Protein AF-0000000076594442 (afdb_homodimer)

Solvent-accessible surface area (backbone atoms only — not comparable to full-atom values): 41649 Å² total; per-residue (Å²): 138,83,81,74,76,74,78,77,73,74,77,76,72,74,73,76,74,72,77,76,79,74,44,12,34,36,47,90,39,30,32,40,31,60,27,58,61,52,26,34,33,44,25,47,24,56,45,13,29,28,23,21,49,27,38,34,45,32,44,52,94,44,70,59,67,38,49,71,36,71,90,59,67,60,97,89,36,30,46,31,29,40,63,48,37,21,42,38,43,31,28,33,39,24,54,83,41,71,68,25,36,51,51,50,49,54,50,44,52,73,29,44,34,37,34,30,44,58,65,64,63,49,47,48,74,45,67,54,29,67,70,57,50,34,72,61,21,56,46,35,25,39,37,42,36,30,30,51,22,81,51,47,87,48,17,79,48,77,55,50,37,70,31,17,27,19,50,32,24,53,28,47,17,22,22,43,72,96,50,83,47,29,33,56,67,55,64,57,26,24,51,42,27,10,51,42,44,44,41,35,51,35,36,42,53,51,31,20,75,75,70,57,37,38,42,44,29,38,25,20,20,22,55,42,36,36,71,65,52,77,34,39,46,30,40,25,66,77,67,64,46,68,76,50,26,46,20,50,33,54,86,55,47,20,46,35,36,68,32,48,17,52,72,66,42,43,30,32,42,45,29,40,48,55,73,38,29,39,40,45,22,47,68,70,70,39,56,66,51,38,68,33,77,59,41,45,37,42,66,37,14,22,76,37,33,68,61,52,42,50,54,52,34,58,57,40,37,73,30,41,50,69,54,48,44,54,56,32,53,76,60,68,29,35,60,29,50,59,20,44,48,70,53,47,78,69,32,68,40,43,55,63,64,48,38,66,32,75,26,56,28,67,78,76,72,43,74,38,42,28,71,45,67,81,42,44,37,73,80,37,42,46,50,84,80,43,19,22,61,71,47,87,34,69,33,37,66,57,47,45,34,67,76,66,61,44,49,73,66,54,50,50,50,34,45,73,72,50,37,56,139,83,80,76,76,74,78,78,76,74,77,78,74,74,71,76,72,71,76,78,78,74,45,12,36,35,48,89,41,29,32,40,32,60,28,57,60,52,25,33,32,44,26,47,25,54,43,12,28,28,23,21,48,26,37,35,44,30,44,53,94,43,70,59,68,37,48,69,35,70,92,60,65,58,96,90,36,29,46,32,30,38,63,50,38,20,41,37,42,32,27,33,39,26,55,84,40,70,68,25,36,50,52,50,49,56,51,45,50,73,30,44,33,37,35,31,45,56,64,64,62,49,48,49,73,46,69,54,29,65,71,56,50,36,72,61,22,56,47,35,27,39,37,43,37,31,30,53,22,82,51,48,87,47,16,78,48,76,56,50,38,71,32,17,28,20,48,31,24,52,30,47,18,21,22,42,72,95,50,84,46,26,34,54,68,54,63,57,26,23,51,41,27,9,53,41,42,44,40,37,51,38,36,44,54,52,31,19,74,75,70,57,38,36,41,43,29,38,27,21,22,23,57,41,38,36,71,64,50,78,35,38,46,28,41,24,66,77,66,66,45,67,75,51,26,46,20,50,33,53,86,55,48,21,44,34,36,68,32,49,17,53,72,66,43,44,30,33,40,43,29,41,47,54,73,38,29,38,38,45,22,47,69,69,73,38,56,65,51,38,67,32,79,60,41,46,36,41,66,37,16,22,78,37,31,67,60,53,43,50,54,52,33,57,56,40,37,74,30,41,50,69,55,48,42,54,53,31,53,76,58,68,30,37,62,29,51,59,20,44,49,70,52,45,77,68,31,67,41,43,55,64,64,49,38,67,32,74,26,55,27,68,78,75,72,42,74,38,44,26,72,42,67,81,41,42,38,75,79,37,41,46,49,85,81,44,18,21,61,72,48,85,33,70,31,35,68,57,47,46,33,67,76,68,61,44,50,72,67,53,50,52,50,34,45,74,71,50,35,56

Nearest PDB structures (foldseek):
  1p5r-assembly1_B  TM=9.205E-01  e=3.707E-34  Oxalobacter formigenes
  1t3z-assembly1_B  TM=9.277E-01  e=1.088E-33  Oxalobacter formigenes
  2vjm-assembly1_B  TM=9.227E-01  e=2.231E-33  Oxalobacter formigenes
  1vgr-assembly1_B  TM=9.179E-01  e=1.654E-33  Oxalobacter formigenes
  2vjo-assembly1_B  TM=9.282E-01  e=7.384E-33  Oxalobacter formigenes

Organism: Saccharopolyspora spinosa (NCBI:txid60894)

Secondary structure (DSSP, 8-state):
-----------------------STTTT-EEEE---SSHHHHHHHHHHHTT-EEEEEEBTTB--GGGG-SS-EETTEESHHHHHTTTEEEEE--TTSHHHHHHHHHHHTT-SEEEE-PPTTHHHHTT--HHHHHHH-TT-EEEEEESS-SSSTTTTS---HHHHHHHTSTGGGSS-TTSPPPPPSS-HHHHHHHHHHHHHHHHHHHHHHHHS---EEEEEHHHHHHTT-TTHHHHHHHH-------TTS-TT--SEEEEE-TTS-EEEEE--SHHHHHHHHHHTT-GGGGGSTTTSSHHHHHHTHHHHHHHHHHHHTTS-HHHHHHHHHTTT-EEEEPP-HHHHHH-HHHHHTT-EEEEEETTTTEEEEEE--SSEESSS-------S-SSTTTTHHHIIIIIS---HHHHHHHHHHT--/-----------------------STTTT-EEEE---SSHHHHHHHHHHHTT-EEEEEEBTTB--GGGG-SS-EETTEESHHHHHTTTEEEEE--TTSHHHHHHHHHHHTT-SEEEE-PPTTHHHHTT--HHHHHHH-TT-EEEEEESS-SSSTTTTS---HHHHHHHTSTGGGSS-TTSPPPPPSS-HHHHHHHHHHHHHHHHHHHHHHHHS---EEEEEHHHHHHTT-TTHHHHHHHH-------TTS-TT--SEEEEE-TTS-EEEEE--SHHHHHHHHHHTT-GGGGGSTTTSSHHHHHHTHHHHHHHHHHHHTTS-HHHHHHHHHTTT-EEEEPP-HHHHHH-HHHHHTT-EEEEEETTTTEEEEEE--SSEESSS-------S-SSTTTTHHHIIIIIS---HHHHHHHHHTT--

pLDDT: mean 93.89, std 12.54, range [28.95, 98.94]

Radius of gyration: 28.53 Å; Cα contacts (8 Å, |Δi|>4): 1978; chains: 2; bounding box: 94×95×71 Å

Structure (mmCIF, N/CA/C/O backbone):
data_AF-0000000076594442-model_v1
#
loop_
_entity.id
_entity.type
_entity.pdbx_description
1 polymer 'Formyl-CoA transferase'
#
loop_
_atom_site.group_PDB
_atom_site.id
_atom_site.type_symbol
_atom_site.label_atom_id
_atom_site.label_alt_id
_atom_site.label_comp_id
_atom_site.label_asym_id
_atom_site.label_entity_id
_atom_site.label_seq_id
_atom_site.pdbx_PDB_ins_code
_atom_site.Cartn_x
_atom_site.Cartn_y
_atom_site.Cartn_z
_atom_site.occupancy
_atom_site.B_iso_or_equiv
_atom_site.auth_seq_id
_atom_site.auth_comp_id
_atom_site.auth_asym_id
_atom_site.auth_atom_id
_atom_site.pdbx_PDB_model_num
ATOM 1 N N . MET A 1 1 ? -55.094 -50 41.344 1 31.23 1 MET A N 1
ATOM 2 C CA . MET A 1 1 ? -53.812 -49.812 40.625 1 31.23 1 MET A CA 1
ATOM 3 C C . MET A 1 1 ? -53.812 -48.531 39.812 1 31.23 1 MET A C 1
ATOM 5 O O . MET A 1 1 ? -54.531 -48.438 38.812 1 31.23 1 MET A O 1
ATOM 9 N N . SER A 1 2 ? -53.719 -47.312 40.469 1 31.22 2 SER A N 1
ATOM 10 C CA . SER A 1 2 ? -53.812 -45.938 40.094 1 31.22 2 SER A CA 1
ATOM 11 C C . SER A 1 2 ? -52.719 -45.531 39.094 1 31.22 2 SER A C 1
ATOM 13 O O . SER A 1 2 ? -51.531 -45.812 39.344 1 31.22 2 SER A O 1
ATOM 15 N N . THR A 1 3 ? -53 -45.5 37.844 1 29.06 3 THR A N 1
ATOM 16 C CA . THR A 1 3 ? -52.188 -45.062 36.688 1 29.06 3 THR A CA 1
ATOM 17 C C . THR A 1 3 ? -51.656 -43.656 36.906 1 29.06 3 THR A C 1
ATOM 19 O O . THR A 1 3 ? -52.438 -42.688 36.938 1 29.06 3 THR A O 1
ATOM 22 N N . ARG A 1 4 ? -50.625 -43.438 37.75 1 34.81 4 ARG A N 1
ATOM 23 C CA . ARG A 1 4 ? -49.906 -42.156 37.938 1 34.81 4 ARG A CA 1
ATOM 24 C C . ARG A 1 4 ? -49.531 -41.562 36.594 1 34.81 4 ARG A C 1
ATOM 26 O O . ARG A 1 4 ? -49.031 -42.25 35.688 1 34.81 4 ARG A O 1
ATOM 33 N N . ASP A 1 5 ? -50.219 -40.469 36.25 1 35.47 5 ASP A N 1
ATOM 34 C CA . ASP A 1 5 ? -50.062 -39.625 35.062 1 35.47 5 ASP A CA 1
ATOM 35 C C . ASP A 1 5 ? -48.594 -39.188 34.906 1 35.47 5 ASP A C 1
ATOM 37 O O . ASP A 1 5 ? -47.938 -38.781 35.844 1 35.47 5 ASP A O 1
ATOM 41 N N . ALA A 1 6 ? -47.938 -39.719 33.938 1 45.03 6 ALA A N 1
ATOM 42 C CA . ALA A 1 6 ? -46.562 -39.438 33.562 1 45.03 6 ALA A CA 1
ATOM 43 C C . ALA A 1 6 ? -46.312 -37.938 33.438 1 45.03 6 ALA A C 1
ATOM 45 O O . ALA A 1 6 ? -47.125 -37.219 32.844 1 45.03 6 ALA A O 1
ATOM 46 N N . PRO A 1 7 ? -45.531 -37.406 34.375 1 40.62 7 PRO A N 1
ATOM 47 C CA . PRO A 1 7 ? -45.281 -35.938 34.312 1 40.62 7 PRO A CA 1
ATOM 48 C C . PRO A 1 7 ? -44.844 -35.5 32.938 1 40.62 7 PRO A C 1
ATOM 50 O O . PRO A 1 7 ? -44.25 -36.281 32.156 1 40.62 7 PRO A O 1
ATOM 53 N N . HIS A 1 8 ? -45.625 -34.656 32.188 1 39.28 8 HIS A N 1
ATOM 54 C CA . HIS A 1 8 ? -45.312 -34 30.953 1 39.28 8 HIS A CA 1
ATOM 55 C C . HIS A 1 8 ? -43.969 -33.25 31.047 1 39.28 8 HIS A C 1
ATOM 57 O O . HIS A 1 8 ? -43.719 -32.5 31.984 1 39.28 8 HIS A O 1
ATOM 63 N N . GLU A 1 9 ? -42.844 -33.938 30.594 1 42.03 9 GLU A N 1
ATOM 64 C CA . GLU A 1 9 ? -41.562 -33.25 30.516 1 42.03 9 GLU A CA 1
ATOM 65 C C . GLU A 1 9 ? -41.688 -31.875 29.859 1 42.03 9 GLU A C 1
ATOM 67 O O . GLU A 1 9 ? -42.438 -31.703 28.891 1 42.03 9 GLU A O 1
ATOM 72 N N . PRO A 1 10 ? -41.406 -30.797 30.672 1 44.12 10 PRO A N 1
ATOM 73 C CA . PRO A 1 10 ? -41.5 -29.484 30.047 1 44.12 10 PRO A CA 1
ATOM 74 C C . PRO A 1 10 ? -40.781 -29.406 28.719 1 44.12 10 PRO A C 1
ATOM 76 O O . PRO A 1 10 ? -39.875 -30.203 28.453 1 44.12 10 PRO A O 1
ATOM 79 N N . PRO A 1 11 ? -41.406 -28.75 27.688 1 40.59 11 PRO A N 1
ATOM 80 C CA . PRO A 1 11 ? -40.781 -28.609 26.375 1 40.59 11 PRO A CA 1
ATOM 81 C C . PRO A 1 11 ? -39.344 -28.094 26.469 1 40.59 11 PRO A C 1
ATOM 83 O O . PRO A 1 11 ? -39 -27.344 27.391 1 40.59 11 PRO A O 1
ATOM 86 N N . ALA A 1 12 ? -38.406 -28.828 25.891 1 40.94 12 ALA A N 1
ATOM 87 C CA . ALA A 1 12 ? -37 -28.422 25.734 1 40.94 12 ALA A CA 1
ATOM 88 C C . ALA A 1 12 ? -36.906 -26.969 25.281 1 40.94 12 ALA A C 1
ATOM 90 O O . ALA A 1 12 ? -37.562 -26.562 24.312 1 40.94 12 ALA A O 1
ATOM 91 N N . GLU A 1 13 ? -36.625 -26.125 26.219 1 37.53 13 GLU A N 1
ATOM 92 C CA . GLU A 1 13 ? -36.344 -24.734 25.859 1 37.53 13 GLU A CA 1
ATOM 93 C C . GLU A 1 13 ? -35.5 -24.672 24.578 1 37.53 13 GLU A C 1
ATOM 95 O O . GLU A 1 13 ? -34.469 -25.328 24.469 1 37.53 13 GLU A O 1
ATOM 100 N N . ARG A 1 14 ? -36.094 -24.359 23.469 1 30.47 14 ARG A N 1
ATOM 101 C CA . ARG A 1 14 ? -35.344 -24.031 22.266 1 30.47 14 ARG A CA 1
ATOM 102 C C . ARG A 1 14 ? -34.125 -23.188 22.594 1 30.47 14 ARG A C 1
ATOM 104 O O . ARG A 1 14 ? -34.219 -22.094 23.141 1 30.47 14 ARG A O 1
ATOM 111 N N . ARG A 1 15 ? -33.031 -23.844 22.906 1 36.41 15 ARG A N 1
ATOM 112 C CA . ARG A 1 15 ? -31.797 -23.094 22.969 1 36.41 15 ARG A CA 1
ATOM 113 C C . ARG A 1 15 ? -31.75 -22.016 21.891 1 36.41 15 ARG A C 1
ATOM 115 O O . ARG A 1 15 ? -31.859 -22.312 20.703 1 36.41 15 ARG A O 1
ATOM 122 N N . THR A 1 16 ? -32.188 -20.859 22.156 1 41.34 16 THR A N 1
ATOM 123 C CA . THR A 1 16 ? -31.906 -19.719 21.297 1 41.34 16 THR A CA 1
ATOM 124 C C . THR A 1 16 ? -30.484 -19.797 20.75 1 41.34 16 THR A C 1
ATOM 126 O O . THR A 1 16 ? -29.516 -19.75 21.516 1 41.34 16 THR A O 1
ATOM 129 N N . ASP A 1 17 ? -30.141 -20.516 19.734 1 41.34 17 ASP A N 1
ATOM 130 C CA . ASP A 1 17 ? -28.875 -20.609 19.016 1 41.34 17 ASP A CA 1
ATOM 131 C C . ASP A 1 17 ? -28.203 -19.234 18.891 1 41.34 17 ASP A C 1
ATOM 133 O O . ASP A 1 17 ? -28.781 -18.312 18.312 1 41.34 17 ASP A O 1
ATOM 137 N N . ALA A 1 18 ? -27.469 -18.812 19.797 1 47.5 18 ALA A N 1
ATOM 138 C CA . ALA A 1 18 ? -26.688 -17.594 19.719 1 47.5 18 ALA A CA 1
ATOM 139 C C . ALA A 1 18 ? -26.109 -17.406 18.312 1 47.5 18 ALA A C 1
ATOM 141 O O . ALA A 1 18 ? -25.594 -18.344 17.719 1 47.5 18 ALA A O 1
ATOM 142 N N . PRO A 1 19 ? -26.5 -16.281 17.609 1 54.44 19 PRO A N 1
ATOM 143 C CA . PRO A 1 19 ? -25.953 -16.031 16.266 1 54.44 19 PRO A CA 1
ATOM 144 C C . PRO A 1 19 ? -24.438 -16.203 16.219 1 54.44 19 PRO A C 1
ATOM 146 O O . PRO A 1 19 ? -23.75 -15.961 17.203 1 54.44 19 PRO A O 1
ATOM 149 N N . ALA A 1 20 ? -23.906 -16.906 15.312 1 64.88 20 ALA A N 1
ATOM 150 C CA . ALA A 1 20 ? -22.469 -17.125 15.086 1 64.88 20 ALA A CA 1
ATOM 151 C C . ALA A 1 20 ? -21.703 -15.805 15.188 1 64.88 20 ALA A C 1
ATOM 153 O O . ALA A 1 20 ? -22.188 -14.758 14.773 1 64.88 20 ALA A O 1
ATOM 154 N N . PRO A 1 21 ? -20.578 -15.852 15.906 1 79.06 21 PRO A N 1
ATOM 155 C CA . PRO A 1 21 ? -19.781 -14.633 16.109 1 79.06 21 PRO A CA 1
ATOM 156 C C . PRO A 1 21 ? -19.344 -13.992 14.797 1 79.06 21 PRO A C 1
ATOM 158 O O . PRO A 1 21 ? -19.094 -14.695 13.812 1 79.06 21 PRO A O 1
ATOM 161 N N . VAL A 1 22 ? -19.438 -12.695 14.742 1 88.75 22 VAL A N 1
ATOM 162 C CA . VAL A 1 22 ? -19.031 -11.898 13.594 1 88.75 22 VAL A CA 1
ATOM 163 C C . VAL A 1 22 ? -17.531 -12.07 13.352 1 88.75 22 VAL A C 1
ATOM 165 O O . VAL A 1 22 ? -16.719 -11.852 14.258 1 88.75 22 VAL A O 1
ATOM 168 N N . ARG A 1 23 ? -17.109 -12.516 12.188 1 90.19 23 ARG A N 1
ATOM 169 C CA . ARG A 1 23 ? -15.734 -12.883 11.859 1 90.19 23 ARG A CA 1
ATOM 170 C C . ARG A 1 23 ? -14.906 -11.648 11.516 1 90.19 23 ARG A C 1
ATOM 172 O O . ARG A 1 23 ? -13.68 -11.719 11.43 1 90.19 23 ARG A O 1
ATOM 179 N N . GLY A 1 24 ? -15.531 -10.516 11.367 1 97.69 24 GLY A N 1
ATOM 180 C CA . GLY A 1 24 ? -14.883 -9.297 10.906 1 97.69 24 GLY A CA 1
ATOM 181 C C . GLY A 1 24 ? -15.836 -8.352 10.203 1 97.69 24 GLY A C 1
ATOM 182 O O . GLY A 1 24 ? -17.031 -8.641 10.062 1 97.69 24 GLY A O 1
ATOM 183 N N . PRO A 1 25 ? -15.336 -7.301 9.734 1 98.75 25 PRO A N 1
ATOM 184 C CA . PRO A 1 25 ? -16.219 -6.301 9.125 1 98.75 25 PRO A CA 1
ATOM 185 C C . PRO A 1 25 ? -16.828 -6.781 7.812 1 98.75 25 PRO A C 1
ATOM 187 O O . PRO A 1 25 ? -17.812 -6.203 7.336 1 98.75 25 PRO A O 1
ATOM 190 N N . LEU A 1 26 ? -16.312 -7.863 7.211 1 98.81 26 LEU A N 1
ATOM 191 C CA . LEU A 1 26 ? -16.828 -8.312 5.922 1 98.81 26 LEU A CA 1
ATOM 192 C C . LEU A 1 26 ? -17.562 -9.641 6.062 1 98.81 26 LEU A C 1
ATOM 194 O O . LEU A 1 26 ? -17.781 -10.344 5.074 1 98.81 26 LEU A O 1
ATOM 198 N N . ASP A 1 27 ? -17.844 -9.953 7.32 1 98.25 27 ASP A N 1
ATOM 199 C CA . ASP A 1 27 ? -18.656 -11.141 7.562 1 98.25 27 ASP A CA 1
ATOM 200 C C . ASP A 1 27 ? -19.922 -11.133 6.703 1 98.25 27 ASP A C 1
ATOM 202 O O . ASP A 1 27 ? -20.625 -10.125 6.629 1 98.25 27 ASP A O 1
ATOM 206 N N . GLY A 1 28 ? -20.141 -12.266 6.02 1 97.62 28 GLY A N 1
ATOM 207 C CA . GLY A 1 28 ? -21.328 -12.391 5.199 1 97.62 28 GLY A CA 1
ATOM 208 C C . GLY A 1 28 ? -21.062 -12.234 3.715 1 97.62 28 GLY A C 1
ATOM 209 O O . GLY A 1 28 ? -21.922 -12.516 2.883 1 97.62 28 GLY A O 1
ATOM 210 N N . LEU A 1 29 ? -19.859 -11.828 3.342 1 98.62 29 LEU A N 1
ATOM 211 C CA . LEU A 1 29 ? -19.484 -11.672 1.938 1 98.62 29 LEU A CA 1
ATOM 212 C C . LEU A 1 29 ? -18.75 -12.906 1.432 1 98.62 29 LEU A C 1
ATOM 214 O O . LEU A 1 29 ? -18.031 -13.562 2.189 1 98.62 29 LEU A O 1
ATOM 218 N N . ARG A 1 30 ? -18.938 -13.164 0.185 1 98.88 30 ARG A N 1
ATOM 219 C CA . ARG A 1 30 ? -18.203 -14.258 -0.459 1 98.88 30 ARG A CA 1
ATOM 220 C C . ARG A 1 30 ? -17.359 -13.734 -1.612 1 98.88 30 ARG A C 1
ATOM 222 O O . ARG A 1 30 ? -17.828 -12.93 -2.422 1 98.88 30 ARG A O 1
ATOM 229 N N . VAL A 1 31 ? -16.141 -14.188 -1.647 1 98.94 31 VAL A N 1
ATOM 230 C CA . VAL A 1 31 ? -15.164 -13.812 -2.66 1 98.94 31 VAL A CA 1
ATOM 231 C C . VAL A 1 31 ? -14.703 -15.062 -3.42 1 98.94 31 VAL A C 1
ATOM 233 O O . VAL A 1 31 ? -14.344 -16.062 -2.809 1 98.94 31 VAL A O 1
ATOM 236 N N . LEU A 1 32 ? -14.781 -15 -4.707 1 98.94 32 LEU A N 1
ATOM 237 C CA . LEU A 1 32 ? -14.188 -16.016 -5.566 1 98.94 32 LEU A CA 1
ATOM 238 C C . LEU A 1 32 ? -12.836 -15.547 -6.109 1 98.94 32 LEU A C 1
ATOM 240 O O . LEU A 1 32 ? -12.773 -14.578 -6.863 1 98.94 32 LEU A O 1
ATOM 244 N N . GLU A 1 33 ? -11.789 -16.219 -5.676 1 98.81 33 GLU A N 1
ATOM 245 C CA . GLU A 1 33 ? -10.438 -15.891 -6.121 1 98.81 33 GLU A CA 1
ATOM 246 C C . GLU A 1 33 ? -9.977 -16.844 -7.219 1 98.81 33 GLU A C 1
ATOM 248 O O . GLU A 1 33 ? -9.789 -18.031 -6.977 1 98.81 33 GLU A O 1
ATOM 253 N N . LEU A 1 34 ? -9.75 -16.281 -8.383 1 98.25 34 LEU A N 1
ATOM 254 C CA . LEU A 1 34 ? -9.312 -17.078 -9.523 1 98.25 34 LEU A CA 1
ATOM 255 C C . LEU A 1 34 ? -7.824 -16.875 -9.781 1 98.25 34 LEU A C 1
ATOM 257 O O . LEU A 1 34 ? -7.215 -17.656 -10.531 1 98.25 34 LEU A O 1
ATOM 261 N N . GLY A 1 35 ? -7.273 -15.883 -9.133 1 93.12 35 GLY A N 1
ATOM 262 C CA . GLY A 1 35 ? -5.902 -15.5 -9.422 1 93.12 35 GLY A CA 1
ATOM 263 C C . GLY A 1 35 ? -4.879 -16.391 -8.75 1 93.12 35 GLY A C 1
ATOM 264 O O . GLY A 1 35 ? -5.234 -17.266 -7.961 1 93.12 35 GLY A O 1
ATOM 265 N N . THR A 1 36 ? -3.568 -16.156 -9.102 1 94.38 36 THR A N 1
ATOM 266 C CA . THR A 1 36 ? -2.469 -16.969 -8.594 1 94.38 36 THR A CA 1
ATOM 267 C C . THR A 1 36 ? -1.323 -16.078 -8.109 1 94.38 36 THR A C 1
ATOM 269 O O . THR A 1 36 ? -1.341 -14.867 -8.312 1 94.38 36 THR A O 1
ATOM 272 N N . LEU A 1 37 ? -0.458 -16.641 -7.352 1 93.31 37 LEU A N 1
ATOM 273 C CA . LEU A 1 37 ? 0.801 -16.062 -6.91 1 93.31 37 LEU A CA 1
ATOM 274 C C . LEU A 1 37 ? 0.556 -14.945 -5.895 1 93.31 37 LEU A C 1
ATOM 276 O O . LEU A 1 37 ? 0.045 -15.203 -4.801 1 93.31 37 LEU A O 1
ATOM 280 N N . VAL A 1 38 ? 0.786 -13.625 -6.297 1 95 38 VAL A N 1
ATOM 281 C CA . VAL A 1 38 ? 0.895 -12.703 -5.172 1 95 38 VAL A CA 1
ATOM 282 C C . VAL A 1 38 ? -0.214 -11.656 -5.254 1 95 38 VAL A C 1
ATOM 284 O O . VAL A 1 38 ? -1.065 -11.57 -4.367 1 95 38 VAL A O 1
ATOM 287 N N . ALA A 1 39 ? -0.374 -10.906 -6.297 1 97.56 39 ALA A N 1
ATOM 288 C CA . ALA A 1 39 ? -1.197 -9.703 -6.305 1 97.56 39 ALA A CA 1
ATOM 289 C C . ALA A 1 39 ? -2.66 -10.031 -6.023 1 97.56 39 ALA A C 1
ATOM 291 O O . ALA A 1 39 ? -3.232 -9.57 -5.039 1 97.56 39 ALA A O 1
ATOM 292 N N . GLY A 1 40 ? -3.281 -10.891 -6.879 1 98.31 40 GLY A N 1
ATOM 293 C CA . GLY A 1 40 ? -4.66 -11.305 -6.672 1 98.31 40 GLY A CA 1
ATOM 294 C C . GLY A 1 40 ? -4.883 -12 -5.344 1 98.31 40 GLY A C 1
ATOM 295 O O . GLY A 1 40 ? -5.711 -11.57 -4.543 1 98.31 40 GLY A O 1
ATOM 296 N N . PRO A 1 41 ? -4.066 -12.992 -5.094 1 98.31 41 PRO A N 1
ATOM 297 C CA . PRO A 1 41 ? -4.211 -13.742 -3.848 1 98.31 41 PRO A CA 1
ATOM 298 C C . PRO A 1 41 ? -3.957 -12.891 -2.607 1 98.31 41 PRO A C 1
ATOM 300 O O . PRO A 1 41 ? -4.523 -13.156 -1.544 1 98.31 41 PRO A O 1
ATOM 303 N N . PHE A 1 42 ? -3.086 -11.82 -2.674 1 98.69 42 PHE A N 1
ATOM 304 C CA . PHE A 1 42 ? -2.922 -10.922 -1.539 1 98.69 42 PHE A CA 1
ATOM 305 C C . PHE A 1 42 ? -4.207 -10.148 -1.268 1 98.69 42 PHE A C 1
ATOM 307 O O . PHE A 1 42 ? -4.602 -9.977 -0.113 1 98.69 42 PHE A O 1
ATOM 314 N N . ALA A 1 43 ? -4.836 -9.695 -2.342 1 98.94 43 ALA A N 1
ATOM 315 C CA . ALA A 1 43 ? -6.145 -9.078 -2.184 1 98.94 43 ALA A CA 1
ATOM 316 C C . ALA A 1 43 ? -7.125 -10.023 -1.494 1 98.94 43 ALA A C 1
ATOM 318 O O . ALA A 1 43 ? -7.816 -9.633 -0.552 1 98.94 43 ALA A O 1
ATOM 319 N N . GLY A 1 44 ? -7.164 -11.281 -1.967 1 98.88 44 GLY A N 1
ATOM 320 C CA . GLY A 1 44 ? -8.016 -12.281 -1.337 1 98.88 44 GLY A CA 1
ATOM 321 C C . GLY A 1 44 ? -7.711 -12.484 0.136 1 98.88 44 GLY A C 1
ATOM 322 O O . GLY A 1 44 ? -8.625 -12.609 0.953 1 98.88 44 GLY A O 1
ATOM 323 N N . ARG A 1 45 ? -6.449 -12.492 0.463 1 98.75 45 ARG A N 1
ATOM 324 C CA . ARG A 1 45 ? -6.031 -12.672 1.851 1 98.75 45 ARG A CA 1
ATOM 325 C C . ARG A 1 45 ? -6.539 -11.531 2.727 1 98.75 45 ARG A C 1
ATOM 327 O O . ARG A 1 45 ? -7.07 -11.766 3.814 1 98.75 45 ARG A O 1
ATOM 334 N N . LEU A 1 46 ? -6.371 -10.297 2.266 1 98.88 46 LEU A N 1
ATOM 335 C CA . LEU A 1 46 ? -6.828 -9.141 3.037 1 98.88 46 LEU A CA 1
ATOM 336 C C . LEU A 1 46 ? -8.328 -9.219 3.289 1 98.88 46 LEU A C 1
ATOM 338 O O . LEU A 1 46 ? -8.789 -9.008 4.414 1 98.88 46 LEU A O 1
ATOM 342 N N . LEU A 1 47 ? -9.094 -9.586 2.26 1 98.94 47 LEU A N 1
ATOM 343 C CA . LEU A 1 47 ? -10.539 -9.703 2.416 1 98.94 47 LEU A CA 1
ATOM 344 C C . LEU A 1 47 ? -10.891 -10.844 3.369 1 98.94 47 LEU A C 1
ATOM 346 O O . LEU A 1 47 ? -11.805 -10.703 4.191 1 98.94 47 LEU A O 1
ATOM 350 N N . GLY A 1 48 ? -10.188 -11.938 3.244 1 98.88 48 GLY A N 1
ATOM 351 C CA . GLY A 1 48 ? -10.375 -13.039 4.168 1 98.88 48 GLY A CA 1
ATOM 352 C C . GLY A 1 48 ? -10.047 -12.68 5.605 1 98.88 48 GLY A C 1
ATOM 353 O O . GLY A 1 48 ? -10.75 -13.094 6.531 1 98.88 48 GLY A O 1
ATOM 354 N N . ASP A 1 49 ? -8.984 -11.914 5.824 1 98.88 49 ASP A N 1
ATOM 355 C CA . ASP A 1 49 ? -8.602 -11.43 7.148 1 98.88 49 ASP A CA 1
ATOM 356 C C . ASP A 1 49 ? -9.719 -10.602 7.773 1 98.88 49 ASP A C 1
ATOM 358 O O . ASP A 1 49 ? -9.898 -10.602 8.992 1 98.88 49 ASP A O 1
ATOM 362 N N . TYR A 1 50 ? -10.469 -9.938 6.887 1 98.88 50 TYR A N 1
ATOM 363 C CA . TYR A 1 50 ? -11.539 -9.062 7.352 1 98.88 50 TYR A CA 1
ATOM 364 C C . TYR A 1 50 ? -12.836 -9.844 7.527 1 98.88 50 TYR A C 1
ATOM 366 O O . TYR A 1 50 ? -13.875 -9.266 7.859 1 98.88 50 TYR A O 1
ATOM 374 N N . GLY A 1 51 ? -12.82 -11.156 7.246 1 98.69 51 GLY A N 1
ATOM 375 C CA . GLY A 1 51 ? -13.961 -11.984 7.617 1 98.69 51 GLY A CA 1
ATOM 376 C C . GLY A 1 51 ? -14.727 -12.516 6.422 1 98.69 51 GLY A C 1
ATOM 377 O O . GLY A 1 51 ? -15.672 -13.297 6.578 1 98.69 51 GLY A O 1
ATOM 378 N N . ALA A 1 52 ? -14.359 -12.172 5.188 1 98.88 52 ALA A N 1
ATOM 379 C CA . ALA A 1 52 ? -15.047 -12.672 4 1 98.88 52 ALA A CA 1
ATOM 380 C C . ALA A 1 52 ? -14.789 -14.164 3.809 1 98.88 52 ALA A C 1
ATOM 382 O O . ALA A 1 52 ? -13.758 -14.68 4.234 1 98.88 52 ALA A O 1
ATOM 383 N N . ASP A 1 53 ? -15.75 -14.812 3.232 1 98.69 53 ASP A N 1
ATOM 384 C CA . ASP A 1 53 ? -15.578 -16.188 2.777 1 98.69 53 ASP A CA 1
ATOM 385 C C . ASP A 1 53 ? -14.875 -16.234 1.425 1 98.69 53 ASP A C 1
ATOM 387 O O . ASP A 1 53 ? -15.508 -16.078 0.38 1 98.69 53 ASP A O 1
ATOM 391 N N . VAL A 1 54 ? -13.594 -16.484 1.482 1 98.94 54 VAL A N 1
ATOM 392 C CA . VAL A 1 54 ? -12.805 -16.484 0.257 1 98.94 54 VAL A CA 1
ATOM 393 C C . VAL A 1 54 ? -12.633 -17.922 -0.244 1 98.94 54 VAL A C 1
ATOM 395 O O . VAL A 1 54 ? -12.094 -18.766 0.467 1 98.94 54 VAL A O 1
ATOM 398 N N . ILE A 1 55 ? -13.055 -18.125 -1.473 1 98.88 55 ILE A N 1
ATOM 399 C CA . ILE A 1 55 ? -12.898 -19.406 -2.148 1 98.88 55 ILE A CA 1
ATOM 400 C C . ILE A 1 55 ? -11.875 -19.281 -3.27 1 98.88 55 ILE A C 1
ATOM 402 O O . ILE A 1 55 ? -12.148 -18.672 -4.305 1 98.88 55 ILE A O 1
ATOM 406 N N . LYS A 1 56 ? -10.734 -19.812 -3.004 1 98.81 56 LYS A N 1
ATOM 407 C CA . LYS A 1 56 ? -9.695 -19.844 -4.027 1 98.81 56 LYS A CA 1
ATOM 408 C C . LYS A 1 56 ? -9.914 -21.016 -4.988 1 98.81 56 LYS A C 1
ATOM 410 O O . LYS A 1 56 ? -10.109 -22.156 -4.559 1 98.81 56 LYS A O 1
ATOM 415 N N . VAL A 1 57 ? -9.867 -20.719 -6.258 1 98.75 57 VAL A N 1
ATOM 416 C CA . VAL A 1 57 ? -10.062 -21.703 -7.309 1 98.75 57 VAL A CA 1
ATOM 417 C C . VAL A 1 57 ? -8.727 -22 -7.988 1 98.75 57 VAL A C 1
ATOM 419 O O . VAL A 1 57 ? -8.055 -21.094 -8.484 1 98.75 57 VAL A O 1
ATOM 422 N N . GLU A 1 58 ? -8.359 -23.219 -7.969 1 98.06 58 GLU A N 1
ATOM 423 C CA . GLU A 1 58 ? -7.152 -23.672 -8.664 1 98.06 58 GLU A CA 1
ATOM 424 C C . GLU A 1 58 ? -7.488 -24.719 -9.727 1 98.06 58 GLU A C 1
ATOM 426 O O . GLU A 1 58 ? -8.492 -25.422 -9.617 1 98.06 58 GLU A O 1
ATOM 431 N N . ALA A 1 59 ? -6.676 -24.797 -10.797 1 97 59 ALA A N 1
ATOM 432 C CA . ALA A 1 59 ? -6.867 -25.828 -11.812 1 97 59 ALA A CA 1
ATOM 433 C C . ALA A 1 59 ? -6.594 -27.219 -11.234 1 97 59 ALA A C 1
ATOM 435 O O . ALA A 1 59 ? -5.664 -27.406 -10.445 1 97 59 ALA A O 1
ATOM 436 N N . PRO A 1 60 ? -7.445 -28.219 -11.672 1 97.25 60 PRO A N 1
ATOM 437 C CA . PRO A 1 60 ? -7.156 -29.578 -11.211 1 97.25 60 PRO A CA 1
ATOM 438 C C . PRO A 1 60 ? -5.738 -30.031 -11.562 1 97.25 60 PRO A C 1
ATOM 440 O O . PRO A 1 60 ? -5.297 -29.859 -12.703 1 97.25 60 PRO A O 1
ATOM 443 N N . GLY A 1 61 ? -5.066 -30.484 -10.586 1 94.94 61 GLY A N 1
ATOM 444 C CA . GLY A 1 61 ? -3.73 -31.016 -10.789 1 94.94 61 GLY A CA 1
ATOM 445 C C . GLY A 1 61 ? -2.66 -29.938 -10.852 1 94.94 61 GLY A C 1
ATOM 446 O O . GLY A 1 61 ? -1.475 -30.25 -10.992 1 94.94 61 GLY A O 1
ATOM 447 N N . ARG A 1 62 ? -3.021 -28.766 -10.727 1 93.62 62 ARG A N 1
ATOM 448 C CA . ARG A 1 62 ? -2.051 -27.688 -10.82 1 93.62 62 ARG A CA 1
ATOM 449 C C . ARG A 1 62 ? -2.186 -26.734 -9.641 1 93.62 62 ARG A C 1
ATOM 451 O O . ARG A 1 62 ? -2.943 -25.75 -9.703 1 93.62 62 ARG A O 1
ATOM 458 N N . ALA A 1 63 ? -1.354 -26.906 -8.68 1 94.38 63 ALA A N 1
ATOM 459 C CA . ALA A 1 63 ? -1.37 -26.078 -7.477 1 94.38 63 ALA A CA 1
ATOM 460 C C . ALA A 1 63 ? -0.779 -24.703 -7.742 1 94.38 63 ALA A C 1
ATOM 462 O O . ALA A 1 63 ? 0.082 -24.547 -8.609 1 94.38 63 ALA A O 1
ATOM 463 N N . ASP A 1 64 ? -1.277 -23.703 -7.082 1 94.56 64 ASP A N 1
ATOM 464 C CA . ASP A 1 64 ? -0.657 -22.391 -7.133 1 94.56 64 ASP A CA 1
ATOM 465 C C . ASP A 1 64 ? 0.85 -22.484 -6.906 1 94.56 64 ASP A C 1
ATOM 467 O O . ASP A 1 64 ? 1.299 -23.047 -5.902 1 94.56 64 ASP A O 1
ATOM 471 N N . PRO A 1 65 ? 1.594 -21.891 -7.836 1 88.62 65 PRO A N 1
ATOM 472 C CA . PRO A 1 65 ? 3.051 -21.984 -7.727 1 88.62 65 PRO A CA 1
ATOM 473 C C . PRO A 1 65 ? 3.592 -21.359 -6.449 1 88.62 65 PRO A C 1
ATOM 475 O O . PRO A 1 65 ? 4.711 -21.656 -6.027 1 88.62 65 PRO A O 1
ATOM 478 N N . LEU A 1 66 ? 2.82 -20.547 -5.777 1 92.06 66 LEU A N 1
ATOM 479 C CA . LEU A 1 66 ? 3.271 -19.859 -4.57 1 92.06 66 LEU A CA 1
ATOM 480 C C . LEU A 1 66 ? 3.648 -20.859 -3.486 1 92.06 66 LEU A C 1
ATOM 482 O O . LEU A 1 66 ? 4.441 -20.562 -2.596 1 92.06 66 LEU A O 1
ATOM 486 N N . ARG A 1 67 ? 3.074 -22.062 -3.539 1 93.44 67 ARG A N 1
ATOM 487 C CA . ARG A 1 67 ? 3.359 -23.094 -2.545 1 93.44 67 ARG A CA 1
ATOM 488 C C . ARG A 1 67 ? 4.848 -23.438 -2.514 1 93.44 67 ARG A C 1
ATOM 490 O O . ARG A 1 67 ? 5.359 -23.906 -1.5 1 93.44 67 ARG A O 1
ATOM 497 N N . ASP A 1 68 ? 5.52 -23.094 -3.57 1 85.81 68 ASP A N 1
ATOM 498 C CA . ASP A 1 68 ? 6.922 -23.469 -3.684 1 85.81 68 ASP A CA 1
ATOM 499 C C . ASP A 1 68 ? 7.824 -22.234 -3.688 1 85.81 68 ASP A C 1
ATOM 501 O O . ASP A 1 68 ? 9.008 -22.328 -4.012 1 85.81 68 ASP A O 1
ATOM 505 N N . TRP A 1 69 ? 7.273 -21.141 -3.383 1 84.06 69 TRP A N 1
ATOM 506 C CA . TRP A 1 69 ? 8.039 -19.906 -3.387 1 84.06 69 TRP A CA 1
ATOM 507 C C . TRP A 1 69 ? 8.656 -19.641 -2.016 1 84.06 69 TRP A C 1
ATOM 509 O O . TRP A 1 69 ? 8.023 -19.891 -0.986 1 84.06 69 TRP A O 1
ATOM 519 N N . GLY A 1 70 ? 9.852 -19.078 -2 1 83.56 70 GLY A N 1
ATOM 520 C CA . GLY A 1 70 ? 10.547 -18.703 -0.778 1 83.56 70 GLY A CA 1
ATOM 521 C C . GLY A 1 70 ? 12.023 -19.031 -0.815 1 83.56 70 GLY A C 1
ATOM 522 O O . GLY A 1 70 ? 12.484 -19.781 -1.681 1 83.56 70 GLY A O 1
ATOM 523 N N . GLN A 1 71 ? 12.711 -18.5 0.197 1 83.81 71 GLN A N 1
ATOM 524 C CA . GLN A 1 71 ? 14.164 -18.641 0.215 1 83.81 71 GLN A CA 1
ATOM 525 C C . GLN A 1 71 ? 14.586 -19.891 0.964 1 83.81 71 GLN A C 1
ATOM 527 O O . GLN A 1 71 ? 15.688 -20.406 0.746 1 83.81 71 GLN A O 1
ATOM 532 N N . VAL A 1 72 ? 13.68 -20.312 1.872 1 90 72 VAL A N 1
ATOM 533 C CA . VAL A 1 72 ? 14.047 -21.469 2.684 1 90 72 VAL A CA 1
ATOM 534 C C . VAL A 1 72 ? 12.852 -22.438 2.787 1 90 72 VAL A C 1
ATOM 536 O O . VAL A 1 72 ? 11.711 -22.047 2.527 1 90 72 VAL A O 1
ATOM 539 N N . SER A 1 73 ? 13.203 -23.641 3.02 1 93 73 SER A N 1
ATOM 540 C CA . SER A 1 73 ? 12.195 -24.688 3.219 1 93 73 SER A CA 1
ATOM 541 C C . SER A 1 73 ? 12.289 -25.281 4.621 1 93 73 SER A C 1
ATOM 543 O O . SER A 1 73 ? 13.344 -25.234 5.254 1 93 73 SER A O 1
ATOM 545 N N . HIS A 1 74 ? 11.203 -25.656 5.172 1 96.94 74 HIS A N 1
ATOM 546 C CA . HIS A 1 74 ? 11.086 -26.406 6.422 1 96.94 74 HIS A CA 1
ATOM 547 C C . HIS A 1 74 ? 10.281 -27.688 6.23 1 96.94 74 HIS A C 1
ATOM 549 O O . HIS A 1 74 ? 9.109 -27.625 5.855 1 96.94 74 HIS A O 1
ATOM 555 N N . GLN A 1 75 ? 10.938 -28.828 6.43 1 96.81 75 GLN A N 1
ATOM 556 C CA . GLN A 1 75 ? 10.328 -30.141 6.258 1 96.81 75 GLN A CA 1
ATOM 557 C C . GLN A 1 75 ? 9.75 -30.297 4.852 1 96.81 75 GLN A C 1
ATOM 559 O O . GLN A 1 75 ? 8.609 -30.75 4.691 1 96.81 75 GLN A O 1
ATOM 564 N N . GLY A 1 76 ? 10.414 -29.75 3.883 1 94.69 76 GLY A N 1
ATOM 565 C CA . GLY A 1 76 ? 10.07 -29.938 2.482 1 94.69 76 GLY A CA 1
ATOM 566 C C . GLY A 1 76 ? 9.055 -28.922 1.975 1 94.69 76 GLY A C 1
ATOM 567 O O . GLY A 1 76 ? 8.633 -28.984 0.817 1 94.69 76 GLY A O 1
ATOM 568 N N . HIS A 1 77 ? 8.641 -27.969 2.82 1 95.31 77 HIS A N 1
ATOM 569 C CA . HIS A 1 77 ? 7.621 -27 2.422 1 95.31 77 HIS A CA 1
ATOM 570 C C . HIS A 1 77 ? 8.133 -25.578 2.541 1 95.31 77 HIS A C 1
ATOM 572 O O . HIS A 1 77 ? 8.867 -25.25 3.48 1 95.31 77 HIS A O 1
ATOM 578 N N . ARG A 1 78 ? 7.73 -24.766 1.526 1 93.44 78 ARG A N 1
ATOM 579 C CA . ARG A 1 78 ? 7.914 -23.328 1.654 1 93.44 78 ARG A CA 1
ATOM 580 C C . ARG A 1 78 ? 6.824 -22.719 2.525 1 93.44 78 ARG A C 1
ATOM 582 O O . ARG A 1 78 ? 5.691 -23.203 2.547 1 93.44 78 ARG A O 1
ATOM 589 N N . LEU A 1 79 ? 7.113 -21.594 3.18 1 97 79 LEU A N 1
ATOM 590 C CA . LEU A 1 79 ? 6.227 -21.141 4.242 1 97 79 LEU A CA 1
ATOM 591 C C . LEU A 1 79 ? 5.438 -19.906 3.801 1 97 79 LEU A C 1
ATOM 593 O O . LEU A 1 79 ? 4.566 -19.438 4.531 1 97 79 LEU A O 1
ATOM 597 N N . PHE A 1 80 ? 5.727 -19.406 2.6 1 96.06 80 PHE A N 1
ATOM 598 C CA . PHE A 1 80 ? 4.965 -18.281 2.094 1 96.06 80 PHE A CA 1
ATOM 599 C C . PHE A 1 80 ? 3.486 -18.625 1.977 1 96.06 80 PHE A C 1
ATOM 601 O O . PHE A 1 80 ? 2.625 -17.844 2.383 1 96.06 80 PHE A O 1
ATOM 608 N N . TRP A 1 81 ? 3.148 -19.828 1.558 1 97.38 81 TRP A N 1
ATOM 609 C CA . TRP A 1 81 ? 1.777 -20.297 1.393 1 97.38 81 TRP A CA 1
ATOM 610 C C . TRP A 1 81 ? 1.038 -20.297 2.727 1 97.38 81 TRP A C 1
ATOM 612 O O . TRP A 1 81 ? -0.136 -19.922 2.791 1 97.38 81 TRP A O 1
ATOM 622 N N . THR A 1 82 ? 1.706 -20.578 3.824 1 98.38 82 THR A N 1
ATOM 623 C CA . THR A 1 82 ? 1.135 -20.688 5.16 1 98.38 82 THR A CA 1
ATOM 624 C C . THR A 1 82 ? 0.421 -19.406 5.555 1 98.38 82 THR A C 1
ATOM 626 O O . THR A 1 82 ? -0.674 -19.438 6.121 1 98.38 82 THR A O 1
ATOM 629 N N . VAL A 1 83 ? 1.021 -18.281 5.172 1 98.38 83 VAL A N 1
ATOM 630 C CA . VAL A 1 83 ? 0.497 -17 5.641 1 98.38 83 VAL A CA 1
ATOM 631 C C . VAL A 1 83 ? -0.274 -16.312 4.516 1 98.38 83 VAL A C 1
ATOM 633 O O . VAL A 1 83 ? -1.287 -15.656 4.758 1 98.38 83 VAL A O 1
ATOM 636 N N . HIS A 1 84 ? 0.132 -16.547 3.283 1 98 84 HIS A N 1
ATOM 637 C CA . HIS A 1 84 ? -0.44 -15.828 2.148 1 98 84 HIS A CA 1
ATOM 638 C C . HIS A 1 84 ? -1.818 -16.375 1.792 1 98 84 HIS A C 1
ATOM 640 O O . HIS A 1 84 ? -2.682 -15.633 1.317 1 98 84 HIS A O 1
ATOM 646 N N . ALA A 1 85 ? -2.074 -17.672 2.018 1 98.62 85 ALA A N 1
ATOM 647 C CA . ALA A 1 85 ? -3.34 -18.297 1.655 1 98.62 85 ALA A CA 1
ATOM 648 C C . ALA A 1 85 ? -4.219 -18.516 2.885 1 98.62 85 ALA A C 1
ATOM 650 O O . ALA A 1 85 ? -5.215 -19.234 2.826 1 98.62 85 ALA A O 1
ATOM 651 N N . ARG A 1 86 ? -3.834 -17.859 3.971 1 98.75 86 ARG A N 1
ATOM 652 C CA . ARG A 1 86 ? -4.609 -18.016 5.195 1 98.75 86 ARG A CA 1
ATOM 653 C C . ARG A 1 86 ? -6.055 -17.578 4.988 1 98.75 86 ARG A C 1
ATOM 655 O O . ARG A 1 86 ? -6.332 -16.719 4.141 1 98.75 86 ARG A O 1
ATOM 662 N N . ASN A 1 87 ? -6.965 -18.172 5.75 1 98.75 87 ASN A N 1
ATOM 663 C CA . ASN A 1 87 ? -8.375 -17.812 5.836 1 98.75 87 ASN A CA 1
ATOM 664 C C . ASN A 1 87 ? -9.117 -18.125 4.543 1 98.75 87 ASN A C 1
ATOM 666 O O . ASN A 1 87 ? -10.281 -17.75 4.375 1 98.75 87 ASN A O 1
ATOM 670 N N . LYS A 1 88 ? -8.477 -18.906 3.594 1 98.75 88 LYS A N 1
ATOM 671 C CA . LYS A 1 88 ? -9.141 -19.219 2.334 1 98.75 88 LYS A CA 1
ATOM 672 C C . LYS A 1 88 ? -9.57 -20.688 2.303 1 98.75 88 LYS A C 1
ATOM 674 O O . LYS A 1 88 ? -8.883 -21.562 2.844 1 98.75 88 LYS A O 1
ATOM 679 N N . ARG A 1 89 ? -10.672 -20.891 1.665 1 98.62 89 ARG A N 1
ATOM 680 C CA . ARG A 1 89 ? -11 -22.234 1.198 1 98.62 89 ARG A CA 1
ATOM 681 C C . ARG A 1 89 ? -10.461 -22.469 -0.211 1 98.62 89 ARG A C 1
ATOM 683 O O . ARG A 1 89 ? -10.414 -21.547 -1.024 1 98.62 89 ARG A O 1
ATOM 690 N N . CYS A 1 90 ? -10.055 -23.656 -0.469 1 98.56 90 CYS A N 1
ATOM 691 C CA . CYS A 1 90 ? -9.422 -23.969 -1.745 1 98.56 90 CYS A CA 1
ATOM 692 C C . CYS A 1 90 ? -10.18 -25.078 -2.473 1 98.56 90 CYS A C 1
ATOM 694 O O . CYS A 1 90 ? -10.352 -26.172 -1.939 1 98.56 90 CYS A O 1
ATOM 696 N N . ILE A 1 91 ? -10.625 -24.828 -3.656 1 98.81 91 ILE A N 1
ATOM 697 C CA . ILE A 1 91 ? -11.273 -25.828 -4.492 1 98.81 91 ILE A CA 1
ATOM 698 C C . ILE A 1 91 ? -10.539 -25.938 -5.828 1 98.81 91 ILE A C 1
ATOM 700 O O . ILE A 1 91 ? -9.703 -25.094 -6.152 1 98.81 91 ILE A O 1
ATOM 704 N N . THR A 1 92 ? -10.836 -27.016 -6.539 1 98.69 92 THR A N 1
ATOM 705 C CA . THR A 1 92 ? -10.305 -27.172 -7.887 1 98.69 92 THR A CA 1
ATOM 706 C C . THR A 1 92 ? -11.43 -27.078 -8.922 1 98.69 92 THR A C 1
ATOM 708 O O . THR A 1 92 ? -12.539 -27.547 -8.68 1 98.69 92 THR A O 1
ATOM 711 N N . LEU A 1 93 ? -11.125 -26.453 -9.977 1 98.62 93 LEU A N 1
ATOM 712 C CA . LEU A 1 93 ? -12.094 -26.297 -11.055 1 98.62 93 LEU A CA 1
ATOM 713 C C . LEU A 1 93 ? -11.391 -26.016 -12.375 1 98.62 93 LEU A C 1
ATOM 715 O O . LEU A 1 93 ? -10.539 -25.141 -12.461 1 98.62 93 LEU A O 1
ATOM 719 N N . ASP A 1 94 ? -11.703 -26.797 -13.398 1 98.06 94 ASP A N 1
ATOM 720 C CA . ASP A 1 94 ? -11.164 -26.547 -14.734 1 98.06 94 ASP A CA 1
ATOM 721 C C . ASP A 1 94 ? -11.961 -25.469 -15.461 1 98.06 94 ASP A C 1
ATOM 723 O O . ASP A 1 94 ? -12.984 -25.766 -16.078 1 98.06 94 ASP A O 1
ATOM 727 N N . LEU A 1 95 ? -11.445 -24.297 -15.562 1 96.75 95 LEU A N 1
ATOM 728 C CA . LEU A 1 95 ? -12.172 -23.156 -16.109 1 96.75 95 LEU A CA 1
ATOM 729 C C . LEU A 1 95 ? -12.188 -23.203 -17.641 1 96.75 95 LEU A C 1
ATOM 731 O O . LEU A 1 95 ? -12.891 -22.422 -18.281 1 96.75 95 LEU A O 1
ATOM 735 N N . ARG A 1 96 ? -11.484 -24.141 -18.219 1 94.88 96 ARG A N 1
ATOM 736 C CA . ARG A 1 96 ? -11.414 -24.219 -19.672 1 94.88 96 ARG A CA 1
ATOM 737 C C . ARG A 1 96 ? -12.531 -25.094 -20.219 1 94.88 96 ARG A C 1
ATOM 739 O O . ARG A 1 96 ? -12.836 -25.047 -21.422 1 94.88 96 ARG A O 1
ATOM 746 N N . SER A 1 97 ? -13.094 -25.922 -19.375 1 95.94 97 SER A N 1
ATOM 747 C CA . SER A 1 97 ? -14.172 -26.812 -19.812 1 95.94 97 SER A CA 1
ATOM 748 C C . SER A 1 97 ? -15.523 -26.109 -19.703 1 95.94 97 SER A C 1
ATOM 750 O O . SER A 1 97 ? -15.727 -25.25 -18.844 1 95.94 97 SER A O 1
ATOM 752 N N . GLU A 1 98 ? -16.406 -26.547 -20.516 1 96.81 98 GLU A N 1
ATOM 753 C CA . GLU A 1 98 ? -17.75 -25.984 -20.484 1 96.81 98 GLU A CA 1
ATOM 754 C C . GLU A 1 98 ? -18.422 -26.234 -19.141 1 96.81 98 GLU A C 1
ATOM 756 O O . GLU A 1 98 ? -19.078 -25.344 -18.594 1 96.81 98 GLU A O 1
ATOM 761 N N . ARG A 1 99 ? -18.266 -27.391 -18.656 1 97.38 99 ARG A N 1
ATOM 762 C CA . ARG A 1 99 ? -18.844 -27.734 -17.359 1 97.38 99 ARG A CA 1
ATOM 763 C C . ARG A 1 99 ? -18.234 -26.891 -16.25 1 97.38 99 ARG A C 1
ATOM 765 O O . ARG A 1 99 ? -18.938 -26.438 -15.352 1 97.38 99 ARG A O 1
ATOM 772 N N . GLY A 1 100 ? -16.938 -26.734 -16.281 1 97.81 100 GLY A N 1
ATOM 773 C CA . GLY A 1 100 ? -16.266 -25.859 -15.328 1 97.81 100 GLY A CA 1
ATOM 774 C C . GLY A 1 100 ? -16.75 -24.422 -15.383 1 97.81 100 GLY A C 1
ATOM 775 O O . GLY A 1 100 ? -16.938 -23.797 -14.344 1 97.81 100 GLY A O 1
ATOM 776 N N . GLN A 1 101 ? -16.984 -23.938 -16.578 1 97.94 101 GLN A N 1
ATOM 777 C CA . GLN A 1 101 ? -17.484 -22.578 -16.766 1 97.94 101 GLN A CA 1
ATOM 778 C C . GLN A 1 101 ? -18.875 -22.422 -16.203 1 97.94 101 GLN A C 1
ATOM 780 O O . GLN A 1 101 ? -19.188 -21.406 -15.57 1 97.94 101 GLN A O 1
ATOM 785 N N . GLN A 1 102 ? -19.656 -23.422 -16.359 1 97.88 102 GLN A N 1
ATOM 786 C CA . GLN A 1 102 ? -20.984 -23.375 -15.781 1 97.88 102 GLN A CA 1
ATOM 787 C C . GLN A 1 102 ? -20.938 -23.359 -14.258 1 97.88 102 GLN A C 1
ATOM 789 O O . GLN A 1 102 ? -21.688 -22.625 -13.609 1 97.88 102 GLN A O 1
ATOM 794 N N . LEU A 1 103 ? -20.078 -24.141 -13.727 1 98.31 103 LEU A N 1
ATOM 795 C CA . LEU A 1 103 ? -19.953 -24.219 -12.273 1 98.31 103 LEU A CA 1
ATOM 796 C C . LEU A 1 103 ? -19.438 -22.906 -11.703 1 98.31 103 LEU A C 1
ATOM 798 O O . LEU A 1 103 ? -19.875 -22.484 -10.625 1 98.31 103 LEU A O 1
ATOM 802 N N . VAL A 1 104 ? -18.531 -22.25 -12.383 1 98.12 104 VAL A N 1
ATOM 803 C CA . VAL A 1 104 ? -18.031 -20.969 -11.906 1 98.12 104 VAL A CA 1
ATOM 804 C C . VAL A 1 104 ? -19.156 -19.938 -11.93 1 98.12 104 VAL A C 1
ATOM 806 O O . VAL A 1 104 ? -19.281 -19.125 -11.016 1 98.12 104 VAL A O 1
ATOM 809 N N . LEU A 1 105 ? -19.953 -19.953 -12.969 1 98.75 105 LEU A N 1
ATOM 810 C CA . LEU A 1 105 ? -21.094 -19.047 -13.047 1 98.75 105 LEU A CA 1
ATOM 811 C C . LEU A 1 105 ? -22.078 -19.297 -11.906 1 98.75 105 LEU A C 1
ATOM 813 O O . LEU A 1 105 ? -22.625 -18.359 -11.336 1 98.75 105 LEU A O 1
ATOM 817 N N . ASP A 1 106 ? -22.25 -20.578 -11.57 1 98.69 106 ASP A N 1
ATOM 818 C CA . ASP A 1 106 ? -23.094 -20.922 -10.422 1 98.69 106 ASP A CA 1
ATOM 819 C C . ASP A 1 106 ? -22.516 -20.359 -9.125 1 98.69 106 ASP A C 1
ATOM 821 O O . ASP A 1 106 ? -23.234 -19.828 -8.289 1 98.69 106 ASP A O 1
ATOM 825 N N . LEU A 1 107 ? -21.25 -20.469 -8.961 1 98.81 107 LEU A N 1
ATOM 826 C CA . LEU A 1 107 ? -20.594 -19.906 -7.781 1 98.81 107 LEU A CA 1
ATOM 827 C C . LEU A 1 107 ? -20.719 -18.391 -7.758 1 98.81 107 LEU A C 1
ATOM 829 O O . LEU A 1 107 ? -20.922 -17.797 -6.699 1 98.81 107 LEU A O 1
ATOM 833 N N . VAL A 1 108 ? -20.531 -17.75 -8.938 1 98.88 108 VAL A N 1
ATOM 834 C CA . VAL A 1 108 ? -20.641 -16.297 -9.055 1 98.88 108 VAL A CA 1
ATOM 835 C C . VAL A 1 108 ? -22.031 -15.844 -8.617 1 98.88 108 VAL A C 1
ATOM 837 O O . VAL A 1 108 ? -22.188 -14.812 -7.961 1 98.88 108 VAL A O 1
ATOM 840 N N . SER A 1 109 ? -23.031 -16.625 -8.906 1 98.62 109 SER A N 1
ATOM 841 C CA . SER A 1 109 ? -24.406 -16.266 -8.586 1 98.62 109 SER A CA 1
ATOM 842 C C . SER A 1 109 ? -24.625 -16.141 -7.082 1 98.62 109 SER A C 1
ATOM 844 O O . SER A 1 109 ? -25.578 -15.508 -6.629 1 98.62 109 SER A O 1
ATOM 846 N N . THR A 1 110 ? -23.688 -16.719 -6.336 1 98 110 THR A N 1
ATOM 847 C CA . THR A 1 110 ? -23.797 -16.672 -4.883 1 98 110 THR A CA 1
ATOM 848 C C . THR A 1 110 ? -22.625 -15.914 -4.273 1 98 110 THR A C 1
ATOM 850 O O . THR A 1 110 ? -22.328 -16.078 -3.088 1 98 110 THR A O 1
ATOM 853 N N . SER A 1 111 ? -21.891 -15.195 -5.074 1 98.75 111 SER A N 1
ATOM 854 C CA . SER A 1 111 ? -20.703 -14.484 -4.613 1 98.75 111 SER A CA 1
ATOM 855 C C . SER A 1 111 ? -20.859 -12.977 -4.797 1 98.75 111 SER A C 1
ATOM 857 O O . SER A 1 111 ? -21.641 -12.523 -5.629 1 98.75 111 SER A O 1
ATOM 859 N N . ASP A 1 112 ? -20.094 -12.234 -4.031 1 98.88 112 ASP A N 1
ATOM 860 C CA . ASP A 1 112 ? -20.141 -10.781 -4.098 1 98.88 112 ASP A CA 1
ATOM 861 C C . ASP A 1 112 ? -19.016 -10.242 -4.973 1 98.88 112 ASP A C 1
ATOM 863 O O . ASP A 1 112 ? -19.188 -9.242 -5.68 1 98.88 112 ASP A O 1
ATOM 867 N N . ILE A 1 113 ? -17.891 -10.867 -4.898 1 98.94 113 ILE A N 1
ATOM 868 C CA . ILE A 1 113 ? -16.656 -10.367 -5.504 1 98.94 113 ILE A CA 1
ATOM 869 C C . ILE A 1 113 ? -15.938 -11.508 -6.234 1 98.94 113 ILE A C 1
ATOM 871 O O . ILE A 1 113 ? -15.875 -12.633 -5.734 1 98.94 113 ILE A O 1
ATOM 875 N N . VAL A 1 114 ? -15.445 -11.227 -7.406 1 98.94 114 VAL A N 1
ATOM 876 C CA . VAL A 1 114 ? -14.516 -12.086 -8.133 1 98.94 114 VAL A CA 1
ATOM 877 C C . VAL A 1 114 ? -13.188 -11.352 -8.32 1 98.94 114 VAL A C 1
ATOM 879 O O . VAL A 1 114 ? -13.164 -10.188 -8.719 1 98.94 114 VAL A O 1
ATOM 882 N N . ILE A 1 115 ? -12.078 -12.023 -8.008 1 98.94 115 ILE A N 1
ATOM 883 C CA . ILE A 1 115 ? -10.742 -11.453 -8.18 1 98.94 115 ILE A CA 1
ATOM 884 C C . ILE A 1 115 ? -9.938 -12.32 -9.141 1 98.94 115 ILE A C 1
ATOM 886 O O . ILE A 1 115 ? -9.859 -13.547 -8.977 1 98.94 115 ILE A O 1
ATOM 890 N N . GLU A 1 116 ? -9.375 -11.703 -10.109 1 98.44 116 GLU A N 1
ATOM 891 C CA . GLU A 1 116 ? -8.477 -12.43 -11 1 98.44 116 GLU A CA 1
ATOM 892 C C . GLU A 1 116 ? -7.254 -11.586 -11.359 1 98.44 116 GLU A C 1
ATOM 894 O O . GLU A 1 116 ? -7.262 -10.367 -11.195 1 98.44 116 GLU A O 1
ATOM 899 N N . ASN A 1 117 ? -6.133 -12.234 -11.719 1 97.75 117 ASN A N 1
ATOM 900 C CA . ASN A 1 117 ? -4.949 -11.531 -12.195 1 97.75 117 ASN A CA 1
ATOM 901 C C . ASN A 1 117 ? -4.344 -12.211 -13.422 1 97.75 117 ASN A C 1
ATOM 903 O O . ASN A 1 117 ? -3.137 -12.453 -13.469 1 97.75 117 ASN A O 1
ATOM 907 N N . PHE A 1 118 ? -5.227 -12.508 -14.383 1 95.38 118 PHE A N 1
ATOM 908 C CA . PHE A 1 118 ? -4.809 -13.07 -15.664 1 95.38 118 PHE A CA 1
ATOM 909 C C . PHE A 1 118 ? -4.422 -11.969 -16.641 1 95.38 118 PHE A C 1
ATOM 911 O O . PHE A 1 118 ? -4.703 -10.789 -16.406 1 95.38 118 PHE A O 1
ATOM 918 N N . ARG A 1 119 ? -3.807 -12.43 -17.719 1 93.94 119 ARG A N 1
ATOM 919 C CA . ARG A 1 119 ? -3.617 -11.5 -18.828 1 93.94 119 ARG A CA 1
ATOM 920 C C . ARG A 1 119 ? -4.961 -11.031 -19.391 1 93.94 119 ARG A C 1
ATOM 922 O O . ARG A 1 119 ? -5.891 -11.828 -19.516 1 93.94 119 ARG A O 1
ATOM 929 N N . PRO A 1 120 ? -5.039 -9.719 -19.688 1 96.81 120 PRO A N 1
ATOM 930 C CA . PRO A 1 120 ? -6.293 -9.227 -20.266 1 96.81 120 PRO A CA 1
ATOM 931 C C . PRO A 1 120 ? -6.77 -10.07 -21.453 1 96.81 120 PRO A C 1
ATOM 933 O O . PRO A 1 120 ? -5.969 -10.438 -22.312 1 96.81 120 PRO A O 1
ATOM 936 N N . GLY A 1 121 ? -8.078 -10.414 -21.453 1 96.31 121 GLY A N 1
ATOM 937 C CA . GLY A 1 121 ? -8.664 -11.211 -22.516 1 96.31 121 GLY A CA 1
ATOM 938 C C . GLY A 1 121 ? -8.852 -12.664 -22.141 1 96.31 121 GLY A C 1
ATOM 939 O O . GLY A 1 121 ? -9.625 -13.383 -22.781 1 96.31 121 GLY A O 1
ATOM 940 N N . THR A 1 122 ? -8.211 -13.102 -21.078 1 95.62 122 THR A N 1
ATOM 941 C CA . THR A 1 122 ? -8.25 -14.508 -20.688 1 95.62 122 THR A CA 1
ATOM 942 C C . THR A 1 122 ? -9.648 -14.906 -20.25 1 95.62 122 THR A C 1
ATOM 944 O O . THR A 1 122 ? -10.195 -15.914 -20.719 1 95.62 122 THR A O 1
ATOM 947 N N . LEU A 1 123 ? -10.312 -14.18 -19.328 1 96.81 123 LEU A N 1
ATOM 948 C CA . LEU A 1 123 ? -11.664 -14.5 -18.875 1 96.81 123 LEU A CA 1
ATOM 949 C C . LEU A 1 123 ? -12.633 -14.547 -20.047 1 96.81 123 LEU A C 1
ATOM 951 O O . LEU A 1 123 ? -13.5 -15.422 -20.109 1 96.81 123 LEU A O 1
ATOM 955 N N . GLU A 1 124 ? -12.453 -13.594 -20.953 1 96.94 124 GLU A N 1
ATOM 956 C CA . GLU A 1 124 ? -13.312 -13.539 -22.125 1 96.94 124 GLU A CA 1
ATOM 957 C C . GLU A 1 124 ? -13.141 -14.773 -23 1 96.94 124 GLU A C 1
ATOM 959 O O . GLU A 1 124 ? -14.117 -15.336 -23.5 1 96.94 124 GLU A O 1
ATOM 964 N N . ARG A 1 125 ? -11.898 -15.18 -23.156 1 95.62 125 ARG A N 1
ATOM 965 C CA . ARG A 1 125 ? -11.625 -16.375 -23.938 1 95.62 125 ARG A CA 1
ATOM 966 C C . ARG A 1 125 ? -12.281 -17.609 -23.312 1 95.62 125 ARG A C 1
ATOM 968 O O . ARG A 1 125 ? -12.648 -18.547 -24.016 1 95.62 125 ARG A O 1
ATOM 975 N N . TRP A 1 126 ? -12.445 -17.562 -22 1 95.62 126 TRP A N 1
ATOM 976 C CA . TRP A 1 126 ? -13.062 -18.672 -21.281 1 95.62 126 TRP A CA 1
ATOM 977 C C . TRP A 1 126 ? -14.57 -18.453 -21.125 1 95.62 126 TRP A C 1
ATOM 979 O O . TRP A 1 126 ? -15.227 -19.125 -20.328 1 95.62 126 TRP A O 1
ATOM 989 N N . ASN A 1 127 ? -15.086 -17.438 -21.781 1 96.19 127 ASN A N 1
ATOM 990 C CA . ASN A 1 127 ? -16.5 -17.094 -21.719 1 96.19 127 ASN A CA 1
ATOM 991 C C . ASN A 1 127 ? -16.938 -16.719 -20.312 1 96.19 127 ASN A C 1
ATOM 993 O O . ASN A 1 127 ? -18 -17.109 -19.859 1 96.19 127 ASN A O 1
ATOM 997 N N . LEU A 1 128 ? -16.078 -16.078 -19.641 1 98 128 LEU A N 1
ATOM 998 C CA . LEU A 1 128 ? -16.328 -15.641 -18.266 1 98 128 LEU A CA 1
ATOM 999 C C . LEU A 1 128 ? -16.062 -14.148 -18.109 1 98 128 LEU A C 1
ATOM 1001 O O . LEU A 1 128 ? -15.648 -13.695 -17.047 1 98 128 LEU A O 1
ATOM 1005 N N . GLY A 1 129 ? -16.219 -13.414 -19.219 1 98 129 GLY A N 1
ATOM 1006 C CA . GLY A 1 129 ? -16.078 -11.969 -19.125 1 98 129 GLY A CA 1
ATOM 1007 C C . GLY A 1 129 ? -17.109 -11.336 -18.219 1 98 129 GLY A C 1
ATOM 1008 O O . GLY A 1 129 ? -18.062 -11.992 -17.797 1 98 129 GLY A O 1
ATOM 1009 N N . TYR A 1 130 ? -16.938 -10.102 -17.969 1 98.44 130 TYR A N 1
ATOM 1010 C CA . TYR A 1 130 ? -17.766 -9.422 -16.984 1 98.44 130 TYR A CA 1
ATOM 1011 C C . TYR A 1 130 ? -19.234 -9.453 -17.391 1 98.44 130 TYR A C 1
ATOM 1013 O O . TYR A 1 130 ? -20.125 -9.578 -16.531 1 98.44 130 TYR A O 1
ATOM 1021 N N . GLU A 1 131 ? -19.516 -9.266 -18.594 1 98.06 131 GLU A N 1
ATOM 1022 C CA . GLU A 1 131 ? -20.906 -9.266 -19.047 1 98.06 131 GLU A CA 1
ATOM 1023 C C . GLU A 1 131 ? -21.594 -10.586 -18.703 1 98.06 131 GLU A C 1
ATOM 1025 O O . GLU A 1 131 ? -22.75 -10.594 -18.312 1 98.06 131 GLU A O 1
ATOM 1030 N N . ARG A 1 132 ? -20.891 -11.633 -18.859 1 98.25 132 ARG A N 1
ATOM 1031 C CA . ARG A 1 132 ? -21.453 -12.945 -18.531 1 98.25 132 ARG A CA 1
ATOM 1032 C C . ARG A 1 132 ? -21.656 -13.086 -17.031 1 98.25 132 ARG A C 1
ATOM 1034 O O . ARG A 1 132 ? -22.656 -13.633 -16.578 1 98.25 132 ARG A O 1
ATOM 1041 N N . LEU A 1 133 ? -20.656 -12.641 -16.266 1 98.81 133 LEU A N 1
ATOM 1042 C CA . LEU A 1 133 ? -20.766 -12.68 -14.805 1 98.81 133 LEU A CA 1
ATOM 1043 C C . LEU A 1 133 ? -21.953 -11.852 -14.328 1 98.81 133 LEU A C 1
ATOM 1045 O O . LEU A 1 133 ? -22.734 -12.305 -13.484 1 98.81 133 LEU A O 1
ATOM 1049 N N . ARG A 1 134 ? -22.094 -10.695 -14.914 1 98.44 134 ARG A N 1
ATOM 1050 C CA . ARG A 1 134 ? -23.141 -9.758 -14.539 1 98.44 134 ARG A CA 1
ATOM 1051 C C . ARG A 1 134 ? -24.516 -10.336 -14.875 1 98.44 134 ARG A C 1
ATOM 1053 O O . ARG A 1 134 ? -25.5 -10.07 -14.164 1 98.44 134 ARG A O 1
ATOM 1060 N N . HIS A 1 135 ? -24.562 -11.094 -15.906 1 98.19 135 HIS A N 1
ATOM 1061 C CA . HIS A 1 135 ? -25.828 -11.703 -16.312 1 98.19 135 HIS A CA 1
ATOM 1062 C C . HIS A 1 135 ? -26.359 -12.633 -15.234 1 98.19 135 HIS A C 1
ATOM 1064 O O . HIS A 1 135 ? -27.578 -12.688 -15 1 98.19 135 HIS A O 1
ATOM 1070 N N . VAL A 1 136 ? -25.516 -13.289 -14.523 1 98.44 136 VAL A N 1
ATOM 1071 C CA . VAL A 1 136 ? -25.984 -14.25 -13.531 1 98.44 136 VAL A CA 1
ATOM 1072 C C . VAL A 1 136 ? -26.078 -13.57 -12.164 1 98.44 136 VAL A C 1
ATOM 1074 O O . VAL A 1 136 ? -26.781 -14.055 -11.273 1 98.44 136 VAL A O 1
ATOM 1077 N N . ASN A 1 137 ? -25.328 -12.469 -11.969 1 98.69 137 ASN A N 1
ATOM 1078 C CA . ASN A 1 137 ? -25.328 -11.711 -10.727 1 98.69 137 ASN A CA 1
ATOM 1079 C C . ASN A 1 137 ? -25.062 -10.227 -10.977 1 98.69 137 ASN A C 1
ATOM 1081 O O . ASN A 1 137 ? -23.906 -9.797 -11.039 1 98.69 137 ASN A O 1
ATOM 1085 N N . ARG A 1 138 ? -26.078 -9.469 -11.016 1 98.44 138 ARG A N 1
ATOM 1086 C CA . ARG A 1 138 ? -26 -8.055 -11.375 1 98.44 138 ARG A CA 1
ATOM 1087 C C . ARG A 1 138 ? -25.141 -7.285 -10.375 1 98.44 138 ARG A C 1
ATOM 1089 O O . ARG A 1 138 ? -24.578 -6.238 -10.703 1 98.44 138 ARG A O 1
ATOM 1096 N N . GLY A 1 139 ? -24.969 -7.758 -9.227 1 98.69 139 GLY A N 1
ATOM 1097 C CA . GLY A 1 139 ? -24.25 -7.066 -8.164 1 98.69 139 GLY A CA 1
ATOM 1098 C C . GLY A 1 139 ? -22.797 -7.504 -8.047 1 98.69 139 GLY A C 1
ATOM 1099 O O . GLY A 1 139 ? -22.062 -7.02 -7.18 1 98.69 139 GLY A O 1
ATOM 1100 N N . VAL A 1 140 ? -22.312 -8.367 -9 1 98.88 140 VAL A N 1
ATOM 1101 C CA . VAL A 1 140 ? -20.984 -8.938 -8.852 1 98.88 140 VAL A CA 1
ATOM 1102 C C . VAL A 1 140 ? -19.938 -7.871 -9.156 1 98.88 140 VAL A C 1
ATOM 1104 O O . VAL A 1 140 ? -20.078 -7.094 -10.102 1 98.88 140 VAL A O 1
ATOM 1107 N N . ILE A 1 141 ? -18.984 -7.73 -8.312 1 98.94 141 ILE A N 1
ATOM 1108 C CA . ILE A 1 141 ? -17.812 -6.879 -8.523 1 98.94 141 ILE A CA 1
ATOM 1109 C C . ILE A 1 141 ? -16.641 -7.727 -9.016 1 98.94 141 ILE A C 1
ATOM 1111 O O . ILE A 1 141 ? -16.297 -8.742 -8.406 1 98.94 141 ILE A O 1
ATOM 1115 N N . LEU A 1 142 ? -16.047 -7.352 -10.133 1 98.94 142 LEU A N 1
ATOM 1116 C CA . LEU A 1 142 ? -14.906 -8.055 -10.695 1 98.94 142 LEU A CA 1
ATOM 1117 C C . LEU A 1 142 ? -13.648 -7.211 -10.594 1 98.94 142 LEU A C 1
ATOM 1119 O O . LEU A 1 142 ? -13.555 -6.141 -11.203 1 98.94 142 LEU A O 1
ATOM 1123 N N . ALA A 1 143 ? -12.734 -7.66 -9.789 1 98.94 143 ALA A N 1
ATOM 1124 C CA . ALA A 1 143 ? -11.414 -7.035 -9.742 1 98.94 143 ALA A CA 1
ATOM 1125 C C . ALA A 1 143 ? -10.445 -7.719 -10.703 1 98.94 143 ALA A C 1
ATOM 1127 O O . ALA A 1 143 ? -10.219 -8.93 -10.609 1 98.94 143 ALA A O 1
ATOM 1128 N N . ARG A 1 144 ? -9.906 -6.93 -11.594 1 98.88 144 ARG A N 1
ATOM 1129 C CA . ARG A 1 144 ? -8.977 -7.434 -12.602 1 98.88 144 ARG A CA 1
ATOM 1130 C C . ARG A 1 144 ? -7.59 -6.816 -12.43 1 98.88 144 ARG A C 1
ATOM 1132 O O . ARG A 1 144 ? -7.406 -5.621 -12.664 1 98.88 144 ARG A O 1
ATOM 1139 N N . ILE A 1 145 ? -6.637 -7.637 -12 1 98.69 145 ILE A N 1
ATOM 1140 C CA . ILE A 1 145 ? -5.285 -7.164 -11.711 1 98.69 145 ILE A CA 1
ATOM 1141 C C . ILE A 1 145 ? -4.328 -7.629 -12.805 1 98.69 145 ILE A C 1
ATOM 1143 O O . ILE A 1 145 ? -4.203 -8.828 -13.062 1 98.69 145 ILE A O 1
ATOM 1147 N N . SER A 1 146 ? -3.689 -6.703 -13.5 1 98.12 146 SER A N 1
ATOM 1148 C CA . SER A 1 146 ? -2.723 -7.016 -14.547 1 98.12 146 SER A CA 1
ATOM 1149 C C . SER A 1 146 ? -1.515 -6.09 -14.484 1 98.12 146 SER A C 1
ATOM 1151 O O . SER A 1 146 ? -1.449 -5.203 -13.625 1 98.12 146 SER A O 1
ATOM 1153 N N . GLY A 1 147 ? -0.531 -6.328 -15.297 1 97.31 147 GLY A N 1
ATOM 1154 C CA . GLY A 1 147 ? 0.689 -5.535 -15.266 1 97.31 147 GLY A CA 1
ATOM 1155 C C . GLY A 1 147 ? 0.466 -4.082 -15.633 1 97.31 147 GLY A C 1
ATOM 1156 O O . GLY A 1 147 ? 1.008 -3.184 -14.984 1 97.31 147 GLY A O 1
ATOM 1157 N N . TYR A 1 148 ? -0.445 -3.906 -16.672 1 98 148 TYR A N 1
ATOM 1158 C CA . TYR A 1 148 ? -0.514 -2.58 -17.281 1 98 148 TYR A CA 1
ATOM 1159 C C . TYR A 1 148 ? -1.953 -2.084 -17.344 1 98 148 TYR A C 1
ATOM 1161 O O . TYR A 1 148 ? -2.221 -1.001 -17.859 1 98 148 TYR A O 1
ATOM 1169 N N . GLY A 1 149 ? -2.945 -2.834 -16.844 1 98.25 149 GLY A N 1
ATOM 1170 C CA . GLY A 1 149 ? -4.348 -2.473 -16.953 1 98.25 149 GLY A CA 1
ATOM 1171 C C . GLY A 1 149 ? -5.047 -3.137 -18.125 1 98.25 149 GLY A C 1
ATOM 1172 O O . GLY A 1 149 ? -4.402 -3.779 -18.953 1 98.25 149 GLY A O 1
ATOM 1173 N N . GLN A 1 150 ? -6.324 -2.992 -18.203 1 98.38 150 GLN A N 1
ATOM 1174 C CA . GLN A 1 150 ? -7.16 -3.689 -19.172 1 98.38 150 GLN A CA 1
ATOM 1175 C C . GLN A 1 150 ? -7.191 -2.947 -20.5 1 98.38 150 GLN A C 1
ATOM 1177 O O . GLN A 1 150 ? -7.691 -3.471 -21.5 1 98.38 150 GLN A O 1
ATOM 1182 N N . THR A 1 151 ? -6.66 -1.749 -20.5 1 98.19 151 THR A N 1
ATOM 1183 C CA . THR A 1 151 ? -6.68 -0.928 -21.703 1 98.19 151 THR A CA 1
ATOM 1184 C C . THR A 1 151 ? -5.301 -0.337 -21.984 1 98.19 151 THR A C 1
ATOM 1186 O O . THR A 1 151 ? -4.371 -0.518 -21.188 1 98.19 151 THR A O 1
ATOM 1189 N N . GLY A 1 152 ? -5.145 0.303 -23.125 1 97.88 152 GLY A N 1
ATOM 1190 C CA . GLY A 1 152 ? -3.889 0.941 -23.484 1 97.88 152 GLY A CA 1
ATOM 1191 C C . GLY A 1 152 ? -2.973 0.046 -24.297 1 97.88 152 GLY A C 1
ATOM 1192 O O . GLY A 1 152 ? -3.197 -1.163 -24.391 1 97.88 152 GLY A O 1
ATOM 1193 N N . PRO A 1 153 ? -1.931 0.639 -24.844 1 97.19 153 PRO A N 1
ATOM 1194 C CA . PRO A 1 153 ? -1.065 -0.081 -25.781 1 97.19 153 PRO A CA 1
ATOM 1195 C C . PRO A 1 153 ? -0.328 -1.247 -25.125 1 97.19 153 PRO A C 1
ATOM 1197 O O . PRO A 1 153 ? 0.06 -2.199 -25.812 1 97.19 153 PRO A O 1
ATOM 1200 N N . TYR A 1 154 ? -0.118 -1.16 -23.766 1 96.44 154 TYR A N 1
ATOM 1201 C CA . TYR A 1 154 ? 0.659 -2.207 -23.109 1 96.44 154 TYR A CA 1
ATOM 1202 C C . TYR A 1 154 ? -0.255 -3.25 -22.484 1 96.44 154 TYR A C 1
ATOM 1204 O O . TYR A 1 154 ? 0.217 -4.195 -21.844 1 96.44 154 TYR A O 1
ATOM 1212 N N . ALA A 1 155 ? -1.58 -3.154 -22.672 1 96.94 155 ALA A N 1
ATOM 1213 C CA . ALA A 1 155 ? -2.553 -3.982 -21.969 1 96.94 155 ALA A CA 1
ATOM 1214 C C . ALA A 1 155 ? -2.281 -5.465 -22.203 1 96.94 155 ALA A C 1
ATOM 1216 O O . ALA A 1 155 ? -2.465 -6.285 -21.297 1 96.94 155 ALA A O 1
ATOM 1217 N N . GLY A 1 156 ? -1.785 -5.824 -23.359 1 94 156 GLY A N 1
ATOM 1218 C CA . GLY A 1 156 ? -1.596 -7.219 -23.719 1 94 156 GLY A CA 1
ATOM 1219 C C . GLY A 1 156 ? -0.241 -7.762 -23.312 1 94 156 GLY A C 1
ATOM 1220 O O . GLY A 1 156 ? 0.009 -8.969 -23.422 1 94 156 GLY A O 1
ATOM 1221 N N . LYS A 1 157 ? 0.642 -6.941 -22.781 1 92.5 157 LYS A N 1
ATOM 1222 C CA . LYS A 1 157 ? 1.98 -7.367 -22.391 1 92.5 157 LYS A CA 1
ATOM 1223 C C . LYS A 1 157 ? 1.941 -8.148 -21.078 1 92.5 157 LYS A C 1
ATOM 1225 O O . LYS A 1 157 ? 1.14 -7.84 -20.188 1 92.5 157 LYS A O 1
ATOM 1230 N N . PRO A 1 158 ? 2.809 -9.18 -21.094 1 89.75 158 PRO A N 1
ATOM 1231 C CA . PRO A 1 158 ? 2.955 -9.797 -19.766 1 89.75 158 PRO A CA 1
ATOM 1232 C C . PRO A 1 158 ? 3.605 -8.867 -18.75 1 89.75 158 PRO A C 1
ATOM 1234 O O . PRO A 1 158 ? 4.469 -8.055 -19.109 1 89.75 158 PRO A O 1
ATOM 1237 N N . GLY A 1 159 ? 3.082 -8.914 -17.547 1 86.31 159 GLY A N 1
ATOM 1238 C CA . GLY A 1 159 ? 3.625 -8.023 -16.547 1 86.31 159 GLY A CA 1
ATOM 1239 C C . GLY A 1 159 ? 3.961 -8.734 -15.242 1 86.31 159 GLY A C 1
ATOM 1240 O O . GLY A 1 159 ? 3.246 -9.648 -14.828 1 86.31 159 GLY A O 1
ATOM 1241 N N . TYR A 1 160 ? 5.133 -8.375 -14.664 1 89.19 160 TYR A N 1
ATOM 1242 C CA . TYR A 1 160 ? 5.59 -8.805 -13.344 1 89.19 160 TYR A CA 1
ATOM 1243 C C . TYR A 1 160 ? 5.844 -7.602 -12.438 1 89.19 160 TYR A C 1
ATOM 1245 O O . TYR A 1 160 ? 6.043 -6.484 -12.922 1 89.19 160 TYR A O 1
ATOM 1253 N N . ALA A 1 161 ? 5.789 -7.895 -11.203 1 92.44 161 ALA A N 1
ATOM 1254 C CA . ALA A 1 161 ? 6.008 -6.832 -10.219 1 92.44 161 ALA A CA 1
ATOM 1255 C C . ALA A 1 161 ? 7.352 -6.148 -10.438 1 92.44 161 ALA A C 1
ATOM 1257 O O . ALA A 1 161 ? 7.465 -4.93 -10.305 1 92.44 161 ALA A O 1
ATOM 1258 N N . SER A 1 162 ? 8.375 -6.887 -10.797 1 93.56 162 SER A N 1
ATOM 1259 C CA . SER A 1 162 ? 9.703 -6.312 -10.969 1 93.56 162 SER A CA 1
ATOM 1260 C C . SER A 1 162 ? 9.719 -5.273 -12.086 1 93.56 162 SER A C 1
ATOM 1262 O O . SER A 1 162 ? 10.312 -4.203 -11.945 1 93.56 162 SER A O 1
ATOM 1264 N N . VAL A 1 163 ? 9.07 -5.598 -13.172 1 95.62 163 VAL A N 1
ATOM 1265 C CA . VAL A 1 163 ? 8.992 -4.676 -14.297 1 95.62 163 VAL A CA 1
ATOM 1266 C C . VAL A 1 163 ? 8.133 -3.475 -13.922 1 95.62 163 VAL A C 1
ATOM 1268 O O . VAL A 1 163 ? 8.461 -2.336 -14.266 1 95.62 163 VAL A O 1
ATOM 1271 N N . ALA A 1 164 ? 7.043 -3.768 -13.258 1 97.12 164 ALA A N 1
ATOM 1272 C CA . ALA A 1 164 ? 6.164 -2.684 -12.828 1 97.12 164 ALA A CA 1
ATOM 1273 C C . ALA A 1 164 ? 6.902 -1.701 -11.93 1 97.12 164 ALA A C 1
ATOM 1275 O O . ALA A 1 164 ? 6.758 -0.485 -12.07 1 97.12 164 ALA A O 1
ATOM 1276 N N . GLU A 1 165 ? 7.672 -2.199 -11 1 97.44 165 GLU A N 1
ATOM 1277 C CA . GLU A 1 165 ? 8.461 -1.363 -10.102 1 97.44 165 GLU A CA 1
ATOM 1278 C C . GLU A 1 165 ? 9.477 -0.525 -10.867 1 97.44 165 GLU A C 1
ATOM 1280 O O . GLU A 1 165 ? 9.75 0.621 -10.508 1 97.44 165 GLU A O 1
ATOM 1285 N N . ALA A 1 166 ? 10.008 -1.075 -11.898 1 97.5 166 ALA A N 1
ATOM 1286 C CA . ALA A 1 166 ? 10.992 -0.367 -12.711 1 97.5 166 ALA A CA 1
ATOM 1287 C C . ALA A 1 166 ? 10.328 0.719 -13.555 1 97.5 166 ALA A C 1
ATOM 1289 O O . ALA A 1 166 ? 10.75 1.877 -13.531 1 97.5 166 ALA A O 1
ATOM 1290 N N . MET A 1 167 ? 9.195 0.367 -14.164 1 97.88 167 MET A N 1
ATOM 1291 C CA . MET A 1 167 ? 8.594 1.252 -15.148 1 97.88 167 MET A CA 1
ATOM 1292 C C . MET A 1 167 ? 7.707 2.295 -14.477 1 97.88 167 MET A C 1
ATOM 1294 O O . MET A 1 167 ? 7.148 3.168 -15.148 1 97.88 167 MET A O 1
ATOM 1298 N N . SER A 1 168 ? 7.555 2.244 -13.188 1 98.44 168 SER A N 1
ATOM 1299 C CA . SER A 1 168 ? 6.73 3.213 -12.469 1 98.44 168 SER A CA 1
ATOM 1300 C C . SER A 1 168 ? 7.586 4.312 -11.852 1 98.44 168 SER A C 1
ATOM 1302 O O . SER A 1 168 ? 7.059 5.277 -11.289 1 98.44 168 SER A O 1
ATOM 1304 N N . GLY A 1 169 ? 8.867 4.184 -11.93 1 98.25 169 GLY A N 1
ATOM 1305 C CA . GLY A 1 169 ? 9.758 5.137 -11.281 1 98.25 169 GLY A CA 1
ATOM 1306 C C . GLY A 1 169 ? 10.094 4.754 -9.852 1 98.25 169 GLY A C 1
ATOM 1307 O O . GLY A 1 169 ? 10.992 5.34 -9.242 1 98.25 169 GLY A O 1
ATOM 1308 N N . LEU A 1 170 ? 9.422 3.783 -9.328 1 98.12 170 LEU A N 1
ATOM 1309 C CA . LEU A 1 170 ? 9.602 3.387 -7.934 1 98.12 170 LEU A CA 1
ATOM 1310 C C . LEU A 1 170 ? 11.023 2.887 -7.688 1 98.12 170 LEU A C 1
ATOM 1312 O O . LEU A 1 170 ? 11.641 3.232 -6.68 1 98.12 170 LEU A O 1
ATOM 1316 N N . ARG A 1 171 ? 11.531 2.115 -8.625 1 97 171 ARG A N 1
ATOM 1317 C CA . ARG A 1 171 ? 12.875 1.569 -8.5 1 97 171 ARG A CA 1
ATOM 1318 C C . ARG A 1 171 ? 13.93 2.662 -8.656 1 97 171 ARG A C 1
ATOM 1320 O O . ARG A 1 171 ? 14.969 2.623 -8.008 1 97 171 ARG A O 1
ATOM 1327 N N . ALA A 1 172 ? 13.648 3.625 -9.438 1 97.31 172 ALA A N 1
ATOM 1328 C CA . ALA A 1 172 ? 14.609 4.664 -9.789 1 97.31 172 ALA A CA 1
ATOM 1329 C C . ALA A 1 172 ? 14.93 5.551 -8.586 1 97.31 172 ALA A C 1
ATOM 1331 O O . ALA A 1 172 ? 15.961 6.227 -8.562 1 97.31 172 ALA A O 1
ATOM 1332 N N . ILE A 1 173 ? 14.078 5.594 -7.613 1 96.81 173 ILE A N 1
ATOM 1333 C CA . ILE A 1 173 ? 14.266 6.496 -6.484 1 96.81 173 ILE A CA 1
ATOM 1334 C C . ILE A 1 173 ? 14.773 5.707 -5.277 1 96.81 173 ILE A C 1
ATOM 1336 O O . ILE A 1 173 ? 14.734 6.203 -4.148 1 96.81 173 ILE A O 1
ATOM 1340 N N . ASN A 1 174 ? 15.188 4.523 -5.469 1 96.94 174 ASN A N 1
ATOM 1341 C CA . ASN A 1 174 ? 15.688 3.633 -4.43 1 96.94 174 ASN A CA 1
ATOM 1342 C C . ASN A 1 174 ? 17.188 3.383 -4.574 1 96.94 174 ASN A C 1
ATOM 1344 O O . ASN A 1 174 ? 17.688 3.229 -5.691 1 96.94 174 ASN A O 1
ATOM 1348 N N . GLY A 1 175 ? 17.891 3.385 -3.469 1 96.94 175 GLY A N 1
ATOM 1349 C CA . GLY A 1 175 ? 19.312 3.047 -3.486 1 96.94 175 GLY A CA 1
ATOM 1350 C C . GLY A 1 175 ? 20.203 4.258 -3.328 1 96.94 175 GLY A C 1
ATOM 1351 O O . GLY A 1 175 ? 19.859 5.211 -2.631 1 96.94 175 GLY A O 1
ATOM 1352 N N . TYR A 1 176 ? 21.438 4.133 -3.814 1 96 176 TYR A N 1
ATOM 1353 C CA . TYR A 1 176 ? 22.469 5.172 -3.74 1 96 176 TYR A CA 1
ATOM 1354 C C . TYR A 1 176 ? 22.703 5.801 -5.105 1 96 176 TYR A C 1
ATOM 1356 O O . TYR A 1 176 ? 22.672 5.113 -6.129 1 96 176 TYR A O 1
ATOM 1364 N N . PRO A 1 177 ? 22.969 7.105 -5.105 1 93.44 177 PRO A N 1
ATOM 1365 C CA . PRO A 1 177 ? 23.297 7.742 -6.383 1 93.44 177 PRO A CA 1
ATOM 1366 C C . PRO A 1 177 ? 24.438 7.047 -7.117 1 93.44 177 PRO A C 1
ATOM 1368 O O . PRO A 1 177 ? 25.438 6.676 -6.496 1 93.44 177 PRO A O 1
ATOM 1371 N N . GLY A 1 178 ? 24.188 6.781 -8.383 1 92.69 178 GLY A N 1
ATOM 1372 C CA . GLY A 1 178 ? 25.25 6.25 -9.219 1 92.69 178 GLY A CA 1
ATOM 1373 C C . GLY A 1 178 ? 25.328 4.734 -9.203 1 92.69 178 GLY A C 1
ATOM 1374 O O . GLY A 1 178 ? 26.125 4.137 -9.93 1 92.69 178 GLY A O 1
ATOM 1375 N N . GLN A 1 179 ? 24.531 4.078 -8.453 1 94.19 179 GLN A N 1
ATOM 1376 C CA . GLN A 1 179 ? 24.516 2.621 -8.383 1 94.19 179 GLN A CA 1
ATOM 1377 C C . GLN A 1 179 ? 23.234 2.062 -9.008 1 94.19 179 GLN A C 1
ATOM 1379 O O . GLN A 1 179 ? 22.25 2.775 -9.148 1 94.19 179 GLN A O 1
ATOM 1384 N N . ALA A 1 180 ? 23.344 0.762 -9.453 1 95.62 180 ALA A N 1
ATOM 1385 C CA . ALA A 1 180 ? 22.125 0.093 -9.914 1 95.62 180 ALA A CA 1
ATOM 1386 C C . ALA A 1 180 ? 21.062 0.094 -8.82 1 95.62 180 ALA A C 1
ATOM 1388 O O . ALA A 1 180 ? 21.344 -0.25 -7.672 1 95.62 180 ALA A O 1
ATOM 1389 N N . PRO A 1 181 ? 19.922 0.56 -9.156 1 96.56 181 PRO A N 1
ATOM 1390 C CA . PRO A 1 181 ? 18.891 0.589 -8.125 1 96.56 181 PRO A CA 1
ATOM 1391 C C . PRO A 1 181 ? 18.531 -0.804 -7.609 1 96.56 181 PRO A C 1
ATOM 1393 O O . PRO A 1 181 ? 18.203 -1.69 -8.406 1 96.56 181 PRO A O 1
ATOM 1396 N N . PRO A 1 182 ? 18.531 -1.016 -6.348 1 96.5 182 PRO A N 1
ATOM 1397 C CA . PRO A 1 182 ? 18.219 -2.34 -5.805 1 96.5 182 PRO A CA 1
ATOM 1398 C C . PRO A 1 182 ? 16.719 -2.643 -5.828 1 96.5 182 PRO A C 1
ATOM 1400 O O . PRO A 1 182 ? 15.898 -1.736 -6.027 1 96.5 182 PRO A O 1
ATOM 1403 N N . ARG A 1 183 ? 16.484 -3.924 -5.703 1 94.5 183 ARG A N 1
ATOM 1404 C CA . ARG A 1 183 ? 15.133 -4.43 -5.504 1 94.5 183 ARG A CA 1
ATOM 1405 C C . ARG A 1 183 ? 14.906 -4.828 -4.051 1 94.5 183 ARG A C 1
ATOM 1407 O O . ARG A 1 183 ? 15.719 -5.555 -3.467 1 94.5 183 ARG A O 1
ATOM 1414 N N . MET A 1 184 ? 13.797 -4.27 -3.449 1 94.62 184 MET A N 1
ATOM 1415 C CA . MET A 1 184 ? 13.453 -4.809 -2.137 1 94.62 184 MET A CA 1
ATOM 1416 C C . MET A 1 184 ? 13.203 -6.309 -2.215 1 94.62 184 MET A C 1
ATOM 1418 O O . MET A 1 184 ? 12.594 -6.793 -3.17 1 94.62 184 MET A O 1
ATOM 1422 N N . ALA A 1 185 ? 13.586 -7.047 -1.226 1 94 185 ALA A N 1
ATOM 1423 C CA . ALA A 1 185 ? 13.539 -8.508 -1.255 1 94 185 ALA A CA 1
ATOM 1424 C C . ALA A 1 185 ? 12.133 -9.016 -0.984 1 94 185 ALA A C 1
ATOM 1426 O O . ALA A 1 185 ? 11.938 -9.953 -0.199 1 94 185 ALA A O 1
ATOM 1427 N N . ILE A 1 186 ? 11.133 -8.391 -1.554 1 93.94 186 ILE A N 1
ATOM 1428 C CA . ILE A 1 186 ? 9.734 -8.797 -1.553 1 93.94 186 ILE A CA 1
ATOM 1429 C C . ILE A 1 186 ? 9.07 -8.391 -2.869 1 93.94 186 ILE A C 1
ATOM 1431 O O . ILE A 1 186 ? 9.672 -7.668 -3.67 1 93.94 186 ILE A O 1
ATOM 1435 N N . SER A 1 187 ? 7.895 -8.898 -3.123 1 93 187 SER A N 1
ATOM 1436 C CA . SER A 1 187 ? 7.121 -8.5 -4.297 1 93 187 SER A CA 1
ATOM 1437 C C . SER A 1 187 ? 6.285 -7.258 -4.012 1 93 187 SER A C 1
ATOM 1439 O O . SER A 1 187 ? 5.051 -7.316 -4.023 1 93 187 SER A O 1
ATOM 1441 N N . LEU A 1 188 ? 6.969 -6.172 -3.84 1 96.44 188 LEU A N 1
ATOM 1442 C CA . LEU A 1 188 ? 6.316 -4.941 -3.402 1 96.44 188 LEU A CA 1
ATOM 1443 C C . LEU A 1 188 ? 5.234 -4.516 -4.395 1 96.44 188 LEU A C 1
ATOM 1445 O O . LEU A 1 188 ? 4.117 -4.184 -3.994 1 96.44 188 LEU A O 1
ATOM 1449 N N . GLY A 1 189 ? 5.586 -4.535 -5.691 1 97.31 189 GLY A N 1
ATOM 1450 C CA . GLY A 1 189 ? 4.617 -4.141 -6.699 1 97.31 189 GLY A CA 1
ATOM 1451 C C . GLY A 1 189 ? 3.348 -4.969 -6.664 1 97.31 189 GLY A C 1
ATOM 1452 O O . GLY A 1 189 ? 2.25 -4.441 -6.855 1 97.31 189 GLY A O 1
ATOM 1453 N N . ASP A 1 190 ? 3.453 -6.25 -6.441 1 97.38 190 ASP A N 1
ATOM 1454 C CA . ASP A 1 190 ? 2.293 -7.129 -6.336 1 97.38 190 ASP A CA 1
ATOM 1455 C C . ASP A 1 190 ? 1.449 -6.781 -5.109 1 97.38 190 ASP A C 1
ATOM 1457 O O . ASP A 1 190 ? 0.221 -6.715 -5.195 1 97.38 190 ASP A O 1
ATOM 1461 N N . SER A 1 191 ? 2.152 -6.555 -3.992 1 98.38 191 SER A N 1
ATOM 1462 C CA . SER A 1 191 ? 1.439 -6.238 -2.758 1 98.38 191 SER A CA 1
ATOM 1463 C C . SER A 1 191 ? 0.688 -4.918 -2.877 1 98.38 191 SER A C 1
ATOM 1465 O O . SER A 1 191 ? -0.458 -4.809 -2.438 1 98.38 191 SER A O 1
ATOM 1467 N N . LEU A 1 192 ? 1.333 -3.951 -3.488 1 98.75 192 LEU A N 1
ATOM 1468 C CA . LEU A 1 192 ? 0.681 -2.662 -3.688 1 98.75 192 LEU A CA 1
ATOM 1469 C C . LEU A 1 192 ? -0.554 -2.807 -4.57 1 98.75 192 LEU A C 1
ATOM 1471 O O . LEU A 1 192 ? -1.606 -2.236 -4.27 1 98.75 192 LEU A O 1
ATOM 1475 N N . ALA A 1 193 ? -0.425 -3.594 -5.605 1 98.81 193 ALA A N 1
ATOM 1476 C CA . ALA A 1 193 ? -1.566 -3.83 -6.488 1 98.81 193 ALA A CA 1
ATOM 1477 C C . ALA A 1 193 ? -2.697 -4.531 -5.742 1 98.81 193 ALA A C 1
ATOM 1479 O O . ALA A 1 193 ? -3.873 -4.219 -5.949 1 98.81 193 ALA A O 1
ATOM 1480 N N . GLY A 1 194 ? -2.328 -5.504 -4.906 1 98.81 194 GLY A N 1
ATOM 1481 C CA . GLY A 1 194 ? -3.334 -6.145 -4.074 1 98.81 194 GLY A CA 1
ATOM 1482 C C . GLY A 1 194 ? -4.07 -5.176 -3.172 1 98.81 194 GLY A C 1
ATOM 1483 O O . GLY A 1 194 ? -5.293 -5.246 -3.037 1 98.81 194 GLY A O 1
ATOM 1484 N N . MET A 1 195 ? -3.354 -4.262 -2.566 1 98.94 195 MET A N 1
ATOM 1485 C CA . MET A 1 195 ? -3.959 -3.264 -1.689 1 98.94 195 MET A CA 1
ATOM 1486 C C . MET A 1 195 ? -4.883 -2.338 -2.475 1 98.94 195 MET A C 1
ATOM 1488 O O . MET A 1 195 ? -5.98 -2.014 -2.018 1 98.94 195 MET A O 1
ATOM 1492 N N . VAL A 1 196 ? -4.445 -1.935 -3.674 1 98.94 196 VAL A N 1
ATOM 1493 C CA . VAL A 1 196 ? -5.262 -1.078 -4.527 1 98.94 196 VAL A CA 1
ATOM 1494 C C . VAL A 1 196 ? -6.539 -1.815 -4.934 1 98.94 196 VAL A C 1
ATOM 1496 O O . VAL A 1 196 ? -7.621 -1.228 -4.953 1 98.94 196 VAL A O 1
ATOM 1499 N N . ALA A 1 197 ? -6.406 -3.082 -5.211 1 98.94 197 ALA A N 1
ATOM 1500 C CA . ALA A 1 197 ? -7.566 -3.891 -5.574 1 98.94 197 ALA A CA 1
ATOM 1501 C C . ALA A 1 197 ? -8.594 -3.926 -4.445 1 98.94 197 ALA A C 1
ATOM 1503 O O . ALA A 1 197 ? -9.789 -3.758 -4.68 1 98.94 197 ALA A O 1
ATOM 1504 N N . VAL A 1 198 ? -8.141 -4.113 -3.238 1 98.94 198 VAL A N 1
ATOM 1505 C CA . VAL A 1 198 ? -9.039 -4.195 -2.09 1 98.94 198 VAL A CA 1
ATOM 1506 C C . VAL A 1 198 ? -9.719 -2.846 -1.871 1 98.94 198 VAL A C 1
ATOM 1508 O O . VAL A 1 198 ? -10.922 -2.787 -1.605 1 98.94 198 VAL A O 1
ATOM 1511 N N . GLN A 1 199 ? -8.992 -1.748 -2.016 1 98.88 199 GLN A N 1
ATOM 1512 C CA . GLN A 1 199 ? -9.594 -0.42 -1.926 1 98.88 199 GLN A CA 1
ATOM 1513 C C . GLN A 1 199 ? -10.711 -0.25 -2.949 1 98.88 199 GLN A C 1
ATOM 1515 O O . GLN A 1 199 ? -11.805 0.198 -2.609 1 98.88 199 GLN A O 1
ATOM 1520 N N . GLY A 1 200 ? -10.383 -0.645 -4.191 1 98.94 200 GLY A N 1
ATOM 1521 C CA . GLY A 1 200 ? -11.367 -0.531 -5.258 1 98.94 200 GLY A CA 1
ATOM 1522 C C . GLY A 1 200 ? -12.594 -1.39 -5.027 1 98.94 200 GLY A C 1
ATOM 1523 O O . GLY A 1 200 ? -13.727 -0.929 -5.215 1 98.94 200 GLY A O 1
ATOM 1524 N N . VAL A 1 201 ? -12.375 -2.623 -4.609 1 98.94 201 VAL A N 1
ATOM 1525 C CA . VAL A 1 201 ? -13.453 -3.578 -4.379 1 98.94 201 VAL A CA 1
ATOM 1526 C C . VAL A 1 201 ? -14.367 -3.064 -3.271 1 98.94 201 VAL A C 1
ATOM 1528 O O . VAL A 1 201 ? -15.594 -3.09 -3.41 1 98.94 201 VAL A O 1
ATOM 1531 N N . LEU A 1 202 ? -13.797 -2.562 -2.193 1 98.94 202 LEU A N 1
ATOM 1532 C CA . LEU A 1 202 ? -14.594 -2.113 -1.059 1 98.94 202 LEU A CA 1
ATOM 1533 C C . LEU A 1 202 ? -15.344 -0.829 -1.396 1 98.94 202 LEU A C 1
ATOM 1535 O O . LEU A 1 202 ? -16.469 -0.627 -0.943 1 98.94 202 LEU A O 1
ATOM 1539 N N . ALA A 1 203 ? -14.719 0.044 -2.17 1 98.94 203 ALA A N 1
ATOM 1540 C CA . ALA A 1 203 ? -15.43 1.23 -2.643 1 98.94 203 ALA A CA 1
ATOM 1541 C C . ALA A 1 203 ? -16.594 0.846 -3.543 1 98.94 203 ALA A C 1
ATOM 1543 O O . ALA A 1 203 ? -17.688 1.401 -3.42 1 98.94 203 ALA A O 1
ATOM 1544 N N . ALA A 1 204 ? -16.344 -0.111 -4.457 1 98.88 204 ALA A N 1
ATOM 1545 C CA . ALA A 1 204 ? -17.406 -0.6 -5.336 1 98.88 204 ALA A CA 1
ATOM 1546 C C . ALA A 1 204 ? -18.531 -1.253 -4.531 1 98.88 204 ALA A C 1
ATOM 1548 O O . ALA A 1 204 ? -19.703 -1.124 -4.879 1 98.88 204 ALA A O 1
ATOM 1549 N N . LEU A 1 205 ? -18.172 -1.99 -3.469 1 98.81 205 LEU A N 1
ATOM 1550 C CA . LEU A 1 205 ? -19.156 -2.598 -2.582 1 98.81 205 LEU A CA 1
ATOM 1551 C C . LEU A 1 205 ? -20.062 -1.533 -1.958 1 98.81 205 LEU A C 1
ATOM 1553 O O . LEU A 1 205 ? -21.281 -1.714 -1.869 1 98.81 205 LEU A O 1
ATOM 1557 N N . HIS A 1 206 ? -19.469 -0.438 -1.55 1 98.31 206 HIS A N 1
ATOM 1558 C CA . HIS A 1 206 ? -20.266 0.659 -1.02 1 98.31 206 HIS A CA 1
ATOM 1559 C C . HIS A 1 206 ? -21.234 1.196 -2.072 1 98.31 206 HIS A C 1
ATOM 1561 O O . HIS A 1 206 ? -22.422 1.394 -1.793 1 98.31 206 HIS A O 1
ATOM 1567 N N . ARG A 1 207 ? -20.703 1.423 -3.271 1 98.38 207 ARG A N 1
ATOM 1568 C CA . ARG A 1 207 ? -21.547 1.966 -4.336 1 98.38 207 ARG A CA 1
ATOM 1569 C C . ARG A 1 207 ? -22.719 1.031 -4.645 1 98.38 207 ARG A C 1
ATOM 1571 O O . ARG A 1 207 ? -23.812 1.487 -4.945 1 98.38 207 ARG A O 1
ATOM 1578 N N . ARG A 1 208 ? -22.469 -0.254 -4.555 1 98.12 208 ARG A N 1
ATOM 1579 C CA . ARG A 1 208 ? -23.484 -1.272 -4.801 1 98.12 208 ARG A CA 1
ATOM 1580 C C . ARG A 1 208 ? -24.656 -1.115 -3.844 1 98.12 208 ARG A C 1
ATOM 1582 O O . ARG A 1 208 ? -25.797 -1.416 -4.199 1 98.12 208 ARG A O 1
ATOM 1589 N N . THR A 1 209 ? -24.391 -0.604 -2.623 1 96.38 209 THR A N 1
ATOM 1590 C CA . THR A 1 209 ? -25.484 -0.422 -1.672 1 96.38 209 THR A CA 1
ATOM 1591 C C . THR A 1 209 ? -26.453 0.652 -2.158 1 96.38 209 THR A C 1
ATOM 1593 O O . THR A 1 209 ? -27.625 0.648 -1.788 1 96.38 209 THR A O 1
ATOM 1596 N N . VAL A 1 210 ? -25.969 1.493 -3.016 1 95.31 210 VAL A N 1
ATOM 1597 C CA . VAL A 1 210 ? -26.766 2.596 -3.533 1 95.31 210 VAL A CA 1
ATOM 1598 C C . VAL A 1 210 ? -27.438 2.18 -4.844 1 95.31 210 VAL A C 1
ATOM 1600 O O . VAL A 1 210 ? -28.625 2.418 -5.043 1 95.31 210 VAL A O 1
ATOM 1603 N N . THR A 1 211 ? -26.734 1.421 -5.68 1 96.56 211 THR A N 1
ATOM 1604 C CA . THR A 1 211 ? -27.172 1.201 -7.055 1 96.56 211 THR A CA 1
ATOM 1605 C C . THR A 1 211 ? -27.734 -0.205 -7.223 1 96.56 211 THR A C 1
ATOM 1607 O O . THR A 1 211 ? -28.484 -0.471 -8.164 1 96.56 211 THR A O 1
ATOM 1610 N N . GLY A 1 212 ? -27.25 -1.114 -6.348 1 97.44 212 GLY A N 1
ATOM 1611 C CA . GLY A 1 212 ? -27.578 -2.52 -6.52 1 97.44 212 GLY A CA 1
ATOM 1612 C C . GLY A 1 212 ? -26.75 -3.209 -7.582 1 97.44 212 GLY A C 1
ATOM 1613 O O . GLY A 1 212 ? -26.922 -4.402 -7.84 1 97.44 212 GLY A O 1
ATOM 1614 N N . GLU A 1 213 ? -25.812 -2.443 -8.156 1 98.19 213 GLU A N 1
ATOM 1615 C CA . GLU A 1 213 ? -25.047 -2.969 -9.289 1 98.19 213 GLU A CA 1
ATOM 1616 C C . GLU A 1 213 ? -23.562 -3.078 -8.945 1 98.19 213 GLU A C 1
ATOM 1618 O O . GLU A 1 213 ? -23.016 -2.219 -8.25 1 98.19 213 GLU A O 1
ATOM 1623 N N . GLY A 1 214 ? -22.953 -4.156 -9.438 1 98.62 214 GLY A N 1
ATOM 1624 C CA . GLY A 1 214 ? -21.516 -4.246 -9.359 1 98.62 214 GLY A CA 1
ATOM 1625 C C . GLY A 1 214 ? -20.812 -3.477 -10.461 1 98.62 214 GLY A C 1
ATOM 1626 O O . GLY A 1 214 ? -21.422 -2.641 -11.133 1 98.62 214 GLY A O 1
ATOM 1627 N N . GLN A 1 215 ? -19.562 -3.678 -10.57 1 98.81 215 GLN A N 1
ATOM 1628 C CA . GLN A 1 215 ? -18.75 -3.082 -11.625 1 98.81 215 GLN A CA 1
ATOM 1629 C C . GLN A 1 215 ? -17.359 -3.719 -11.672 1 98.81 215 GLN A C 1
ATOM 1631 O O . GLN A 1 215 ? -17.016 -4.543 -10.82 1 98.81 215 GLN A O 1
ATOM 1636 N N . VAL A 1 216 ? -16.594 -3.342 -12.672 1 98.94 216 VAL A N 1
ATOM 1637 C CA . VAL A 1 216 ? -15.227 -3.803 -12.82 1 98.94 216 VAL A CA 1
ATOM 1638 C C . VAL A 1 216 ? -14.273 -2.832 -12.125 1 98.94 216 VAL A C 1
ATOM 1640 O O . VAL A 1 216 ? -14.422 -1.613 -12.242 1 98.94 216 VAL A O 1
ATOM 1643 N N . VAL A 1 217 ? -13.422 -3.359 -11.344 1 98.94 217 VAL A N 1
ATOM 1644 C CA . VAL A 1 217 ? -12.281 -2.648 -10.773 1 98.94 217 VAL A CA 1
ATOM 1645 C C . VAL A 1 217 ? -11.008 -3.039 -11.523 1 98.94 217 VAL A C 1
ATOM 1647 O O . VAL A 1 217 ? -10.555 -4.184 -11.438 1 98.94 217 VAL A O 1
ATOM 1650 N N . ASP A 1 218 ? -10.422 -2.117 -12.234 1 98.88 218 ASP A N 1
ATOM 1651 C CA . ASP A 1 218 ? -9.25 -2.348 -13.086 1 98.88 218 ASP A CA 1
ATOM 1652 C C . ASP A 1 218 ? -7.973 -1.868 -12.398 1 98.88 218 ASP A C 1
ATOM 1654 O O . ASP A 1 218 ? -7.793 -0.668 -12.172 1 98.88 218 ASP A O 1
ATOM 1658 N N . VAL A 1 219 ? -7.082 -2.795 -12.117 1 98.88 219 VAL A N 1
ATOM 1659 C CA . VAL A 1 219 ? -5.867 -2.506 -11.359 1 98.88 219 VAL A CA 1
ATOM 1660 C C . VAL A 1 219 ? -4.641 -2.846 -12.211 1 98.88 219 VAL A C 1
ATOM 1662 O O . VAL A 1 219 ? -4.535 -3.951 -12.742 1 98.88 219 VAL A O 1
ATOM 1665 N N . ALA A 1 220 ? -3.717 -1.934 -12.32 1 98.88 220 ALA A N 1
ATOM 1666 C CA . ALA A 1 220 ? -2.426 -2.15 -12.969 1 98.88 220 ALA A CA 1
ATOM 1667 C C . ALA A 1 220 ? -1.288 -2.115 -11.953 1 98.88 220 ALA A C 1
ATOM 1669 O O . ALA A 1 220 ? -1.227 -1.216 -11.117 1 98.88 220 ALA A O 1
ATOM 1670 N N . LEU A 1 221 ? -0.368 -3.076 -12.07 1 98.56 221 LEU A N 1
ATOM 1671 C CA . LEU A 1 221 ? 0.796 -3.076 -11.188 1 98.56 221 LEU A CA 1
ATOM 1672 C C . LEU A 1 221 ? 1.597 -1.788 -11.344 1 98.56 221 LEU A C 1
ATOM 1674 O O . LEU A 1 221 ? 2.018 -1.188 -10.352 1 98.56 221 LEU A O 1
ATOM 1678 N N . THR A 1 222 ? 1.789 -1.364 -12.562 1 98.56 222 THR A N 1
ATOM 1679 C CA . THR A 1 222 ? 2.572 -0.168 -12.852 1 98.56 222 THR A CA 1
ATOM 1680 C C . THR A 1 222 ? 1.948 1.059 -12.188 1 98.56 222 THR A C 1
ATOM 1682 O O . THR A 1 222 ? 2.643 1.835 -11.531 1 98.56 222 THR A O 1
ATOM 1685 N N . GLU A 1 223 ? 0.646 1.161 -12.336 1 98.81 223 GLU A N 1
ATOM 1686 C CA . GLU A 1 223 ? -0.062 2.32 -11.797 1 98.81 223 GLU A CA 1
ATOM 1687 C C . GLU A 1 223 ? -0.098 2.287 -10.273 1 98.81 223 GLU A C 1
ATOM 1689 O O . GLU A 1 223 ? -0.053 3.334 -9.617 1 98.81 223 GLU A O 1
ATOM 1694 N N . SER A 1 224 ? -0.206 1.094 -9.711 1 98.81 224 SER A N 1
ATOM 1695 C CA . SER A 1 224 ? -0.209 0.938 -8.266 1 98.81 224 SER A CA 1
ATOM 1696 C C . SER A 1 224 ? 1.101 1.427 -7.652 1 98.81 224 SER A C 1
ATOM 1698 O O . SER A 1 224 ? 1.104 2.01 -6.566 1 98.81 224 SER A O 1
ATOM 1700 N N . CYS A 1 225 ? 2.207 1.228 -8.336 1 98.69 225 CYS A N 1
ATOM 1701 C CA . CYS A 1 225 ? 3.514 1.718 -7.91 1 98.69 225 CYS A CA 1
ATOM 1702 C C . CYS A 1 225 ? 3.627 3.223 -8.117 1 98.69 225 CYS A C 1
ATOM 1704 O O . CYS A 1 225 ? 4.043 3.951 -7.219 1 98.69 225 CYS A O 1
ATOM 1706 N N . LEU A 1 226 ? 3.164 3.672 -9.234 1 98.69 226 LEU A N 1
ATOM 1707 C CA . LEU A 1 226 ? 3.266 5.082 -9.602 1 98.69 226 LEU A CA 1
ATOM 1708 C C . LEU A 1 226 ? 2.502 5.953 -8.609 1 98.69 226 LEU A C 1
ATOM 1710 O O . LEU A 1 226 ? 2.93 7.066 -8.297 1 98.69 226 LEU A O 1
ATOM 1714 N N . ALA A 1 227 ? 1.432 5.418 -8.117 1 98 227 ALA A N 1
ATOM 1715 C CA . ALA A 1 227 ? 0.52 6.168 -7.254 1 98 227 ALA A CA 1
ATOM 1716 C C . ALA A 1 227 ? 1.212 6.594 -5.961 1 98 227 ALA A C 1
ATOM 1718 O O . ALA A 1 227 ? 0.716 7.465 -5.242 1 98 227 ALA A O 1
ATOM 1719 N N . LEU A 1 228 ? 2.355 6.07 -5.645 1 98.06 228 LEU A N 1
ATOM 1720 C CA . LEU A 1 228 ? 3.006 6.348 -4.371 1 98.06 228 LEU A CA 1
ATOM 1721 C C . LEU A 1 228 ? 4.168 7.316 -4.555 1 98.06 228 LEU A C 1
ATOM 1723 O O . LEU A 1 228 ? 4.859 7.652 -3.59 1 98.06 228 LEU A O 1
ATOM 1727 N N . LEU A 1 229 ? 4.34 7.902 -5.727 1 97.75 229 LEU A N 1
ATOM 1728 C CA . LEU A 1 229 ? 5.566 8.625 -6.039 1 97.75 229 LEU A CA 1
ATOM 1729 C C . LEU A 1 229 ? 5.43 10.109 -5.688 1 97.75 229 LEU A C 1
ATOM 1731 O O . LEU A 1 229 ? 6.23 10.93 -6.125 1 97.75 229 LEU A O 1
ATOM 1735 N N . GLU A 1 230 ? 4.41 10.477 -4.957 1 95.94 230 GLU A N 1
ATOM 1736 C CA . GLU A 1 230 ? 4.25 11.805 -4.375 1 95.94 230 GLU A CA 1
ATOM 1737 C C . GLU A 1 230 ? 4.316 12.891 -5.445 1 95.94 230 GLU A C 1
ATOM 1739 O O . GLU A 1 230 ? 3.51 12.898 -6.379 1 95.94 230 GLU A O 1
ATOM 1744 N N . SER A 1 231 ? 5.254 13.805 -5.344 1 96.94 231 SER A N 1
ATOM 1745 C CA . SER A 1 231 ? 5.27 14.953 -6.242 1 96.94 231 SER A CA 1
ATOM 1746 C C . SER A 1 231 ? 6.281 14.758 -7.367 1 96.94 231 SER A C 1
ATOM 1748 O O . SER A 1 231 ? 6.672 15.727 -8.031 1 96.94 231 SER A O 1
ATOM 1750 N N . THR A 1 232 ? 6.75 13.531 -7.68 1 97.44 232 THR A N 1
ATOM 1751 C CA . THR A 1 232 ? 7.793 13.305 -8.672 1 97.44 232 THR A CA 1
ATOM 1752 C C . THR A 1 232 ? 7.355 13.812 -10.047 1 97.44 232 THR A C 1
ATOM 1754 O O . THR A 1 232 ? 8.133 14.453 -10.75 1 97.44 232 THR A O 1
ATOM 1757 N N . ILE A 1 233 ? 6.062 13.586 -10.398 1 98.44 233 ILE A N 1
ATOM 1758 C CA . ILE A 1 233 ? 5.574 14.016 -11.703 1 98.44 233 ILE A CA 1
ATOM 1759 C C . ILE A 1 233 ? 5.43 15.531 -11.734 1 98.44 233 ILE A C 1
ATOM 1761 O O . ILE A 1 233 ? 5.965 16.203 -12.625 1 98.44 233 ILE A O 1
ATOM 1765 N N . PRO A 1 234 ? 4.793 16.156 -10.703 1 98.44 234 PRO A N 1
ATOM 1766 C CA . PRO A 1 234 ? 4.691 17.609 -10.695 1 98.44 234 PRO A CA 1
ATOM 1767 C C . PRO A 1 234 ? 6.059 18.297 -10.695 1 98.44 234 PRO A C 1
ATOM 1769 O O . PRO A 1 234 ? 6.246 19.297 -11.391 1 98.44 234 PRO A O 1
ATOM 1772 N N . ASP A 1 235 ? 6.953 17.797 -9.867 1 97.62 235 ASP A N 1
ATOM 1773 C CA . ASP A 1 235 ? 8.289 18.375 -9.805 1 97.62 235 ASP A CA 1
ATOM 1774 C C . ASP A 1 235 ? 8.961 18.359 -11.18 1 97.62 235 ASP A C 1
ATOM 1776 O O . ASP A 1 235 ? 9.562 19.359 -11.594 1 97.62 235 ASP A O 1
ATOM 1780 N N . PHE A 1 236 ? 8.883 17.281 -11.906 1 98.44 236 PHE A N 1
ATOM 1781 C CA . PHE A 1 236 ? 9.469 17.188 -13.242 1 98.44 236 PHE A CA 1
ATOM 1782 C C . PHE A 1 236 ? 8.742 18.109 -14.211 1 98.44 236 PHE A C 1
ATOM 1784 O O . PHE A 1 236 ? 9.375 18.812 -15.008 1 98.44 236 PHE A O 1
ATOM 1791 N N . ASP A 1 237 ? 7.41 18.062 -14.156 1 98.5 237 ASP A N 1
ATOM 1792 C CA . ASP A 1 237 ? 6.566 18.812 -15.078 1 98.5 237 ASP A CA 1
ATOM 1793 C C . ASP A 1 237 ? 6.914 20.297 -15.055 1 98.5 237 ASP A C 1
ATOM 1795 O O . ASP A 1 237 ? 7.082 20.922 -16.109 1 98.5 237 ASP A O 1
ATOM 1799 N N . ARG A 1 238 ? 7.066 20.859 -13.883 1 97.94 238 ARG A N 1
ATOM 1800 C CA . ARG A 1 238 ? 7.18 22.297 -13.789 1 97.94 238 ARG A CA 1
ATOM 1801 C C . ARG A 1 238 ? 8.641 22.734 -13.711 1 97.94 238 ARG A C 1
ATOM 1803 O O . ARG A 1 238 ? 8.984 23.859 -14.078 1 97.94 238 ARG A O 1
ATOM 1810 N N . THR A 1 239 ? 9.523 21.828 -13.266 1 97.88 239 THR A N 1
ATOM 1811 C CA . THR A 1 239 ? 10.883 22.281 -13.016 1 97.88 239 THR A CA 1
ATOM 1812 C C . THR A 1 239 ? 11.891 21.438 -13.789 1 97.88 239 THR A C 1
ATOM 1814 O O . THR A 1 239 ? 13.07 21.797 -13.875 1 97.88 239 THR A O 1
ATOM 1817 N N . GLY A 1 240 ? 11.492 20.344 -14.344 1 98.19 240 GLY A N 1
ATOM 1818 C CA . GLY A 1 240 ? 12.414 19.422 -15.008 1 98.19 240 GLY A CA 1
ATOM 1819 C C . GLY A 1 240 ? 13.188 18.562 -14.031 1 98.19 240 GLY A C 1
ATOM 1820 O O . GLY A 1 240 ? 14 17.734 -14.445 1 98.19 240 GLY 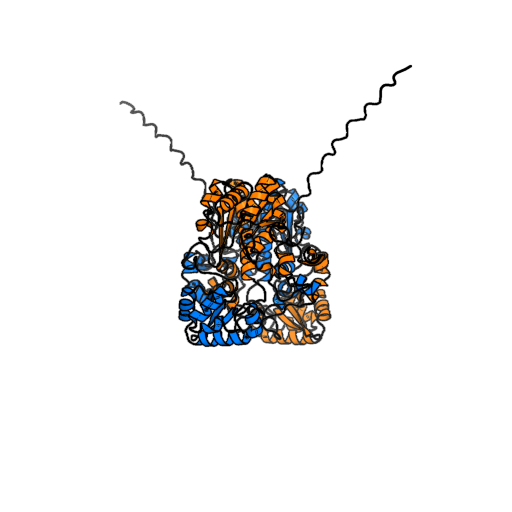A O 1
ATOM 1821 N N . HIS A 1 241 ? 12.875 18.672 -12.758 1 96.88 241 HIS A N 1
ATOM 1822 C CA . HIS A 1 241 ? 13.609 17.938 -11.742 1 96.88 241 HIS A CA 1
ATOM 1823 C C . HIS A 1 241 ? 13.266 16.453 -11.773 1 96.88 241 HIS A C 1
ATOM 1825 O O . HIS A 1 241 ? 12.094 16.078 -11.719 1 96.88 241 HIS A O 1
ATOM 1831 N N . VAL A 1 242 ? 14.258 15.641 -11.898 1 97.38 242 VAL A N 1
ATOM 1832 C CA . VAL A 1 242 ? 14.109 14.188 -11.836 1 97.38 242 VAL A CA 1
ATOM 1833 C C . VAL A 1 242 ? 14.586 13.68 -10.469 1 97.38 242 VAL A C 1
ATOM 1835 O O . VAL A 1 242 ? 15.789 13.672 -10.188 1 97.38 242 VAL A O 1
ATOM 1838 N N . ARG A 1 243 ? 13.672 13.258 -9.633 1 94.94 243 ARG A N 1
ATOM 1839 C CA . ARG A 1 243 ? 14.016 12.719 -8.32 1 94.94 243 ARG A CA 1
ATOM 1840 C C . ARG A 1 243 ? 14.844 11.445 -8.461 1 94.94 243 ARG A C 1
ATOM 1842 O O . ARG A 1 243 ? 14.484 10.555 -9.234 1 94.94 243 ARG A O 1
ATOM 1849 N N . GLY A 1 244 ? 15.922 11.367 -7.828 1 94.75 244 GLY A N 1
ATOM 1850 C CA . GLY A 1 244 ? 16.781 10.188 -7.812 1 94.75 244 GLY A CA 1
ATOM 1851 C C . GLY A 1 244 ? 16.938 9.586 -6.43 1 94.75 244 GLY A C 1
ATOM 1852 O O . GLY A 1 244 ? 16.297 10.023 -5.477 1 94.75 244 GLY A O 1
ATOM 1853 N N . PRO A 1 245 ? 17.734 8.531 -6.348 1 95.19 245 PRO A N 1
ATOM 1854 C CA . PRO A 1 245 ? 17.984 7.922 -5.043 1 95.19 245 PRO A CA 1
ATOM 1855 C C . PRO A 1 245 ? 18.828 8.812 -4.129 1 95.19 245 PRO A C 1
ATOM 1857 O O . PRO A 1 245 ? 19.703 9.539 -4.609 1 95.19 245 PRO A O 1
ATOM 1860 N N . GLY A 1 246 ? 18.562 8.711 -2.83 1 91.44 246 GLY A N 1
ATOM 1861 C CA . GLY A 1 246 ? 19.25 9.578 -1.882 1 91.44 246 GLY A CA 1
ATOM 1862 C C . GLY A 1 246 ? 20.094 8.805 -0.878 1 91.44 246 GLY A C 1
ATOM 1863 O O . GLY A 1 246 ? 20.641 9.391 0.056 1 91.44 246 GLY A O 1
ATOM 1864 N N . GLY A 1 247 ? 20.234 7.543 -1.104 1 94.69 247 GLY A N 1
ATOM 1865 C CA . GLY A 1 247 ? 20.922 6.738 -0.104 1 94.69 247 GLY A CA 1
ATOM 1866 C C . GLY A 1 247 ? 20.094 6.516 1.149 1 94.69 247 GLY A C 1
ATOM 1867 O O . GLY A 1 247 ? 18.953 6.055 1.072 1 94.69 247 GLY A O 1
ATOM 1868 N N . THR A 1 248 ? 20.672 6.996 2.32 1 94.69 248 THR A N 1
ATOM 1869 C CA . THR A 1 248 ? 20.016 6.672 3.58 1 94.69 248 THR A CA 1
ATOM 1870 C C . THR A 1 248 ? 19.219 7.867 4.105 1 94.69 248 THR A C 1
ATOM 1872 O O . THR A 1 248 ? 18.625 7.805 5.18 1 94.69 248 THR A O 1
ATOM 1875 N N . ARG A 1 249 ? 19.219 8.961 3.381 1 87.69 249 ARG A N 1
ATOM 1876 C CA . ARG A 1 249 ? 18.562 10.172 3.861 1 87.69 249 ARG A CA 1
ATOM 1877 C C . ARG A 1 249 ? 17.797 10.859 2.738 1 87.69 249 ARG A C 1
ATOM 1879 O O . ARG A 1 249 ? 17.922 10.477 1.572 1 87.69 249 ARG A O 1
ATOM 1886 N N . LEU A 1 250 ? 16.922 11.742 3.1 1 81.31 250 LEU A N 1
ATOM 1887 C CA . LEU A 1 250 ? 16.297 12.656 2.148 1 81.31 250 LEU A CA 1
ATOM 1888 C C . LEU A 1 250 ? 17.047 13.984 2.105 1 81.31 250 LEU A C 1
ATOM 1890 O O . LEU A 1 250 ? 17.406 14.531 3.148 1 81.31 250 LEU A O 1
ATOM 1894 N N . ASP A 1 251 ? 17.234 14.453 0.907 1 78.75 251 ASP A N 1
ATOM 1895 C CA . ASP A 1 251 ? 18 15.688 0.729 1 78.75 251 ASP A CA 1
ATOM 1896 C C . ASP A 1 251 ? 17.281 16.875 1.393 1 78.75 251 ASP A C 1
ATOM 1898 O O . ASP A 1 251 ? 16.078 17.062 1.214 1 78.75 251 ASP A O 1
ATOM 1902 N N . GLY A 1 252 ? 18.047 17.594 2.238 1 77.56 252 GLY A N 1
ATOM 1903 C CA . GLY A 1 252 ? 17.562 18.828 2.83 1 77.56 252 GLY A CA 1
ATOM 1904 C C . GLY A 1 252 ? 16.828 18.609 4.145 1 77.56 252 GLY A C 1
ATOM 1905 O O . GLY A 1 252 ? 16.438 19.562 4.812 1 77.56 252 GLY A O 1
ATOM 1906 N N . ILE A 1 253 ? 16.594 17.406 4.48 1 82.94 253 ILE A N 1
ATOM 1907 C CA . ILE A 1 253 ? 15.922 17.078 5.73 1 82.94 253 ILE A CA 1
ATOM 1908 C C . ILE A 1 253 ? 16.938 16.547 6.742 1 82.94 253 ILE A C 1
ATOM 1910 O O . ILE A 1 253 ? 17.297 15.367 6.699 1 82.94 253 ILE A O 1
ATOM 1914 N N . ALA A 1 254 ? 17.344 17.453 7.699 1 88.62 254 ALA A N 1
ATOM 1915 C CA . ALA A 1 254 ? 18.453 17.062 8.578 1 88.62 254 ALA A CA 1
ATOM 1916 C C . ALA A 1 254 ? 18.234 17.625 9.984 1 88.62 254 ALA A C 1
ATOM 1918 O O . ALA A 1 254 ? 17.703 18.719 10.156 1 88.62 254 ALA A O 1
ATOM 1919 N N . PRO A 1 255 ? 18.625 16.797 10.953 1 93.44 255 PRO A N 1
ATOM 1920 C CA . PRO A 1 255 ? 19.109 15.422 10.828 1 93.44 255 PRO A CA 1
ATOM 1921 C C . PRO A 1 255 ? 17.984 14.398 10.766 1 93.44 255 PRO A C 1
ATOM 1923 O O . PRO A 1 255 ? 17.062 14.422 11.594 1 93.44 255 PRO A O 1
ATOM 1926 N N . SER A 1 256 ? 17.906 13.617 9.852 1 92.62 256 SER A N 1
ATOM 1927 C CA . SER A 1 256 ? 17.047 12.453 9.664 1 92.62 256 SER A CA 1
ATOM 1928 C C . SER A 1 256 ? 17.734 11.391 8.812 1 92.62 256 SER A C 1
ATOM 1930 O O . SER A 1 256 ? 17.703 11.461 7.578 1 92.62 256 SER A O 1
ATOM 1932 N N . ASN A 1 257 ? 18.375 10.492 9.516 1 95.31 257 ASN A N 1
ATOM 1933 C CA . ASN A 1 257 ? 19.25 9.562 8.82 1 95.31 257 ASN A CA 1
ATOM 1934 C C . ASN A 1 257 ? 19.438 8.266 9.602 1 95.31 257 ASN A C 1
ATOM 1936 O O . ASN A 1 257 ? 18.875 8.109 10.695 1 95.31 257 ASN A O 1
ATOM 1940 N N . LEU A 1 258 ? 20.094 7.398 8.938 1 96.38 258 LEU A N 1
ATOM 1941 C CA . LEU A 1 258 ? 20.547 6.148 9.539 1 96.38 258 LEU A CA 1
ATOM 1942 C C . LEU A 1 258 ? 21.969 6.277 10.062 1 96.38 258 LEU A C 1
ATOM 1944 O O . LEU A 1 258 ? 22.875 6.688 9.32 1 96.38 258 LEU A O 1
ATOM 1948 N N . TYR A 1 259 ? 22.156 5.926 11.391 1 97.56 259 TYR A N 1
ATOM 1949 C CA . TYR A 1 259 ? 23.469 5.988 12.023 1 97.56 259 TYR A CA 1
ATOM 1950 C C . TYR A 1 259 ? 23.844 4.648 12.641 1 97.56 259 TYR A C 1
ATOM 1952 O O . TYR A 1 259 ? 22.969 3.893 13.078 1 97.56 259 TYR A O 1
ATOM 1960 N N . GLN A 1 260 ? 25.094 4.375 12.68 1 97.81 260 GLN A N 1
ATOM 1961 C CA . GLN A 1 260 ? 25.547 3.098 13.227 1 97.81 260 GLN A CA 1
ATOM 1962 C C . GLN A 1 260 ? 25.953 3.238 14.688 1 97.81 260 GLN A C 1
ATOM 1964 O O . GLN A 1 260 ? 26.828 4.031 15.016 1 97.81 260 GLN A O 1
ATOM 1969 N N . ALA A 1 261 ? 25.359 2.469 15.547 1 98.31 261 ALA A N 1
ATOM 1970 C CA . ALA A 1 261 ? 25.656 2.459 16.969 1 98.31 261 ALA A CA 1
ATOM 1971 C C . ALA A 1 261 ? 26.922 1.665 17.266 1 98.31 261 ALA A C 1
ATOM 1973 O O . ALA A 1 261 ? 27.484 1.024 16.359 1 98.31 261 ALA A O 1
ATOM 1974 N N . ALA A 1 262 ? 27.328 1.661 18.5 1 98.31 262 ALA A N 1
ATOM 1975 C CA . ALA A 1 262 ? 28.578 1.03 18.906 1 98.31 262 ALA A CA 1
ATOM 1976 C C . ALA A 1 262 ? 28.5 -0.486 18.75 1 98.31 262 ALA A C 1
ATOM 1978 O O . ALA A 1 262 ? 29.516 -1.138 18.5 1 98.31 262 ALA A O 1
ATOM 1979 N N . ASP A 1 263 ? 27.344 -1.021 18.859 1 97.5 263 ASP A N 1
ATOM 1980 C CA . ASP A 1 263 ? 27.172 -2.469 18.781 1 97.5 263 ASP A CA 1
ATOM 1981 C C . ASP A 1 263 ? 26.969 -2.92 17.328 1 97.5 263 ASP A C 1
ATOM 1983 O O . ASP A 1 263 ? 26.625 -4.078 17.078 1 97.5 263 ASP A O 1
ATOM 1987 N N . GLY A 1 264 ? 27.047 -2.016 16.422 1 96.19 264 GLY A N 1
ATOM 1988 C CA . GLY A 1 264 ? 26.938 -2.342 15.008 1 96.19 264 GLY A CA 1
ATOM 1989 C C . GLY A 1 264 ? 25.531 -2.197 14.469 1 96.19 264 GLY A C 1
ATOM 1990 O O . GLY A 1 264 ? 25.312 -2.23 13.25 1 96.19 264 GLY A O 1
ATOM 1991 N N . THR A 1 265 ? 24.594 -1.992 15.305 1 96 265 THR A N 1
ATOM 1992 C CA . THR A 1 265 ? 23.203 -1.855 14.891 1 96 265 THR A CA 1
ATOM 1993 C C . THR A 1 265 ? 22.953 -0.485 14.266 1 96 265 THR A C 1
ATOM 1995 O O . THR A 1 265 ? 23.438 0.53 14.773 1 96 265 THR A O 1
ATOM 1998 N N . TRP A 1 266 ? 22.297 -0.507 13.156 1 97.25 266 TRP A N 1
ATOM 1999 C CA . TRP A 1 266 ? 21.844 0.753 12.57 1 97.25 266 TRP A CA 1
ATOM 2000 C C . TRP A 1 266 ? 20.656 1.324 13.328 1 97.25 266 TRP A C 1
ATOM 2002 O O . TRP A 1 266 ? 19.766 0.582 13.734 1 97.25 266 TRP A O 1
ATOM 2012 N N . VAL A 1 267 ? 20.656 2.688 13.469 1 97.75 267 VAL A N 1
ATOM 2013 C CA . VAL A 1 267 ? 19.578 3.369 14.188 1 97.75 267 VAL A CA 1
ATOM 2014 C C . VAL A 1 267 ? 19.125 4.594 13.398 1 97.75 267 VAL A C 1
ATOM 2016 O O . VAL A 1 267 ? 19.953 5.406 12.969 1 97.75 267 VAL A O 1
ATOM 2019 N N . VAL A 1 268 ? 17.828 4.66 13.195 1 97.5 268 VAL A N 1
ATOM 2020 C CA . VAL A 1 268 ? 17.281 5.875 12.617 1 97.5 268 VAL A CA 1
ATOM 2021 C C . VAL A 1 268 ? 17.094 6.93 13.703 1 97.5 268 VAL A C 1
ATOM 2023 O O . VAL A 1 268 ? 16.5 6.652 14.75 1 97.5 268 VAL A O 1
ATOM 2026 N N . VAL A 1 269 ? 17.594 8.109 13.477 1 96.88 269 VAL A N 1
ATOM 2027 C CA . VAL A 1 269 ? 17.328 9.281 14.297 1 96.88 269 VAL A CA 1
ATOM 2028 C C . VAL A 1 269 ? 16.75 10.398 13.438 1 96.88 269 VAL A C 1
ATOM 2030 O O . VAL A 1 269 ? 17.312 10.766 12.414 1 96.88 269 VAL A O 1
ATOM 2033 N N . ALA A 1 270 ? 15.578 10.82 13.852 1 93.81 270 ALA A N 1
ATOM 2034 C CA . ALA A 1 270 ? 14.906 11.891 13.125 1 93.81 270 ALA A CA 1
ATOM 2035 C C . ALA A 1 270 ? 14.625 13.078 14.031 1 93.81 270 ALA A C 1
ATOM 2037 O O . ALA A 1 270 ? 13.859 12.969 14.992 1 93.81 270 ALA A O 1
ATOM 2038 N N . ALA A 1 271 ? 15.25 14.211 13.719 1 93.38 271 ALA A N 1
ATOM 2039 C CA . ALA A 1 271 ? 15.117 15.43 14.523 1 93.38 271 ALA A CA 1
ATOM 2040 C C . ALA A 1 271 ? 15.188 16.672 13.641 1 93.38 271 ALA A C 1
ATOM 2042 O O . ALA A 1 271 ? 15.914 17.625 13.953 1 93.38 271 ALA A O 1
ATOM 2043 N N . ASN A 1 272 ? 14.43 16.609 12.523 1 87.62 272 ASN A N 1
ATOM 2044 C CA . ASN A 1 272 ? 14.555 17.672 11.539 1 87.62 272 ASN A CA 1
ATOM 2045 C C . ASN A 1 272 ? 13.703 18.891 11.914 1 87.62 272 ASN A C 1
ATOM 2047 O O . ASN A 1 272 ? 13.906 19.984 11.391 1 87.62 272 ASN A O 1
ATOM 2051 N N . GLN A 1 273 ? 12.766 18.734 12.82 1 85.88 273 GLN A N 1
ATOM 2052 C CA . GLN A 1 273 ? 12.031 19.875 13.344 1 85.88 273 GLN A CA 1
ATOM 2053 C C . GLN A 1 273 ? 12.852 20.641 14.375 1 85.88 273 GLN A C 1
ATOM 2055 O O . GLN A 1 273 ? 13.562 20.031 15.18 1 85.88 273 GLN A O 1
ATOM 2060 N N . ASP A 1 274 ? 12.695 21.969 14.398 1 90.56 274 ASP A N 1
ATOM 2061 C CA . ASP A 1 274 ? 13.562 22.812 15.227 1 90.56 274 ASP A CA 1
ATOM 2062 C C . ASP A 1 274 ? 13.453 22.422 16.703 1 90.56 274 ASP A C 1
ATOM 2064 O O . ASP A 1 274 ? 14.461 22.297 17.391 1 90.56 274 ASP A O 1
ATOM 2068 N N . THR A 1 275 ? 12.227 22.25 17.156 1 91.38 275 THR A N 1
ATOM 2069 C CA . THR A 1 275 ? 12.031 21.922 18.562 1 91.38 275 THR A CA 1
ATOM 2070 C C . THR A 1 275 ? 12.609 20.547 18.891 1 91.38 275 THR A C 1
ATOM 2072 O O . THR A 1 275 ? 13.219 20.359 19.953 1 91.38 275 THR A O 1
ATOM 2075 N N . VAL A 1 276 ? 12.453 19.641 18.016 1 92.5 276 VAL A N 1
ATOM 2076 C CA . VAL A 1 276 ? 12.969 18.297 18.203 1 92.5 276 VAL A CA 1
ATOM 2077 C C . VAL A 1 276 ? 14.492 18.312 18.125 1 92.5 276 VAL A C 1
ATOM 2079 O O . VAL A 1 276 ? 15.172 17.609 18.891 1 92.5 276 VAL A O 1
ATOM 2082 N N . PHE A 1 277 ? 15.047 19.141 17.219 1 96 277 PHE A N 1
ATOM 2083 C CA . PHE A 1 277 ? 16.5 19.266 17.078 1 96 277 PHE A CA 1
ATOM 2084 C C . PHE A 1 277 ? 17.109 19.797 18.359 1 96 277 PHE A C 1
ATOM 2086 O O . PHE A 1 277 ? 18.156 19.297 18.812 1 96 277 PHE A O 1
ATOM 2093 N N . ARG A 1 278 ? 16.5 20.734 18.922 1 97.06 278 ARG A N 1
ATOM 2094 C CA . ARG A 1 278 ? 16.984 21.266 20.188 1 97.06 278 ARG A CA 1
ATOM 2095 C C . ARG A 1 278 ? 17.031 20.172 21.25 1 97.06 278 ARG A C 1
ATOM 2097 O O . ARG A 1 278 ? 17.984 20.094 22.031 1 97.06 278 ARG A O 1
ATOM 2104 N N . ARG A 1 279 ? 16.031 19.312 21.281 1 97.19 279 ARG A N 1
ATOM 2105 C CA . ARG A 1 279 ? 16.016 18.188 22.219 1 97.19 279 ARG A CA 1
ATOM 2106 C C . ARG A 1 279 ? 17.141 17.203 21.922 1 97.19 279 ARG A C 1
ATOM 2108 O O . ARG A 1 279 ? 17.734 16.641 22.844 1 97.19 279 ARG A O 1
ATOM 2115 N N . LEU A 1 280 ? 17.375 16.984 20.609 1 97.94 280 LEU A N 1
ATOM 2116 C CA . LEU A 1 280 ? 18.5 16.125 20.234 1 97.94 280 LEU A CA 1
ATOM 2117 C C . LEU A 1 280 ? 19.812 16.703 20.703 1 97.94 280 LEU A C 1
ATOM 2119 O O . LEU A 1 280 ? 20.656 15.984 21.25 1 97.94 280 LEU A O 1
ATOM 2123 N N . CYS A 1 281 ? 20 17.984 20.531 1 98.06 281 CYS A N 1
ATOM 2124 C CA . CYS A 1 281 ? 21.219 18.656 20.984 1 98.06 281 CYS A CA 1
ATOM 2125 C C . CYS A 1 281 ? 21.406 18.484 22.484 1 98.06 281 CYS A C 1
ATOM 2127 O O . CYS A 1 281 ? 22.516 18.188 22.938 1 98.06 281 CYS A O 1
ATOM 2129 N N . ASP A 1 282 ? 20.328 18.609 23.203 1 97.62 282 ASP A N 1
ATOM 2130 C CA . ASP A 1 282 ? 20.375 18.422 24.641 1 97.62 282 ASP A CA 1
ATOM 2131 C C . ASP A 1 282 ? 20.766 17 25 1 97.62 282 ASP A C 1
ATOM 2133 O O . ASP A 1 282 ? 21.609 16.766 25.875 1 97.62 282 ASP A O 1
ATOM 2137 N N . ALA A 1 283 ? 20.156 16.078 24.344 1 97.5 283 ALA A N 1
ATOM 2138 C CA . ALA A 1 283 ? 20.422 14.672 24.594 1 97.5 283 ALA A CA 1
ATOM 2139 C C . ALA A 1 283 ? 21.891 14.336 24.312 1 97.5 283 ALA A C 1
ATOM 2141 O O . ALA A 1 283 ? 22.484 13.492 24.984 1 97.5 283 ALA A O 1
ATOM 2142 N N . MET A 1 284 ? 22.484 15.023 23.328 1 97.88 284 MET A N 1
ATOM 2143 C CA . MET A 1 284 ? 23.875 14.789 22.938 1 97.88 284 MET A CA 1
ATOM 2144 C C . MET A 1 284 ? 24.828 15.594 23.812 1 97.88 284 MET A C 1
ATOM 2146 O O . MET A 1 284 ? 26.047 15.508 23.656 1 97.88 284 MET A O 1
ATOM 2150 N N . GLU A 1 285 ? 24.266 16.406 24.703 1 96.88 285 GLU A N 1
ATOM 2151 C CA . GLU A 1 285 ? 25.031 17.281 25.594 1 96.88 285 GLU A CA 1
ATOM 2152 C C . GLU A 1 285 ? 25.844 18.297 24.797 1 96.88 285 GLU A C 1
ATOM 2154 O O . GLU A 1 285 ? 27 18.562 25.109 1 96.88 285 GLU A O 1
ATOM 2159 N N . LEU A 1 286 ? 25.234 18.734 23.766 1 97.62 286 LEU A N 1
ATOM 2160 C CA . LEU A 1 286 ? 25.75 19.797 22.922 1 97.62 286 LEU A CA 1
ATOM 2161 C C . LEU A 1 286 ? 24.688 20.859 22.672 1 97.62 286 LEU A C 1
ATOM 2163 O O . LEU A 1 286 ? 24.391 21.188 21.516 1 97.62 286 LEU A O 1
ATOM 2167 N N . PRO A 1 287 ? 24.156 21.484 23.734 1 97 287 PRO A N 1
ATOM 2168 C CA . PRO A 1 287 ? 23.016 22.391 23.578 1 97 287 PRO A CA 1
ATOM 2169 C C . PRO A 1 287 ? 23.344 23.594 22.688 1 97 287 PRO A C 1
ATOM 2171 O O . PRO A 1 287 ? 22.438 24.141 22.047 1 97 287 PRO A O 1
ATOM 2174 N N . GLU A 1 288 ? 24.578 23.984 22.594 1 96.75 288 GLU A N 1
ATOM 2175 C CA . GLU A 1 288 ? 24.984 25.156 21.812 1 96.75 288 GLU A CA 1
ATOM 2176 C C . GLU A 1 288 ? 24.75 24.938 20.328 1 96.75 288 GLU A C 1
ATOM 2178 O O . GLU A 1 288 ? 24.609 25.891 19.562 1 96.75 288 GLU A O 1
ATOM 2183 N N . LEU A 1 289 ? 24.672 23.672 19.906 1 97.19 289 LEU A N 1
ATOM 2184 C CA . LEU A 1 289 ? 24.484 23.344 18.5 1 97.19 289 LEU A CA 1
ATOM 2185 C C . LEU A 1 289 ? 23.156 23.891 17.984 1 97.19 289 LEU A C 1
ATOM 2187 O O . LEU A 1 289 ? 23.031 24.25 16.812 1 97.19 289 LEU A O 1
ATOM 2191 N N . ALA A 1 290 ? 22.156 23.969 18.875 1 96.62 290 ALA A N 1
ATOM 2192 C CA . ALA A 1 290 ? 20.812 24.391 18.5 1 96.62 290 ALA A CA 1
ATOM 2193 C C . ALA A 1 290 ? 20.797 25.875 18.125 1 96.62 290 ALA A C 1
ATOM 2195 O O . ALA A 1 290 ? 19.922 26.344 17.406 1 96.62 290 ALA A O 1
ATOM 2196 N N . ASP A 1 291 ? 21.828 26.594 18.641 1 96.31 291 ASP A N 1
ATOM 2197 C CA . ASP A 1 291 ? 21.891 28.016 18.391 1 96.31 291 ASP A CA 1
ATOM 2198 C C . ASP A 1 291 ? 22.969 28.359 17.359 1 96.31 291 ASP A C 1
ATOM 2200 O O . ASP A 1 291 ? 23.141 29.516 16.984 1 96.31 291 ASP A O 1
ATOM 2204 N N . ASP A 1 292 ? 23.734 27.359 16.984 1 97.25 292 ASP A N 1
ATOM 2205 C CA . ASP A 1 292 ? 24.719 27.531 15.922 1 97.25 292 ASP A CA 1
ATOM 2206 C C . ASP A 1 292 ? 24.047 27.953 14.609 1 97.25 292 ASP A C 1
ATOM 2208 O O . ASP A 1 292 ? 23.125 27.281 14.141 1 97.25 292 ASP A O 1
ATOM 2212 N N . PRO A 1 293 ? 24.5 29.062 14 1 96.94 293 PRO A N 1
ATOM 2213 C CA . PRO A 1 293 ? 23.859 29.562 12.781 1 96.94 293 PRO A CA 1
ATOM 2214 C C . PRO A 1 293 ? 23.797 28.516 11.672 1 96.94 293 PRO A C 1
ATOM 2216 O O . PRO A 1 293 ? 22.906 28.562 10.82 1 96.94 293 PRO A O 1
ATOM 2219 N N . ARG A 1 294 ? 24.672 27.562 11.695 1 96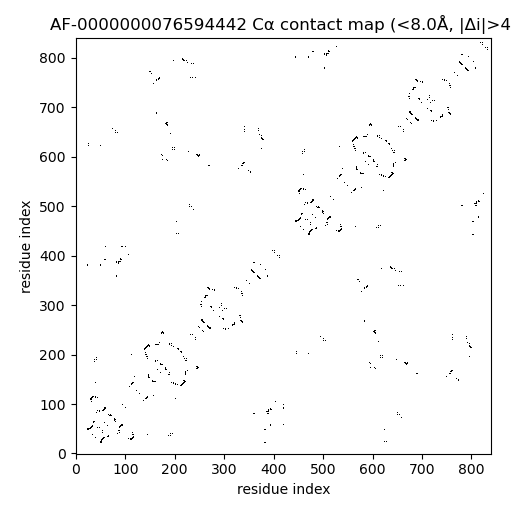.25 294 ARG A N 1
ATOM 2220 C CA . ARG A 1 294 ? 24.688 26.5 10.688 1 96.25 294 ARG A CA 1
ATOM 2221 C C . ARG A 1 294 ? 23.516 25.547 10.883 1 96.25 294 ARG A C 1
ATOM 2223 O O . ARG A 1 294 ? 23.141 24.812 9.961 1 96.25 294 ARG A O 1
ATOM 2230 N N . PHE A 1 295 ? 22.891 25.531 12.109 1 96.88 295 PHE A N 1
ATOM 2231 C CA . PHE A 1 295 ? 21.938 24.469 12.414 1 96.88 295 PHE A CA 1
ATOM 2232 C C . PHE A 1 295 ? 20.688 25.031 13.078 1 96.88 295 PHE A C 1
ATOM 2234 O O . PHE A 1 295 ? 19.828 24.281 13.523 1 96.88 295 PHE A O 1
ATOM 2241 N N . ALA A 1 296 ? 20.578 26.328 13.133 1 93.44 296 ALA A N 1
ATOM 2242 C CA . ALA A 1 296 ? 19.609 27.016 13.984 1 93.44 296 ALA A CA 1
ATOM 2243 C C . ALA A 1 296 ? 18.172 26.719 13.531 1 93.44 296 ALA A C 1
ATOM 2245 O O . ALA A 1 296 ? 17.25 26.734 14.344 1 93.44 296 ALA A O 1
ATOM 2246 N N . ASP A 1 297 ? 18.047 26.469 12.219 1 89.44 297 ASP A N 1
ATOM 2247 C CA . ASP A 1 297 ? 16.719 26.141 11.719 1 89.44 297 ASP A CA 1
ATOM 2248 C C . ASP A 1 297 ? 16.781 25.062 10.633 1 89.44 297 ASP A C 1
ATOM 2250 O O . ASP A 1 297 ? 17.875 24.672 10.203 1 89.44 297 ASP A O 1
ATOM 2254 N N . HIS A 1 298 ? 15.594 24.562 10.242 1 86.69 298 HIS A N 1
ATOM 2255 C CA . HIS A 1 298 ? 15.492 23.422 9.32 1 86.69 298 HIS A CA 1
ATOM 2256 C C . HIS A 1 298 ? 16.219 23.719 8.008 1 86.69 298 HIS A C 1
ATOM 2258 O O . HIS A 1 298 ? 16.859 22.844 7.441 1 86.69 298 HIS A O 1
ATOM 2264 N N . LEU A 1 299 ? 16.141 24.891 7.539 1 81.88 299 LEU A N 1
ATOM 2265 C CA . LEU A 1 299 ? 16.781 25.25 6.273 1 81.88 299 LEU A CA 1
ATOM 2266 C C . LEU A 1 299 ? 18.297 25.25 6.395 1 81.88 299 LEU A C 1
ATOM 2268 O O . LEU A 1 299 ? 18.984 24.672 5.543 1 81.88 299 LEU A O 1
ATOM 2272 N N . ALA A 1 300 ? 18.75 25.859 7.445 1 90.81 300 ALA A N 1
ATOM 2273 C CA . ALA A 1 300 ? 20.188 25.906 7.691 1 90.81 300 ALA A CA 1
ATOM 2274 C C . ALA A 1 300 ? 20.766 24.516 7.852 1 90.81 300 ALA A C 1
ATOM 2276 O O . ALA A 1 300 ? 21.812 24.203 7.305 1 90.81 300 ALA A O 1
ATOM 2277 N N . ARG A 1 301 ? 20.062 23.625 8.562 1 93.88 301 ARG A N 1
ATOM 2278 C CA . ARG A 1 301 ? 20.516 22.25 8.758 1 93.88 301 ARG A CA 1
ATOM 2279 C C . ARG A 1 301 ? 20.516 21.484 7.434 1 93.88 301 ARG A C 1
ATOM 2281 O O . ARG A 1 301 ? 21.406 20.688 7.18 1 93.88 301 ARG A O 1
ATOM 2288 N N . GLY A 1 302 ? 19.578 21.734 6.602 1 87.56 302 GLY A N 1
ATOM 2289 C CA . GLY A 1 302 ? 19.562 21.125 5.281 1 87.56 302 GLY A CA 1
ATOM 2290 C C . GLY A 1 302 ? 20.766 21.5 4.438 1 87.56 302 GLY A C 1
ATOM 2291 O O . GLY A 1 302 ? 21.328 20.656 3.74 1 87.56 302 GLY A O 1
ATOM 2292 N N . GLU A 1 303 ? 21.156 22.75 4.535 1 88.25 303 GLU A N 1
ATOM 2293 C CA . GLU A 1 303 ? 22.297 23.234 3.783 1 88.25 303 GLU A CA 1
ATOM 2294 C C . GLU A 1 303 ? 23.594 22.641 4.316 1 88.25 303 GLU A C 1
ATOM 2296 O O . GLU A 1 303 ? 24.594 22.531 3.582 1 88.25 303 GLU A O 1
ATOM 2301 N N . HIS A 1 304 ? 23.578 22.328 5.543 1 95.56 304 HIS A N 1
ATOM 2302 C CA . HIS A 1 304 ? 24.766 21.781 6.191 1 95.56 304 HIS A CA 1
ATOM 2303 C C . HIS A 1 304 ? 24.516 20.344 6.656 1 95.56 304 HIS A C 1
ATOM 2305 O O . HIS A 1 304 ? 24.953 19.953 7.742 1 95.56 304 HIS A O 1
ATOM 2311 N N . GLN A 1 305 ? 23.766 19.625 5.922 1 94.06 305 GLN A N 1
ATOM 2312 C CA . GLN A 1 305 ? 23.266 18.297 6.266 1 94.06 305 GLN A CA 1
ATOM 2313 C C . GLN A 1 305 ? 24.422 17.344 6.562 1 94.06 305 GLN A C 1
ATOM 2315 O O . GLN A 1 305 ? 24.391 16.594 7.543 1 94.06 305 GLN A O 1
ATOM 2320 N N . ASP A 1 306 ? 25.547 17.391 5.812 1 95.12 306 ASP A N 1
ATOM 2321 C CA . ASP A 1 306 ? 26.672 16.484 6.016 1 95.12 306 ASP A CA 1
ATOM 2322 C C . ASP A 1 306 ? 27.328 16.734 7.375 1 95.12 306 ASP A C 1
ATOM 2324 O O . ASP A 1 306 ? 27.656 15.781 8.086 1 95.12 306 ASP A O 1
ATOM 2328 N N . ALA A 1 307 ? 27.438 17.969 7.66 1 97.12 307 ALA A N 1
ATOM 2329 C CA . ALA A 1 307 ? 28.094 18.328 8.906 1 97.12 307 ALA A CA 1
ATOM 2330 C C . ALA A 1 307 ? 27.281 17.859 10.117 1 97.12 307 ALA A C 1
ATOM 2332 O O . ALA A 1 307 ? 27.844 17.297 11.055 1 97.12 307 ALA A O 1
ATOM 2333 N N . ILE A 1 308 ? 26.016 18.141 10.07 1 97.44 308 ILE A N 1
ATOM 2334 C CA . ILE A 1 308 ? 25.188 17.766 11.211 1 97.44 308 ILE A CA 1
ATOM 2335 C C . ILE A 1 308 ? 25.062 16.234 11.281 1 97.44 308 ILE A C 1
ATOM 2337 O O . ILE A 1 308 ? 25.031 15.664 12.375 1 97.44 308 ILE A O 1
ATOM 2341 N N . ASP A 1 309 ? 25.047 15.57 10.195 1 96.69 309 ASP A N 1
ATOM 2342 C CA . ASP A 1 309 ? 25 14.109 10.18 1 96.69 309 ASP A CA 1
ATOM 2343 C C . ASP A 1 309 ? 26.266 13.516 10.797 1 96.69 309 ASP A C 1
ATOM 2345 O O . ASP A 1 309 ? 26.203 12.5 11.492 1 96.69 309 ASP A O 1
ATOM 2349 N N . GLU A 1 310 ? 27.359 14.125 10.492 1 97.56 310 GLU A N 1
ATOM 2350 C CA . GLU A 1 310 ? 28.625 13.648 11.055 1 97.56 310 GLU A CA 1
ATOM 2351 C C . GLU A 1 310 ? 28.625 13.773 12.578 1 97.56 310 GLU A C 1
ATOM 2353 O O . GLU A 1 310 ? 29.094 12.875 13.281 1 97.56 310 GLU A O 1
ATOM 2358 N N . ILE A 1 311 ? 28.078 14.852 13.047 1 98.19 311 ILE A N 1
ATOM 2359 C CA . ILE A 1 311 ? 28.016 15.094 14.484 1 98.19 311 ILE A CA 1
ATOM 2360 C C . ILE A 1 311 ? 27.125 14.055 15.148 1 98.19 311 ILE A C 1
ATOM 2362 O O . ILE A 1 311 ? 27.5 13.445 16.156 1 98.19 311 ILE A O 1
ATOM 2366 N N . VAL A 1 312 ? 25.984 13.836 14.617 1 98.31 312 VAL A N 1
ATOM 2367 C CA . VAL A 1 312 ? 25.047 12.867 15.172 1 98.31 312 VAL A CA 1
ATOM 2368 C C . VAL A 1 312 ? 25.625 11.461 15.094 1 98.31 312 VAL A C 1
ATOM 2370 O O . VAL A 1 312 ? 25.516 10.688 16.047 1 98.31 312 VAL A O 1
ATOM 2373 N N . ALA A 1 313 ? 26.297 11.172 13.992 1 98.19 313 ALA A N 1
ATOM 2374 C CA . ALA A 1 313 ? 26.906 9.859 13.789 1 98.19 313 ALA A CA 1
ATOM 2375 C C . ALA A 1 313 ? 27.969 9.586 14.859 1 98.19 313 ALA A C 1
ATOM 2377 O O . ALA A 1 313 ? 28.031 8.484 15.414 1 98.19 313 ALA A O 1
ATOM 2378 N N . GLU A 1 314 ? 28.781 10.555 15.078 1 98.31 314 GLU A N 1
ATOM 2379 C CA . GLU A 1 314 ? 29.812 10.414 16.078 1 98.31 314 GLU A CA 1
ATOM 2380 C C . GLU A 1 314 ? 29.219 10.141 17.469 1 98.31 314 GLU A C 1
ATOM 2382 O O . GLU A 1 314 ? 29.75 9.328 18.219 1 98.31 314 GLU A O 1
ATOM 2387 N N . TRP A 1 315 ? 28.172 10.828 17.75 1 98.56 315 TRP A N 1
ATOM 2388 C CA . TRP A 1 315 ? 27.531 10.641 19.047 1 98.56 315 TRP A CA 1
ATOM 2389 C C . TRP A 1 315 ? 26.906 9.25 19.156 1 98.56 315 TRP A C 1
ATOM 2391 O O . TRP A 1 315 ? 27.094 8.547 20.141 1 98.56 315 TRP A O 1
ATOM 2401 N N . VAL A 1 316 ? 26.188 8.797 18.172 1 98.62 316 VAL A N 1
ATOM 2402 C CA . VAL A 1 316 ? 25.484 7.516 18.172 1 98.62 316 VAL A CA 1
ATOM 2403 C C . VAL A 1 316 ? 26.5 6.379 18.297 1 98.62 316 VAL A C 1
ATOM 2405 O O . VAL A 1 316 ? 26.234 5.379 18.969 1 98.62 316 VAL A O 1
ATOM 2408 N N . ALA A 1 317 ? 27.672 6.598 17.719 1 98.5 317 ALA A N 1
ATOM 2409 C CA . ALA A 1 317 ? 28.688 5.559 17.656 1 98.5 317 ALA A CA 1
ATOM 2410 C C . ALA A 1 317 ? 29.297 5.305 19.047 1 98.5 317 ALA A C 1
ATOM 2412 O O . ALA A 1 317 ? 29.984 4.312 19.25 1 98.5 317 ALA A O 1
ATOM 2413 N N . GLN A 1 318 ? 28.984 6.141 19.953 1 98.31 318 GLN A N 1
ATOM 2414 C CA . GLN A 1 318 ? 29.562 6.027 21.297 1 98.31 318 GLN A CA 1
ATOM 2415 C C . GLN A 1 318 ? 28.781 5.047 22.156 1 98.31 318 GLN A C 1
ATOM 2417 O O . GLN A 1 318 ? 29.266 4.605 23.203 1 98.31 318 GLN A O 1
ATOM 2422 N N . TYR A 1 319 ? 27.547 4.723 21.766 1 98.38 319 TYR A N 1
ATOM 2423 C CA . TYR A 1 319 ? 26.656 3.945 22.625 1 98.38 319 TYR A CA 1
ATOM 2424 C C . TYR A 1 319 ? 26.062 2.768 21.859 1 98.38 319 TYR A C 1
ATOM 2426 O O . TYR A 1 319 ? 25.891 2.834 20.641 1 98.38 319 TYR A O 1
ATOM 2434 N N . PRO A 1 320 ? 25.828 1.681 22.594 1 98.12 320 PRO A N 1
ATOM 2435 C CA . PRO A 1 320 ? 25 0.658 21.953 1 98.12 320 PRO A CA 1
ATOM 2436 C C . PRO A 1 320 ? 23.609 1.164 21.578 1 98.12 320 PRO A C 1
ATOM 2438 O O . PRO A 1 320 ? 23.125 2.123 22.188 1 98.12 320 PRO A O 1
ATOM 2441 N N . SER A 1 321 ? 23.016 0.553 20.609 1 97.44 321 SER A N 1
ATOM 2442 C CA . SER A 1 321 ? 21.734 1.011 20.062 1 97.44 321 SER A CA 1
ATOM 2443 C C . SER A 1 321 ? 20.688 1.144 21.172 1 97.44 321 SER A C 1
ATOM 2445 O O . SER A 1 321 ? 19.875 2.076 21.156 1 97.44 321 SER A O 1
ATOM 2447 N N . SER A 1 322 ? 20.656 0.233 22.156 1 96.5 322 SER A N 1
ATOM 2448 C CA . SER A 1 322 ? 19.688 0.271 23.25 1 96.5 322 SER A CA 1
ATOM 2449 C C . SER A 1 322 ? 19.844 1.533 24.094 1 96.5 322 SER A C 1
ATOM 2451 O O . SER A 1 322 ? 18.859 2.127 24.516 1 96.5 322 SER A O 1
ATOM 2453 N N . GLU A 1 323 ? 21.047 1.929 24.266 1 97.62 323 GLU A N 1
ATOM 2454 C CA . GLU A 1 323 ? 21.328 3.137 25.031 1 97.62 323 GLU A CA 1
ATOM 2455 C C . GLU A 1 323 ? 20.969 4.391 24.25 1 97.62 323 GLU A C 1
ATOM 2457 O O . GLU A 1 323 ? 20.453 5.355 24.797 1 97.62 323 GLU A O 1
ATOM 2462 N N . VAL A 1 324 ? 21.297 4.375 22.953 1 98 324 VAL A N 1
ATOM 2463 C CA . VAL A 1 324 ? 20.891 5.48 22.094 1 98 324 VAL A CA 1
ATOM 2464 C C . VAL A 1 324 ? 19.391 5.668 22.172 1 98 324 VAL A C 1
ATOM 2466 O O . VAL A 1 324 ? 18.906 6.781 22.391 1 98 324 VAL A O 1
ATOM 2469 N N . GLN A 1 325 ? 18.656 4.582 22.047 1 96 325 GLN A N 1
ATOM 2470 C CA . GLN A 1 325 ? 17.203 4.617 22.078 1 96 325 GLN A CA 1
ATOM 2471 C C . GLN A 1 325 ? 16.703 5.137 23.422 1 96 325 GLN A C 1
ATOM 2473 O O . GLN A 1 325 ? 15.805 5.984 23.453 1 96 325 GLN A O 1
ATOM 2478 N N . LYS A 1 326 ? 17.234 4.625 24.469 1 96 326 LYS A N 1
ATOM 2479 C CA . LYS A 1 326 ? 16.828 5.027 25.812 1 96 326 LYS A CA 1
ATOM 2480 C C . LYS A 1 326 ? 17.016 6.531 26 1 96 326 LYS A C 1
ATOM 2482 O O . LYS A 1 326 ? 16.109 7.215 26.469 1 96 326 LYS A O 1
ATOM 2487 N N . ARG A 1 327 ? 18.094 7.066 25.625 1 96.69 327 ARG A N 1
ATOM 2488 C CA . ARG A 1 327 ? 18.422 8.477 25.812 1 96.69 327 ARG A CA 1
ATOM 2489 C C . ARG A 1 327 ? 17.516 9.367 24.969 1 96.69 327 ARG A C 1
ATOM 2491 O O . ARG A 1 327 ? 17.062 10.414 25.438 1 96.69 327 ARG A O 1
ATOM 2498 N N . LEU A 1 328 ? 17.281 8.961 23.766 1 96.75 328 LEU A N 1
ATOM 2499 C CA . LEU A 1 328 ? 16.484 9.789 22.875 1 96.75 328 LEU A CA 1
ATOM 2500 C C . LEU A 1 328 ? 15.008 9.672 23.203 1 96.75 328 LEU A C 1
ATOM 2502 O O . LEU A 1 328 ? 14.266 10.656 23.125 1 96.75 328 LEU A O 1
ATOM 2506 N N . ASP A 1 329 ? 14.562 8.5 23.625 1 93.5 329 ASP A N 1
ATOM 2507 C CA . ASP A 1 329 ? 13.188 8.328 24.062 1 93.5 329 ASP A CA 1
ATOM 2508 C C . ASP A 1 329 ? 12.859 9.258 25.219 1 93.5 329 ASP A C 1
ATOM 2510 O O . ASP A 1 329 ? 11.766 9.82 25.297 1 93.5 329 ASP A O 1
ATOM 2514 N N . ALA A 1 330 ? 13.75 9.406 26.062 1 93.69 330 ALA A N 1
ATOM 2515 C CA . ALA A 1 330 ? 13.555 10.203 27.266 1 93.69 330 ALA A CA 1
ATOM 2516 C C . ALA A 1 330 ? 13.305 11.672 26.922 1 93.69 330 ALA A C 1
ATOM 2518 O O . ALA A 1 330 ? 12.727 12.414 27.703 1 93.69 330 ALA A O 1
ATOM 2519 N N . THR A 1 331 ? 13.742 12.086 25.75 1 93.31 331 THR A N 1
ATOM 2520 C CA . THR A 1 331 ? 13.641 13.492 25.391 1 93.31 331 THR A CA 1
ATOM 2521 C C . THR A 1 331 ? 12.578 13.695 24.312 1 93.31 331 THR A C 1
ATOM 2523 O O . THR A 1 331 ? 12.328 14.82 23.875 1 93.31 331 THR A O 1
ATOM 2526 N N . GLY A 1 332 ? 12.047 12.656 23.828 1 91.44 332 GLY A N 1
ATOM 2527 C CA . GLY A 1 332 ? 11.008 12.766 22.828 1 91.44 332 GLY A CA 1
ATOM 2528 C C . GLY A 1 332 ? 11.555 12.867 21.422 1 91.44 332 GLY A C 1
ATOM 2529 O O . GLY A 1 332 ? 10.812 13.195 20.484 1 91.44 332 GLY A O 1
ATOM 2530 N N . VAL A 1 333 ? 12.867 12.648 21.266 1 95.19 333 VAL A N 1
ATOM 2531 C CA . VAL A 1 333 ? 13.461 12.594 19.922 1 95.19 333 VAL A CA 1
ATOM 2532 C C . VAL A 1 333 ? 13.094 11.266 19.266 1 95.19 333 VAL A C 1
ATOM 2534 O O . VAL A 1 333 ? 13.125 10.211 19.906 1 95.19 333 VAL A O 1
ATOM 2537 N N . ILE A 1 334 ? 12.734 11.328 18.031 1 95.12 334 ILE A N 1
ATOM 2538 C CA . ILE A 1 334 ? 12.289 10.148 17.297 1 95.12 334 ILE A CA 1
ATOM 2539 C C . ILE A 1 334 ? 13.484 9.25 16.984 1 95.12 334 ILE A C 1
ATOM 2541 O O . ILE A 1 334 ? 14.461 9.703 16.375 1 95.12 334 ILE A O 1
ATOM 2545 N N . VAL A 1 335 ? 13.383 8.031 17.406 1 96.81 335 VAL A N 1
ATOM 2546 C CA . VAL A 1 335 ? 14.484 7.086 17.234 1 96.81 335 VAL A CA 1
ATOM 2547 C C . VAL A 1 335 ? 13.93 5.672 17.078 1 96.81 335 VAL A C 1
ATOM 2549 O O . VAL A 1 335 ? 12.898 5.336 17.672 1 96.81 335 VAL A O 1
ATOM 2552 N N . GLY A 1 336 ? 14.531 4.852 16.266 1 96.31 336 GLY A N 1
ATOM 2553 C CA . GLY A 1 336 ? 14.188 3.445 16.141 1 96.31 336 GLY A CA 1
ATOM 2554 C C . GLY A 1 336 ? 15.289 2.619 15.508 1 96.31 336 GLY A C 1
ATOM 2555 O O . GLY A 1 336 ? 15.859 3.01 14.484 1 96.31 336 GLY A O 1
ATOM 2556 N N . PRO A 1 337 ? 15.633 1.552 16.141 1 97.25 337 PRO A N 1
ATOM 2557 C CA . PRO A 1 337 ? 16.641 0.658 15.562 1 97.25 337 PRO A CA 1
ATOM 2558 C C . PRO A 1 337 ? 16.141 -0.054 14.305 1 97.25 337 PRO A C 1
ATOM 2560 O O . PRO A 1 337 ? 14.938 -0.188 14.102 1 97.25 337 PRO A O 1
ATOM 2563 N N . LEU A 1 338 ? 17.125 -0.451 13.477 1 97.56 338 LEU A N 1
ATOM 2564 C CA . LEU A 1 338 ? 16.812 -1.312 12.344 1 97.56 338 LEU A CA 1
ATOM 2565 C C . LEU A 1 338 ? 16.531 -2.738 12.805 1 97.56 338 LEU A C 1
ATOM 2567 O O . LEU A 1 338 ? 17.391 -3.389 13.398 1 97.56 338 LEU A O 1
ATOM 2571 N N . TYR A 1 339 ? 15.312 -3.162 12.531 1 98 339 TYR A N 1
ATOM 2572 C CA . TYR A 1 339 ? 14.906 -4.516 12.898 1 98 339 TYR A CA 1
ATOM 2573 C C . TYR A 1 339 ? 14.992 -5.453 11.695 1 98 339 TYR A C 1
ATOM 2575 O O . TYR A 1 339 ? 14.805 -5.027 10.555 1 98 339 TYR A O 1
ATOM 2583 N N . THR A 1 340 ? 15.375 -6.676 11.969 1 97.5 340 THR A N 1
ATOM 2584 C CA . THR A 1 340 ? 15.078 -7.824 11.117 1 97.5 340 THR A CA 1
ATOM 2585 C C . THR A 1 340 ? 13.961 -8.664 11.719 1 97.5 340 THR A C 1
ATOM 2587 O O . THR A 1 340 ? 13.367 -8.289 12.734 1 97.5 340 THR A O 1
ATOM 2590 N N . ALA A 1 341 ? 13.688 -9.789 11.062 1 97.94 341 ALA A N 1
ATOM 2591 C CA . ALA A 1 341 ? 12.656 -10.688 11.586 1 97.94 341 ALA A CA 1
ATOM 2592 C C . ALA A 1 341 ? 13 -11.148 13 1 97.94 341 ALA A C 1
ATOM 2594 O O . ALA A 1 341 ? 12.102 -11.352 13.82 1 97.94 341 ALA A O 1
ATOM 2595 N N . ALA A 1 342 ? 14.242 -11.234 13.297 1 98 342 ALA A N 1
ATOM 2596 C CA . ALA A 1 342 ? 14.68 -11.719 14.602 1 98 342 ALA A CA 1
ATOM 2597 C C . ALA A 1 342 ? 14.25 -10.773 15.711 1 98 342 ALA A C 1
ATOM 2599 O O . ALA A 1 342 ? 13.68 -11.211 16.719 1 98 342 ALA A O 1
ATOM 2600 N N . GLU A 1 343 ? 14.516 -9.469 15.531 1 97.75 343 GLU A N 1
ATOM 2601 C CA . GLU A 1 343 ? 14.109 -8.492 16.547 1 97.75 343 GLU A CA 1
ATOM 2602 C C . GLU A 1 343 ? 12.594 -8.375 16.609 1 97.75 343 GLU A C 1
ATOM 2604 O O . GLU A 1 343 ? 12.031 -8.195 17.703 1 97.75 343 GLU A O 1
ATOM 2609 N N . ILE A 1 344 ? 11.922 -8.508 15.531 1 98.44 344 ILE A N 1
ATOM 2610 C CA . ILE A 1 344 ? 10.477 -8.336 15.461 1 98.44 344 ILE A CA 1
ATOM 2611 C C . ILE A 1 344 ? 9.781 -9.406 16.297 1 98.44 344 ILE A C 1
ATOM 2613 O O . ILE A 1 344 ? 8.898 -9.109 17.094 1 98.44 344 ILE A O 1
ATOM 2617 N N . VAL A 1 345 ? 10.18 -10.648 16.156 1 98.06 345 VAL A N 1
ATOM 2618 C CA . VAL A 1 345 ? 9.492 -11.781 16.781 1 98.06 345 VAL A CA 1
ATOM 2619 C C . VAL A 1 345 ? 9.641 -11.703 18.297 1 98.06 345 VAL A C 1
ATOM 2621 O O . VAL A 1 345 ? 8.781 -12.188 19.031 1 98.06 345 VAL A O 1
ATOM 2624 N N . SER A 1 346 ? 10.672 -10.992 18.734 1 97.12 346 SER A N 1
ATOM 2625 C CA . SER A 1 346 ? 10.906 -10.914 20.172 1 97.12 346 SER A CA 1
ATOM 2626 C C . SER A 1 346 ? 10.484 -9.555 20.734 1 97.12 346 SER A C 1
ATOM 2628 O O . SER A 1 346 ? 10.586 -9.312 21.938 1 97.12 346 SER A O 1
ATOM 2630 N N . ASP A 1 347 ? 10.008 -8.656 19.953 1 97.5 347 ASP A N 1
ATOM 2631 C CA . ASP A 1 347 ? 9.672 -7.297 20.375 1 97.5 347 ASP A CA 1
ATOM 2632 C C . ASP A 1 347 ? 8.383 -7.273 21.188 1 97.5 347 ASP A C 1
ATOM 2634 O O . ASP A 1 347 ? 7.348 -7.766 20.719 1 97.5 347 ASP A O 1
ATOM 2638 N N . PRO A 1 348 ? 8.383 -6.664 22.344 1 97.75 348 PRO A N 1
ATOM 2639 C CA . PRO A 1 348 ? 7.199 -6.688 23.219 1 97.75 348 PRO A CA 1
ATOM 2640 C C . PRO A 1 348 ? 6.02 -5.922 22.625 1 97.75 348 PRO A C 1
ATOM 2642 O O . PRO A 1 348 ? 4.863 -6.246 22.906 1 97.75 348 PRO A O 1
ATOM 2645 N N . HIS A 1 349 ? 6.301 -4.926 21.859 1 98.12 349 HIS A N 1
ATOM 2646 C CA . HIS A 1 349 ? 5.219 -4.133 21.281 1 98.12 349 HIS A CA 1
ATOM 2647 C C . HIS A 1 349 ? 4.473 -4.918 20.203 1 98.12 349 HIS A C 1
ATOM 2649 O O . HIS A 1 349 ? 3.24 -4.949 20.203 1 98.12 349 HIS A O 1
ATOM 2655 N N . TYR A 1 350 ? 5.188 -5.566 19.312 1 98.56 350 TYR A N 1
ATOM 2656 C CA . TYR A 1 350 ? 4.543 -6.379 18.281 1 98.56 350 TYR A CA 1
ATOM 2657 C C . TYR A 1 350 ? 3.738 -7.512 18.906 1 98.56 350 TYR A C 1
ATOM 2659 O O . TYR A 1 350 ? 2.672 -7.875 18.406 1 98.56 350 TYR A O 1
ATOM 2667 N N . GLN A 1 351 ? 4.266 -8.086 19.984 1 98.12 351 GLN A N 1
ATOM 2668 C CA . GLN A 1 351 ? 3.525 -9.117 20.719 1 98.12 351 GLN A CA 1
ATOM 2669 C C . GLN A 1 351 ? 2.24 -8.555 21.312 1 98.12 351 GLN A C 1
ATOM 2671 O O . GLN A 1 351 ? 1.165 -9.125 21.141 1 98.12 351 GLN A O 1
ATOM 2676 N N . ALA A 1 352 ? 2.311 -7.395 21.906 1 98.5 352 ALA A N 1
ATOM 2677 C CA . ALA A 1 352 ? 1.168 -6.777 22.578 1 98.5 352 ALA A CA 1
ATOM 2678 C C . ALA A 1 352 ? 0.097 -6.367 21.578 1 98.5 352 ALA A C 1
ATOM 2680 O O . ALA A 1 352 ? -1.097 -6.395 21.891 1 98.5 352 ALA A O 1
ATOM 2681 N N . ARG A 1 353 ? 0.532 -6.047 20.375 1 98.38 353 ARG A N 1
ATOM 2682 C CA . ARG A 1 353 ? -0.375 -5.547 19.344 1 98.38 353 ARG A CA 1
ATOM 2683 C C . ARG A 1 353 ? -0.958 -6.695 18.531 1 98.38 353 ARG A C 1
ATOM 2685 O O . ARG A 1 353 ? -1.704 -6.465 17.578 1 98.38 353 ARG A O 1
ATOM 2692 N N . GLY A 1 354 ? -0.576 -7.922 18.859 1 97.94 354 GLY A N 1
ATOM 2693 C CA . GLY A 1 354 ? -1.123 -9.078 18.172 1 97.94 354 GLY A CA 1
ATOM 2694 C C . GLY A 1 354 ? -0.608 -9.219 16.75 1 97.94 354 GLY A C 1
ATOM 2695 O O . GLY A 1 354 ? -1.343 -9.641 15.859 1 97.94 354 GLY A O 1
ATOM 2696 N N . MET A 1 355 ? 0.652 -8.891 16.531 1 98.44 355 MET A N 1
ATOM 2697 C CA . MET A 1 355 ? 1.202 -8.922 15.18 1 98.44 355 MET A CA 1
ATOM 2698 C C . MET A 1 355 ? 1.988 -10.203 14.938 1 98.44 355 MET A C 1
ATOM 2700 O O . MET A 1 355 ? 2.506 -10.422 13.836 1 98.44 355 MET A O 1
ATOM 2704 N N . LEU A 1 356 ? 2.141 -10.992 15.992 1 98.38 356 LEU A N 1
ATOM 2705 C CA . LEU A 1 356 ? 2.752 -12.32 15.914 1 98.38 356 LEU A CA 1
ATOM 2706 C C . LEU A 1 356 ? 1.74 -13.406 16.25 1 98.38 356 LEU A C 1
ATOM 2708 O O . LEU A 1 356 ? 1.473 -13.664 17.438 1 98.38 356 LEU A O 1
ATOM 2712 N N . VAL A 1 357 ? 1.241 -14.055 15.195 1 98.38 357 VAL A N 1
ATOM 2713 C CA . VAL A 1 357 ? 0.102 -14.953 15.344 1 98.38 357 VAL A CA 1
ATOM 2714 C C . VAL A 1 357 ? 0.477 -16.359 14.859 1 98.38 357 VAL A C 1
ATOM 2716 O O . VAL A 1 357 ? 1.143 -16.5 13.828 1 98.38 357 VAL A O 1
ATOM 2719 N N . GLU A 1 358 ? 0.043 -17.328 15.57 1 98.31 358 GLU A N 1
ATOM 2720 C CA . GLU A 1 358 ? 0.279 -18.719 15.172 1 98.31 358 GLU A CA 1
ATOM 2721 C C . GLU A 1 358 ? -0.647 -19.125 14.031 1 98.31 358 GLU A C 1
ATOM 2723 O O . GLU A 1 358 ? -1.848 -18.844 14.062 1 98.31 358 GLU A O 1
ATOM 2728 N N . HIS A 1 359 ? -0.076 -19.719 13.008 1 98.44 359 HIS A N 1
ATOM 2729 C CA . HIS A 1 359 ? -0.752 -20.359 11.891 1 98.44 359 HIS A CA 1
ATOM 2730 C C . HIS A 1 359 ? -0.541 -21.875 11.922 1 98.44 359 HIS A C 1
ATOM 2732 O O . HIS A 1 359 ? 0.533 -22.359 11.562 1 98.44 359 HIS A O 1
ATOM 2738 N N . HIS A 1 360 ? -1.513 -22.609 12.312 1 98.38 360 HIS A N 1
ATOM 2739 C CA . HIS A 1 360 ? -1.342 -24.047 12.273 1 98.38 360 HIS A CA 1
ATOM 2740 C C . HIS A 1 360 ? -1.276 -24.562 10.836 1 98.38 360 HIS A C 1
ATOM 2742 O O . HIS A 1 360 ? -2.293 -24.594 10.133 1 98.38 360 HIS A O 1
ATOM 2748 N N . ASP A 1 361 ? -0.122 -24.938 10.422 1 98.12 361 ASP A N 1
ATOM 2749 C CA . ASP A 1 361 ? 0.091 -25.469 9.078 1 98.12 361 ASP A CA 1
ATOM 2750 C C . ASP A 1 361 ? -0.121 -26.984 9.055 1 98.12 361 ASP A C 1
ATOM 2752 O O . ASP A 1 361 ? 0.703 -27.734 9.57 1 98.12 361 ASP A O 1
ATOM 2756 N N . GLU A 1 362 ? -1.151 -27.453 8.438 1 97.75 362 GLU A N 1
ATOM 2757 C CA . GLU A 1 362 ? -1.524 -28.859 8.414 1 97.75 362 GLU A CA 1
ATOM 2758 C C . GLU A 1 362 ? -0.494 -29.688 7.656 1 97.75 362 GLU A C 1
ATOM 2760 O O . GLU A 1 362 ? -0.327 -30.875 7.926 1 97.75 362 GLU A O 1
ATOM 2765 N N . ARG A 1 363 ? 0.139 -29.094 6.727 1 96.88 363 ARG A N 1
ATOM 2766 C CA . ARG A 1 363 ? 1.167 -29.812 5.984 1 96.88 363 ARG A CA 1
ATOM 2767 C C . ARG A 1 363 ? 2.322 -30.219 6.895 1 96.88 363 ARG A C 1
ATOM 2769 O O . ARG A 1 363 ? 2.9 -31.297 6.734 1 96.88 363 ARG A O 1
ATOM 2776 N N . LEU A 1 364 ? 2.578 -29.359 7.863 1 97.06 364 LEU A N 1
ATOM 2777 C CA . LEU A 1 364 ? 3.688 -29.547 8.789 1 97.06 364 LEU A CA 1
ATOM 2778 C C . LEU A 1 364 ? 3.209 -30.219 10.07 1 97.06 364 LEU A C 1
ATOM 2780 O O . LEU A 1 364 ? 4 -30.844 10.789 1 97.06 364 LEU A O 1
ATOM 2784 N N . GLY A 1 365 ? 1.968 -30.094 10.391 1 97.31 365 GLY A N 1
ATOM 2785 C CA . GLY A 1 365 ? 1.412 -30.562 11.648 1 97.31 365 GLY A CA 1
ATOM 2786 C C . GLY A 1 365 ? 1.831 -29.734 12.844 1 97.31 365 GLY A C 1
ATOM 2787 O O . GLY A 1 365 ? 1.916 -30.234 13.961 1 97.31 365 GLY A O 1
ATOM 2788 N N . GLU A 1 366 ? 2.184 -28.422 12.594 1 97.5 366 GLU A N 1
ATOM 2789 C CA . GLU A 1 366 ? 2.645 -27.578 13.688 1 97.5 366 GLU A CA 1
ATOM 2790 C C . GLU A 1 366 ? 2.254 -26.125 13.453 1 97.5 366 GLU A C 1
ATOM 2792 O O . GLU A 1 366 ? 1.812 -25.75 12.367 1 97.5 366 GLU A O 1
ATOM 2797 N N . ALA A 1 367 ? 2.389 -25.344 14.539 1 98.12 367 ALA A N 1
ATOM 2798 C CA . ALA A 1 367 ? 2.133 -23.906 14.469 1 98.12 367 ALA A CA 1
ATOM 2799 C C . ALA A 1 367 ? 3.336 -23.156 13.898 1 98.12 367 ALA A C 1
ATOM 2801 O O . ALA A 1 367 ? 4.48 -23.453 14.25 1 98.12 367 ALA A O 1
ATOM 2802 N N . VAL A 1 368 ? 3.055 -22.281 12.961 1 98.5 368 VAL A N 1
ATOM 2803 C CA . VAL A 1 368 ? 4.051 -21.406 12.352 1 98.5 368 VAL A CA 1
ATOM 2804 C C . VAL A 1 368 ? 3.691 -19.953 12.625 1 98.5 368 VAL A C 1
ATOM 2806 O O . VAL A 1 368 ? 2.564 -19.516 12.367 1 98.5 368 VAL A O 1
ATOM 2809 N N . LEU A 1 369 ? 4.691 -19.203 13.141 1 98.56 369 LEU A N 1
ATOM 2810 C CA . LEU A 1 369 ? 4.426 -17.812 13.453 1 98.56 369 LEU A CA 1
ATOM 2811 C C . LEU A 1 369 ? 4.34 -16.969 12.18 1 98.56 369 LEU A C 1
ATOM 2813 O O . LEU A 1 369 ? 5.137 -17.156 11.258 1 98.56 369 LEU A O 1
ATOM 2817 N N . GLY A 1 370 ? 3.336 -16.109 12.109 1 98.44 370 GLY A N 1
ATOM 2818 C CA . GLY A 1 370 ? 3.172 -15.156 11.023 1 98.44 370 GLY A CA 1
ATOM 2819 C C . GLY A 1 370 ? 2.582 -13.836 11.469 1 98.44 370 GLY A C 1
ATOM 2820 O O . GLY A 1 370 ? 2.254 -13.664 12.648 1 98.44 370 GLY A O 1
ATOM 2821 N N . PRO A 1 371 ? 2.5 -12.883 10.578 1 98.38 371 PRO A N 1
ATOM 2822 C CA . PRO A 1 371 ? 1.975 -11.562 10.93 1 98.38 371 PRO A CA 1
ATOM 2823 C C . PRO A 1 371 ? 0.479 -11.578 11.234 1 98.38 371 PRO A C 1
ATOM 2825 O O . PRO A 1 371 ? -0.245 -12.445 10.727 1 98.38 371 PRO A O 1
ATOM 2828 N N . GLY A 1 372 ? 0.041 -10.648 12.078 1 98.44 372 GLY A N 1
ATOM 2829 C CA . GLY A 1 372 ? -1.371 -10.484 12.383 1 98.44 372 GLY A CA 1
ATOM 2830 C C . GLY A 1 372 ? -2.127 -9.727 11.305 1 98.44 372 GLY A C 1
ATOM 2831 O O . GLY A 1 372 ? -1.686 -9.672 10.156 1 98.44 372 GLY A O 1
ATOM 2832 N N . VAL A 1 373 ? -3.348 -9.297 11.695 1 98.56 373 VAL A N 1
ATOM 2833 C CA . VAL A 1 373 ? -4.246 -8.617 10.766 1 98.56 373 VAL A CA 1
ATOM 2834 C C . VAL A 1 373 ? -4.152 -7.105 10.969 1 98.56 373 VAL A C 1
ATOM 2836 O O . VAL A 1 373 ? -4.121 -6.621 12.102 1 98.56 373 VAL A O 1
ATOM 2839 N N . VAL A 1 374 ? -4.043 -6.391 9.891 1 98.62 374 VAL A N 1
ATOM 2840 C CA . VAL A 1 374 ? -4.07 -4.934 9.922 1 98.62 374 VAL A CA 1
ATOM 2841 C C . VAL A 1 374 ? -5.184 -4.414 9.016 1 98.62 374 VAL A C 1
ATOM 2843 O O . VAL A 1 374 ? -5.5 -5.031 7.996 1 98.62 374 VAL A O 1
ATOM 2846 N N . PRO A 1 375 ? -5.855 -3.277 9.359 1 98.62 375 PRO A N 1
ATOM 2847 C CA . PRO A 1 375 ? -5.75 -2.557 10.625 1 98.62 375 PRO A CA 1
ATOM 2848 C C . PRO A 1 375 ? -6.52 -3.234 11.758 1 98.62 375 PRO A C 1
ATOM 2850 O O . PRO A 1 375 ? -7.059 -4.328 11.57 1 98.62 375 PRO A O 1
ATOM 2853 N N . GLY A 1 376 ? -6.438 -2.648 13 1 98.62 376 GLY A N 1
ATOM 2854 C CA . GLY A 1 376 ? -7.32 -3.053 14.078 1 98.62 376 GLY A CA 1
ATOM 2855 C C . GLY A 1 376 ? -8.711 -2.465 13.969 1 98.62 376 GLY A C 1
ATOM 2856 O O . GLY A 1 376 ? -8.875 -1.297 13.602 1 98.62 376 GLY A O 1
ATOM 2857 N N . PHE A 1 377 ? -9.727 -3.295 14.188 1 98.69 377 PHE A N 1
ATOM 2858 C CA . PHE A 1 377 ? -11.117 -2.873 14.281 1 98.69 377 PHE A CA 1
ATOM 2859 C C . PHE A 1 377 ? -11.633 -2.998 15.711 1 98.69 377 PHE A C 1
ATOM 2861 O O . PHE A 1 377 ? -11.516 -4.059 16.328 1 98.69 377 PHE A O 1
ATOM 2868 N N . SER A 1 378 ? -12.234 -1.946 16.141 1 98.38 378 SER A N 1
ATOM 2869 C CA . SER A 1 378 ? -12.609 -1.934 17.547 1 98.38 378 SER A CA 1
ATOM 2870 C C . SER A 1 378 ? -13.805 -2.836 17.812 1 98.38 378 SER A C 1
ATOM 2872 O O . SER A 1 378 ? -13.898 -3.469 18.859 1 98.38 378 SER A O 1
ATOM 2874 N N . ALA A 1 379 ? -14.727 -2.973 16.828 1 97.94 379 ALA A N 1
ATOM 2875 C CA . ALA A 1 379 ? -15.984 -3.674 17.078 1 97.94 379 ALA A CA 1
ATOM 2876 C C . ALA A 1 379 ? -16.016 -5.016 16.359 1 97.94 379 ALA A C 1
ATOM 2878 O O . ALA A 1 379 ? -16.641 -5.973 16.828 1 97.94 379 ALA A O 1
ATOM 2879 N N . THR A 1 380 ? -15.352 -5.113 15.266 1 98.12 380 THR A N 1
ATOM 2880 C CA . THR A 1 380 ? -15.383 -6.312 14.438 1 98.12 380 THR A CA 1
ATOM 2881 C C . THR A 1 380 ? -13.977 -6.711 14.008 1 98.12 380 THR A C 1
ATOM 2883 O O . THR A 1 380 ? -13.656 -6.703 12.82 1 98.12 380 THR A O 1
ATOM 2886 N N . PRO A 1 381 ? -13.188 -7.137 14.93 1 97.88 381 PRO A N 1
ATOM 2887 C CA . PRO A 1 381 ? -11.789 -7.434 14.625 1 97.88 381 PRO A CA 1
ATOM 2888 C C . PRO A 1 381 ? -11.641 -8.547 13.586 1 97.88 381 PRO A C 1
ATOM 2890 O O . PRO A 1 381 ? -12.422 -9.508 13.586 1 97.88 381 PRO A O 1
ATOM 2893 N N . GLY A 1 382 ? -10.695 -8.344 12.625 1 97.19 382 GLY A N 1
ATOM 2894 C CA . GLY A 1 382 ? -10.266 -9.461 11.797 1 97.19 382 GLY A CA 1
ATOM 2895 C C . GLY A 1 382 ? -9.531 -10.539 12.578 1 97.19 382 GLY A C 1
ATOM 2896 O O . GLY A 1 382 ? -9.195 -10.344 13.75 1 97.19 382 GLY A O 1
ATOM 2897 N N . SER A 1 383 ? -9.305 -11.672 11.883 1 97.25 383 SER A N 1
ATOM 2898 C CA . SER A 1 383 ? -8.625 -12.758 12.586 1 97.25 383 SER A CA 1
ATOM 2899 C C . SER A 1 383 ? -7.961 -13.719 11.602 1 97.25 383 SER A C 1
ATOM 2901 O O . SER A 1 383 ? -8.336 -13.773 10.43 1 97.25 383 SER A O 1
ATOM 2903 N N . VAL A 1 384 ? -6.953 -14.312 12.102 1 98 384 VAL A N 1
ATOM 2904 C CA . VAL A 1 384 ? -6.379 -15.484 11.438 1 98 384 VAL A CA 1
ATOM 2905 C C . VAL A 1 384 ? -7.055 -16.75 11.945 1 98 384 VAL A C 1
ATOM 2907 O O . VAL A 1 384 ? -6.855 -17.156 13.094 1 98 384 VAL A O 1
ATOM 2910 N N . ARG A 1 385 ? -7.82 -17.359 11.125 1 97.62 385 ARG A N 1
ATOM 2911 C CA . ARG A 1 385 ? -8.609 -18.5 11.562 1 97.62 385 ARG A CA 1
ATOM 2912 C C . ARG A 1 385 ? -7.918 -19.812 11.211 1 97.62 385 ARG A C 1
ATOM 2914 O O . ARG A 1 385 ? -7.984 -20.781 11.977 1 97.62 385 ARG A O 1
ATOM 2921 N N . TRP A 1 386 ? -7.297 -19.906 10.062 1 98.12 386 TRP A N 1
ATOM 2922 C CA . TRP A 1 386 ? -6.496 -21.062 9.688 1 98.12 386 TRP A CA 1
ATOM 2923 C C . TRP A 1 386 ? -5.434 -20.688 8.656 1 98.12 386 TRP A C 1
ATOM 2925 O O . TRP A 1 386 ? -5.512 -19.609 8.047 1 98.12 386 TRP A O 1
ATOM 2935 N N . ALA A 1 387 ? -4.402 -21.531 8.508 1 98.56 387 ALA A N 1
ATOM 2936 C CA . ALA A 1 387 ? -3.322 -21.344 7.547 1 98.56 387 ALA A CA 1
ATOM 2937 C C . ALA A 1 387 ? -3.766 -21.75 6.141 1 98.56 387 ALA A C 1
ATOM 2939 O O . ALA A 1 387 ? -4.914 -22.141 5.938 1 98.56 387 ALA A O 1
ATOM 2940 N N . GLY A 1 388 ? -2.848 -21.562 5.188 1 98.44 388 GLY A N 1
ATOM 2941 C CA . GLY A 1 388 ? -3.162 -22 3.834 1 98.44 388 GLY A CA 1
ATOM 2942 C C . GLY A 1 388 ? -3.6 -23.453 3.756 1 98.44 388 GLY A C 1
ATOM 2943 O O . GLY A 1 388 ? -3.07 -24.297 4.469 1 98.44 388 GLY A O 1
ATOM 2944 N N . PRO A 1 389 ? -4.59 -23.688 2.914 1 98.25 389 PRO A N 1
ATOM 2945 C CA . PRO A 1 389 ? -5.047 -25.078 2.781 1 98.25 389 PRO A CA 1
ATOM 2946 C C . PRO A 1 389 ? -3.928 -26.031 2.383 1 98.25 389 PRO A C 1
ATOM 2948 O O . PRO A 1 389 ? -3.082 -25.688 1.554 1 98.25 389 PRO A O 1
ATOM 2951 N N . PRO A 1 390 ? -3.91 -27.188 2.93 1 97 390 PRO A N 1
ATOM 2952 C CA . PRO A 1 390 ? -2.756 -28.078 2.791 1 97 390 PRO A CA 1
ATOM 2953 C C . PRO A 1 390 ? -2.658 -28.703 1.4 1 97 390 PRO A C 1
ATOM 2955 O O . PRO A 1 390 ? -1.559 -29.031 0.937 1 97 390 PRO A O 1
ATOM 2958 N N . LYS A 1 391 ? -3.842 -28.984 0.795 1 95.88 391 LYS A N 1
ATOM 2959 C CA . LYS A 1 391 ? -3.832 -29.703 -0.477 1 95.88 391 LYS A CA 1
ATOM 2960 C C . LYS A 1 391 ? -4.77 -29.047 -1.485 1 95.88 391 LYS A C 1
ATOM 2962 O O . LYS A 1 391 ? -5.715 -28.359 -1.102 1 95.88 391 LYS A O 1
ATOM 2967 N N . LEU A 1 392 ? -4.43 -29.375 -2.715 1 95.81 392 LEU A N 1
ATOM 2968 C CA . LEU A 1 392 ? -5.328 -28.984 -3.797 1 95.81 392 LEU A CA 1
ATOM 2969 C C . LEU A 1 392 ? -6.727 -29.547 -3.578 1 95.81 392 LEU A C 1
ATOM 2971 O O . LEU A 1 392 ? -6.875 -30.734 -3.281 1 95.81 392 LEU A O 1
ATOM 2975 N N . GLY A 1 393 ? -7.727 -28.656 -3.602 1 97.88 393 GLY A N 1
ATOM 2976 C CA . GLY A 1 393 ? -9.102 -29.125 -3.527 1 97.88 393 GLY A CA 1
ATOM 2977 C C . GLY A 1 393 ? -9.523 -29.516 -2.125 1 97.88 393 GLY A C 1
ATOM 2978 O O . GLY A 1 393 ? -10.508 -30.234 -1.947 1 97.88 393 GLY A O 1
ATOM 2979 N N . THR A 1 394 ? -8.82 -29.078 -1.132 1 98.06 394 THR A N 1
ATOM 2980 C CA . THR A 1 394 ? -9.102 -29.391 0.266 1 98.06 394 THR A CA 1
ATOM 2981 C C . THR A 1 394 ? -10.578 -29.172 0.585 1 98.06 394 THR A C 1
ATOM 2983 O O . THR A 1 394 ? -11.148 -29.906 1.401 1 98.06 394 THR A O 1
ATOM 2986 N N . HIS A 1 395 ? -11.25 -28.266 -0.057 1 98.62 395 HIS A N 1
ATOM 2987 C CA . HIS A 1 395 ? -12.602 -27.891 0.33 1 98.62 395 HIS A CA 1
ATOM 2988 C C . HIS A 1 395 ? -13.602 -28.172 -0.787 1 98.62 395 HIS A C 1
ATOM 2990 O O . HIS A 1 395 ? -14.68 -27.594 -0.827 1 98.62 395 HIS A O 1
ATOM 2996 N N . ASN A 1 396 ? -13.258 -29.062 -1.739 1 98.56 396 ASN A N 1
ATOM 2997 C CA . ASN A 1 396 ? -14.156 -29.406 -2.84 1 98.56 396 ASN A CA 1
ATOM 2998 C C . ASN A 1 396 ? -15.523 -29.859 -2.33 1 98.56 396 ASN A C 1
ATOM 3000 O O . ASN A 1 396 ? -16.547 -29.266 -2.664 1 98.56 396 ASN A O 1
ATOM 3004 N N . ASP A 1 397 ? -15.5 -30.859 -1.455 1 98.06 397 ASP A N 1
ATOM 3005 C CA . ASP A 1 397 ? -16.766 -31.438 -0.992 1 98.06 397 ASP A CA 1
ATOM 3006 C C . ASP A 1 397 ? -17.609 -30.391 -0.259 1 98.06 397 ASP A C 1
ATOM 3008 O O . ASP A 1 397 ? -18.812 -30.297 -0.483 1 98.06 397 ASP A O 1
ATOM 3012 N N . GLU A 1 398 ? -16.953 -29.641 0.553 1 97.94 398 GLU A N 1
ATOM 3013 C CA . GLU A 1 398 ? -17.656 -28.641 1.352 1 97.94 398 GLU A CA 1
ATOM 3014 C C . GLU A 1 398 ? -18.281 -27.562 0.465 1 97.94 398 GLU A C 1
ATOM 3016 O O . GLU A 1 398 ? -19.469 -27.297 0.571 1 97.94 398 GLU A O 1
ATOM 3021 N N . VAL A 1 399 ? -17.531 -26.984 -0.43 1 98.62 399 VAL A N 1
ATOM 3022 C CA . VAL A 1 399 ? -17.969 -25.828 -1.206 1 98.62 399 VAL A CA 1
ATOM 3023 C C . VAL A 1 399 ? -19 -26.266 -2.244 1 98.62 399 VAL A C 1
ATOM 3025 O O . VAL A 1 399 ? -20.094 -25.688 -2.342 1 98.62 399 VAL A O 1
ATOM 3028 N N . TYR A 1 400 ? -18.672 -27.344 -2.975 1 98.56 400 TYR A N 1
ATOM 3029 C CA . TYR A 1 400 ? -19.609 -27.781 -4.008 1 98.56 400 TYR A CA 1
ATOM 3030 C C . TYR A 1 400 ? -20.859 -28.391 -3.391 1 98.56 400 TYR A C 1
ATOM 3032 O O . TYR A 1 400 ? -21.953 -28.25 -3.934 1 98.56 400 TYR A O 1
ATOM 3040 N N . GLY A 1 401 ? -20.719 -29.016 -2.283 1 97.81 401 GLY A N 1
ATOM 3041 C CA . GLY A 1 401 ? -21.859 -29.625 -1.603 1 97.81 401 GLY A CA 1
ATOM 3042 C C . GLY A 1 401 ? -22.75 -28.594 -0.92 1 97.81 401 GLY A C 1
ATOM 3043 O O . GLY A 1 401 ? -23.969 -28.672 -1.018 1 97.81 401 GLY A O 1
ATOM 3044 N N . THR A 1 402 ? -22.172 -27.578 -0.236 1 96.69 402 THR A N 1
ATOM 3045 C CA . THR A 1 402 ? -22.953 -26.672 0.601 1 96.69 402 THR A CA 1
ATOM 3046 C C . THR A 1 402 ? -23.312 -25.406 -0.167 1 96.69 402 THR A C 1
ATOM 3048 O O . THR A 1 402 ? -24.422 -24.891 -0.043 1 96.69 402 THR A O 1
ATOM 3051 N N . VAL A 1 403 ? -22.438 -24.906 -0.953 1 97.12 403 VAL A N 1
ATOM 3052 C CA . VAL A 1 403 ? -22.688 -23.656 -1.651 1 97.12 403 VAL A CA 1
ATOM 3053 C C . VAL A 1 403 ? -23.547 -23.906 -2.891 1 97.12 403 VAL A C 1
ATOM 3055 O O . VAL A 1 403 ? -24.484 -23.172 -3.168 1 97.12 403 VAL A O 1
ATOM 3058 N N . LEU A 1 404 ? -23.25 -25.062 -3.629 1 97.69 404 LEU A N 1
ATOM 3059 C CA . LEU A 1 404 ? -23.953 -25.328 -4.883 1 97.69 404 LEU A CA 1
ATOM 3060 C C . LEU A 1 404 ? -24.969 -26.453 -4.719 1 97.69 404 LEU A C 1
ATOM 3062 O O . LEU A 1 404 ? -25.688 -26.781 -5.656 1 97.69 404 LEU A O 1
ATOM 3066 N N . SER A 1 405 ? -24.953 -27.109 -3.566 1 97.62 405 SER A N 1
ATOM 3067 C CA . SER A 1 405 ? -25.891 -28.188 -3.244 1 97.62 405 SER A CA 1
ATOM 3068 C C . SER A 1 405 ? -25.75 -29.344 -4.219 1 97.62 405 SER A C 1
ATOM 3070 O O . SER A 1 405 ? -26.75 -29.922 -4.645 1 97.62 405 SER A O 1
ATOM 3072 N N . LEU A 1 406 ? -24.562 -29.641 -4.582 1 98 406 LEU A N 1
ATOM 3073 C CA . LEU A 1 406 ? -24.328 -30.797 -5.441 1 98 406 LEU A CA 1
ATOM 3074 C C . LEU A 1 406 ? -24.328 -32.094 -4.629 1 98 406 LEU A C 1
ATOM 3076 O O . LEU A 1 406 ? -23.828 -32.125 -3.502 1 98 406 LEU A O 1
ATOM 3080 N N . SER A 1 407 ? -24.844 -33.156 -5.199 1 97.88 407 SER A N 1
ATOM 3081 C CA . SER A 1 407 ? -24.875 -34.469 -4.531 1 97.88 407 SER A CA 1
ATOM 3082 C C . SER A 1 407 ? -23.516 -35.125 -4.578 1 97.88 407 SER A C 1
ATOM 3084 O O . SER A 1 407 ? -22.625 -34.719 -5.328 1 97.88 407 SER A O 1
ATOM 3086 N N . GLU A 1 408 ? -23.422 -36.156 -3.777 1 97.44 408 GLU A N 1
ATOM 3087 C CA . GLU A 1 408 ? -22.203 -36.969 -3.803 1 97.44 408 GLU A CA 1
ATOM 3088 C C . GLU A 1 408 ? -21.984 -37.594 -5.176 1 97.44 408 GLU A C 1
ATOM 3090 O O . GLU A 1 408 ? -20.844 -37.75 -5.621 1 97.44 408 GLU A O 1
ATOM 3095 N N . GLU A 1 409 ? -23.078 -37.906 -5.746 1 97.56 409 GLU A N 1
ATOM 3096 C CA . GLU A 1 409 ? -23.016 -38.5 -7.082 1 97.56 409 GLU A CA 1
ATOM 3097 C C . GLU A 1 409 ? -22.516 -37.469 -8.102 1 97.56 409 GLU A C 1
ATOM 3099 O O . GLU A 1 409 ? -21.688 -37.781 -8.961 1 97.56 409 GLU A O 1
ATOM 3104 N N . ASP A 1 410 ? -23 -36.281 -8.023 1 97.19 410 ASP A N 1
ATOM 3105 C CA . ASP A 1 410 ? -22.547 -35.188 -8.891 1 97.19 410 ASP A CA 1
ATOM 3106 C C . ASP A 1 410 ? -21.047 -34.969 -8.727 1 97.19 410 ASP A C 1
ATOM 3108 O O . ASP A 1 410 ? -20.328 -34.844 -9.719 1 97.19 410 ASP A O 1
ATOM 3112 N N . LEU A 1 411 ? -20.625 -34.969 -7.488 1 97.75 411 LEU A N 1
ATOM 3113 C CA . LEU A 1 411 ? -19.219 -34.688 -7.18 1 97.75 411 LEU A CA 1
ATOM 3114 C C . LEU A 1 411 ? -18.328 -35.812 -7.723 1 97.75 411 LEU A C 1
ATOM 3116 O O . LEU A 1 411 ? -17.25 -35.562 -8.234 1 97.75 411 LEU A O 1
ATOM 3120 N N . ALA A 1 412 ? -18.812 -37.031 -7.598 1 97.56 412 ALA A N 1
ATOM 3121 C CA . ALA A 1 412 ? -18.047 -38.156 -8.117 1 97.56 412 ALA A CA 1
ATOM 3122 C C . ALA A 1 412 ? -17.875 -38.062 -9.633 1 97.56 412 ALA A C 1
ATOM 3124 O O . ALA A 1 412 ? -16.797 -38.344 -10.156 1 97.56 412 ALA A O 1
ATOM 3125 N N . GLU A 1 413 ? -18.859 -37.656 -10.266 1 97.75 413 GLU A N 1
ATOM 3126 C CA . GLU A 1 413 ? -18.812 -37.469 -11.711 1 97.75 413 GLU A CA 1
ATOM 3127 C C . GLU A 1 413 ? -17.828 -36.375 -12.094 1 97.75 413 GLU A C 1
ATOM 3129 O O . GLU A 1 413 ? -17.078 -36.531 -13.055 1 97.75 413 GLU A O 1
ATOM 3134 N N . LEU A 1 414 ? -17.922 -35.25 -11.383 1 98 414 LEU A N 1
ATOM 3135 C CA . LEU A 1 414 ? -17.047 -34.125 -11.648 1 98 414 LEU A CA 1
ATOM 3136 C C . LEU A 1 414 ? -15.578 -34.5 -11.438 1 98 414 LEU A C 1
ATOM 3138 O O . LEU A 1 414 ? -14.703 -34.094 -12.195 1 98 414 LEU A O 1
ATOM 3142 N N . ARG A 1 415 ? -15.312 -35.375 -10.406 1 97.44 415 ARG A N 1
ATOM 3143 C CA . ARG A 1 415 ? -13.961 -35.875 -10.156 1 97.44 415 ARG A CA 1
ATOM 3144 C C . ARG A 1 415 ? -13.492 -36.781 -11.281 1 97.44 415 ARG A C 1
ATOM 3146 O O . ARG A 1 415 ? -12.367 -36.625 -11.773 1 97.44 415 ARG A O 1
ATOM 3153 N N . SER A 1 416 ? -14.391 -37.625 -11.656 1 97.38 416 SER A N 1
ATOM 3154 C CA . SER A 1 416 ? -14.039 -38.625 -12.672 1 97.38 416 SER A CA 1
ATOM 3155 C C . SER A 1 416 ? -13.766 -37.938 -14.016 1 97.38 416 SER A C 1
ATOM 3157 O O . SER A 1 416 ? -12.922 -38.406 -14.781 1 97.38 416 SER A O 1
ATOM 3159 N N . SER A 1 417 ? -14.461 -36.875 -14.305 1 97.31 417 SER A N 1
ATOM 3160 C CA . SER A 1 417 ? -14.297 -36.188 -15.578 1 97.31 417 SER A CA 1
ATOM 3161 C C . SER A 1 417 ? -13.117 -35.219 -15.539 1 97.31 417 SER A C 1
ATOM 3163 O O . SER A 1 417 ? -12.734 -34.656 -16.562 1 97.31 417 SER A O 1
ATOM 3165 N N . GLY A 1 418 ? -12.594 -34.969 -14.367 1 97.25 418 GLY A N 1
ATOM 3166 C CA . GLY A 1 418 ? -11.453 -34.062 -14.227 1 97.25 418 GLY A CA 1
ATOM 3167 C C . GLY A 1 418 ? -11.859 -32.594 -14.133 1 97.25 418 GLY A C 1
ATOM 3168 O O . GLY A 1 418 ? -11.008 -31.719 -14.188 1 97.25 418 GLY A O 1
ATOM 3169 N N . THR A 1 419 ? -13.148 -32.406 -13.992 1 98.12 419 THR A N 1
ATOM 3170 C CA . THR A 1 419 ? -13.648 -31.031 -13.898 1 98.12 419 THR A CA 1
ATOM 3171 C C . THR A 1 419 ? -13.211 -30.406 -12.578 1 98.12 419 THR A C 1
ATOM 3173 O O . THR A 1 419 ? -12.922 -29.203 -12.531 1 98.12 419 THR A O 1
ATOM 3176 N N . ILE A 1 420 ? -13.242 -31.266 -11.508 1 98.19 420 ILE A N 1
ATOM 3177 C CA . ILE A 1 420 ? -12.766 -30.766 -10.227 1 98.19 420 ILE A CA 1
ATOM 3178 C C . ILE A 1 420 ? -11.641 -31.656 -9.711 1 98.19 420 ILE A C 1
ATOM 3180 O O . ILE A 1 420 ? -11.484 -32.812 -10.164 1 98.19 420 ILE A O 1
ATOM 3184 N N . MET B 1 1 ? -65.625 45.281 -30.219 1 31.06 1 MET B N 1
ATOM 3185 C CA . MET B 1 1 ? -64.188 45.219 -29.875 1 31.06 1 MET B CA 1
ATOM 3186 C C . MET B 1 1 ? -63.906 43.938 -29.094 1 31.06 1 MET B C 1
ATOM 3188 O O . MET B 1 1 ? -64.375 43.75 -27.969 1 31.06 1 MET B O 1
ATOM 3192 N N . SER B 1 2 ? -63.719 42.75 -29.797 1 30.75 2 SER B N 1
ATOM 3193 C CA . SER B 1 2 ? -63.531 41.344 -29.453 1 30.75 2 SER B CA 1
ATOM 3194 C C . SER B 1 2 ? -62.25 41.125 -28.656 1 30.75 2 SER B C 1
ATOM 3196 O O . SER B 1 2 ? -61.188 41.531 -29.094 1 30.75 2 SER B O 1
ATOM 3198 N N . THR B 1 3 ? -62.312 41.125 -27.375 1 28.95 3 THR B N 1
ATOM 3199 C CA . THR B 1 3 ? -61.25 40.844 -26.406 1 28.95 3 THR B CA 1
ATOM 3200 C C . THR B 1 3 ? -60.656 39.469 -26.672 1 28.95 3 THR B C 1
ATOM 3202 O O . THR B 1 3 ? -61.312 38.438 -26.484 1 28.95 3 THR B O 1
ATOM 3205 N N . ARG B 1 4 ? -59.812 39.25 -27.703 1 34.34 4 ARG B N 1
ATOM 3206 C CA . ARG B 1 4 ? -59.094 38.031 -28 1 34.34 4 ARG B CA 1
ATOM 3207 C C . ARG B 1 4 ? -58.344 37.531 -26.766 1 34.34 4 ARG B C 1
ATOM 3209 O O . ARG B 1 4 ? -57.656 38.312 -26.094 1 34.34 4 ARG B O 1
ATOM 3216 N N . ASP B 1 5 ? -58.812 36.438 -26.203 1 35.66 5 ASP B N 1
ATOM 3217 C CA . ASP B 1 5 ? -58.312 35.688 -25.062 1 35.66 5 ASP B CA 1
ATOM 3218 C C . ASP B 1 5 ? -56.844 35.375 -25.234 1 35.66 5 ASP B C 1
ATOM 3220 O O . ASP B 1 5 ? -56.406 34.906 -26.312 1 35.66 5 ASP B O 1
ATOM 3224 N N . ALA B 1 6 ? -56 36.031 -24.531 1 45.72 6 ALA B N 1
ATOM 3225 C CA . ALA B 1 6 ? -54.531 35.812 -24.547 1 45.72 6 ALA B CA 1
ATOM 3226 C C . ALA B 1 6 ? -54.188 34.344 -24.406 1 45.72 6 ALA B C 1
ATOM 3228 O O . ALA B 1 6 ? -54.781 33.625 -23.578 1 45.72 6 ALA B O 1
ATOM 3229 N N . PRO B 1 7 ? -53.531 33.781 -25.438 1 40.41 7 PRO B N 1
ATOM 3230 C CA . PRO B 1 7 ? -53.188 32.375 -25.375 1 40.41 7 PRO B CA 1
ATOM 3231 C C . PRO B 1 7 ? -52.438 32.031 -24.094 1 40.41 7 PRO B C 1
ATOM 3233 O O . PRO B 1 7 ? -51.75 32.875 -23.516 1 40.41 7 PRO B O 1
ATOM 3236 N N . HIS B 1 8 ? -52.969 31.141 -23.203 1 39.34 8 HIS B N 1
ATOM 3237 C CA . HIS B 1 8 ? -52.344 30.531 -22.016 1 39.34 8 HIS B CA 1
ATOM 3238 C C . HIS B 1 8 ? -51 29.938 -22.359 1 39.34 8 HIS B C 1
ATOM 3240 O O . HIS B 1 8 ? -50.875 29.172 -23.312 1 39.34 8 HIS B O 1
ATOM 3246 N N . GLU B 1 9 ? -49.875 30.703 -22.125 1 42.09 9 GLU B N 1
ATOM 3247 C CA . GLU B 1 9 ? -48.531 30.141 -22.266 1 42.09 9 GLU B CA 1
ATOM 3248 C C . GLU B 1 9 ? -48.438 28.781 -21.594 1 42.09 9 GLU B C 1
ATOM 3250 O O . GLU B 1 9 ? -48.969 28.578 -20.5 1 42.09 9 GLU B O 1
ATOM 3255 N N . PRO B 1 10 ? -48.219 27.719 -22.422 1 43.91 10 PRO B N 1
ATOM 3256 C CA . PRO B 1 10 ? -48.062 26.406 -21.781 1 43.91 10 PRO B CA 1
ATOM 3257 C C . PRO B 1 10 ? -47.125 26.422 -20.594 1 43.91 10 PRO B C 1
ATOM 3259 O O . PRO B 1 10 ? -46.25 27.297 -20.5 1 43.91 10 PRO B O 1
ATOM 3262 N N . PRO B 1 11 ? -47.469 25.734 -19.484 1 40.34 11 PRO B N 1
ATOM 3263 C CA . PRO B 1 11 ? -46.625 25.688 -18.297 1 40.34 11 PRO B CA 1
ATOM 3264 C C . PRO B 1 11 ? -45.188 25.281 -18.625 1 40.34 11 PRO B C 1
ATOM 3266 O O . PRO B 1 11 ? -44.938 24.562 -19.594 1 40.34 11 PRO B O 1
ATOM 3269 N N . ALA B 1 12 ? -44.25 26.125 -18.203 1 40.94 12 ALA B N 1
ATOM 3270 C CA . ALA B 1 12 ? -42.812 25.844 -18.297 1 40.94 12 ALA B CA 1
ATOM 3271 C C . ALA B 1 12 ? -42.531 24.406 -17.859 1 40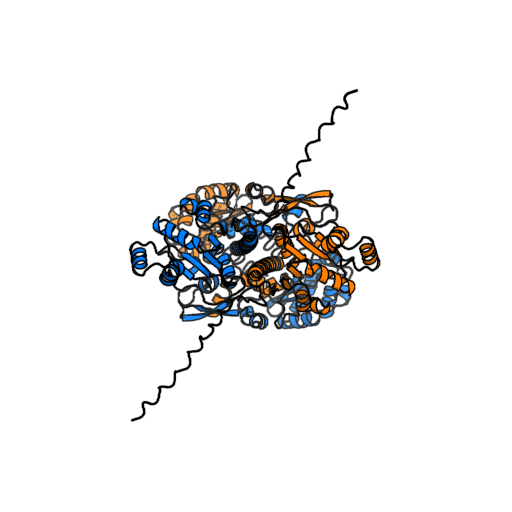.94 12 ALA B C 1
ATOM 3273 O O . ALA B 1 12 ? -42.969 23.953 -16.812 1 40.94 12 ALA B O 1
ATOM 3274 N N . GLU B 1 13 ? -42.312 23.578 -18.859 1 37.03 13 GLU B N 1
ATOM 3275 C CA . GLU B 1 13 ? -41.844 22.234 -18.547 1 37.03 13 GLU B CA 1
ATOM 3276 C C . GLU B 1 13 ? -40.812 22.25 -17.422 1 37.03 13 GLU B C 1
ATOM 3278 O O . GLU B 1 13 ? -39.812 22.984 -17.5 1 37.03 13 GLU B O 1
ATOM 3283 N N . ARG B 1 14 ? -41.156 21.922 -16.219 1 30.12 14 ARG B N 1
ATOM 3284 C CA . ARG B 1 14 ? -40.188 21.656 -15.164 1 30.12 14 ARG B CA 1
ATOM 3285 C C . ARG B 1 14 ? -38.969 20.906 -15.703 1 30.12 14 ARG B C 1
ATOM 3287 O O . ARG B 1 14 ? -39.094 19.797 -16.219 1 30.12 14 ARG B O 1
ATOM 3294 N N . ARG B 1 15 ? -38.031 21.641 -16.172 1 36.69 15 ARG B N 1
ATOM 3295 C CA . ARG B 1 15 ? -36.75 20.969 -16.469 1 36.69 15 ARG B CA 1
ATOM 3296 C C . ARG B 1 15 ? -36.438 19.906 -15.422 1 36.69 15 ARG B C 1
ATOM 3298 O O . ARG B 1 15 ? -36.375 20.203 -14.227 1 36.69 15 ARG B O 1
ATOM 3305 N N . THR B 1 16 ? -36.875 18.734 -15.594 1 41.41 16 THR B N 1
ATOM 3306 C CA . THR B 1 16 ? -36.344 17.625 -14.797 1 41.41 16 THR B CA 1
ATOM 3307 C C . THR B 1 16 ? -34.875 17.797 -14.523 1 41.41 16 THR B C 1
ATOM 3309 O O . THR B 1 16 ? -34.062 17.812 -15.453 1 41.41 16 THR B O 1
ATOM 3312 N N . ASP B 1 17 ? -34.375 18.562 -13.586 1 41.44 17 ASP B N 1
ATOM 3313 C CA . ASP B 1 17 ? -33 18.719 -13.125 1 41.44 17 ASP B CA 1
ATOM 3314 C C . ASP B 1 17 ? -32.25 17.391 -13.148 1 41.44 17 ASP B C 1
ATOM 3316 O O . ASP B 1 17 ? -32.656 16.438 -12.477 1 41.44 17 ASP B O 1
ATOM 3320 N N . ALA B 1 18 ? -31.672 17.016 -14.164 1 47.62 18 ALA B N 1
ATOM 3321 C CA . ALA B 1 18 ? -30.812 15.828 -14.242 1 47.62 18 ALA B CA 1
ATOM 3322 C C . ALA B 1 18 ? -29.984 15.672 -12.969 1 47.62 18 ALA B C 1
ATOM 3324 O O . ALA B 1 18 ? -29.406 16.641 -12.477 1 47.62 18 ALA B O 1
ATOM 3325 N N . PRO B 1 19 ? -30.188 14.562 -12.203 1 54.09 19 PRO B N 1
ATOM 3326 C CA . PRO B 1 19 ? -29.391 14.336 -11 1 54.09 19 PRO B CA 1
ATOM 3327 C C . PRO B 1 19 ? -27.891 14.578 -11.227 1 54.09 19 PRO B C 1
ATOM 3329 O O . PRO B 1 19 ? -27.391 14.383 -12.336 1 54.09 19 PRO B O 1
ATOM 3332 N N . ALA B 1 20 ? -27.203 15.344 -10.461 1 66.56 20 ALA B N 1
ATOM 3333 C CA . ALA B 1 20 ? -25.781 15.625 -10.516 1 66.56 20 ALA B CA 1
ATOM 3334 C C . ALA B 1 20 ? -24.969 14.352 -10.758 1 66.56 20 ALA B C 1
ATOM 3336 O O . ALA B 1 20 ? -25.328 13.281 -10.266 1 66.56 20 ALA B O 1
ATOM 3337 N N . PRO B 1 21 ? -24.031 14.422 -11.68 1 78.81 21 PRO B N 1
ATOM 3338 C CA . PRO B 1 21 ? -23.234 13.25 -12.039 1 78.81 21 PRO B CA 1
ATOM 3339 C C . PRO B 1 21 ? -22.531 12.633 -10.844 1 78.81 21 PRO B C 1
ATOM 3341 O O . PRO B 1 21 ? -22.109 13.352 -9.93 1 78.81 21 PRO B O 1
ATOM 3344 N N . VAL B 1 22 ? -22.562 11.344 -10.773 1 88.94 22 VAL B N 1
ATOM 3345 C CA . VAL B 1 22 ? -21.891 10.57 -9.734 1 88.94 22 VAL B CA 1
ATOM 3346 C C . VAL B 1 22 ? -20.391 10.805 -9.797 1 88.94 22 VAL B C 1
ATOM 3348 O O . VAL B 1 22 ? -19.766 10.609 -10.836 1 88.94 22 VAL B O 1
ATOM 3351 N N . ARG B 1 23 ? -19.766 11.266 -8.742 1 90.44 23 ARG B N 1
ATOM 3352 C CA . ARG B 1 23 ? -18.375 11.695 -8.68 1 90.44 23 ARG B CA 1
ATOM 3353 C C . ARG B 1 23 ? -17.438 10.5 -8.531 1 90.44 23 ARG B C 1
ATOM 3355 O O . ARG B 1 23 ? -16.219 10.633 -8.688 1 90.44 23 ARG B O 1
ATOM 3362 N N . GLY B 1 24 ? -17.969 9.344 -8.25 1 97.75 24 GLY B N 1
ATOM 3363 C CA . GLY B 1 24 ? -17.203 8.156 -7.945 1 97.75 24 GLY B CA 1
ATOM 3364 C C . GLY B 1 24 ? -17.938 7.164 -7.07 1 97.75 24 GLY B C 1
ATOM 3365 O O . GLY B 1 24 ? -19.094 7.406 -6.695 1 97.75 24 GLY B O 1
ATOM 3366 N N . PRO B 1 25 ? -17.312 6.137 -6.719 1 98.75 25 PRO B N 1
ATOM 3367 C CA . PRO B 1 25 ? -18 5.098 -5.945 1 98.75 25 PRO B CA 1
ATOM 3368 C C . PRO B 1 25 ? -18.359 5.559 -4.539 1 98.75 25 PRO B C 1
ATOM 3370 O O . PRO B 1 25 ? -19.203 4.938 -3.883 1 98.75 25 PRO B O 1
ATOM 3373 N N . LEU B 1 26 ? -17.797 6.664 -4.047 1 98.81 26 LEU B N 1
ATOM 3374 C CA . LEU B 1 26 ? -18.062 7.094 -2.68 1 98.81 26 LEU B CA 1
ATOM 3375 C C . LEU B 1 26 ? -18.875 8.391 -2.666 1 98.81 26 LEU B C 1
ATOM 3377 O O . LEU B 1 26 ? -18.922 9.086 -1.647 1 98.81 26 LEU B O 1
ATOM 3381 N N . ASP B 1 27 ? -19.406 8.68 -3.842 1 98.25 27 ASP B N 1
ATOM 3382 C CA . ASP B 1 27 ? -20.297 9.836 -3.914 1 98.25 27 ASP B CA 1
ATOM 3383 C C . ASP B 1 27 ? -21.375 9.773 -2.822 1 98.25 27 ASP B C 1
ATOM 3385 O O . ASP B 1 27 ? -22 8.734 -2.623 1 98.25 27 ASP B O 1
ATOM 3389 N N . GLY B 1 28 ? -21.5 10.891 -2.102 1 97.62 28 GLY B N 1
ATOM 3390 C CA . GLY B 1 28 ? -22.516 10.969 -1.061 1 97.62 28 GLY B CA 1
ATOM 3391 C C . GLY B 1 28 ? -21.953 10.828 0.338 1 97.62 28 GLY B C 1
ATOM 3392 O O . GLY B 1 28 ? -22.641 11.062 1.325 1 97.62 28 GLY B O 1
ATOM 3393 N N . LEU B 1 29 ? -20.672 10.477 0.469 1 98.62 29 LEU B N 1
ATOM 3394 C CA . LEU B 1 29 ? -20.031 10.352 1.771 1 98.62 29 LEU B CA 1
ATOM 3395 C C . LEU B 1 29 ? -19.266 11.625 2.125 1 98.62 29 LEU B C 1
ATOM 3397 O O . LEU B 1 29 ? -18.75 12.305 1.242 1 98.62 29 LEU B O 1
ATOM 3401 N N . ARG B 1 30 ? -19.219 11.875 3.389 1 98.88 30 ARG B N 1
ATOM 3402 C CA . ARG B 1 30 ? -18.422 13 3.879 1 98.88 30 ARG B CA 1
ATOM 3403 C C . ARG B 1 30 ? -17.344 12.523 4.836 1 98.88 30 ARG B C 1
ATOM 3405 O O . ARG B 1 30 ? -17.594 11.703 5.719 1 98.88 30 ARG B O 1
ATOM 3412 N N . VAL B 1 31 ? -16.156 13.031 4.625 1 98.94 31 VAL B N 1
ATOM 3413 C CA . VAL B 1 31 ? -14.984 12.711 5.422 1 98.94 31 VAL B CA 1
ATOM 3414 C C . VAL B 1 31 ? -14.445 13.977 6.078 1 98.94 31 VAL B C 1
ATOM 3416 O O . VAL B 1 31 ? -14.258 15 5.41 1 98.94 31 VAL B O 1
ATOM 3419 N N . LEU B 1 32 ? -14.258 13.922 7.359 1 98.94 32 LEU B N 1
ATOM 3420 C CA . LEU B 1 32 ? -13.555 14.977 8.086 1 98.94 32 LEU B CA 1
ATOM 3421 C C . LEU B 1 32 ? -12.109 14.578 8.344 1 98.94 32 LEU B C 1
ATOM 3423 O O . LEU B 1 32 ? -11.844 13.609 9.07 1 98.94 32 LEU B O 1
ATOM 3427 N N . GLU B 1 33 ? -11.203 15.289 7.719 1 98.81 33 GLU B N 1
ATOM 3428 C CA . GLU B 1 33 ? -9.773 15.023 7.879 1 98.81 33 GLU B CA 1
ATOM 3429 C C . GLU B 1 33 ? -9.141 16 8.867 1 98.81 33 GLU B C 1
ATOM 3431 O O . GLU B 1 33 ? -9.062 17.203 8.602 1 98.81 33 GLU B O 1
ATOM 3436 N N . LEU B 1 34 ? -8.672 15.453 9.961 1 98.19 34 LEU B N 1
ATOM 3437 C CA . LEU B 1 34 ? -8.039 16.266 11 1 98.19 34 LEU B CA 1
ATOM 3438 C C . LEU B 1 34 ? -6.52 16.125 10.945 1 98.19 34 LEU B C 1
ATOM 3440 O O . LEU B 1 34 ? -5.797 16.891 11.578 1 98.19 34 LEU B O 1
ATOM 3444 N N . GLY B 1 35 ? -6.074 15.156 10.18 1 92.81 35 GLY B N 1
ATOM 3445 C CA . GLY B 1 35 ? -4.66 14.828 10.164 1 92.81 35 GLY B CA 1
ATOM 3446 C C . GLY B 1 35 ? -3.828 15.781 9.328 1 92.81 35 GLY B C 1
ATOM 3447 O O . GLY B 1 35 ? -4.371 16.641 8.633 1 92.81 35 GLY B O 1
ATOM 3448 N N . THR B 1 36 ? -2.459 15.617 9.414 1 94.31 36 THR B N 1
ATOM 3449 C CA . THR B 1 36 ? -1.521 16.484 8.711 1 94.31 36 THR B CA 1
ATOM 3450 C C . THR B 1 36 ? -0.453 15.656 8 1 94.31 36 THR B C 1
ATOM 3452 O O . THR B 1 36 ? -0.381 14.438 8.18 1 94.31 36 THR B O 1
ATOM 3455 N N . LEU B 1 37 ? 0.225 16.266 7.098 1 93.44 37 LEU B N 1
ATOM 3456 C CA . LEU B 1 37 ? 1.397 15.742 6.41 1 93.44 37 LEU B CA 1
ATOM 3457 C C . LEU B 1 37 ? 1.008 14.625 5.453 1 93.44 37 LEU B C 1
ATOM 3459 O O . LEU B 1 37 ? 0.287 14.852 4.48 1 93.44 37 LEU B O 1
ATOM 3463 N N . VAL B 1 38 ? 1.374 13.312 5.793 1 95 38 VAL B N 1
ATOM 3464 C CA . VAL B 1 38 ? 1.297 12.383 4.668 1 95 38 VAL B CA 1
ATOM 3465 C C . VAL B 1 38 ? 0.276 11.289 4.969 1 95 38 VAL B C 1
ATOM 3467 O O . VAL B 1 38 ? -0.727 11.156 4.266 1 95 38 VAL B O 1
ATOM 3470 N N . ALA B 1 39 ? 0.354 10.539 6.012 1 97.62 39 ALA B N 1
ATOM 3471 C CA . ALA B 1 39 ? -0.394 9.297 6.176 1 97.62 39 ALA B CA 1
ATOM 3472 C C . ALA B 1 39 ? -1.896 9.562 6.195 1 97.62 39 ALA B C 1
ATOM 3474 O O . ALA B 1 39 ? -2.635 9.047 5.352 1 97.62 39 ALA B O 1
ATOM 3475 N N . GLY B 1 40 ? -2.365 10.398 7.16 1 98.31 40 GLY B N 1
ATOM 3476 C CA . GLY B 1 40 ? -3.775 10.742 7.238 1 98.31 40 GLY B CA 1
ATOM 3477 C C . GLY B 1 40 ? -4.293 11.422 5.984 1 98.31 40 GLY B C 1
ATOM 3478 O O . GLY B 1 40 ? -5.242 10.945 5.359 1 98.31 40 GLY B O 1
ATOM 3479 N N . PRO B 1 41 ? -3.59 12.445 5.574 1 98.38 41 PRO B N 1
ATOM 3480 C CA . PRO B 1 41 ? -4.02 13.18 4.387 1 98.38 41 PRO B CA 1
ATOM 3481 C C . PRO B 1 41 ? -3.982 12.336 3.117 1 98.38 41 PRO B C 1
ATOM 3483 O O . PRO B 1 41 ? -4.773 12.555 2.197 1 98.38 41 PRO B O 1
ATOM 3486 N N . PHE B 1 42 ? -3.078 11.312 3.012 1 98.69 42 PHE B N 1
ATOM 3487 C CA . PHE B 1 42 ? -3.1 10.414 1.863 1 98.69 42 PHE B CA 1
ATOM 3488 C C . PHE B 1 42 ? -4.375 9.578 1.852 1 98.69 42 PHE B C 1
ATOM 3490 O O . PHE B 1 42 ? -4.984 9.375 0.798 1 98.69 42 PHE B O 1
ATOM 3497 N N . ALA B 1 43 ? -4.742 9.109 3.023 1 98.94 43 ALA B N 1
ATOM 3498 C CA . ALA B 1 43 ? -6.027 8.414 3.127 1 98.94 43 ALA B CA 1
ATOM 3499 C C . ALA B 1 43 ? -7.168 9.312 2.65 1 98.94 43 ALA B C 1
ATOM 3501 O O . ALA B 1 43 ? -8.016 8.883 1.864 1 98.94 43 ALA B O 1
ATOM 3502 N N . GLY B 1 44 ? -7.184 10.578 3.135 1 98.88 44 GLY B N 1
ATOM 3503 C CA . GLY B 1 44 ? -8.188 11.523 2.689 1 98.88 44 GLY B CA 1
ATOM 3504 C C . GLY B 1 44 ? -8.195 11.734 1.188 1 98.88 44 GLY B C 1
ATOM 3505 O O . GLY B 1 44 ? -9.258 11.812 0.569 1 98.88 44 GLY B O 1
ATOM 3506 N N . ARG B 1 45 ? -7.02 11.797 0.613 1 98.75 45 ARG B N 1
ATOM 3507 C CA . ARG B 1 45 ? -6.895 11.992 -0.828 1 98.75 45 ARG B CA 1
ATOM 3508 C C . ARG B 1 45 ? -7.512 10.82 -1.591 1 98.75 45 ARG B C 1
ATOM 3510 O O . ARG B 1 45 ? -8.258 11.023 -2.551 1 98.75 45 ARG B O 1
ATOM 3517 N N . LEU B 1 46 ? -7.199 9.594 -1.173 1 98.88 46 LEU B N 1
ATOM 3518 C CA . LEU B 1 46 ? -7.746 8.422 -1.843 1 98.88 46 LEU B CA 1
ATOM 3519 C C . LEU B 1 46 ? -9.273 8.422 -1.789 1 98.88 46 LEU B C 1
ATOM 3521 O O . LEU B 1 46 ? -9.93 8.188 -2.803 1 98.88 46 LEU B O 1
ATOM 3525 N N . LEU B 1 47 ? -9.828 8.758 -0.624 1 98.94 47 LEU B N 1
ATOM 3526 C CA . LEU B 1 47 ? -11.281 8.805 -0.488 1 98.94 47 LEU B CA 1
ATOM 3527 C C . LEU B 1 47 ? -11.875 9.922 -1.346 1 98.94 47 LEU B C 1
ATOM 3529 O O . LEU B 1 47 ? -12.922 9.742 -1.97 1 98.94 47 LEU B O 1
ATOM 3533 N N . GLY B 1 48 ? -11.203 11.047 -1.366 1 98.88 48 GLY B N 1
ATOM 3534 C CA . GLY B 1 48 ? -11.625 12.141 -2.23 1 98.88 48 GLY B CA 1
ATOM 3535 C C . GLY B 1 48 ? -11.578 11.789 -3.705 1 98.88 48 GLY B C 1
ATOM 3536 O O . GLY B 1 48 ? -12.469 12.156 -4.469 1 98.88 48 GLY B O 1
ATOM 3537 N N . ASP B 1 49 ? -10.531 11.07 -4.129 1 98.88 49 ASP B N 1
ATOM 3538 C CA . ASP B 1 49 ? -10.398 10.602 -5.504 1 98.88 49 ASP B CA 1
ATOM 3539 C C . ASP B 1 49 ? -11.586 9.711 -5.898 1 98.88 49 ASP B C 1
ATOM 3541 O O . ASP B 1 49 ? -12 9.703 -7.059 1 98.88 49 ASP B O 1
ATOM 3545 N N . TYR B 1 50 ? -12.117 9.031 -4.887 1 98.88 50 TYR B N 1
ATOM 3546 C CA . TYR B 1 50 ? -13.219 8.102 -5.129 1 98.88 50 TYR B CA 1
ATOM 3547 C C . TYR B 1 50 ? -14.562 8.82 -5.043 1 98.88 50 TYR B C 1
ATOM 3549 O O . TYR B 1 50 ? -15.617 8.195 -5.164 1 98.88 50 TYR B O 1
ATOM 3557 N N . GLY B 1 51 ? -14.547 10.125 -4.766 1 98.69 51 GLY B N 1
ATOM 3558 C CA . GLY B 1 51 ? -15.773 10.898 -4.898 1 98.69 51 GLY B CA 1
ATOM 3559 C C . GLY B 1 51 ? -16.312 11.391 -3.572 1 98.69 51 GLY B C 1
ATOM 3560 O O . GLY B 1 51 ? -17.297 12.133 -3.533 1 98.69 51 GLY B O 1
ATOM 3561 N N . ALA B 1 52 ? -15.688 11.07 -2.441 1 98.88 52 ALA B N 1
ATOM 3562 C CA . ALA B 1 52 ? -16.156 11.539 -1.139 1 98.88 52 ALA B CA 1
ATOM 3563 C C . ALA B 1 52 ? -15.93 13.047 -0.994 1 98.88 52 ALA B C 1
ATOM 3565 O O . ALA B 1 52 ? -15.031 13.609 -1.615 1 98.88 52 ALA B O 1
ATOM 3566 N N . ASP B 1 53 ? -16.797 13.656 -0.231 1 98.69 53 ASP B N 1
ATOM 3567 C CA . ASP B 1 53 ? -16.594 15.039 0.187 1 98.69 53 ASP B CA 1
ATOM 3568 C C . ASP B 1 53 ? -15.641 15.125 1.372 1 98.69 53 ASP B C 1
ATOM 3570 O O . ASP B 1 53 ? -16.047 14.938 2.521 1 98.69 53 ASP B O 1
ATOM 3574 N N . VAL B 1 54 ? -14.406 15.43 1.063 1 98.88 54 VAL B N 1
ATOM 3575 C CA . VAL B 1 54 ? -13.391 15.477 2.107 1 98.88 54 VAL B CA 1
ATOM 3576 C C . VAL B 1 54 ? -13.188 16.922 2.57 1 98.88 54 VAL B C 1
ATOM 3578 O O . VAL B 1 54 ? -12.836 17.781 1.771 1 98.88 54 VAL B O 1
ATOM 3581 N N . ILE B 1 55 ? -13.367 17.109 3.863 1 98.88 55 ILE B N 1
ATOM 3582 C CA . ILE B 1 55 ? -13.141 18.406 4.5 1 98.88 55 ILE B CA 1
ATOM 3583 C C . ILE B 1 55 ? -11.906 18.328 5.395 1 98.88 55 ILE B C 1
ATOM 3585 O O . ILE B 1 55 ? -11.938 17.703 6.461 1 98.88 55 ILE B O 1
ATOM 3589 N N . LYS B 1 56 ? -10.867 18.906 4.91 1 98.81 56 LYS B N 1
ATOM 3590 C CA . LYS B 1 56 ? -9.648 19 5.707 1 98.81 56 LYS B CA 1
ATOM 3591 C C . LYS B 1 56 ? -9.727 20.156 6.699 1 98.81 56 LYS B C 1
ATOM 3593 O O . LYS B 1 56 ? -10.062 21.281 6.324 1 98.81 56 LYS B O 1
ATOM 3598 N N . VAL B 1 57 ? -9.422 19.875 7.934 1 98.75 57 VAL B N 1
ATOM 3599 C CA . VAL B 1 57 ? -9.445 20.859 9.008 1 98.75 57 VAL B CA 1
ATOM 3600 C C . VAL B 1 57 ? -8.016 21.219 9.406 1 98.75 57 VAL B C 1
ATOM 3602 O O . VAL B 1 57 ? -7.223 20.344 9.758 1 98.75 57 VAL B O 1
ATOM 3605 N N . GLU B 1 58 ? -7.711 22.438 9.328 1 98.06 58 GLU B N 1
ATOM 3606 C CA . GLU B 1 58 ? -6.414 22.953 9.766 1 98.06 58 GLU B CA 1
ATOM 3607 C C . GLU B 1 58 ? -6.578 23.984 10.883 1 98.06 58 GLU B C 1
ATOM 3609 O O . GLU B 1 58 ? -7.617 24.641 10.984 1 98.06 58 GLU B O 1
ATOM 3614 N N . ALA B 1 59 ? -5.574 24.109 11.766 1 97 59 ALA B N 1
ATOM 3615 C CA . ALA B 1 59 ? -5.605 25.141 12.805 1 97 59 ALA B CA 1
ATOM 3616 C C . ALA B 1 59 ? -5.52 26.531 12.188 1 97 59 ALA B C 1
ATOM 3618 O O . ALA B 1 59 ? -4.773 26.766 11.234 1 97 59 ALA B O 1
ATOM 3619 N N . PRO B 1 60 ? -6.316 27.484 12.797 1 97.19 60 PRO B N 1
ATOM 3620 C CA . PRO B 1 60 ? -6.188 28.859 12.297 1 97.19 60 PRO B CA 1
ATOM 3621 C C . PRO B 1 60 ? -4.754 29.391 12.359 1 97.19 60 PRO B C 1
ATOM 3623 O O . PRO B 1 60 ? -4.086 29.234 13.391 1 97.19 60 PRO B O 1
ATOM 3626 N N . GLY B 1 61 ? -4.312 29.875 11.281 1 94.88 61 GLY B N 1
ATOM 3627 C CA . GLY B 1 61 ? -2.99 30.469 11.219 1 94.88 61 GLY B CA 1
ATOM 3628 C C . GLY B 1 61 ? -1.878 29.453 11.062 1 94.88 61 GLY B C 1
ATOM 3629 O O . GLY B 1 61 ? -0.704 29.812 10.969 1 94.88 61 GLY B O 1
ATOM 3630 N N . ARG B 1 62 ? -2.195 28.266 11 1 93.5 62 ARG B N 1
ATOM 3631 C CA . ARG B 1 62 ? -1.178 27.219 10.891 1 93.5 62 ARG B CA 1
ATOM 3632 C C . ARG B 1 62 ? -1.501 26.25 9.758 1 93.5 62 ARG B C 1
ATOM 3634 O O . ARG B 1 62 ? -2.182 25.25 9.961 1 93.5 62 ARG B O 1
ATOM 3641 N N . ALA B 1 63 ? -0.888 26.469 8.656 1 94.25 63 ALA B N 1
ATOM 3642 C CA . ALA B 1 63 ? -1.107 25.641 7.473 1 94.25 63 ALA B CA 1
ATOM 3643 C C . ALA B 1 63 ? -0.411 24.281 7.605 1 94.25 63 ALA B C 1
ATOM 3645 O O . ALA B 1 63 ? 0.612 24.172 8.289 1 94.25 63 ALA B O 1
ATOM 3646 N N . ASP B 1 64 ? -0.979 23.281 7.043 1 94.62 64 ASP B N 1
ATOM 3647 C CA . ASP B 1 64 ? -0.301 21.984 6.957 1 94.62 64 ASP B CA 1
ATOM 3648 C C . ASP B 1 64 ? 1.124 22.156 6.434 1 94.62 64 ASP B C 1
ATOM 3650 O O . ASP B 1 64 ? 1.335 22.734 5.367 1 94.62 64 ASP B O 1
ATOM 3654 N N . PRO B 1 65 ? 2.068 21.594 7.191 1 88.75 65 PRO B N 1
ATOM 3655 C CA . PRO B 1 65 ? 3.469 21.766 6.793 1 88.75 65 PRO B CA 1
ATOM 3656 C C . PRO B 1 65 ? 3.771 21.141 5.43 1 88.75 65 PRO B C 1
ATOM 3658 O O . PRO B 1 65 ? 4.766 21.5 4.797 1 88.75 65 PRO B O 1
ATOM 3661 N N . LEU B 1 66 ? 2.926 20.297 4.918 1 92.06 66 LEU B N 1
ATOM 3662 C CA . LEU B 1 66 ? 3.154 19.625 3.641 1 92.06 66 LEU B CA 1
ATOM 3663 C C . LEU B 1 66 ? 3.262 20.656 2.51 1 92.06 66 LEU B C 1
ATOM 3665 O O . LEU B 1 66 ? 3.879 20.375 1.479 1 92.06 66 LEU B O 1
ATOM 3669 N N . ARG B 1 67 ? 2.648 21.828 2.691 1 93.44 67 ARG B N 1
ATOM 3670 C CA . ARG B 1 67 ? 2.682 22.875 1.666 1 93.44 67 ARG B CA 1
ATOM 3671 C C . ARG B 1 67 ? 4.117 23.266 1.339 1 93.44 67 ARG B C 1
ATOM 3673 O O . ARG B 1 67 ? 4.395 23.75 0.242 1 93.44 67 ARG B O 1
ATOM 3680 N N . ASP B 1 68 ? 5 22.953 2.242 1 85.62 68 ASP B N 1
ATOM 3681 C CA . ASP B 1 68 ? 6.379 23.406 2.076 1 85.62 68 ASP B CA 1
ATOM 3682 C C . ASP B 1 68 ? 7.32 22.219 1.893 1 85.62 68 ASP B C 1
ATOM 3684 O O . ASP B 1 68 ? 8.539 22.359 1.969 1 85.62 68 ASP B O 1
ATOM 3688 N N . TRP B 1 69 ? 6.773 21.094 1.69 1 84.12 69 TRP B N 1
ATOM 3689 C CA . TRP B 1 69 ? 7.586 19.891 1.54 1 84.12 69 TRP B CA 1
ATOM 3690 C C . TRP B 1 69 ? 7.93 19.656 0.074 1 84.12 69 TRP B C 1
ATOM 3692 O O . TRP B 1 69 ? 7.098 19.859 -0.809 1 84.12 69 TRP B O 1
ATOM 3702 N N . GLY B 1 70 ? 9.117 19.156 -0.184 1 83.5 70 GLY B N 1
ATOM 3703 C CA . GLY B 1 70 ? 9.57 18.812 -1.521 1 83.5 70 GLY B CA 1
ATOM 3704 C C . GLY B 1 70 ? 11.016 19.203 -1.779 1 83.5 70 GLY B C 1
ATOM 3705 O O . GLY B 1 70 ? 11.602 19.969 -1.016 1 83.5 70 GLY B O 1
ATOM 3706 N N . GLN B 1 71 ? 11.508 18.703 -2.9 1 83.94 71 GLN B N 1
ATOM 3707 C CA . GLN B 1 71 ? 12.922 18.906 -3.207 1 83.94 71 GLN B CA 1
ATOM 3708 C C . GLN B 1 71 ? 13.125 20.172 -4.02 1 83.94 71 GLN B C 1
ATOM 3710 O O . GLN B 1 71 ? 14.219 20.75 -4.02 1 83.94 71 GLN B O 1
ATOM 3715 N N . VAL B 1 72 ? 12.031 20.562 -4.727 1 89.94 72 VAL B N 1
ATOM 3716 C CA . VAL B 1 72 ? 12.172 21.734 -5.59 1 89.94 72 VAL B CA 1
ATOM 3717 C C . VAL B 1 72 ? 10.945 22.625 -5.453 1 89.94 72 VAL B C 1
ATOM 3719 O O . VAL B 1 72 ? 9.898 22.188 -4.973 1 89.94 72 VAL B O 1
ATOM 3722 N N . SER B 1 73 ? 11.18 23.859 -5.754 1 93 73 SER B N 1
ATOM 3723 C CA . SER B 1 73 ? 10.109 24.844 -5.746 1 93 73 SER B CA 1
ATOM 3724 C C . SER B 1 73 ? 9.883 25.438 -7.137 1 93 73 SER B C 1
ATOM 3726 O O . SER B 1 73 ? 10.797 25.438 -7.969 1 93 73 SER B O 1
ATOM 3728 N N . HIS B 1 74 ? 8.695 25.766 -7.453 1 96.94 74 HIS B N 1
ATOM 3729 C CA . HIS B 1 74 ? 8.297 26.484 -8.648 1 96.94 74 HIS B CA 1
ATOM 3730 C C . HIS B 1 74 ? 7.477 27.734 -8.297 1 96.94 74 HIS B C 1
ATOM 3732 O O . HIS B 1 74 ? 6.41 27.625 -7.691 1 96.94 74 HIS B O 1
ATOM 3738 N N . GLN B 1 75 ? 8.031 28.906 -8.625 1 96.81 75 GLN B N 1
ATOM 3739 C CA . GLN B 1 75 ? 7.395 30.188 -8.328 1 96.81 75 GLN B CA 1
ATOM 3740 C C . GLN B 1 75 ? 7.102 30.312 -6.832 1 96.81 75 GLN B C 1
ATOM 3742 O O . GLN B 1 75 ? 6 30.703 -6.445 1 96.81 75 GLN B O 1
ATOM 3747 N N . GLY B 1 76 ? 7.977 29.812 -6.02 1 94.69 76 GLY B N 1
ATOM 3748 C CA . GLY B 1 76 ? 7.91 29.984 -4.582 1 94.69 76 GLY B CA 1
ATOM 3749 C C . GLY B 1 76 ? 7.07 28.938 -3.883 1 94.69 76 GLY B C 1
ATOM 3750 O O . GLY B 1 76 ? 6.887 28.984 -2.664 1 94.69 76 GLY B O 1
ATOM 3751 N N . HIS B 1 77 ? 6.543 27.953 -4.641 1 95.31 77 HIS B N 1
ATOM 3752 C CA . HIS B 1 77 ? 5.672 26.938 -4.047 1 95.31 77 HIS B CA 1
ATOM 3753 C C . HIS B 1 77 ? 6.223 25.547 -4.27 1 95.31 77 HIS B C 1
ATOM 3755 O O . HIS B 1 77 ? 6.77 25.25 -5.332 1 95.31 77 HIS B O 1
ATOM 3761 N N . ARG B 1 78 ? 6.07 24.734 -3.195 1 93.5 78 ARG B N 1
ATOM 3762 C CA . ARG B 1 78 ? 6.293 23.297 -3.361 1 93.5 78 ARG B CA 1
ATOM 3763 C C . ARG B 1 78 ? 5.078 22.625 -3.998 1 93.5 78 ARG B C 1
ATOM 3765 O O . ARG B 1 78 ? 3.945 23.062 -3.797 1 93.5 78 ARG B O 1
ATOM 3772 N N . LEU B 1 79 ? 5.289 21.516 -4.707 1 97.06 79 LEU B N 1
ATOM 3773 C CA . LEU B 1 79 ? 4.227 21.016 -5.574 1 97.06 79 LEU B CA 1
ATOM 3774 C C . LEU B 1 79 ? 3.598 19.75 -4.988 1 97.06 79 LEU B C 1
ATOM 3776 O O . LEU B 1 79 ? 2.625 19.219 -5.535 1 97.06 79 LEU B O 1
ATOM 3780 N N . PHE B 1 80 ? 4.148 19.266 -3.861 1 96.06 80 PHE B N 1
ATOM 3781 C CA . PHE B 1 80 ? 3.559 18.109 -3.219 1 96.06 80 PHE B CA 1
ATOM 3782 C C . PHE B 1 80 ? 2.117 18.391 -2.807 1 96.06 80 PHE B C 1
ATOM 3784 O O . PHE B 1 80 ? 1.23 17.562 -3.037 1 96.06 80 PHE B O 1
ATOM 3791 N N . TRP B 1 81 ? 1.799 19.578 -2.33 1 97.38 81 TRP B N 1
ATOM 3792 C CA . TRP B 1 81 ? 0.467 19.984 -1.896 1 97.38 81 TRP B CA 1
ATOM 3793 C C . TRP B 1 81 ? -0.522 19.938 -3.055 1 97.38 81 TRP B C 1
ATOM 3795 O O . TRP B 1 81 ? -1.668 19.516 -2.887 1 97.38 81 TRP B O 1
ATOM 3805 N N . THR B 1 82 ? -0.081 20.234 -4.266 1 98.38 82 THR B N 1
ATOM 3806 C CA . THR B 1 82 ? -0.911 20.312 -5.461 1 98.38 82 THR B CA 1
ATOM 3807 C C . THR B 1 82 ? -1.628 19 -5.711 1 98.38 82 THR B C 1
ATOM 3809 O O . THR B 1 82 ? -2.812 18.984 -6.051 1 98.38 82 THR B O 1
ATOM 3812 N N . VAL B 1 83 ? -0.914 17.906 -5.457 1 98.38 83 VAL B N 1
ATOM 3813 C CA . VAL B 1 83 ? -1.461 16.609 -5.82 1 98.38 83 VAL B CA 1
ATOM 3814 C C . VAL B 1 83 ? -1.962 15.891 -4.57 1 98.38 83 VAL B C 1
ATOM 3816 O O . VAL B 1 83 ? -2.971 15.18 -4.617 1 98.38 83 VAL B O 1
ATOM 3819 N N . HIS B 1 84 ? -1.328 16.125 -3.445 1 98 84 HIS B N 1
ATOM 3820 C CA . HIS B 1 84 ? -1.634 15.391 -2.227 1 98 84 HIS B CA 1
ATOM 3821 C C . HIS B 1 84 ? -2.939 15.875 -1.602 1 98 84 HIS B C 1
ATOM 3823 O O . HIS B 1 84 ? -3.656 15.094 -0.972 1 98 84 HIS B O 1
ATOM 3829 N N . ALA B 1 85 ? -3.291 17.156 -1.752 1 98.62 85 ALA B N 1
ATOM 3830 C CA . ALA B 1 85 ? -4.488 17.734 -1.143 1 98.62 85 ALA B CA 1
ATOM 3831 C C . ALA B 1 85 ? -5.602 17.906 -2.174 1 98.62 85 ALA B C 1
ATOM 3833 O O . ALA B 1 85 ? -6.602 18.578 -1.914 1 98.62 85 ALA B O 1
ATOM 3834 N N . ARG B 1 86 ? -5.41 17.25 -3.318 1 98.75 86 ARG B N 1
ATOM 3835 C CA . ARG B 1 86 ? -6.422 17.359 -4.363 1 98.75 86 ARG B CA 1
ATOM 3836 C C . ARG B 1 86 ? -7.773 16.859 -3.875 1 98.75 86 ARG B C 1
ATOM 3838 O O . ARG B 1 86 ? -7.84 15.992 -2.996 1 98.75 86 ARG B O 1
ATOM 3845 N N . ASN B 1 87 ? -8.844 17.406 -4.426 1 98.75 87 ASN B N 1
ATOM 3846 C CA . ASN B 1 87 ? -10.227 16.984 -4.234 1 98.75 87 ASN B CA 1
ATOM 3847 C C . ASN B 1 87 ? -10.703 17.281 -2.816 1 98.75 87 ASN B C 1
ATOM 3849 O O . ASN B 1 87 ? -11.797 16.859 -2.426 1 98.75 87 ASN B O 1
ATOM 3853 N N . LYS B 1 88 ? -9.922 18.078 -2.008 1 98.75 88 LYS B N 1
ATOM 3854 C CA . LYS B 1 88 ? -10.336 18.391 -0.64 1 98.75 88 LYS B CA 1
ATOM 3855 C C . LYS B 1 88 ? -10.82 19.828 -0.519 1 98.75 88 LYS B C 1
ATOM 3857 O O . LYS B 1 88 ? -10.297 20.719 -1.188 1 98.75 88 LYS B O 1
ATOM 3862 N N . ARG B 1 89 ? -11.789 19.984 0.325 1 98.62 89 ARG B N 1
ATOM 3863 C CA . ARG B 1 89 ? -12.078 21.312 0.853 1 98.62 89 ARG B CA 1
ATOM 3864 C C . ARG B 1 89 ? -11.289 21.578 2.131 1 98.62 89 ARG B C 1
ATOM 3866 O O . ARG B 1 89 ? -11.047 20.656 2.916 1 98.62 89 ARG B O 1
ATOM 3873 N N . CYS B 1 90 ? -10.891 22.781 2.307 1 98.56 90 CYS B N 1
ATOM 3874 C CA . CYS B 1 90 ? -10.031 23.125 3.432 1 98.56 90 CYS B CA 1
ATOM 3875 C C . CYS B 1 90 ? -10.688 24.203 4.305 1 98.56 90 CYS B C 1
ATOM 3877 O O . CYS B 1 90 ? -11.016 25.281 3.82 1 98.56 90 CYS B O 1
ATOM 3879 N N . ILE B 1 91 ? -10.867 23.938 5.555 1 98.81 91 ILE B N 1
ATOM 3880 C CA . ILE B 1 91 ? -11.383 24.906 6.508 1 98.81 91 ILE B CA 1
ATOM 3881 C C . ILE B 1 91 ? -10.406 25.062 7.668 1 98.81 91 ILE B C 1
ATOM 3883 O O . ILE B 1 91 ? -9.484 24.266 7.82 1 98.81 91 ILE B O 1
ATOM 3887 N N . THR B 1 92 ? -10.594 26.109 8.43 1 98.69 92 THR B N 1
ATOM 3888 C CA . THR B 1 92 ? -9.82 26.297 9.648 1 98.69 92 THR B CA 1
ATOM 3889 C C . THR B 1 92 ? -10.703 26.172 10.883 1 98.69 92 THR B C 1
ATOM 3891 O O . THR B 1 92 ? -11.867 26.578 10.867 1 98.69 92 THR B O 1
ATOM 3894 N N . LEU B 1 93 ? -10.164 25.562 11.852 1 98.62 93 LEU B N 1
ATOM 3895 C CA . LEU B 1 93 ? -10.898 25.375 13.102 1 98.62 93 LEU B CA 1
ATOM 3896 C C . LEU B 1 93 ? -9.93 25.125 14.258 1 98.62 93 LEU B C 1
ATOM 3898 O O . LEU B 1 93 ? -9.039 24.281 14.164 1 98.62 93 LEU B O 1
ATOM 3902 N N . ASP B 1 94 ? -10.062 25.891 15.328 1 98.06 94 ASP B N 1
ATOM 3903 C CA . ASP B 1 94 ? -9.258 25.672 16.531 1 98.06 94 ASP B CA 1
ATOM 3904 C C . ASP B 1 94 ? -9.844 24.562 17.391 1 98.06 94 ASP B C 1
ATOM 3906 O O . ASP B 1 94 ? -10.727 24.812 18.219 1 98.06 94 ASP B O 1
ATOM 3910 N N . LEU B 1 95 ? -9.258 23.422 17.391 1 96.75 95 LEU B N 1
ATOM 3911 C CA . LEU B 1 95 ? -9.797 22.25 18.062 1 96.75 95 LEU B CA 1
ATOM 3912 C C . LEU B 1 95 ? -9.508 22.297 19.562 1 96.75 95 LEU B C 1
ATOM 3914 O O . LEU B 1 95 ? -10.031 21.484 20.328 1 96.75 95 LEU B O 1
ATOM 3918 N N . ARG B 1 96 ? -8.75 23.266 19.984 1 94.88 96 ARG B N 1
ATOM 3919 C CA . ARG B 1 96 ? -8.391 23.359 21.406 1 94.88 96 ARG B CA 1
ATOM 3920 C C . ARG B 1 96 ? -9.422 24.188 22.172 1 94.88 96 ARG B C 1
ATOM 3922 O O . ARG B 1 96 ? -9.469 24.125 23.406 1 94.88 96 ARG B O 1
ATOM 3929 N N . SER B 1 97 ? -10.18 24.984 21.453 1 95.94 97 SER B N 1
ATOM 3930 C CA . SER B 1 97 ? -11.195 25.812 22.094 1 95.94 97 SER B CA 1
ATOM 3931 C C . SER B 1 97 ? -12.508 25.062 22.266 1 95.94 97 SER B C 1
ATOM 3933 O O . SER B 1 97 ? -12.836 24.188 21.453 1 95.94 97 SER B O 1
ATOM 3935 N N . GLU B 1 98 ? -13.234 25.438 23.234 1 96.81 98 GLU B N 1
ATOM 3936 C CA . GLU B 1 98 ? -14.539 24.812 23.469 1 96.81 98 GLU B CA 1
ATOM 3937 C C . GLU B 1 98 ? -15.469 25.031 22.281 1 96.81 98 GLU B C 1
ATOM 3939 O O . GLU B 1 98 ? -16.188 24.109 21.875 1 96.81 98 GLU B O 1
ATOM 3944 N N . ARG B 1 99 ? -15.461 26.203 21.781 1 97.38 99 ARG B N 1
ATOM 3945 C CA . ARG B 1 99 ? -16.312 26.516 20.641 1 97.38 99 ARG B CA 1
ATOM 3946 C C . ARG B 1 99 ? -15.891 25.703 19.422 1 97.38 99 ARG B C 1
ATOM 3948 O O . ARG B 1 99 ? -16.734 25.203 18.688 1 97.38 99 ARG B O 1
ATOM 3955 N N . GLY B 1 100 ? -14.602 25.594 19.203 1 97.81 100 GLY B N 1
ATOM 3956 C CA . GLY B 1 100 ? -14.094 24.75 18.125 1 97.81 100 GLY B CA 1
ATOM 3957 C C . GLY B 1 100 ? -14.484 23.297 18.266 1 97.81 100 GLY B C 1
ATOM 3958 O O . GLY B 1 100 ? -14.852 22.641 17.281 1 97.81 100 GLY B O 1
ATOM 3959 N N . GLN B 1 101 ? -14.461 22.797 19.469 1 97.88 101 GLN B N 1
ATOM 3960 C CA . GLN B 1 101 ? -14.844 21.422 19.766 1 97.88 101 GLN B CA 1
ATOM 3961 C C . GLN B 1 101 ? -16.328 21.188 19.484 1 97.88 101 GLN B C 1
ATOM 3963 O O . GLN B 1 101 ? -16.703 20.156 18.922 1 97.88 101 GLN B O 1
ATOM 3968 N N . GLN B 1 102 ? -17.078 22.141 19.797 1 97.88 102 GLN B N 1
ATOM 3969 C CA . GLN B 1 102 ? -18.516 22.047 19.484 1 97.88 102 GLN B CA 1
ATOM 3970 C C . GLN B 1 102 ? -18.75 22.016 17.984 1 97.88 102 GLN B C 1
ATOM 3972 O O . GLN B 1 102 ? -19.594 21.25 17.5 1 97.88 102 GLN B O 1
ATOM 3977 N N . LEU B 1 103 ? -18.062 22.844 17.297 1 98.31 103 LEU B N 1
ATOM 3978 C CA . LEU B 1 103 ? -18.234 22.922 15.859 1 98.31 103 LEU B CA 1
ATOM 3979 C C . LEU B 1 103 ? -17.781 21.625 15.18 1 98.31 103 LEU B C 1
ATOM 3981 O O . LEU B 1 103 ? -18.391 21.188 14.211 1 98.31 103 LEU B O 1
ATOM 3985 N N . VAL B 1 104 ? -16.719 21.016 15.664 1 98.12 104 VAL B N 1
ATOM 3986 C CA . VAL B 1 104 ? -16.266 19.75 15.102 1 98.12 104 VAL B CA 1
ATOM 3987 C C . VAL B 1 104 ? -17.328 18.672 15.336 1 98.12 104 VAL B C 1
ATOM 3989 O O . VAL B 1 104 ? -17.594 17.859 14.453 1 98.12 104 VAL B O 1
ATOM 3992 N N . LEU B 1 105 ? -17.906 18.672 16.516 1 98.69 105 LEU B N 1
ATOM 3993 C CA . LEU B 1 105 ? -18.953 17.719 16.812 1 98.69 105 LEU B CA 1
ATOM 3994 C C . LEU B 1 105 ? -20.156 17.922 15.891 1 98.69 105 LEU B C 1
ATOM 3996 O O . LEU B 1 105 ? -20.766 16.953 15.438 1 98.69 105 LEU B O 1
ATOM 4000 N N . ASP B 1 106 ? -20.453 19.188 15.602 1 98.69 106 ASP B N 1
ATOM 4001 C CA . ASP B 1 106 ? -21.516 19.484 14.648 1 98.69 106 ASP B CA 1
ATOM 4002 C C . ASP B 1 106 ? -21.188 18.953 13.266 1 98.69 106 ASP B C 1
ATOM 4004 O O . ASP B 1 106 ? -22.047 18.375 12.586 1 98.69 106 ASP B O 1
ATOM 4008 N N . LEU B 1 107 ? -20 19.109 12.844 1 98.81 107 LEU B N 1
ATOM 4009 C CA . LEU B 1 107 ? -19.562 18.578 11.555 1 98.81 107 LEU B CA 1
ATOM 4010 C C . LEU B 1 107 ? -19.609 17.047 11.555 1 98.81 107 LEU B C 1
ATOM 4012 O O . LEU B 1 107 ? -20 16.438 10.555 1 98.81 107 LEU B O 1
ATOM 4016 N N . VAL B 1 108 ? -19.172 16.422 12.664 1 98.81 108 VAL B N 1
ATOM 4017 C CA . VAL B 1 108 ? -19.188 14.969 12.789 1 98.81 108 VAL B CA 1
ATOM 4018 C C . VAL B 1 108 ? -20.609 14.445 12.641 1 98.81 108 VAL B C 1
ATOM 4020 O O . VAL B 1 108 ? -20.844 13.406 12.016 1 98.81 108 VAL B O 1
ATOM 4023 N N . SER B 1 109 ? -21.578 15.188 13.125 1 98.56 109 SER B N 1
ATOM 4024 C CA . SER B 1 109 ? -22.969 14.758 13.086 1 98.56 109 SER B CA 1
ATOM 4025 C C . SER B 1 109 ? -23.469 14.617 11.648 1 98.56 109 SER B C 1
ATOM 4027 O O . SER B 1 109 ? -24.453 13.938 11.398 1 98.56 109 SER B O 1
ATOM 4029 N N . THR B 1 110 ? -22.734 15.234 10.742 1 97.94 110 THR B N 1
ATOM 4030 C CA . THR B 1 110 ? -23.125 15.18 9.336 1 97.94 110 THR B CA 1
ATOM 4031 C C . THR B 1 110 ? -22.062 14.469 8.5 1 97.94 110 THR B C 1
ATOM 4033 O O . THR B 1 110 ? -22.016 14.625 7.281 1 97.94 110 THR B O 1
ATOM 4036 N N . SER B 1 111 ? -21.141 13.781 9.141 1 98.75 111 SER B N 1
ATOM 4037 C CA . SER B 1 111 ? -20.047 13.125 8.445 1 98.75 111 SER B CA 1
ATOM 4038 C C . SER B 1 111 ? -20.078 11.609 8.641 1 98.75 111 SER B C 1
ATOM 4040 O O . SER B 1 111 ? -20.672 11.125 9.609 1 98.75 111 SER B O 1
ATOM 4042 N N . ASP B 1 112 ? -19.469 10.914 7.734 1 98.88 112 ASP B N 1
ATOM 4043 C CA . ASP B 1 112 ? -19.422 9.453 7.805 1 98.88 112 ASP B CA 1
ATOM 4044 C C . ASP B 1 112 ? -18.125 8.969 8.438 1 98.88 112 ASP B C 1
ATOM 4046 O O . ASP B 1 112 ? -18.109 7.977 9.164 1 98.88 112 ASP B O 1
ATOM 4050 N N . ILE B 1 113 ? -17.062 9.648 8.148 1 98.94 113 ILE B N 1
ATOM 4051 C CA . ILE B 1 113 ? -15.711 9.211 8.492 1 98.94 113 ILE B CA 1
ATOM 4052 C C . ILE B 1 113 ? -14.914 10.383 9.07 1 98.94 113 ILE B C 1
ATOM 4054 O O . ILE B 1 113 ? -15.008 11.508 8.578 1 98.94 113 ILE B O 1
ATOM 4058 N N . VAL B 1 114 ? -14.188 10.133 10.125 1 98.94 114 VAL B N 1
ATOM 4059 C CA . VAL B 1 114 ? -13.172 11.039 10.656 1 98.94 114 VAL B CA 1
ATOM 4060 C C . VAL B 1 114 ? -11.797 10.375 10.57 1 98.94 114 VAL B C 1
ATOM 4062 O O . VAL B 1 114 ? -11.641 9.211 10.953 1 98.94 114 VAL B O 1
ATOM 4065 N N . ILE B 1 115 ? -10.812 11.086 10.047 1 98.88 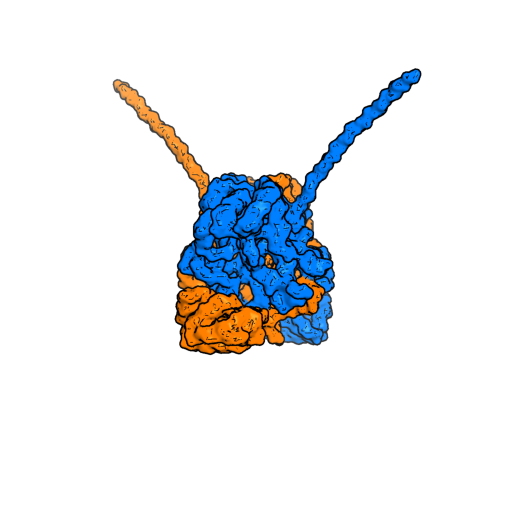115 ILE B N 1
ATOM 4066 C CA . ILE B 1 115 ? -9.445 10.586 9.938 1 98.88 115 ILE B CA 1
ATOM 4067 C C . ILE B 1 115 ? -8.5 11.5 10.719 1 98.88 115 ILE B C 1
ATOM 4069 O O . ILE B 1 115 ? -8.516 12.719 10.547 1 98.88 115 ILE B O 1
ATOM 4073 N N . GLU B 1 116 ? -7.73 10.914 11.555 1 98.44 116 GLU B N 1
ATOM 4074 C CA . GLU B 1 116 ? -6.711 11.688 12.258 1 98.44 116 GLU B CA 1
ATOM 4075 C C . GLU B 1 116 ? -5.402 10.914 12.359 1 98.44 116 GLU B C 1
ATOM 4077 O O . GLU B 1 116 ? -5.387 9.688 12.203 1 98.44 116 GLU B O 1
ATOM 4082 N N . ASN B 1 117 ? -4.266 11.609 12.492 1 97.81 117 ASN B N 1
ATOM 4083 C CA . ASN B 1 117 ? -2.977 10.961 12.719 1 97.81 117 ASN B CA 1
ATOM 4084 C C . ASN B 1 117 ? -2.174 11.68 13.797 1 97.81 117 ASN B C 1
ATOM 4086 O O . ASN B 1 117 ? -0.994 11.977 13.609 1 97.81 117 ASN B O 1
ATOM 4090 N N . PHE B 1 118 ? -2.854 11.938 14.922 1 95.38 118 PHE B N 1
ATOM 4091 C CA . PHE B 1 118 ? -2.219 12.531 16.094 1 95.38 118 PHE B CA 1
ATOM 4092 C C . PHE B 1 118 ? -1.597 11.453 16.969 1 95.38 118 PHE B C 1
ATOM 4094 O O . PHE B 1 118 ? -1.864 10.258 16.797 1 95.38 118 PHE B O 1
ATOM 4101 N N . ARG B 1 119 ? -0.791 11.945 17.906 1 93.88 119 ARG B N 1
ATOM 4102 C CA . ARG B 1 119 ? -0.344 11.031 18.953 1 93.88 119 ARG B CA 1
ATOM 4103 C C . ARG B 1 119 ? -1.526 10.5 19.75 1 93.88 119 ARG B C 1
ATOM 4105 O O . ARG B 1 119 ? -2.451 11.25 20.078 1 93.88 119 ARG B O 1
ATOM 4112 N N . PRO B 1 120 ? -1.476 9.18 20.062 1 96.81 120 PRO B N 1
ATOM 4113 C CA . PRO B 1 120 ? -2.568 8.633 20.875 1 96.81 120 PRO B CA 1
ATOM 4114 C C . PRO B 1 120 ? -2.838 9.453 22.125 1 96.81 120 PRO B C 1
ATOM 4116 O O . PRO B 1 120 ? -1.899 9.875 22.812 1 96.81 120 PRO B O 1
ATOM 4119 N N . GLY B 1 121 ? -4.145 9.742 22.406 1 96.25 121 GLY B N 1
ATOM 4120 C CA . GLY B 1 121 ? -4.535 10.516 23.562 1 96.25 121 GLY B CA 1
ATOM 4121 C C . GLY B 1 121 ? -4.867 11.961 23.234 1 96.25 121 GLY B C 1
ATOM 4122 O O . GLY B 1 121 ? -5.523 12.648 24.031 1 96.25 121 GLY B O 1
ATOM 4123 N N . THR B 1 122 ? -4.477 12.414 22.078 1 95.69 122 THR B N 1
ATOM 4124 C CA . THR B 1 122 ? -4.656 13.82 21.719 1 95.69 122 THR B CA 1
ATOM 4125 C C . THR B 1 122 ? -6.141 14.156 21.562 1 95.69 122 THR B C 1
ATOM 4127 O O . THR B 1 122 ? -6.621 15.133 22.141 1 95.69 122 THR B O 1
ATOM 4130 N N . LEU B 1 123 ? -6.93 13.391 20.797 1 96.88 123 LEU B N 1
ATOM 4131 C CA . LEU B 1 123 ? -8.359 13.641 20.625 1 96.88 123 LEU B CA 1
ATOM 4132 C C . LEU B 1 123 ? -9.07 13.641 21.969 1 96.88 123 LEU B C 1
ATOM 4134 O O . LEU B 1 123 ? -9.953 14.469 22.203 1 96.88 123 LEU B O 1
ATOM 4138 N N . GLU B 1 124 ? -8.664 12.703 22.812 1 97 124 GLU B N 1
ATOM 4139 C CA . GLU B 1 124 ? -9.266 12.617 24.141 1 97 124 GLU B CA 1
ATOM 4140 C C . GLU B 1 124 ? -8.977 13.867 24.953 1 97 124 GLU B C 1
ATOM 4142 O O . GLU B 1 124 ? -9.867 14.383 25.641 1 97 124 GLU B O 1
ATOM 4147 N N . ARG B 1 125 ? -7.758 14.32 24.859 1 95.69 125 ARG B N 1
ATOM 4148 C CA . ARG B 1 125 ? -7.391 15.539 25.578 1 95.69 125 ARG B CA 1
ATOM 4149 C C . ARG B 1 125 ? -8.219 16.734 25.094 1 95.69 125 ARG B C 1
ATOM 4151 O O . ARG B 1 125 ? -8.484 17.656 25.859 1 95.69 125 ARG B O 1
ATOM 4158 N N . TRP B 1 126 ? -8.641 16.672 23.844 1 95.69 126 TRP B N 1
ATOM 4159 C CA . TRP B 1 126 ? -9.445 17.75 23.266 1 95.69 126 TRP B CA 1
ATOM 4160 C C . TRP B 1 126 ? -10.938 17.453 23.422 1 95.69 126 TRP B C 1
ATOM 4162 O O . TRP B 1 126 ? -11.773 18.094 22.781 1 95.69 126 TRP B O 1
ATOM 4172 N N . ASN B 1 127 ? -11.266 16.422 24.172 1 96.06 127 ASN B N 1
ATOM 4173 C CA . ASN B 1 127 ? -12.648 16.016 24.391 1 96.06 127 ASN B CA 1
ATOM 4174 C C . ASN B 1 127 ? -13.328 15.609 23.094 1 96.06 127 ASN B C 1
ATOM 4176 O O . ASN B 1 127 ? -14.492 15.961 22.859 1 96.06 127 ASN B O 1
ATOM 4180 N N . LEU B 1 128 ? -12.586 15.008 22.25 1 98 128 LEU B N 1
ATOM 4181 C CA . LEU B 1 128 ? -13.086 14.562 20.953 1 98 128 LEU B CA 1
ATOM 4182 C C . LEU B 1 128 ? -12.797 13.078 20.75 1 98 128 LEU B C 1
ATOM 4184 O O . LEU B 1 128 ? -12.578 12.641 19.609 1 98 128 LEU B O 1
ATOM 4188 N N . GLY B 1 129 ? -12.688 12.344 21.859 1 98 129 GLY B N 1
ATOM 4189 C CA . GLY B 1 129 ? -12.508 10.906 21.75 1 98 129 GLY B CA 1
ATOM 4190 C C . GLY B 1 129 ? -13.664 10.211 21.047 1 98 129 GLY B C 1
ATOM 4191 O O . GLY B 1 129 ? -14.719 10.82 20.828 1 98 129 GLY B O 1
ATOM 4192 N N . TYR B 1 130 ? -13.492 8.992 20.75 1 98.5 130 TYR B N 1
ATOM 4193 C CA . TYR B 1 130 ? -14.461 8.266 19.953 1 98.5 130 TYR B CA 1
ATOM 4194 C C . TYR B 1 130 ? -15.82 8.227 20.641 1 98.5 130 TYR B C 1
ATOM 4196 O O . TYR B 1 130 ? -16.859 8.312 19.984 1 98.5 130 TYR B O 1
ATOM 4204 N N . GLU B 1 131 ? -15.828 8.039 21.891 1 98.12 131 GLU B N 1
ATOM 4205 C CA . GLU B 1 131 ? -17.109 7.977 22.609 1 98.12 131 GLU B CA 1
ATOM 4206 C C . GLU B 1 131 ? -17.906 9.258 22.422 1 98.12 131 GLU B C 1
ATOM 4208 O O . GLU B 1 131 ? -19.125 9.203 22.266 1 98.12 131 GLU B O 1
ATOM 4213 N N . ARG B 1 132 ? -17.25 10.336 22.438 1 98.25 132 ARG B N 1
ATOM 4214 C CA . ARG B 1 132 ? -17.922 11.617 22.234 1 98.25 132 ARG B CA 1
ATOM 4215 C C . ARG B 1 132 ? -18.422 11.75 20.797 1 98.25 132 ARG B C 1
ATOM 4217 O O . ARG B 1 132 ? -19.531 12.242 20.562 1 98.25 132 ARG B O 1
ATOM 4224 N N . LEU B 1 133 ? -17.578 11.344 19.844 1 98.81 133 LEU B N 1
ATOM 4225 C CA . LEU B 1 133 ? -18 11.375 18.438 1 98.81 133 LEU B CA 1
ATOM 4226 C C . LEU B 1 133 ? -19.219 10.492 18.203 1 98.81 133 LEU B C 1
ATOM 4228 O O . LEU B 1 133 ? -20.172 10.898 17.531 1 98.81 133 LEU B O 1
ATOM 4232 N N . ARG B 1 134 ? -19.156 9.336 18.797 1 98.44 134 ARG B N 1
ATOM 4233 C CA . ARG B 1 134 ? -20.219 8.352 18.641 1 98.44 134 ARG B CA 1
ATOM 4234 C C . ARG B 1 134 ? -21.531 8.859 19.25 1 98.44 134 ARG B C 1
ATOM 4236 O O . ARG B 1 134 ? -22.609 8.547 18.75 1 98.44 134 ARG B O 1
ATOM 4243 N N . HIS B 1 135 ? -21.406 9.625 20.266 1 98.19 135 HIS B N 1
ATOM 4244 C CA . HIS B 1 135 ? -22.578 10.172 20.922 1 98.19 135 HIS B CA 1
ATOM 4245 C C . HIS B 1 135 ? -23.375 11.07 19.969 1 98.19 135 HIS B C 1
ATOM 4247 O O . HIS B 1 135 ? -24.609 11.055 19.984 1 98.19 135 HIS B O 1
ATOM 4253 N N . VAL B 1 136 ? -22.719 11.766 19.109 1 98.44 136 VAL B N 1
ATOM 4254 C CA . VAL B 1 136 ? -23.422 12.695 18.234 1 98.44 136 VAL B CA 1
ATOM 4255 C C . VAL B 1 136 ? -23.75 12.008 16.922 1 98.44 136 VAL B C 1
ATOM 4257 O O . VAL B 1 136 ? -24.625 12.461 16.172 1 98.44 136 VAL B O 1
ATOM 4260 N N . ASN B 1 137 ? -23.016 10.945 16.562 1 98.69 137 ASN B N 1
ATOM 4261 C CA . ASN B 1 137 ? -23.219 10.18 15.336 1 98.69 137 ASN B CA 1
ATOM 4262 C C . ASN B 1 137 ? -22.844 8.711 15.523 1 98.69 137 ASN B C 1
ATOM 4264 O O . ASN B 1 137 ? -21.688 8.336 15.352 1 98.69 137 ASN B O 1
ATOM 4268 N N . ARG B 1 138 ? -23.781 7.891 15.766 1 98.44 138 ARG B N 1
ATOM 4269 C CA . ARG B 1 138 ? -23.562 6.484 16.094 1 98.44 138 ARG B CA 1
ATOM 4270 C C . ARG B 1 138 ? -22.891 5.754 14.938 1 98.44 138 ARG B C 1
ATOM 4272 O O . ARG B 1 138 ? -22.219 4.738 15.141 1 98.44 138 ARG B O 1
ATOM 4279 N N . GLY B 1 139 ? -22.969 6.242 13.773 1 98.69 139 GLY B N 1
ATOM 4280 C CA . GLY B 1 139 ? -22.453 5.578 12.594 1 98.69 139 GLY B CA 1
ATOM 4281 C C . GLY B 1 139 ? -21.078 6.082 12.188 1 98.69 139 GLY B C 1
ATOM 4282 O O . GLY B 1 139 ? -20.5 5.625 11.195 1 98.69 139 GLY B O 1
ATOM 4283 N N . VAL B 1 140 ? -20.469 6.973 13.023 1 98.88 140 VAL B N 1
ATOM 4284 C CA . VAL B 1 140 ? -19.219 7.605 12.617 1 98.88 140 VAL B CA 1
ATOM 4285 C C . VAL B 1 140 ? -18.078 6.594 12.711 1 98.88 140 VAL B C 1
ATOM 4287 O O . VAL B 1 140 ? -18 5.809 13.656 1 98.88 140 VAL B O 1
ATOM 4290 N N . ILE B 1 141 ? -17.297 6.48 11.695 1 98.94 141 ILE B N 1
ATOM 4291 C CA . ILE B 1 141 ? -16.078 5.684 11.672 1 98.94 141 ILE B CA 1
ATOM 4292 C C . ILE B 1 141 ? -14.867 6.586 11.922 1 98.94 141 ILE B C 1
ATOM 4294 O O . ILE B 1 141 ? -14.703 7.617 11.258 1 98.94 141 ILE B O 1
ATOM 4298 N N . LEU B 1 142 ? -14.055 6.25 12.891 1 98.94 142 LEU B N 1
ATOM 4299 C CA . LEU B 1 142 ? -12.852 7.012 13.219 1 98.94 142 LEU B CA 1
ATOM 4300 C C . LEU B 1 142 ? -11.594 6.223 12.867 1 98.94 142 LEU B C 1
ATOM 4302 O O . LEU B 1 142 ? -11.344 5.164 13.445 1 98.94 142 LEU B O 1
ATOM 4306 N N . ALA B 1 143 ? -10.883 6.707 11.898 1 98.94 143 ALA B N 1
ATOM 4307 C CA . ALA B 1 143 ? -9.57 6.145 11.586 1 98.94 143 ALA B CA 1
ATOM 4308 C C . ALA B 1 143 ? -8.469 6.883 12.336 1 98.94 143 ALA B C 1
ATOM 4310 O O . ALA B 1 143 ? -8.328 8.102 12.211 1 98.94 143 ALA B O 1
ATOM 4311 N N . ARG B 1 144 ? -7.73 6.129 13.102 1 98.88 144 ARG B N 1
ATOM 4312 C CA . ARG B 1 144 ? -6.641 6.68 13.906 1 98.88 144 ARG B CA 1
ATOM 4313 C C . ARG B 1 144 ? -5.293 6.125 13.453 1 98.88 144 ARG B C 1
ATOM 4315 O O . ARG B 1 144 ? -5.008 4.941 13.641 1 98.88 144 ARG B O 1
ATOM 4322 N N . ILE B 1 145 ? -4.48 6.984 12.852 1 98.69 145 ILE B N 1
ATOM 4323 C CA . ILE B 1 145 ? -3.197 6.578 12.297 1 98.69 145 ILE B CA 1
ATOM 4324 C C . ILE B 1 145 ? -2.062 7.09 13.18 1 98.69 145 ILE B C 1
ATOM 4326 O O . ILE B 1 145 ? -1.943 8.297 13.406 1 98.69 145 ILE B O 1
ATOM 4330 N N . SER B 1 146 ? -1.257 6.199 13.727 1 98.12 146 SER B N 1
ATOM 4331 C CA . SER B 1 146 ? -0.116 6.566 14.562 1 98.12 146 SER B CA 1
ATOM 4332 C C . SER B 1 146 ? 1.098 5.695 14.25 1 98.12 146 SER B C 1
ATOM 4334 O O . SER B 1 146 ? 1.031 4.812 13.391 1 98.12 146 SER B O 1
ATOM 4336 N N . GLY B 1 147 ? 2.213 5.984 14.852 1 97.25 147 GLY B N 1
ATOM 4337 C CA . GLY B 1 147 ? 3.438 5.25 14.578 1 97.25 147 GLY B CA 1
ATOM 4338 C C . GLY B 1 147 ? 3.361 3.789 14.969 1 97.25 147 GLY B C 1
ATOM 4339 O O . GLY B 1 147 ? 3.811 2.914 14.227 1 97.25 147 GLY B O 1
ATOM 4340 N N . TYR B 1 148 ? 2.682 3.574 16.172 1 98.06 148 TYR B N 1
ATOM 4341 C CA . TYR B 1 148 ? 2.799 2.25 16.766 1 98.06 148 TYR B CA 1
ATOM 4342 C C . TYR B 1 148 ? 1.425 1.686 17.109 1 98.06 148 TYR B C 1
ATOM 4344 O O . TYR B 1 148 ? 1.32 0.594 17.672 1 98.06 148 TYR B O 1
ATOM 4352 N N . GLY B 1 149 ? 0.323 2.381 16.828 1 98.31 149 GLY B N 1
ATOM 4353 C CA . GLY B 1 149 ? -1.013 1.953 17.203 1 98.31 149 GLY B CA 1
ATOM 4354 C C . GLY B 1 149 ? -1.494 2.588 18.5 1 98.31 149 GLY B C 1
ATOM 4355 O O . GLY B 1 149 ? -0.723 3.252 19.203 1 98.31 149 GLY B O 1
ATOM 4356 N N . GLN B 1 150 ? -2.727 2.395 18.828 1 98.31 150 GLN B N 1
ATOM 4357 C CA . GLN B 1 150 ? -3.381 3.055 19.953 1 98.31 150 GLN B CA 1
ATOM 4358 C C . GLN B 1 150 ? -3.102 2.316 21.266 1 98.31 150 GLN B C 1
ATOM 4360 O O . GLN B 1 150 ? -3.406 2.824 22.344 1 98.31 150 GLN B O 1
ATOM 4365 N N . THR B 1 151 ? -2.533 1.141 21.125 1 98.19 151 THR B N 1
ATOM 4366 C CA . THR B 1 151 ? -2.271 0.322 22.312 1 98.19 151 THR B CA 1
ATOM 4367 C C . THR B 1 151 ? -0.836 -0.2 22.297 1 98.19 151 THR B C 1
ATOM 4369 O O . THR B 1 151 ? -0.095 0.028 21.344 1 98.19 151 THR B O 1
ATOM 4372 N N . GLY B 1 152 ? -0.423 -0.84 23.391 1 97.94 152 GLY B N 1
ATOM 4373 C CA . GLY B 1 152 ? 0.911 -1.412 23.484 1 97.94 152 GLY B CA 1
ATOM 4374 C C . GLY B 1 152 ? 1.923 -0.47 24.109 1 97.94 152 GLY B C 1
ATOM 4375 O O . GLY B 1 152 ? 1.662 0.727 24.25 1 97.94 152 GLY B O 1
ATOM 4376 N N . PRO B 1 153 ? 3.08 -1.01 24.438 1 97.19 153 PRO B N 1
ATOM 4377 C CA . PRO B 1 153 ? 4.074 -0.245 25.188 1 97.19 153 PRO B CA 1
ATOM 4378 C C . PRO B 1 153 ? 4.609 0.956 24.422 1 97.19 153 PRO B C 1
ATOM 4380 O O . PRO B 1 153 ? 5.078 1.926 25.016 1 97.19 153 PRO B O 1
ATOM 4383 N N . TYR B 1 154 ? 4.555 0.881 23.047 1 96.5 154 TYR B N 1
ATOM 4384 C CA . TYR B 1 154 ? 5.133 1.965 22.25 1 96.5 154 TYR B CA 1
ATOM 4385 C C . TYR B 1 154 ? 4.062 2.959 21.828 1 96.5 154 TYR B C 1
ATOM 4387 O O . TYR B 1 154 ? 4.352 3.922 21.109 1 96.5 154 TYR B O 1
ATOM 4395 N N . ALA B 1 155 ? 2.807 2.803 22.281 1 96.94 155 ALA B N 1
ATOM 4396 C CA . ALA B 1 155 ? 1.673 3.578 21.781 1 96.94 155 ALA B CA 1
ATOM 4397 C C . ALA B 1 155 ? 1.911 5.074 21.953 1 96.94 155 ALA B C 1
ATOM 4399 O O . ALA B 1 155 ? 1.512 5.879 21.109 1 96.94 155 ALA B O 1
ATOM 4400 N N . GLY B 1 156 ? 2.607 5.461 23 1 94 156 GLY B N 1
ATOM 4401 C CA . GLY B 1 156 ? 2.797 6.867 23.328 1 94 156 GLY B CA 1
ATOM 4402 C C . GLY B 1 156 ? 4.016 7.473 22.656 1 94 156 GLY B C 1
ATOM 4403 O O . GLY B 1 156 ? 4.223 8.688 22.719 1 94 156 GLY B O 1
ATOM 4404 N N . LYS B 1 157 ? 4.816 6.684 21.953 1 92.56 157 LYS B N 1
ATOM 4405 C CA . LYS B 1 157 ? 6.027 7.176 21.297 1 92.56 157 LYS B CA 1
ATOM 4406 C C . LYS B 1 157 ? 5.691 7.945 20.031 1 92.56 157 LYS B C 1
ATOM 4408 O O . LYS B 1 157 ? 4.742 7.602 19.328 1 92.56 157 LYS B O 1
ATOM 4413 N N . PRO B 1 158 ? 6.488 9.016 19.875 1 89.62 158 PRO B N 1
ATOM 4414 C CA . PRO B 1 158 ? 6.34 9.641 18.562 1 89.62 158 PRO B CA 1
ATOM 4415 C C . PRO B 1 158 ? 6.82 8.734 17.422 1 89.62 158 PRO B C 1
ATOM 4417 O O . PRO B 1 158 ? 7.773 7.973 17.594 1 89.62 158 PRO B O 1
ATOM 4420 N N . GLY B 1 159 ? 6.082 8.758 16.359 1 86.19 159 GLY B N 1
ATOM 4421 C CA . GLY B 1 159 ? 6.457 7.891 15.25 1 86.19 159 GLY B CA 1
ATOM 4422 C C . GLY B 1 159 ? 6.492 8.609 13.922 1 86.19 159 GLY B C 1
ATOM 4423 O O . GLY B 1 159 ? 5.664 9.484 13.656 1 86.19 159 GLY B O 1
ATOM 4424 N N . TYR B 1 160 ? 7.535 8.305 13.109 1 89.06 160 TYR B N 1
ATOM 4425 C CA . TYR B 1 160 ? 7.699 8.75 11.734 1 89.06 160 TYR B CA 1
ATOM 4426 C C . TYR B 1 160 ? 7.824 7.559 10.789 1 89.06 160 TYR B C 1
ATOM 4428 O O . TYR B 1 160 ? 8.164 6.449 11.219 1 89.06 160 TYR B O 1
ATOM 4436 N N . ALA B 1 161 ? 7.516 7.84 9.586 1 92.44 161 ALA B N 1
ATOM 4437 C CA . ALA B 1 161 ? 7.586 6.789 8.57 1 92.44 161 ALA B CA 1
ATOM 4438 C C . ALA B 1 161 ? 8.984 6.172 8.523 1 92.44 161 ALA B C 1
ATOM 4440 O O . ALA B 1 161 ? 9.125 4.957 8.359 1 92.44 161 ALA B O 1
ATOM 4441 N N . SER B 1 162 ? 10.016 6.957 8.68 1 93.44 162 SER B N 1
ATOM 4442 C CA . SER B 1 162 ? 11.383 6.449 8.594 1 93.44 162 SER B CA 1
ATOM 4443 C C . SER B 1 162 ? 11.664 5.414 9.672 1 93.44 162 SER B C 1
ATOM 4445 O O . SER B 1 162 ? 12.266 4.375 9.406 1 93.44 162 SER B O 1
ATOM 4447 N N . VAL B 1 163 ? 11.227 5.711 10.859 1 95.62 163 VAL B N 1
ATOM 4448 C CA . VAL B 1 163 ? 11.414 4.789 11.977 1 95.62 163 VAL B CA 1
ATOM 4449 C C . VAL B 1 163 ? 10.547 3.545 11.773 1 95.62 163 VAL B C 1
ATOM 4451 O O . VAL B 1 163 ? 10.992 2.424 12.031 1 95.62 163 VAL B O 1
ATOM 4454 N N . ALA B 1 164 ? 9.344 3.781 11.344 1 97.19 164 ALA B N 1
ATOM 4455 C CA . ALA B 1 164 ? 8.445 2.656 11.094 1 97.19 164 ALA B CA 1
ATOM 4456 C C . ALA B 1 164 ? 9.031 1.705 10.055 1 97.19 164 ALA B C 1
ATOM 4458 O O . ALA B 1 164 ? 8.977 0.484 10.219 1 97.19 164 ALA B O 1
ATOM 4459 N N . GLU B 1 165 ? 9.578 2.232 8.992 1 97.44 165 GLU B N 1
ATOM 4460 C CA . GLU B 1 165 ? 10.203 1.43 7.949 1 97.44 165 GLU B CA 1
ATOM 4461 C C . GLU B 1 165 ? 11.391 0.642 8.5 1 97.44 165 GLU B C 1
ATOM 4463 O O . GLU B 1 165 ? 11.633 -0.492 8.086 1 97.44 165 GLU B O 1
ATOM 4468 N N . ALA B 1 166 ? 12.094 1.234 9.406 1 97.5 166 ALA B N 1
ATOM 4469 C CA . ALA B 1 166 ? 13.25 0.576 10 1 97.5 166 ALA B CA 1
ATOM 4470 C C . ALA B 1 166 ? 12.82 -0.537 10.953 1 97.5 166 ALA B C 1
ATOM 4472 O O . ALA B 1 166 ? 13.289 -1.673 10.844 1 97.5 166 ALA B O 1
ATOM 4473 N N . MET B 1 167 ? 11.82 -0.241 11.773 1 97.94 167 MET B N 1
ATOM 4474 C CA . MET B 1 167 ? 11.469 -1.15 12.859 1 97.94 167 MET B CA 1
ATOM 4475 C C . MET B 1 167 ? 10.516 -2.236 12.367 1 97.94 167 MET B C 1
ATOM 4477 O O . MET B 1 167 ? 10.148 -3.133 13.133 1 97.94 167 MET B O 1
ATOM 4481 N N . SER B 1 168 ? 10.109 -2.197 11.133 1 98.44 168 SER B N 1
ATOM 4482 C CA . SER B 1 168 ? 9.203 -3.207 10.594 1 98.44 168 SER B CA 1
ATOM 4483 C C . SER B 1 168 ? 9.969 -4.27 9.812 1 98.44 168 SER B C 1
ATOM 4485 O O . SER B 1 168 ? 9.383 -5.262 9.367 1 98.44 168 SER B O 1
ATOM 4487 N N . GLY B 1 169 ? 11.242 -4.078 9.633 1 98.31 169 GLY B N 1
ATOM 4488 C CA . GLY B 1 169 ? 12.016 -4.988 8.812 1 98.31 169 GLY B CA 1
ATOM 4489 C C . GLY B 1 169 ? 12.047 -4.602 7.344 1 98.31 169 GLY B C 1
ATOM 4490 O O . GLY B 1 169 ? 12.828 -5.148 6.566 1 98.31 169 GLY B O 1
ATOM 4491 N N . LEU B 1 170 ? 11.242 -3.672 6.969 1 98.12 170 LEU B N 1
ATOM 4492 C CA . LEU B 1 170 ? 11.117 -3.271 5.57 1 98.12 170 LEU B CA 1
ATOM 4493 C C . LEU B 1 170 ? 12.438 -2.703 5.051 1 98.12 170 LEU B C 1
ATOM 4495 O O . LEU B 1 170 ? 12.859 -3.021 3.938 1 98.12 170 LEU B O 1
ATOM 4499 N N . ARG B 1 171 ? 13.078 -1.896 5.879 1 97.06 171 ARG B N 1
ATOM 4500 C CA . ARG B 1 171 ? 14.344 -1.281 5.492 1 97.06 171 ARG B CA 1
ATOM 4501 C C . ARG B 1 171 ? 15.461 -2.318 5.43 1 97.06 171 ARG B C 1
ATOM 4503 O O . ARG B 1 171 ? 16.344 -2.23 4.582 1 97.06 171 ARG B O 1
ATOM 4510 N N . ALA B 1 172 ? 15.391 -3.295 6.238 1 97.31 172 ALA B N 1
ATOM 4511 C CA . ALA B 1 172 ? 16.453 -4.285 6.387 1 97.31 172 ALA B CA 1
ATOM 4512 C C . ALA B 1 172 ? 16.562 -5.156 5.137 1 97.31 172 ALA B C 1
ATOM 4514 O O . ALA B 1 172 ? 17.609 -5.777 4.902 1 97.31 172 ALA B O 1
ATOM 4515 N N . ILE B 1 173 ? 15.539 -5.246 4.359 1 96.88 173 ILE B N 1
ATOM 4516 C CA . ILE B 1 173 ? 15.547 -6.145 3.205 1 96.88 173 ILE B CA 1
ATOM 4517 C C . ILE B 1 173 ? 15.766 -5.336 1.928 1 96.88 173 ILE B C 1
ATOM 4519 O O . ILE B 1 173 ? 15.531 -5.836 0.824 1 96.88 173 ILE B O 1
ATOM 4523 N N . ASN B 1 174 ? 16.141 -4.129 2.041 1 97 174 ASN B N 1
ATOM 4524 C CA . ASN B 1 174 ? 16.375 -3.219 0.926 1 97 174 ASN B CA 1
ATOM 4525 C C . ASN B 1 174 ? 17.859 -2.898 0.774 1 97 174 ASN B C 1
ATOM 4527 O O . ASN B 1 174 ? 18.562 -2.709 1.768 1 97 174 ASN B O 1
ATOM 4531 N N . GLY B 1 175 ? 18.328 -2.881 -0.449 1 96.94 175 GLY B N 1
ATOM 4532 C CA . GLY B 1 175 ? 19.703 -2.482 -0.712 1 96.94 175 GLY B CA 1
ATOM 4533 C C . GLY B 1 175 ? 20.609 -3.65 -1.056 1 96.94 175 GLY B C 1
ATOM 4534 O O . GLY B 1 175 ? 20.172 -4.625 -1.671 1 96.94 175 GLY B O 1
ATOM 4535 N N . TYR B 1 176 ? 21.922 -3.475 -0.827 1 96 176 TYR B N 1
ATOM 4536 C CA . TYR B 1 176 ? 22.953 -4.469 -1.107 1 96 176 TYR B CA 1
ATOM 4537 C C . TYR B 1 176 ? 23.484 -5.078 0.182 1 96 176 TYR B C 1
ATOM 4539 O O . TYR B 1 176 ? 23.625 -4.387 1.192 1 96 176 TYR B O 1
ATOM 4547 N N . PRO B 1 177 ? 23.812 -6.363 0.124 1 93.44 177 PRO B N 1
ATOM 4548 C CA . PRO B 1 177 ? 24.406 -6.98 1.308 1 93.44 177 PRO B CA 1
ATOM 4549 C C . PRO B 1 177 ? 25.641 -6.223 1.801 1 93.44 177 PRO B C 1
ATOM 4551 O O . PRO B 1 177 ? 26.484 -5.812 0.996 1 93.44 177 PRO B O 1
ATOM 4554 N N . GLY B 1 178 ? 25.625 -5.961 3.092 1 92.75 178 GLY B N 1
ATOM 4555 C CA . GLY B 1 178 ? 26.812 -5.375 3.703 1 92.75 178 GLY B CA 1
ATOM 4556 C C . GLY B 1 178 ? 26.797 -3.857 3.682 1 92.75 178 GLY B C 1
ATOM 4557 O O . GLY B 1 178 ? 27.703 -3.219 4.234 1 92.75 178 GLY B O 1
ATOM 4558 N N . GLN B 1 179 ? 25.859 -3.24 3.096 1 94.19 179 GLN B N 1
ATOM 4559 C CA . GLN B 1 179 ? 25.75 -1.787 3.033 1 94.19 179 GLN B CA 1
ATOM 4560 C C . GLN B 1 179 ? 24.609 -1.284 3.904 1 94.19 179 GLN B C 1
ATOM 4562 O O . GLN B 1 179 ? 23.688 -2.039 4.227 1 94.19 179 GLN B O 1
ATOM 4567 N N . ALA B 1 180 ? 24.75 0.015 4.332 1 95.75 180 ALA B N 1
ATOM 4568 C CA . ALA B 1 180 ? 23.625 0.629 5.027 1 95.75 180 ALA B CA 1
ATOM 4569 C C . ALA B 1 180 ? 22.359 0.579 4.176 1 95.75 180 ALA B C 1
ATOM 4571 O O . ALA B 1 180 ? 22.375 0.944 2.998 1 95.75 180 ALA B O 1
ATOM 4572 N N . PRO B 1 181 ? 21.328 0.061 4.719 1 96.56 181 PRO B N 1
ATOM 4573 C CA . PRO B 1 181 ? 20.109 -0.022 3.91 1 96.56 181 PRO B CA 1
ATOM 4574 C C . PRO B 1 181 ? 19.594 1.351 3.494 1 96.56 181 PRO B C 1
ATOM 4576 O O . PRO B 1 181 ? 19.375 2.217 4.348 1 96.56 181 PRO B O 1
ATOM 4579 N N . PRO B 1 182 ? 19.344 1.562 2.256 1 96.5 182 PRO B N 1
ATOM 4580 C CA . PRO B 1 182 ? 18.859 2.869 1.8 1 96.5 182 PRO B CA 1
ATOM 4581 C C . PRO B 1 182 ? 17.375 3.1 2.117 1 96.5 182 PRO B C 1
ATOM 4583 O O . PRO B 1 182 ? 16.656 2.154 2.453 1 96.5 182 PRO B O 1
ATOM 4586 N N . ARG B 1 183 ? 17.078 4.363 2.061 1 94.5 183 ARG B N 1
ATOM 4587 C CA . ARG B 1 183 ? 15.688 4.805 2.137 1 94.5 183 ARG B CA 1
ATOM 4588 C C . ARG B 1 183 ? 15.156 5.188 0.759 1 94.5 183 ARG B C 1
ATOM 4590 O O . ARG B 1 183 ? 15.797 5.949 0.033 1 94.5 183 ARG B O 1
ATOM 4597 N N . MET B 1 184 ? 13.984 4.57 0.383 1 94.62 184 MET B N 1
ATOM 4598 C CA . MET B 1 184 ? 13.359 5.082 -0.834 1 94.62 184 MET B CA 1
ATOM 4599 C C . MET B 1 184 ? 13.055 6.57 -0.704 1 94.62 184 MET B C 1
ATOM 4601 O O . MET B 1 184 ? 12.625 7.031 0.355 1 94.62 184 MET B O 1
ATOM 4605 N N . ALA B 1 185 ? 13.195 7.32 -1.744 1 94 185 ALA B N 1
ATOM 4606 C CA . ALA B 1 185 ? 13.086 8.773 -1.703 1 94 185 ALA B CA 1
ATOM 4607 C C . ALA B 1 185 ? 11.625 9.219 -1.688 1 94 185 ALA B C 1
ATOM 4609 O O . ALA B 1 185 ? 11.242 10.133 -2.422 1 94 185 ALA B O 1
ATOM 4610 N N . ILE B 1 186 ? 10.789 8.547 -0.934 1 93.88 186 ILE B N 1
ATOM 4611 C CA . ILE B 1 186 ? 9.398 8.883 -0.655 1 93.88 186 ILE B CA 1
ATOM 4612 C C . ILE B 1 186 ? 9.039 8.453 0.765 1 93.88 186 ILE B C 1
ATOM 4614 O O . ILE B 1 186 ? 9.82 7.77 1.431 1 93.88 186 ILE B O 1
ATOM 4618 N N . SER B 1 187 ? 7.91 8.906 1.258 1 93.06 187 SER B N 1
ATOM 4619 C CA . SER B 1 187 ? 7.406 8.484 2.559 1 93.06 187 SER B CA 1
ATOM 4620 C C . SER B 1 187 ? 6.586 7.203 2.443 1 93.06 187 SER B C 1
ATOM 4622 O O . SER B 1 187 ? 5.383 7.203 2.703 1 93.06 187 SER B O 1
ATOM 4624 N N . LEU B 1 188 ? 7.277 6.145 2.145 1 96.44 188 LEU B N 1
ATOM 4625 C CA . LEU B 1 188 ? 6.609 4.883 1.84 1 96.44 188 LEU B CA 1
ATO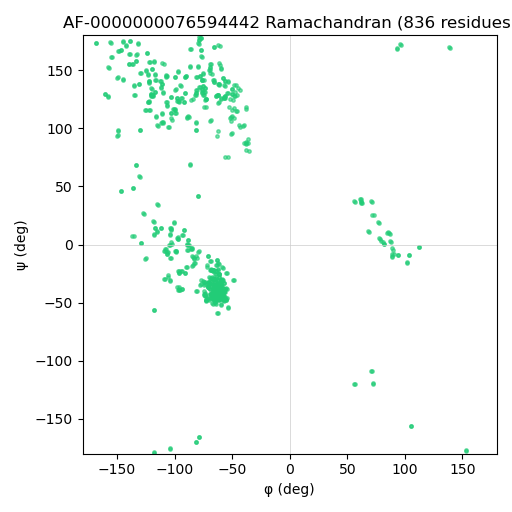M 4626 C C . LEU B 1 188 ? 5.773 4.41 3.023 1 96.44 188 LEU B C 1
ATOM 4628 O O . LEU B 1 188 ? 4.613 4.02 2.854 1 96.44 188 LEU B O 1
ATOM 4632 N N . GLY B 1 189 ? 6.363 4.453 4.219 1 97.38 189 GLY B N 1
ATOM 4633 C CA . GLY B 1 189 ? 5.637 4.012 5.398 1 97.38 189 GLY B CA 1
ATOM 4634 C C . GLY B 1 189 ? 4.344 4.777 5.625 1 97.38 189 GLY B C 1
ATOM 4635 O O . GLY B 1 189 ? 3.334 4.199 6.023 1 97.38 189 GLY B O 1
ATOM 4636 N N . ASP B 1 190 ? 4.348 6.062 5.387 1 97.38 190 ASP B N 1
ATOM 4637 C CA . ASP B 1 190 ? 3.146 6.883 5.52 1 97.38 190 ASP B CA 1
ATOM 4638 C C . ASP B 1 190 ? 2.096 6.488 4.484 1 97.38 190 ASP B C 1
ATOM 4640 O O . ASP B 1 190 ? 0.913 6.363 4.809 1 97.38 190 ASP B O 1
ATOM 4644 N N . SER B 1 191 ? 2.576 6.289 3.25 1 98.38 191 SER B N 1
ATOM 4645 C CA . SER B 1 191 ? 1.649 5.934 2.18 1 98.38 191 SER B CA 1
ATOM 4646 C C . SER B 1 191 ? 1.001 4.578 2.439 1 98.38 191 SER B C 1
ATOM 4648 O O . SER B 1 191 ? -0.202 4.41 2.232 1 98.38 191 SER B O 1
ATOM 4650 N N . LEU B 1 192 ? 1.803 3.643 2.906 1 98.75 192 LEU B N 1
ATOM 4651 C CA . LEU B 1 192 ? 1.266 2.324 3.223 1 98.75 192 LEU B CA 1
ATOM 4652 C C . LEU B 1 192 ? 0.224 2.414 4.332 1 98.75 192 LEU B C 1
ATOM 4654 O O . LEU B 1 192 ? -0.838 1.793 4.246 1 98.75 192 LEU B O 1
ATOM 4658 N N . ALA B 1 193 ? 0.517 3.215 5.324 1 98.81 193 ALA B N 1
ATOM 4659 C CA . ALA B 1 193 ? -0.438 3.396 6.414 1 98.81 193 ALA B CA 1
ATOM 4660 C C . ALA B 1 193 ? -1.727 4.043 5.914 1 98.81 193 ALA B C 1
ATOM 4662 O O . ALA B 1 193 ? -2.822 3.676 6.348 1 98.81 193 ALA B O 1
ATOM 4663 N N . GLY B 1 194 ? -1.574 5.027 5.031 1 98.81 194 GLY B N 1
ATOM 4664 C CA . GLY B 1 194 ? -2.754 5.621 4.422 1 98.81 194 GLY B CA 1
ATOM 4665 C C . GLY B 1 194 ? -3.607 4.613 3.676 1 98.81 194 GLY B C 1
ATOM 4666 O O . GLY B 1 194 ? -4.836 4.629 3.787 1 98.81 194 GLY B O 1
ATOM 4667 N N . MET B 1 195 ? -2.982 3.727 2.936 1 98.94 195 MET B N 1
ATOM 4668 C CA . MET B 1 195 ? -3.703 2.695 2.195 1 98.94 195 MET B CA 1
ATOM 4669 C C . MET B 1 195 ? -4.406 1.735 3.146 1 98.94 195 MET B C 1
ATOM 4671 O O . MET B 1 195 ? -5.559 1.359 2.914 1 98.94 195 MET B O 1
ATOM 4675 N N . VAL B 1 196 ? -3.727 1.355 4.234 1 98.94 196 VAL B N 1
ATOM 4676 C CA . VAL B 1 196 ? -4.316 0.468 5.23 1 98.94 196 VAL B CA 1
ATOM 4677 C C . VAL B 1 196 ? -5.52 1.146 5.883 1 98.94 196 VAL B C 1
ATOM 4679 O O . VAL B 1 196 ? -6.547 0.509 6.117 1 98.94 196 VAL B O 1
ATOM 4682 N N . ALA B 1 197 ? -5.395 2.42 6.133 1 98.94 197 ALA B N 1
ATOM 4683 C CA . ALA B 1 197 ? -6.492 3.174 6.727 1 98.94 197 ALA B CA 1
ATOM 4684 C C . ALA B 1 197 ? -7.723 3.154 5.824 1 98.94 197 ALA B C 1
ATOM 4686 O O . ALA B 1 197 ? -8.844 2.93 6.289 1 98.94 197 ALA B O 1
ATOM 4687 N N . VAL B 1 198 ? -7.531 3.355 4.547 1 98.94 198 VAL B N 1
ATOM 4688 C CA . VAL B 1 198 ? -8.641 3.389 3.604 1 98.94 198 VAL B CA 1
ATOM 4689 C C . VAL B 1 198 ? -9.289 2.008 3.52 1 98.94 198 VAL B C 1
ATOM 4691 O O . VAL B 1 198 ? -10.516 1.89 3.496 1 98.94 198 VAL B O 1
ATOM 4694 N N . GLN B 1 199 ? -8.5 0.946 3.516 1 98.88 199 GLN B N 1
ATOM 4695 C CA . GLN B 1 199 ? -9.031 -0.41 3.541 1 98.88 199 GLN B CA 1
ATOM 4696 C C . GLN B 1 199 ? -9.922 -0.628 4.766 1 98.88 199 GLN B C 1
ATOM 4698 O O . GLN B 1 199 ? -11.039 -1.131 4.645 1 98.88 199 GLN B O 1
ATOM 4703 N N . GLY B 1 200 ? -9.367 -0.209 5.918 1 98.94 200 GLY B N 1
ATOM 4704 C CA . GLY B 1 200 ? -10.117 -0.367 7.156 1 98.94 200 GLY B CA 1
ATOM 4705 C C . GLY B 1 200 ? -11.406 0.433 7.18 1 98.94 200 GLY B C 1
ATOM 4706 O O . GLY B 1 200 ? -12.453 -0.079 7.586 1 98.94 200 GLY B O 1
ATOM 4707 N N . VAL B 1 201 ? -11.336 1.67 6.73 1 98.94 201 VAL B N 1
ATOM 4708 C CA . VAL B 1 201 ? -12.484 2.572 6.723 1 98.94 201 VAL B CA 1
ATOM 4709 C C . VAL B 1 201 ? -13.57 2.012 5.816 1 98.94 201 VAL B C 1
ATOM 4711 O O . VAL B 1 201 ? -14.75 1.979 6.195 1 98.94 201 VAL B O 1
ATOM 4714 N N . LEU B 1 202 ? -13.203 1.534 4.645 1 98.94 202 LEU B N 1
ATOM 4715 C CA . LEU B 1 202 ? -14.188 1.04 3.688 1 98.94 202 LEU B CA 1
ATOM 4716 C C . LEU B 1 202 ? -14.797 -0.275 4.164 1 98.94 202 LEU B C 1
ATOM 4718 O O . LEU B 1 202 ? -15.977 -0.531 3.943 1 98.94 202 LEU B O 1
ATOM 4722 N N . ALA B 1 203 ? -13.984 -1.116 4.793 1 98.94 203 ALA B N 1
ATOM 4723 C CA . ALA B 1 203 ? -14.531 -2.332 5.395 1 98.94 203 ALA B CA 1
ATOM 4724 C C . ALA B 1 203 ? -15.516 -1.997 6.508 1 98.94 203 ALA B C 1
ATOM 4726 O O . ALA B 1 203 ? -16.578 -2.605 6.605 1 98.94 203 ALA B O 1
ATOM 4727 N N . ALA B 1 204 ? -15.141 -1.02 7.359 1 98.88 204 ALA B N 1
ATOM 4728 C CA . ALA B 1 204 ? -16.031 -0.577 8.43 1 98.88 204 ALA B CA 1
ATOM 4729 C C . ALA B 1 204 ? -17.312 0.02 7.871 1 98.88 204 ALA B C 1
ATOM 4731 O O . ALA B 1 204 ? -18.391 -0.161 8.445 1 98.88 204 ALA B O 1
ATOM 4732 N N . LEU B 1 205 ? -17.203 0.765 6.762 1 98.81 205 LEU B N 1
ATOM 4733 C CA . LEU B 1 205 ? -18.375 1.32 6.09 1 98.81 205 LEU B CA 1
ATOM 4734 C C . LEU B 1 205 ? -19.328 0.213 5.652 1 98.81 205 LEU B C 1
ATOM 4736 O O . LEU B 1 205 ? -20.547 0.338 5.805 1 98.81 205 LEU B O 1
ATOM 4740 N N . HIS B 1 206 ? -18.781 -0.854 5.129 1 98.31 206 HIS B N 1
ATOM 4741 C CA . HIS B 1 206 ? -19.609 -1.99 4.766 1 98.31 206 HIS B CA 1
ATOM 4742 C C . HIS B 1 206 ? -20.328 -2.564 5.988 1 98.31 206 HIS B C 1
ATOM 4744 O O . HIS B 1 206 ? -21.531 -2.816 5.945 1 98.31 206 HIS B O 1
ATOM 4750 N N . ARG B 1 207 ? -19.562 -2.756 7.051 1 98.38 207 ARG B N 1
ATOM 4751 C CA . ARG B 1 207 ? -20.156 -3.332 8.258 1 98.38 207 ARG B CA 1
ATOM 4752 C C . ARG B 1 207 ? -21.281 -2.451 8.797 1 98.38 207 ARG B C 1
ATOM 4754 O O . ARG B 1 207 ? -22.281 -2.957 9.312 1 98.38 207 ARG B O 1
ATOM 4761 N N . ARG B 1 208 ? -21.109 -1.159 8.672 1 98.19 208 ARG B N 1
ATOM 4762 C CA . ARG B 1 208 ? -22.109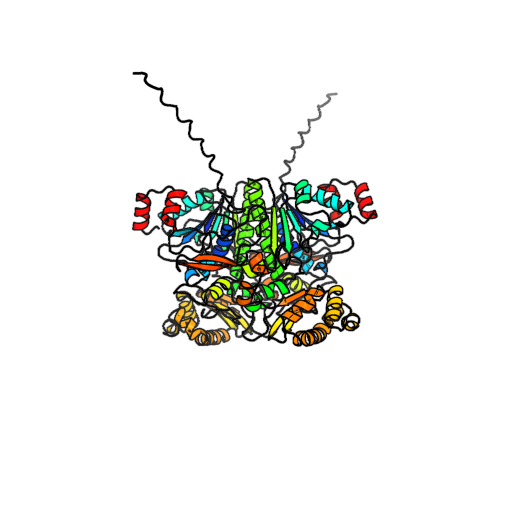 -0.188 9.125 1 98.19 208 ARG B CA 1
ATOM 4763 C C . ARG B 1 208 ? -23.438 -0.404 8.414 1 98.19 208 ARG B C 1
ATOM 4765 O O . ARG B 1 208 ? -24.5 -0.159 8.992 1 98.19 208 ARG B O 1
ATOM 4772 N N . THR B 1 209 ? -23.391 -0.897 7.16 1 96.31 209 THR B N 1
ATOM 4773 C CA . THR B 1 209 ? -24.641 -1.131 6.441 1 96.31 209 THR B CA 1
ATOM 4774 C C . THR B 1 209 ? -25.438 -2.248 7.102 1 96.31 209 THR B C 1
ATOM 4776 O O . THR B 1 209 ? -26.672 -2.299 6.973 1 96.31 209 THR B O 1
ATOM 4779 N N . VAL B 1 210 ? -24.766 -3.066 7.836 1 95.19 210 VAL B N 1
ATOM 4780 C CA . VAL B 1 210 ? -25.391 -4.207 8.492 1 95.19 210 VAL B CA 1
ATOM 4781 C C . VAL B 1 210 ? -25.812 -3.82 9.914 1 95.19 210 VAL B C 1
ATOM 4783 O O . VAL B 1 210 ? -26.922 -4.113 10.336 1 95.19 210 VAL B O 1
ATOM 4786 N N . THR B 1 211 ? -25 -3.021 10.594 1 96.56 211 THR B N 1
ATOM 4787 C CA . THR B 1 211 ? -25.156 -2.822 12.031 1 96.56 211 THR B CA 1
ATOM 4788 C C . THR B 1 211 ? -25.75 -1.442 12.32 1 96.56 211 THR B C 1
ATOM 4790 O O . THR B 1 211 ? -26.297 -1.21 13.391 1 96.56 211 THR B O 1
ATOM 4793 N N . GLY B 1 212 ? -25.469 -0.51 11.383 1 97.44 212 GLY B N 1
ATOM 4794 C CA . GLY B 1 212 ? -25.828 0.877 11.625 1 97.44 212 GLY B CA 1
ATOM 4795 C C . GLY B 1 212 ? -24.828 1.606 12.5 1 97.44 212 GLY B C 1
ATOM 4796 O O . GLY B 1 212 ? -25 2.793 12.797 1 97.44 212 GLY B O 1
ATOM 4797 N N . GLU B 1 213 ? -23.766 0.88 12.875 1 98.19 213 GLU B N 1
ATOM 4798 C CA . GLU B 1 213 ? -22.812 1.441 13.828 1 98.19 213 GLU B CA 1
ATOM 4799 C C . GLU B 1 213 ? -21.438 1.616 13.195 1 98.19 213 GLU B C 1
ATOM 4801 O O . GLU B 1 213 ? -21 0.78 12.398 1 98.19 213 GLU B O 1
ATOM 4806 N N . GLY B 1 214 ? -20.797 2.725 13.562 1 98.62 214 GLY B N 1
ATOM 4807 C CA . GLY B 1 214 ? -19.406 2.879 13.195 1 98.62 214 GLY B CA 1
ATOM 4808 C C . GLY B 1 214 ? -18.453 2.154 14.133 1 98.62 214 GLY B C 1
ATOM 4809 O O . GLY B 1 214 ? -18.891 1.299 14.914 1 98.62 214 GLY B O 1
ATOM 4810 N N . GLN B 1 215 ? -17.219 2.406 13.992 1 98.81 215 GLN B N 1
ATOM 4811 C CA . GLN B 1 215 ? -16.188 1.858 14.867 1 98.81 215 GLN B CA 1
ATOM 4812 C C . GLN B 1 215 ? -14.852 2.559 14.641 1 98.81 215 GLN B C 1
ATOM 4814 O O . GLN B 1 215 ? -14.727 3.391 13.742 1 98.81 215 GLN B O 1
ATOM 4819 N N . VAL B 1 216 ? -13.891 2.227 15.469 1 98.94 216 VAL B N 1
ATOM 4820 C CA . VAL B 1 216 ? -12.539 2.754 15.344 1 98.94 216 VAL B CA 1
ATOM 4821 C C . VAL B 1 216 ? -11.703 1.824 14.469 1 98.94 216 VAL B C 1
ATOM 4823 O O . VAL B 1 216 ? -11.766 0.602 14.609 1 98.94 216 VAL B O 1
ATOM 4826 N N . VAL B 1 217 ? -11.047 2.387 13.531 1 98.94 217 VAL B N 1
ATOM 4827 C CA . VAL B 1 217 ? -10.008 1.728 12.75 1 98.94 217 VAL B CA 1
ATOM 4828 C C . VAL B 1 217 ? -8.633 2.182 13.227 1 98.94 217 VAL B C 1
ATOM 4830 O O . VAL B 1 217 ? -8.266 3.346 13.055 1 98.94 217 VAL B O 1
ATOM 4833 N N . ASP B 1 218 ? -7.875 1.294 13.812 1 98.88 218 ASP B N 1
ATOM 4834 C CA . ASP B 1 218 ? -6.574 1.583 14.406 1 98.88 218 ASP B CA 1
ATOM 4835 C C . ASP B 1 218 ? -5.438 1.159 13.477 1 98.88 218 ASP B C 1
ATOM 4837 O O . ASP B 1 218 ? -5.25 -0.032 13.227 1 98.88 218 ASP B O 1
ATOM 4841 N N . VAL B 1 219 ? -4.664 2.123 13.031 1 98.88 219 VAL B N 1
ATOM 4842 C CA . VAL B 1 219 ? -3.611 1.89 12.055 1 98.88 219 VAL B CA 1
ATOM 4843 C C . VAL B 1 219 ? -2.26 2.289 12.641 1 98.88 219 VAL B C 1
ATOM 4845 O O . VAL B 1 219 ? -2.102 3.4 13.148 1 98.88 219 VAL B O 1
ATOM 4848 N N . ALA B 1 220 ? -1.292 1.43 12.555 1 98.88 220 ALA B N 1
ATOM 4849 C CA . ALA B 1 220 ? 0.091 1.707 12.93 1 98.88 220 ALA B CA 1
ATOM 4850 C C . ALA B 1 220 ? 1.004 1.719 11.711 1 98.88 220 ALA B C 1
ATOM 4852 O O . ALA B 1 220 ? 0.94 0.816 10.867 1 98.88 220 ALA B O 1
ATOM 4853 N N . LEU B 1 221 ? 1.879 2.719 11.641 1 98.56 221 LEU B N 1
ATOM 4854 C CA . LEU B 1 221 ? 2.84 2.77 10.547 1 98.56 221 LEU B CA 1
ATOM 4855 C C . LEU B 1 221 ? 3.717 1.521 10.539 1 98.56 221 LEU B C 1
ATOM 4857 O O . LEU B 1 221 ? 3.959 0.938 9.477 1 98.56 221 LEU B O 1
ATOM 4861 N N . THR B 1 222 ? 4.172 1.118 11.688 1 98.56 222 THR B N 1
ATOM 4862 C CA . THR B 1 222 ? 5.055 -0.037 11.812 1 98.56 222 THR B CA 1
ATOM 4863 C C . THR B 1 222 ? 4.371 -1.297 11.289 1 98.56 222 THR B C 1
ATOM 4865 O O . THR B 1 222 ? 4.961 -2.045 10.5 1 98.56 222 THR B O 1
ATOM 4868 N N . GLU B 1 223 ? 3.127 -1.456 11.68 1 98.81 223 GLU B N 1
ATOM 4869 C CA . GLU B 1 223 ? 2.383 -2.65 11.289 1 98.81 223 GLU B CA 1
ATOM 4870 C C . GLU B 1 223 ? 2.043 -2.627 9.805 1 98.81 223 GLU B C 1
ATOM 4872 O O . GLU B 1 223 ? 2.01 -3.672 9.148 1 98.81 223 GLU B O 1
ATOM 4877 N N . SER B 1 224 ? 1.763 -1.445 9.289 1 98.81 224 SER B N 1
ATOM 4878 C CA . SER B 1 224 ? 1.466 -1.296 7.863 1 98.81 224 SER B CA 1
ATOM 4879 C C . SER B 1 224 ? 2.65 -1.725 7.004 1 98.81 224 SER B C 1
ATOM 4881 O O . SER B 1 224 ? 2.469 -2.32 5.941 1 98.81 224 SER B O 1
ATOM 4883 N N . CYS B 1 225 ? 3.857 -1.46 7.449 1 98.69 225 CYS B N 1
ATOM 4884 C CA . CYS B 1 225 ? 5.074 -1.889 6.77 1 98.69 225 CYS B CA 1
ATOM 4885 C C . CYS B 1 225 ? 5.301 -3.385 6.945 1 98.69 225 CYS B C 1
ATOM 4887 O O . CYS B 1 225 ? 5.566 -4.098 5.973 1 98.69 225 CYS B O 1
ATOM 4889 N N . LEU B 1 226 ? 5.098 -3.859 8.125 1 98.75 226 LEU B N 1
ATOM 4890 C CA . LEU B 1 226 ? 5.34 -5.262 8.453 1 98.75 226 LEU B CA 1
ATOM 4891 C C . LEU B 1 226 ? 4.438 -6.172 7.629 1 98.75 226 LEU B C 1
ATOM 4893 O O . LEU B 1 226 ? 4.848 -7.266 7.23 1 98.75 226 LEU B O 1
ATOM 4897 N N . ALA B 1 227 ? 3.264 -5.691 7.363 1 98 227 ALA B N 1
ATOM 4898 C CA . ALA B 1 227 ? 2.236 -6.484 6.695 1 98 227 ALA B CA 1
ATOM 4899 C C . ALA B 1 227 ? 2.676 -6.883 5.289 1 98 227 ALA B C 1
ATOM 4901 O O . ALA B 1 227 ? 2.092 -7.777 4.676 1 98 227 ALA B O 1
ATOM 4902 N N . LEU B 1 228 ? 3.705 -6.297 4.75 1 98.06 228 LEU B N 1
ATOM 4903 C CA . LEU B 1 228 ? 4.102 -6.551 3.371 1 98.06 228 LEU B CA 1
ATOM 4904 C C . LEU B 1 228 ? 5.324 -7.461 3.314 1 98.06 228 LEU B C 1
ATOM 4906 O O . LEU B 1 228 ? 5.828 -7.766 2.23 1 98.06 228 LEU B O 1
ATOM 4910 N N . LEU B 1 229 ? 5.754 -8.039 4.43 1 97.81 229 LEU B N 1
ATOM 4911 C CA . LEU B 1 229 ? 7.051 -8.703 4.488 1 97.81 229 LEU B CA 1
ATOM 4912 C C . LEU B 1 229 ? 6.91 -10.188 4.164 1 97.81 229 LEU B C 1
ATOM 4914 O O . LEU B 1 229 ? 7.82 -10.977 4.43 1 97.81 229 LEU B O 1
ATOM 4918 N N . GLU B 1 230 ? 5.789 -10.609 3.654 1 95.94 230 GLU B N 1
ATOM 4919 C CA . GLU B 1 230 ? 5.574 -11.945 3.107 1 95.94 230 GLU B CA 1
ATOM 4920 C C . GLU B 1 230 ? 5.895 -13.023 4.141 1 95.94 230 GLU B C 1
ATOM 4922 O O . GLU B 1 230 ? 5.289 -13.062 5.215 1 95.94 230 GLU B O 1
ATOM 4927 N N . SER B 1 231 ? 6.84 -13.891 3.842 1 97 231 SER B N 1
ATOM 4928 C CA . SER B 1 231 ? 7.086 -15.031 4.715 1 97 231 SER B CA 1
ATOM 4929 C C . SER B 1 231 ? 8.289 -14.797 5.613 1 97 231 SER B C 1
ATOM 4931 O O . SER B 1 231 ? 8.852 -15.734 6.18 1 97 231 SER B O 1
ATOM 4933 N N . THR B 1 232 ? 8.758 -13.539 5.84 1 97.44 232 THR B N 1
ATOM 4934 C CA . THR B 1 232 ? 9.961 -13.266 6.609 1 97.44 232 THR B CA 1
ATOM 4935 C C . THR B 1 232 ? 9.828 -13.789 8.031 1 97.44 232 THR B C 1
ATOM 4937 O O . THR B 1 232 ? 10.766 -14.391 8.57 1 97.44 232 THR B O 1
ATOM 4940 N N . ILE B 1 233 ? 8.633 -13.617 8.633 1 98.44 233 ILE B N 1
ATOM 4941 C CA . ILE B 1 233 ? 8.43 -14.055 10.016 1 98.44 233 ILE B CA 1
ATOM 4942 C C . ILE B 1 233 ? 8.367 -15.578 10.062 1 98.44 233 ILE B C 1
ATOM 4944 O O . ILE B 1 233 ? 9.102 -16.219 10.828 1 98.44 233 ILE B O 1
ATOM 4948 N N . PRO B 1 234 ? 7.566 -16.234 9.18 1 98.44 234 PRO B N 1
ATOM 4949 C CA . PRO B 1 234 ? 7.535 -17.703 9.18 1 98.44 234 PRO B CA 1
ATOM 4950 C C . PRO B 1 234 ? 8.906 -18.312 8.914 1 98.44 234 PRO B C 1
ATOM 4952 O O . PRO B 1 234 ? 9.273 -19.312 9.547 1 98.44 234 PRO B O 1
ATOM 4955 N N . ASP B 1 235 ? 9.594 -17.781 7.922 1 97.62 235 ASP B N 1
ATOM 4956 C CA . ASP B 1 235 ? 10.922 -18.297 7.59 1 97.62 235 ASP B CA 1
ATOM 4957 C C . ASP B 1 235 ? 11.852 -18.25 8.797 1 97.62 235 ASP B C 1
ATOM 4959 O O . ASP B 1 235 ? 12.562 -19.219 9.078 1 97.62 235 ASP B O 1
ATOM 4963 N N . PHE B 1 236 ? 11.867 -17.172 9.523 1 98.5 236 PHE B N 1
ATOM 4964 C CA . PHE B 1 236 ? 12.703 -17.047 10.711 1 98.5 236 PHE B CA 1
ATOM 4965 C C . PHE B 1 236 ? 12.227 -17.984 11.805 1 98.5 236 PHE B C 1
ATOM 4967 O O . PHE B 1 236 ? 13.039 -18.656 12.453 1 98.5 236 PHE B O 1
ATOM 4974 N N . ASP B 1 237 ? 10.914 -18.016 12.023 1 98.5 237 ASP B N 1
ATOM 4975 C CA . ASP B 1 237 ? 10.305 -18.797 13.094 1 98.5 237 ASP B CA 1
ATOM 4976 C C . ASP B 1 237 ? 10.719 -20.266 12.992 1 98.5 237 ASP B C 1
ATOM 4978 O O . ASP B 1 237 ? 11.125 -20.875 13.992 1 98.5 237 ASP B O 1
ATOM 4982 N N . ARG B 1 238 ? 10.648 -20.812 11.812 1 98 238 ARG B N 1
ATOM 4983 C CA . ARG B 1 238 ? 10.805 -22.25 11.695 1 98 238 ARG B CA 1
ATOM 4984 C C . ARG B 1 238 ? 12.242 -22.625 11.328 1 98 238 ARG B C 1
ATOM 4986 O O . ARG B 1 238 ? 12.695 -23.719 11.625 1 98 238 ARG B O 1
ATOM 4993 N N . THR B 1 239 ? 12.984 -21.672 10.727 1 97.88 239 THR B N 1
ATOM 4994 C CA . THR B 1 239 ? 14.289 -22.062 10.211 1 97.88 239 THR B CA 1
ATOM 4995 C C . THR B 1 239 ? 15.391 -21.172 10.773 1 97.88 239 THR B C 1
ATOM 4997 O O . THR B 1 239 ? 16.578 -21.469 10.633 1 97.88 239 THR B O 1
ATOM 5000 N N . GLY B 1 240 ? 15.047 -20.094 11.398 1 98.19 240 GLY B N 1
ATOM 5001 C CA . GLY B 1 240 ? 16.031 -19.125 11.867 1 98.19 240 GLY B CA 1
ATOM 5002 C C . GLY B 1 240 ? 16.562 -18.234 10.758 1 98.19 240 GLY B C 1
ATOM 5003 O O . GLY B 1 240 ? 17.406 -17.359 11.008 1 98.19 240 GLY B O 1
ATOM 5004 N N . HIS B 1 241 ? 16.016 -18.359 9.57 1 96.94 241 HIS B N 1
ATOM 5005 C CA . HIS B 1 241 ? 16.5 -17.594 8.43 1 96.94 241 HIS B CA 1
ATOM 5006 C C . HIS B 1 241 ? 16.094 -16.125 8.539 1 96.94 241 HIS B C 1
ATOM 5008 O O . HIS B 1 241 ? 14.914 -15.82 8.719 1 96.94 241 HIS B O 1
ATOM 5014 N N . VAL B 1 242 ? 17.047 -15.266 8.469 1 97.38 242 VAL B N 1
ATOM 5015 C CA . VAL B 1 242 ? 16.828 -13.82 8.438 1 97.38 242 VAL B CA 1
ATOM 5016 C C . VAL B 1 242 ? 16.984 -13.297 7.016 1 97.38 242 VAL B C 1
ATOM 5018 O O . VAL B 1 242 ? 18.109 -13.227 6.5 1 97.38 242 VAL B O 1
ATOM 5021 N N . ARG B 1 243 ? 15.906 -12.938 6.375 1 95 243 ARG B N 1
ATOM 5022 C CA . ARG B 1 243 ? 15.961 -12.383 5.023 1 95 243 ARG B CA 1
ATOM 5023 C C . ARG B 1 243 ? 16.734 -11.07 5.004 1 95 243 ARG B C 1
ATOM 5025 O O . ARG B 1 243 ? 16.5 -10.188 5.836 1 95 243 ARG B O 1
ATOM 5032 N N . GLY B 1 244 ? 17.656 -10.938 4.168 1 94.75 244 GLY B N 1
ATOM 5033 C CA . GLY B 1 244 ? 18.438 -9.719 3.988 1 94.75 244 GLY B CA 1
ATOM 5034 C C . GLY B 1 244 ? 18.297 -9.109 2.605 1 94.75 244 GLY B C 1
ATOM 5035 O O . GLY B 1 244 ? 17.484 -9.578 1.8 1 94.75 244 GLY B O 1
ATOM 5036 N N . PRO B 1 245 ? 18.984 -8.023 2.369 1 95.19 245 PRO B N 1
ATOM 5037 C CA . PRO B 1 245 ? 18.953 -7.406 1.039 1 95.19 245 PRO B CA 1
ATOM 5038 C C . PRO B 1 245 ? 19.625 -8.258 -0.026 1 95.19 245 PRO B C 1
ATOM 5040 O O . PRO B 1 245 ? 20.625 -8.938 0.26 1 95.19 245 PRO B O 1
ATOM 5043 N N . GLY B 1 246 ? 19.109 -8.18 -1.239 1 91.44 246 GLY B N 1
ATOM 5044 C CA . GLY B 1 246 ? 19.625 -9.016 -2.311 1 91.44 246 GLY B CA 1
ATOM 5045 C C . GLY B 1 246 ? 20.219 -8.211 -3.457 1 91.44 246 GLY B C 1
ATOM 5046 O O . GLY B 1 246 ? 20.594 -8.781 -4.484 1 91.44 246 GLY B O 1
ATOM 5047 N N . GLY B 1 247 ? 20.344 -6.938 -3.256 1 94.69 247 GLY B N 1
ATOM 5048 C CA . GLY B 1 247 ? 20.781 -6.109 -4.367 1 94.69 247 GLY B CA 1
ATOM 5049 C C . GLY B 1 247 ? 19.719 -5.926 -5.43 1 94.69 247 GLY B C 1
ATOM 5050 O O . GLY B 1 247 ? 18.594 -5.512 -5.129 1 94.69 247 GLY B O 1
ATOM 5051 N N . THR B 1 248 ? 20.078 -6.398 -6.691 1 94.62 248 THR B N 1
ATOM 5052 C CA . THR B 1 248 ? 19.156 -6.105 -7.797 1 94.62 248 THR B CA 1
ATOM 5053 C C . THR B 1 248 ? 18.344 -7.34 -8.156 1 94.62 248 THR B C 1
ATOM 5055 O O . THR B 1 248 ? 17.547 -7.309 -9.102 1 94.62 248 THR B O 1
ATOM 5058 N N . ARG B 1 249 ? 18.516 -8.414 -7.453 1 87.81 249 ARG B N 1
ATOM 5059 C CA . ARG B 1 249 ? 17.828 -9.656 -7.797 1 87.81 249 ARG B CA 1
ATOM 5060 C C . ARG B 1 249 ? 17.328 -10.375 -6.547 1 87.81 249 ARG B C 1
ATOM 5062 O O . ARG B 1 249 ? 17.672 -9.977 -5.426 1 87.81 249 ARG B O 1
ATOM 5069 N N . LEU B 1 250 ? 16.438 -11.305 -6.73 1 81.56 250 LEU B N 1
ATOM 5070 C CA . LEU B 1 250 ? 16.062 -12.242 -5.676 1 81.56 250 LEU B CA 1
ATOM 5071 C C . LEU B 1 250 ? 16.859 -13.531 -5.789 1 81.56 250 LEU B C 1
ATOM 5073 O O . LEU B 1 250 ? 17.031 -14.07 -6.887 1 81.56 250 LEU B O 1
ATOM 5077 N N . ASP B 1 251 ? 17.297 -13.992 -4.648 1 79 251 ASP B N 1
ATOM 5078 C CA . ASP B 1 251 ? 18.141 -15.188 -4.633 1 79 251 ASP B CA 1
ATOM 5079 C C . ASP B 1 251 ? 17.375 -16.406 -5.148 1 79 251 ASP B C 1
ATOM 5081 O O . ASP B 1 251 ? 16.234 -16.656 -4.734 1 79 251 ASP B O 1
ATOM 5085 N N . GLY B 1 252 ? 17.984 -17.094 -6.137 1 77.69 252 GLY B N 1
ATOM 5086 C CA . GLY B 1 252 ? 17.438 -18.359 -6.625 1 77.69 252 GLY B CA 1
ATOM 5087 C C . GLY B 1 252 ? 16.469 -18.172 -7.773 1 77.69 252 GLY B C 1
ATOM 5088 O O . GLY B 1 252 ? 16 -19.156 -8.352 1 77.69 252 GLY B O 1
ATOM 5089 N N . ILE B 1 253 ? 16.125 -16.984 -8.055 1 83.06 253 ILE B N 1
ATOM 5090 C CA . ILE B 1 253 ? 15.195 -16.703 -9.141 1 83.06 253 ILE B CA 1
ATOM 5091 C C . ILE B 1 253 ? 15.961 -16.125 -10.328 1 83.06 253 ILE B C 1
ATOM 5093 O O . ILE B 1 253 ? 16.281 -14.938 -10.359 1 83.06 253 ILE B O 1
ATOM 5097 N N . ALA B 1 254 ? 16.219 -17.016 -11.359 1 88.69 254 ALA B N 1
ATOM 5098 C CA . ALA B 1 254 ? 17.094 -16.578 -12.438 1 88.69 254 ALA B CA 1
ATOM 5099 C C . ALA B 1 254 ? 16.656 -17.156 -13.781 1 88.69 254 ALA B C 1
ATOM 5101 O O . ALA B 1 254 ? 16.141 -18.281 -13.836 1 88.69 254 ALA B O 1
ATOM 5102 N N . PRO B 1 255 ? 16.781 -16.328 -14.797 1 93.62 255 PRO B N 1
ATOM 5103 C CA . PRO B 1 255 ? 17.234 -14.938 -14.766 1 93.62 255 PRO B CA 1
ATOM 5104 C C . PRO B 1 255 ? 16.094 -13.961 -14.469 1 93.62 255 PRO B C 1
ATOM 5106 O O . PRO B 1 255 ? 15.039 -14.023 -15.102 1 93.62 255 PRO B O 1
ATOM 5109 N N . SER B 1 256 ? 16.156 -13.188 -13.555 1 92.69 256 SER B N 1
ATOM 5110 C CA . SER B 1 256 ? 15.305 -12.055 -13.203 1 92.69 256 SER B CA 1
ATOM 5111 C C . SER B 1 256 ? 16.109 -10.969 -12.492 1 92.69 256 SER B C 1
ATOM 5113 O O . SER B 1 256 ? 16.312 -11.039 -11.281 1 92.69 256 SER B O 1
ATOM 5115 N N . ASN B 1 257 ? 16.547 -10.039 -13.312 1 95.38 257 ASN B N 1
ATOM 5116 C CA . ASN B 1 257 ? 17.5 -9.062 -12.789 1 95.38 257 ASN B CA 1
ATOM 5117 C C . ASN B 1 257 ? 17.469 -7.766 -13.594 1 95.38 257 ASN B C 1
ATOM 5119 O O . ASN B 1 257 ? 16.703 -7.645 -14.547 1 95.38 257 ASN B O 1
ATOM 5123 N N . LEU B 1 258 ? 18.203 -6.867 -13.07 1 96.38 258 LEU B N 1
ATOM 5124 C CA . LEU B 1 258 ? 18.469 -5.602 -13.742 1 96.38 258 LEU B CA 1
ATOM 5125 C C . LEU B 1 258 ? 19.766 -5.664 -14.531 1 96.38 258 LEU B C 1
ATOM 5127 O O . LEU B 1 258 ? 20.812 -6.035 -13.984 1 96.38 258 LEU B O 1
ATOM 5131 N N . TYR B 1 259 ? 19.672 -5.312 -15.867 1 97.56 259 TYR B N 1
ATOM 5132 C CA . TYR B 1 259 ? 20.828 -5.32 -16.75 1 97.56 259 TYR B CA 1
ATOM 5133 C C . TYR B 1 259 ? 21.016 -3.967 -17.422 1 97.56 259 TYR B C 1
ATOM 5135 O O . TYR B 1 259 ? 20.031 -3.258 -17.672 1 97.56 259 TYR B O 1
ATOM 5143 N N . GLN B 1 260 ? 22.219 -3.641 -17.703 1 97.81 260 GLN B N 1
ATOM 5144 C CA . GLN B 1 260 ? 22.5 -2.348 -18.328 1 97.81 260 GLN B CA 1
ATOM 5145 C C . GLN B 1 260 ? 22.609 -2.48 -19.844 1 97.81 260 GLN B C 1
ATOM 5147 O O . GLN B 1 260 ? 23.438 -3.242 -20.344 1 97.81 260 GLN B O 1
ATOM 5152 N N . ALA B 1 261 ? 21.812 -1.749 -20.562 1 98.38 261 ALA B N 1
ATOM 5153 C CA . ALA B 1 261 ? 21.828 -1.734 -22.031 1 98.38 261 ALA B CA 1
ATOM 5154 C C . ALA B 1 261 ? 22.969 -0.886 -22.562 1 98.38 261 ALA B C 1
ATOM 5156 O O . ALA B 1 261 ? 23.672 -0.217 -21.781 1 98.38 261 ALA B O 1
ATOM 5157 N N . ALA B 1 262 ? 23.125 -0.865 -23.859 1 98.31 262 ALA B N 1
ATOM 5158 C CA . ALA B 1 262 ? 24.234 -0.182 -24.5 1 98.31 262 ALA B CA 1
ATOM 5159 C C . ALA B 1 262 ? 24.141 1.33 -24.328 1 98.31 262 ALA B C 1
ATOM 5161 O O . ALA B 1 262 ? 25.141 2.029 -24.281 1 98.31 262 ALA B O 1
ATOM 5162 N N . ASP B 1 263 ? 22.953 1.819 -24.203 1 97.44 263 ASP B N 1
ATOM 5163 C CA . ASP B 1 263 ? 22.734 3.26 -24.078 1 97.44 263 ASP B CA 1
ATOM 5164 C C . ASP B 1 263 ? 22.797 3.711 -22.625 1 97.44 263 ASP B C 1
ATOM 5166 O O . ASP B 1 263 ? 22.469 4.855 -22.312 1 97.44 263 ASP B O 1
ATOM 5170 N N . GLY B 1 264 ? 23.094 2.812 -21.75 1 96.19 264 GLY B N 1
ATOM 5171 C CA . GLY B 1 264 ? 23.25 3.145 -20.344 1 96.19 264 GLY B CA 1
ATOM 5172 C C . GLY B 1 264 ? 21.984 2.939 -19.531 1 96.19 264 GLY B C 1
ATOM 5173 O O . GLY B 1 264 ? 22.031 2.969 -18.297 1 96.19 264 GLY B O 1
ATOM 5174 N N . THR B 1 265 ? 20.922 2.678 -20.172 1 96 265 THR B N 1
ATOM 5175 C CA . THR B 1 265 ? 19.641 2.484 -19.484 1 96 265 THR B CA 1
ATOM 5176 C C . THR B 1 265 ? 19.594 1.108 -18.828 1 96 265 THR B C 1
ATOM 5178 O O . THR B 1 265 ? 20 0.112 -19.422 1 96 265 THR B O 1
ATOM 5181 N N . TRP B 1 266 ? 19.156 1.113 -17.609 1 97.25 266 TRP B N 1
ATOM 5182 C CA . TRP B 1 266 ? 18.906 -0.16 -16.953 1 97.25 266 TRP B CA 1
ATOM 5183 C C . TRP B 1 266 ? 17.609 -0.787 -17.453 1 97.25 266 TRP B C 1
ATOM 5185 O O . TRP B 1 266 ? 16.625 -0.086 -17.672 1 97.25 266 TRP B O 1
ATOM 5195 N N . VAL B 1 267 ? 17.641 -2.158 -17.609 1 97.75 267 VAL B N 1
ATOM 5196 C CA . VAL B 1 267 ? 16.484 -2.889 -18.094 1 97.75 267 VAL B CA 1
ATOM 5197 C C . VAL B 1 267 ? 16.25 -4.129 -17.234 1 97.75 267 VAL B C 1
ATOM 5199 O O . VAL B 1 267 ? 17.172 -4.898 -16.984 1 97.75 267 VAL B O 1
ATOM 5202 N N . VAL B 1 268 ? 15.023 -4.25 -16.781 1 97.5 268 VAL B N 1
ATOM 5203 C CA . VAL B 1 268 ? 14.648 -5.488 -16.109 1 97.5 268 VAL B CA 1
ATOM 5204 C C . VAL B 1 268 ? 14.297 -6.555 -17.141 1 97.5 268 VAL B C 1
ATOM 5206 O O . VAL B 1 268 ? 13.5 -6.309 -18.047 1 97.5 268 VAL B O 1
ATOM 5209 N N . VAL B 1 269 ? 14.891 -7.711 -17.016 1 96.94 269 VAL B N 1
ATOM 5210 C CA . VAL B 1 269 ? 14.523 -8.898 -17.766 1 96.94 269 VAL B CA 1
ATOM 5211 C C . VAL B 1 269 ? 14.172 -10.039 -16.812 1 96.94 269 VAL B C 1
ATOM 5213 O O . VAL B 1 269 ? 14.953 -10.383 -15.93 1 96.94 269 VAL B O 1
ATOM 5216 N N . ALA B 1 270 ? 12.969 -10.516 -17 1 94.06 270 ALA B N 1
ATOM 5217 C CA . ALA B 1 270 ? 12.508 -11.609 -16.156 1 94.06 270 ALA B CA 1
ATOM 5218 C C . ALA B 1 270 ? 12.109 -12.82 -17 1 94.06 270 ALA B C 1
ATOM 5220 O O . ALA B 1 270 ? 11.164 -12.742 -17.781 1 94.06 270 ALA B O 1
ATOM 5221 N N . ALA B 1 271 ? 12.82 -13.906 -16.828 1 93.44 271 ALA B N 1
ATOM 5222 C CA . ALA B 1 271 ? 12.586 -15.133 -17.594 1 93.44 271 ALA B CA 1
ATOM 5223 C C . ALA B 1 271 ? 12.883 -16.375 -16.75 1 93.44 271 ALA B C 1
ATOM 5225 O O . ALA B 1 271 ? 13.578 -17.281 -17.203 1 93.44 271 ALA B O 1
ATOM 5226 N N . ASN B 1 272 ? 12.352 -16.328 -15.5 1 87.69 272 ASN B N 1
ATOM 5227 C CA . ASN B 1 272 ? 12.719 -17.391 -14.562 1 87.69 272 ASN B CA 1
ATOM 5228 C C . ASN B 1 272 ? 11.867 -18.625 -14.766 1 87.69 272 ASN B C 1
ATOM 5230 O O . ASN B 1 272 ? 12.227 -19.719 -14.297 1 87.69 272 ASN B O 1
ATOM 5234 N N . GLN B 1 273 ? 10.766 -18.531 -15.461 1 85.81 273 GLN B N 1
ATOM 5235 C CA . GLN B 1 273 ? 9.984 -19.719 -15.836 1 85.81 273 GLN B CA 1
ATOM 5236 C C . GLN B 1 273 ? 10.625 -20.438 -17.016 1 85.81 273 GLN B C 1
ATOM 5238 O O . GLN B 1 273 ? 11.133 -19.812 -17.938 1 85.81 273 GLN B O 1
ATOM 5243 N N . ASP B 1 274 ? 10.523 -21.781 -17.016 1 90.44 274 ASP B N 1
ATOM 5244 C CA . ASP B 1 274 ? 11.242 -22.578 -18 1 90.44 274 ASP B CA 1
ATOM 5245 C C . ASP B 1 274 ? 10.836 -22.203 -19.422 1 90.44 274 ASP B C 1
ATOM 5247 O O . ASP B 1 274 ? 11.688 -22.031 -20.281 1 90.44 274 ASP B O 1
ATOM 5251 N N . THR B 1 275 ? 9.539 -22.094 -19.609 1 91.31 275 THR B N 1
ATOM 5252 C CA . THR B 1 275 ? 9.055 -21.797 -20.953 1 91.31 275 THR B CA 1
ATOM 5253 C C . THR B 1 275 ? 9.492 -20.391 -21.391 1 91.31 275 THR B C 1
ATOM 5255 O O . THR B 1 275 ? 9.867 -20.172 -22.547 1 91.31 275 THR B O 1
ATOM 5258 N N . VAL B 1 276 ? 9.477 -19.484 -20.484 1 92.5 276 VAL B N 1
ATOM 5259 C CA . VAL B 1 276 ? 9.891 -18.109 -20.781 1 92.5 276 VAL B CA 1
ATOM 5260 C C . VAL B 1 276 ? 11.398 -18.062 -21 1 92.5 276 VAL B C 1
ATOM 5262 O O . VAL B 1 276 ? 11.875 -17.328 -21.875 1 92.5 276 VAL B O 1
ATOM 5265 N N . PHE B 1 277 ? 12.148 -18.859 -20.234 1 96.12 277 PHE B N 1
ATOM 5266 C CA . PHE B 1 277 ? 13.602 -18.906 -20.391 1 96.12 277 PHE B CA 1
ATOM 5267 C C . PHE B 1 277 ? 13.977 -19.422 -21.781 1 96.12 277 PHE B C 1
ATOM 5269 O O . PHE B 1 277 ? 14.883 -18.875 -22.406 1 96.12 277 PHE B O 1
ATOM 5276 N N . ARG B 1 278 ? 13.297 -20.391 -22.203 1 97 278 ARG B N 1
ATOM 5277 C CA . ARG B 1 278 ? 13.555 -20.906 -23.547 1 97 278 ARG B CA 1
ATOM 5278 C C . ARG B 1 278 ? 13.336 -19.812 -24.594 1 97 278 ARG B C 1
ATOM 5280 O O . ARG B 1 278 ? 14.109 -19.688 -25.547 1 97 278 ARG B O 1
ATOM 5287 N N . ARG B 1 279 ? 12.312 -19.016 -24.422 1 97.19 279 ARG B N 1
ATOM 5288 C CA . ARG B 1 279 ? 12.055 -17.906 -25.328 1 97.19 279 ARG B CA 1
ATOM 5289 C C . ARG B 1 279 ? 13.172 -16.875 -25.25 1 97.19 279 ARG B C 1
ATOM 5291 O O . ARG B 1 279 ? 13.547 -16.281 -26.266 1 97.19 279 ARG B O 1
ATOM 5298 N N . LEU B 1 280 ? 13.664 -16.625 -24.016 1 97.94 280 LEU B N 1
ATOM 5299 C CA . LEU B 1 280 ? 14.789 -15.711 -23.859 1 97.94 280 LEU B CA 1
ATOM 5300 C C . LEU B 1 280 ? 16.016 -16.234 -24.594 1 97.94 280 LEU B C 1
ATOM 5302 O O . LEU B 1 280 ? 16.703 -15.477 -25.281 1 97.94 280 LEU B O 1
ATOM 5306 N N . CYS B 1 281 ? 16.297 -17.5 -24.469 1 98.06 281 CYS B N 1
ATOM 5307 C CA . CYS B 1 281 ? 17.422 -18.109 -25.141 1 98.06 281 CYS B CA 1
ATOM 5308 C C . CYS B 1 281 ? 17.297 -17.938 -26.656 1 98.06 281 CYS B C 1
ATOM 5310 O O . CYS B 1 281 ? 18.281 -17.594 -27.328 1 98.06 281 CYS B O 1
ATOM 5312 N N . ASP B 1 282 ? 16.109 -18.141 -27.141 1 97.56 282 ASP B N 1
ATOM 5313 C CA . ASP B 1 282 ? 15.852 -17.953 -28.562 1 97.56 282 ASP B CA 1
ATOM 5314 C C . ASP B 1 282 ? 16.094 -16.5 -28.984 1 97.56 282 ASP B C 1
ATOM 5316 O O . ASP B 1 282 ? 16.734 -16.25 -30.016 1 97.56 282 ASP B O 1
ATOM 5320 N N . ALA B 1 283 ? 15.594 -15.617 -28.219 1 97.5 283 ALA B N 1
ATOM 5321 C CA . ALA B 1 283 ? 15.75 -14.195 -28.5 1 97.5 283 ALA B CA 1
ATOM 5322 C C . ALA B 1 283 ? 17.219 -13.797 -28.531 1 97.5 283 ALA B C 1
ATOM 5324 O O . ALA B 1 283 ? 17.625 -12.93 -29.297 1 97.5 283 ALA B O 1
ATOM 5325 N N . MET B 1 284 ? 18.031 -14.453 -27.688 1 97.88 284 MET B N 1
ATOM 5326 C CA . MET B 1 284 ? 19.453 -14.156 -27.578 1 97.88 284 MET B CA 1
ATOM 5327 C C . MET B 1 284 ? 20.25 -14.922 -28.625 1 97.88 284 MET B C 1
ATOM 5329 O O . MET B 1 284 ? 21.469 -14.781 -28.719 1 97.88 284 MET B O 1
ATOM 5333 N N . GLU B 1 285 ? 19.562 -15.766 -29.391 1 96.81 285 GLU B N 1
ATOM 5334 C CA . GLU B 1 285 ? 20.188 -16.609 -30.422 1 96.81 285 GLU B CA 1
ATOM 5335 C C . GLU B 1 285 ? 21.172 -17.594 -29.797 1 96.81 285 GLU B C 1
ATOM 5337 O O . GLU B 1 285 ? 22.266 -17.797 -30.344 1 96.81 285 GLU B O 1
ATOM 5342 N N . LEU B 1 286 ? 20.797 -18.031 -28.672 1 97.62 286 LEU B N 1
ATOM 5343 C CA . LEU B 1 286 ? 21.531 -19.078 -27.938 1 97.62 286 LEU B CA 1
ATOM 5344 C C . LEU B 1 286 ? 20.578 -20.188 -27.484 1 97.62 286 LEU B C 1
ATOM 5346 O O . LEU B 1 286 ? 20.531 -20.516 -26.297 1 97.62 286 LEU B O 1
ATOM 5350 N N . PRO B 1 287 ? 19.875 -20.828 -28.422 1 97 287 PRO B N 1
ATOM 5351 C CA . PRO B 1 287 ? 18.828 -21.781 -28.047 1 97 287 PRO B CA 1
ATOM 5352 C C . PRO B 1 287 ? 19.375 -22.969 -27.25 1 97 287 PRO B C 1
ATOM 5354 O O . PRO B 1 287 ? 18.656 -23.562 -26.453 1 97 287 PRO B O 1
ATOM 5357 N N . GLU B 1 288 ? 20.625 -23.297 -27.406 1 96.69 288 GLU B N 1
ATOM 5358 C CA . GLU B 1 288 ? 21.219 -24.438 -26.734 1 96.69 288 GLU B CA 1
ATOM 5359 C C . GLU B 1 288 ? 21.281 -24.234 -25.234 1 96.69 288 GLU B C 1
ATOM 5361 O O . GLU B 1 288 ? 21.344 -25.188 -24.469 1 96.69 288 GLU B O 1
ATOM 5366 N N . LEU B 1 289 ? 21.234 -22.984 -24.797 1 97.19 289 LEU B N 1
ATOM 5367 C CA . LEU B 1 289 ? 21.328 -22.656 -23.375 1 97.19 289 LEU B CA 1
ATOM 5368 C C . LEU B 1 289 ? 20.141 -23.266 -22.609 1 97.19 289 LEU B C 1
ATOM 5370 O O . LEU B 1 289 ? 20.281 -23.625 -21.438 1 97.19 289 LEU B O 1
ATOM 5374 N N . ALA B 1 290 ? 19 -23.375 -23.281 1 96.56 290 ALA B N 1
ATOM 5375 C CA . ALA B 1 290 ? 17.781 -23.859 -22.641 1 96.56 290 ALA B CA 1
ATOM 5376 C C . ALA B 1 290 ? 17.906 -25.344 -22.297 1 96.56 290 ALA B C 1
ATOM 5378 O O . ALA B 1 290 ? 17.203 -25.844 -21.422 1 96.56 290 ALA B O 1
ATOM 5379 N N . ASP B 1 291 ? 18.844 -26 -23 1 96.31 291 ASP B N 1
ATOM 5380 C CA . ASP B 1 291 ? 19.016 -27.438 -22.766 1 96.31 291 ASP B CA 1
ATOM 5381 C C . ASP B 1 291 ? 20.297 -27.719 -21.984 1 96.31 291 ASP B C 1
ATOM 5383 O O . ASP B 1 291 ? 20.578 -28.859 -21.656 1 96.31 291 ASP B O 1
ATOM 5387 N N . ASP B 1 292 ? 21.078 -26.688 -21.766 1 97.25 292 ASP B N 1
ATOM 5388 C CA . ASP B 1 292 ? 22.25 -26.812 -20.922 1 97.25 292 ASP B CA 1
ATOM 5389 C C . ASP B 1 292 ? 21.875 -27.25 -19.5 1 97.25 292 ASP B C 1
ATOM 5391 O O . ASP B 1 292 ? 21.031 -26.625 -18.859 1 97.25 292 ASP B O 1
ATOM 5395 N N . PRO B 1 293 ? 22.469 -28.344 -19 1 96.88 293 PRO B N 1
ATOM 5396 C CA . PRO B 1 293 ? 22.094 -28.859 -17.672 1 96.88 293 PRO B CA 1
ATOM 5397 C C . PRO B 1 293 ? 22.219 -27.797 -16.578 1 96.88 293 PRO B C 1
ATOM 5399 O O . PRO B 1 293 ? 21.516 -27.875 -15.57 1 96.88 293 PRO B O 1
ATOM 5402 N N . ARG B 1 294 ? 23.031 -26.812 -16.766 1 96.19 294 ARG B N 1
ATOM 5403 C CA . ARG B 1 294 ? 23.203 -25.75 -15.781 1 96.19 294 ARG B CA 1
ATOM 5404 C C . ARG B 1 294 ? 21.984 -24.844 -15.742 1 96.19 294 ARG B C 1
ATOM 5406 O O . ARG B 1 294 ? 21.766 -24.125 -14.758 1 96.19 294 ARG B O 1
ATOM 5413 N N . PHE B 1 295 ? 21.109 -24.875 -16.812 1 96.88 295 PHE B N 1
ATOM 5414 C CA . PHE B 1 295 ? 20.078 -23.844 -16.906 1 96.88 295 PHE B CA 1
ATOM 5415 C C . PHE B 1 295 ? 18.75 -24.469 -17.312 1 96.88 295 PHE B C 1
ATOM 5417 O O . PHE B 1 295 ? 17.781 -23.75 -17.578 1 96.88 295 PHE B O 1
ATOM 5424 N N . ALA B 1 296 ? 18.672 -25.766 -17.359 1 93.31 296 ALA B N 1
ATOM 5425 C CA . ALA B 1 296 ? 17.594 -26.484 -18 1 93.31 296 ALA B CA 1
ATOM 5426 C C . ALA B 1 296 ? 16.266 -26.25 -17.281 1 93.31 296 ALA B C 1
ATOM 5428 O O . ALA B 1 296 ? 15.195 -26.312 -17.891 1 93.31 296 ALA B O 1
ATOM 5429 N N . ASP B 1 297 ? 16.391 -26 -15.961 1 89.19 297 ASP B N 1
ATOM 5430 C CA . ASP B 1 297 ? 15.18 -25.734 -15.203 1 89.19 297 ASP B CA 1
ATOM 5431 C C . ASP B 1 297 ? 15.406 -24.656 -14.148 1 89.19 297 ASP B C 1
ATOM 5433 O O . ASP B 1 297 ? 16.547 -24.234 -13.938 1 89.19 297 ASP B O 1
ATOM 5437 N N . HIS B 1 298 ? 14.289 -24.219 -13.523 1 86.62 298 HIS B N 1
ATOM 5438 C CA . HIS B 1 298 ? 14.32 -23.078 -12.594 1 86.62 298 HIS B CA 1
ATOM 5439 C C . HIS B 1 298 ? 15.297 -23.344 -11.453 1 86.62 298 HIS B C 1
ATOM 5441 O O . HIS B 1 298 ? 16.016 -22.422 -11.031 1 86.62 298 HIS B O 1
ATOM 5447 N N . LEU B 1 299 ? 15.391 -24.5 -10.992 1 82.06 299 LEU B N 1
ATOM 5448 C CA . LEU B 1 299 ? 16.266 -24.828 -9.875 1 82.06 299 LEU B CA 1
ATOM 5449 C C . LEU B 1 299 ? 17.734 -24.75 -10.289 1 82.06 299 LEU B C 1
ATOM 5451 O O . LEU B 1 299 ? 18.562 -24.156 -9.594 1 82.06 299 LEU B O 1
ATOM 5455 N N . ALA B 1 300 ? 18 -25.359 -11.406 1 90.75 300 ALA B N 1
ATOM 5456 C CA . ALA B 1 300 ? 19.359 -25.344 -11.93 1 90.75 300 ALA B CA 1
ATOM 5457 C C . ALA B 1 300 ? 19.828 -23.922 -12.195 1 90.75 300 ALA B C 1
ATOM 5459 O O . ALA B 1 300 ? 20.969 -23.562 -11.867 1 90.75 300 ALA B O 1
ATOM 5460 N N . ARG B 1 301 ? 18.969 -23.078 -12.758 1 93.88 301 ARG B N 1
ATOM 5461 C CA . ARG B 1 301 ? 19.312 -21.672 -13.031 1 93.88 301 ARG B CA 1
ATOM 5462 C C . ARG B 1 301 ? 19.547 -20.906 -11.734 1 93.88 301 ARG B C 1
ATOM 5464 O O . ARG B 1 301 ? 20.438 -20.062 -11.664 1 93.88 301 ARG B O 1
ATOM 5471 N N . GLY B 1 302 ? 18.797 -21.203 -10.734 1 87.62 302 GLY B N 1
ATOM 5472 C CA . GLY B 1 302 ? 19.016 -20.594 -9.438 1 87.62 302 GLY B CA 1
ATOM 5473 C C . GLY B 1 302 ? 20.375 -20.906 -8.852 1 87.62 302 GLY B C 1
ATOM 5474 O O . GLY B 1 302 ? 21.031 -20.016 -8.273 1 87.62 302 GLY B O 1
ATOM 5475 N N . GLU B 1 303 ? 20.797 -22.125 -9.023 1 88.38 303 GLU B N 1
ATOM 5476 C CA . GLU B 1 303 ? 22.094 -22.562 -8.516 1 88.38 303 GLU B CA 1
ATOM 5477 C C . GLU B 1 303 ? 23.234 -21.906 -9.297 1 88.38 303 GLU B C 1
ATOM 5479 O O . GLU B 1 303 ? 24.344 -21.75 -8.773 1 88.38 303 GLU B O 1
ATOM 5484 N N . HIS B 1 304 ? 22.953 -21.609 -10.5 1 95.56 304 HIS B N 1
ATOM 5485 C CA . HIS B 1 304 ? 23.953 -21 -11.367 1 95.56 304 HIS B CA 1
ATOM 5486 C C . HIS B 1 304 ? 23.562 -19.578 -11.766 1 95.56 304 HIS B C 1
ATOM 5488 O O . HIS B 1 304 ? 23.766 -19.188 -12.914 1 95.56 304 HIS B O 1
ATOM 5494 N N . GLN B 1 305 ? 22.938 -18.906 -10.891 1 94 305 GLN B N 1
ATOM 5495 C CA . GLN B 1 305 ? 22.328 -17.594 -11.117 1 94 305 GLN B CA 1
ATOM 5496 C C . GLN B 1 305 ? 23.359 -16.594 -11.641 1 94 305 GLN B C 1
ATOM 5498 O O . GLN B 1 305 ? 23.094 -15.852 -12.586 1 94 305 GLN B O 1
ATOM 5503 N N . ASP B 1 306 ? 24.594 -16.578 -11.117 1 95.12 306 ASP B N 1
ATOM 5504 C CA . ASP B 1 306 ? 25.625 -15.633 -11.539 1 95.12 306 ASP B CA 1
ATOM 5505 C C . ASP B 1 306 ? 26.016 -15.852 -13.008 1 95.12 306 ASP B C 1
ATOM 5507 O O . ASP B 1 306 ? 26.156 -14.891 -13.766 1 95.12 306 ASP B O 1
ATOM 5511 N N . ALA B 1 307 ? 26.109 -17.094 -13.312 1 97.12 307 ALA B N 1
ATOM 5512 C CA . ALA B 1 307 ? 26.531 -17.422 -14.672 1 97.12 307 ALA B CA 1
ATOM 5513 C C . ALA B 1 307 ? 25.484 -17 -15.695 1 97.12 307 ALA B C 1
ATOM 5515 O O . ALA B 1 307 ? 25.812 -16.406 -16.734 1 97.12 307 ALA B O 1
ATOM 5516 N N . ILE B 1 308 ? 24.25 -17.328 -15.406 1 97.38 308 ILE B N 1
ATOM 5517 C CA . ILE B 1 308 ? 23.203 -17 -16.359 1 97.38 308 ILE B CA 1
ATOM 5518 C C . ILE B 1 308 ? 23 -15.484 -16.391 1 97.38 308 ILE B C 1
ATOM 5520 O O . ILE B 1 308 ? 22.719 -14.914 -17.453 1 97.38 308 ILE B O 1
ATOM 5524 N N . ASP B 1 309 ? 23.172 -14.812 -15.32 1 96.69 309 ASP B N 1
ATOM 5525 C CA . ASP B 1 309 ? 23.062 -13.359 -15.289 1 96.69 309 ASP B CA 1
ATOM 5526 C C . ASP B 1 309 ? 24.156 -12.703 -16.141 1 96.69 309 ASP B C 1
ATOM 5528 O O . ASP B 1 309 ? 23.906 -11.703 -16.812 1 96.69 309 ASP B O 1
ATOM 5532 N N . GLU B 1 310 ? 25.312 -13.266 -16.062 1 97.56 310 GLU B N 1
ATOM 5533 C CA . GLU B 1 310 ? 26.406 -12.742 -16.875 1 97.56 310 GLU B CA 1
ATOM 5534 C C . GLU B 1 310 ? 26.109 -12.875 -18.359 1 97.56 310 GLU B C 1
ATOM 5536 O O . GLU B 1 310 ? 26.391 -11.961 -19.141 1 97.56 310 GLU B O 1
ATOM 5541 N N . ILE B 1 311 ? 25.547 -13.969 -18.719 1 98.12 311 ILE B N 1
ATOM 5542 C CA . ILE B 1 311 ? 25.219 -14.227 -20.109 1 98.12 311 ILE B CA 1
ATOM 5543 C C . ILE B 1 311 ? 24.156 -13.227 -20.578 1 98.12 311 ILE B C 1
ATOM 5545 O O . ILE B 1 311 ? 24.297 -12.609 -21.641 1 98.12 311 ILE B O 1
ATOM 5549 N N . VAL B 1 312 ? 23.141 -13.062 -19.828 1 98.31 312 VAL B N 1
ATOM 5550 C CA . VAL B 1 312 ? 22.062 -12.141 -20.188 1 98.31 312 VAL B CA 1
ATOM 5551 C C . VAL B 1 312 ? 22.578 -10.711 -20.219 1 98.31 312 VAL B C 1
ATOM 5553 O O . VAL B 1 312 ? 22.25 -9.945 -21.125 1 98.31 312 VAL B O 1
ATOM 5556 N N . ALA B 1 313 ? 23.453 -10.391 -19.266 1 98.25 313 ALA B N 1
ATOM 5557 C CA . ALA B 1 313 ? 24.031 -9.055 -19.188 1 98.25 313 ALA B CA 1
ATOM 5558 C C . ALA B 1 313 ? 24.844 -8.734 -20.453 1 98.25 313 ALA B C 1
ATOM 5560 O O . ALA B 1 313 ? 24.75 -7.633 -21 1 98.25 313 ALA B O 1
ATOM 5561 N N . GLU B 1 314 ? 25.625 -9.672 -20.828 1 98.31 314 GLU B N 1
ATOM 5562 C CA . GLU B 1 314 ? 26.438 -9.484 -22.016 1 98.31 314 GLU B CA 1
ATOM 5563 C C . GLU B 1 314 ? 25.578 -9.242 -23.25 1 98.31 314 GLU B C 1
ATOM 5565 O O . GLU B 1 314 ? 25.891 -8.406 -24.094 1 98.31 314 GLU B O 1
ATOM 5570 N N . TRP B 1 315 ? 24.516 -9.984 -23.344 1 98.56 315 TRP B N 1
ATOM 5571 C CA . TRP B 1 315 ? 23.625 -9.82 -24.484 1 98.56 315 TRP B CA 1
ATOM 5572 C C . TRP B 1 315 ? 22.938 -8.469 -24.453 1 98.56 315 TRP B C 1
ATOM 5574 O O . TRP B 1 315 ? 22.891 -7.758 -25.453 1 98.56 315 TRP B O 1
ATOM 5584 N N . VAL B 1 316 ? 22.391 -8.039 -23.344 1 98.62 316 VAL B N 1
ATOM 5585 C CA . VAL B 1 316 ? 21.656 -6.789 -23.188 1 98.62 316 VAL B CA 1
ATOM 5586 C C . VAL B 1 316 ? 22.562 -5.609 -23.516 1 98.62 316 VAL B C 1
ATOM 5588 O O . VAL B 1 316 ? 22.141 -4.629 -24.125 1 98.62 316 VAL B O 1
ATOM 5591 N N . ALA B 1 317 ? 23.828 -5.766 -23.188 1 98.5 317 ALA B N 1
ATOM 5592 C CA . ALA B 1 317 ? 24.797 -4.684 -23.328 1 98.5 317 ALA B CA 1
ATOM 5593 C C . ALA B 1 317 ? 25.109 -4.41 -24.797 1 98.5 317 ALA B C 1
ATOM 5595 O O . ALA B 1 317 ? 25.703 -3.387 -25.125 1 98.5 317 ALA B O 1
ATOM 5596 N N . GLN B 1 318 ? 24.656 -5.266 -25.625 1 98.31 318 GLN B N 1
ATOM 5597 C CA . GLN B 1 318 ? 24.953 -5.137 -27.047 1 98.31 318 GLN B CA 1
ATOM 5598 C C . GLN B 1 318 ? 23.969 -4.191 -27.734 1 98.31 318 GLN B C 1
ATOM 5600 O O . GLN B 1 318 ? 24.219 -3.73 -28.859 1 98.31 318 GLN B O 1
ATOM 5605 N N . TYR B 1 319 ? 22.828 -3.92 -27.125 1 98.38 319 TYR B N 1
ATOM 5606 C CA . TYR B 1 319 ? 21.75 -3.182 -27.781 1 98.38 319 TYR B CA 1
ATOM 5607 C C . TYR B 1 319 ? 21.266 -2.031 -26.906 1 98.38 319 TYR B C 1
ATOM 5609 O O . TYR B 1 319 ? 21.359 -2.098 -25.672 1 98.38 319 TYR B O 1
ATOM 5617 N N . PRO B 1 320 ? 20.844 -0.956 -27.578 1 98.12 320 PRO B N 1
ATOM 5618 C CA . PRO B 1 320 ? 20.125 0.029 -26.766 1 98.12 320 PRO B CA 1
ATOM 5619 C C . PRO B 1 320 ? 18.859 -0.542 -26.141 1 98.12 320 PRO B C 1
ATOM 5621 O O . PRO B 1 320 ? 18.297 -1.525 -26.625 1 98.12 320 PRO B O 1
ATOM 5624 N N . SER B 1 321 ? 18.422 0.044 -25.062 1 97.44 321 SER B N 1
ATOM 5625 C CA . SER B 1 321 ? 17.312 -0.473 -24.281 1 97.44 321 SER B CA 1
ATOM 5626 C C . SER B 1 321 ? 16.062 -0.662 -25.156 1 97.44 321 SER B C 1
ATOM 5628 O O . SER B 1 321 ? 15.328 -1.631 -24.984 1 97.44 321 SER B O 1
ATOM 5630 N N . SER B 1 322 ? 15.789 0.235 -26.125 1 96.44 322 SER B N 1
ATOM 5631 C CA . SER B 1 322 ? 14.625 0.148 -26.984 1 96.44 322 SER B CA 1
ATOM 5632 C C . SER B 1 322 ? 14.672 -1.109 -27.859 1 96.44 322 SER B C 1
ATOM 5634 O O . SER B 1 322 ? 13.641 -1.749 -28.078 1 96.44 322 SER B O 1
ATOM 5636 N N . GLU B 1 323 ? 15.836 -1.446 -28.266 1 97.62 323 GLU B N 1
ATOM 5637 C CA . GLU B 1 323 ? 16 -2.643 -29.078 1 97.62 323 GLU B CA 1
ATOM 5638 C C . GLU B 1 323 ? 15.875 -3.91 -28.234 1 97.62 323 GLU B C 1
ATOM 5640 O O . GLU B 1 323 ? 15.289 -4.902 -28.688 1 97.62 323 GLU B O 1
ATOM 5645 N N . VAL B 1 324 ? 16.453 -3.873 -27.031 1 98 324 VAL B N 1
ATOM 5646 C CA . VAL B 1 324 ? 16.281 -4.988 -26.109 1 98 324 VAL B CA 1
ATOM 5647 C C . VAL B 1 324 ? 14.789 -5.246 -25.891 1 98 324 VAL B C 1
ATOM 5649 O O . VAL B 1 324 ? 14.328 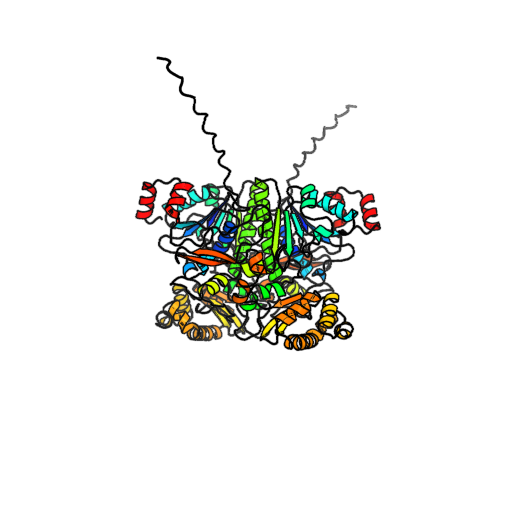-6.383 -26.016 1 98 324 VAL B O 1
ATOM 5652 N N . GLN B 1 325 ? 14.055 -4.199 -25.625 1 96 325 GLN B N 1
ATOM 5653 C CA . GLN B 1 325 ? 12.625 -4.297 -25.359 1 96 325 GLN B CA 1
ATOM 5654 C C . GLN B 1 325 ? 11.883 -4.848 -26.578 1 96 325 GLN B C 1
ATOM 5656 O O . GLN B 1 325 ? 11.039 -5.734 -26.438 1 96 325 GLN B O 1
ATOM 5661 N N . LYS B 1 326 ? 12.195 -4.312 -27.703 1 96 326 LYS B N 1
ATOM 5662 C CA . LYS B 1 326 ? 11.547 -4.746 -28.953 1 96 326 LYS B CA 1
ATOM 5663 C C . LYS B 1 326 ? 11.75 -6.238 -29.188 1 96 326 LYS B C 1
ATOM 5665 O O . LYS B 1 326 ? 10.797 -6.965 -29.469 1 96 326 LYS B O 1
ATOM 5670 N N . ARG B 1 327 ? 12.906 -6.723 -29.031 1 96.69 327 ARG B N 1
ATOM 5671 C CA . ARG B 1 327 ? 13.258 -8.117 -29.281 1 96.69 327 ARG B CA 1
ATOM 5672 C C . ARG B 1 327 ? 12.578 -9.047 -28.281 1 96.69 327 ARG B C 1
ATOM 5674 O O . ARG B 1 327 ? 12.094 -10.117 -28.656 1 96.69 327 ARG B O 1
ATOM 5681 N N . LEU B 1 328 ? 12.578 -8.648 -27.062 1 96.81 328 LEU B N 1
ATOM 5682 C CA . LEU B 1 328 ? 12.016 -9.5 -26.031 1 96.81 328 LEU B CA 1
ATOM 5683 C C . LEU B 1 328 ? 10.492 -9.453 -26.047 1 96.81 328 LEU B C 1
ATOM 5685 O O . LEU B 1 328 ? 9.828 -10.469 -25.844 1 96.81 328 LEU B O 1
ATOM 5689 N N . ASP B 1 329 ? 9.914 -8.312 -26.375 1 93.5 329 ASP B N 1
ATOM 5690 C CA . ASP B 1 329 ? 8.461 -8.203 -26.531 1 93.5 329 ASP B CA 1
ATOM 5691 C C . ASP B 1 329 ? 7.957 -9.156 -27.609 1 93.5 329 ASP B C 1
ATOM 5693 O O . ASP B 1 329 ? 6.898 -9.766 -27.453 1 93.5 329 ASP B O 1
ATOM 5697 N N . ALA B 1 330 ? 8.688 -9.258 -28.609 1 93.69 330 ALA B N 1
ATOM 5698 C CA . ALA B 1 330 ? 8.289 -10.078 -29.75 1 93.69 330 ALA B CA 1
ATOM 5699 C C . ALA B 1 330 ? 8.188 -11.547 -29.375 1 93.69 330 ALA B C 1
ATOM 5701 O O . ALA B 1 330 ? 7.5 -12.32 -30.047 1 93.69 330 ALA B O 1
ATOM 5702 N N . THR B 1 331 ? 8.867 -11.93 -28.328 1 93.31 331 THR B N 1
ATOM 5703 C CA . THR B 1 331 ? 8.906 -13.344 -27.953 1 93.31 331 THR B CA 1
ATOM 5704 C C . THR B 1 331 ? 8.086 -13.586 -26.688 1 93.31 331 THR B C 1
ATOM 5706 O O . THR B 1 331 ? 7.988 -14.719 -26.203 1 93.31 331 THR B O 1
ATOM 5709 N N . GLY B 1 332 ? 7.613 -12.562 -26.109 1 91.5 332 GLY B N 1
ATOM 5710 C CA . GLY B 1 332 ? 6.797 -12.719 -24.922 1 91.5 332 GLY B CA 1
ATOM 5711 C C . GLY B 1 332 ? 7.613 -12.789 -23.641 1 91.5 332 GLY B C 1
ATOM 5712 O O . GLY B 1 332 ? 7.094 -13.164 -22.578 1 91.5 332 GLY B O 1
ATOM 5713 N N . VAL B 1 333 ? 8.922 -12.492 -23.75 1 95.25 333 VAL B N 1
ATOM 5714 C CA . VAL B 1 333 ? 9.758 -12.406 -22.547 1 95.25 333 VAL B CA 1
ATOM 5715 C C . VAL B 1 333 ? 9.477 -11.102 -21.812 1 95.25 333 VAL B C 1
ATOM 5717 O O . VAL B 1 333 ? 9.344 -10.047 -22.438 1 95.25 333 VAL B O 1
ATOM 5720 N N . ILE B 1 334 ? 9.367 -11.18 -20.531 1 95.31 334 ILE B N 1
ATOM 5721 C CA . ILE B 1 334 ? 9.031 -10.016 -19.719 1 95.31 334 ILE B CA 1
ATOM 5722 C C . ILE B 1 334 ? 10.227 -9.07 -19.656 1 95.31 334 ILE B C 1
ATOM 5724 O O . ILE B 1 334 ? 11.32 -9.469 -19.266 1 95.31 334 ILE B O 1
ATOM 5728 N N . VAL B 1 335 ? 9.992 -7.852 -20.031 1 96.88 335 VAL B N 1
ATOM 5729 C CA . VAL B 1 335 ? 11.055 -6.855 -20.078 1 96.88 335 VAL B CA 1
ATOM 5730 C C . VAL B 1 335 ? 10.477 -5.469 -19.812 1 96.88 335 VAL B C 1
ATOM 5732 O O . VAL B 1 335 ? 9.336 -5.184 -20.188 1 96.88 335 VAL B O 1
ATOM 5735 N N . GLY B 1 336 ? 11.188 -4.621 -19.125 1 96.31 336 GLY B N 1
ATOM 5736 C CA . GLY B 1 336 ? 10.812 -3.23 -18.922 1 96.31 336 GLY B CA 1
ATOM 5737 C C . GLY B 1 336 ? 11.977 -2.35 -18.516 1 96.31 336 GLY B C 1
ATOM 5738 O O . GLY B 1 336 ? 12.75 -2.707 -17.625 1 96.31 336 GLY B O 1
ATOM 5739 N N . PRO B 1 337 ? 12.133 -1.273 -19.203 1 97.25 337 PRO B N 1
ATOM 5740 C CA . PRO B 1 337 ? 13.195 -0.332 -18.844 1 97.25 337 PRO B CA 1
ATOM 5741 C C . PRO B 1 337 ? 12.922 0.368 -17.516 1 97.25 337 PRO B C 1
ATOM 5743 O O . PRO B 1 337 ? 11.773 0.449 -17.078 1 97.25 337 PRO B O 1
ATOM 5746 N N . LEU B 1 338 ? 14.023 0.811 -16.891 1 97.56 338 LEU B N 1
ATOM 5747 C CA . LEU B 1 338 ? 13.914 1.665 -15.719 1 97.56 338 LEU B CA 1
ATOM 5748 C C . LEU B 1 338 ? 13.469 3.072 -16.109 1 97.56 338 LEU B C 1
ATOM 5750 O O . LEU B 1 338 ? 14.172 3.76 -16.859 1 97.56 338 LEU B O 1
ATOM 5754 N N . TYR B 1 339 ? 12.32 3.439 -15.594 1 98 339 TYR B N 1
ATOM 5755 C CA . TYR B 1 339 ? 11.789 4.77 -15.867 1 98 339 TYR B CA 1
ATOM 5756 C C . TYR B 1 339 ? 12.062 5.719 -14.703 1 98 339 TYR B C 1
ATOM 5758 O O . TYR B 1 339 ? 12.141 5.289 -13.555 1 98 339 TYR B O 1
ATOM 5766 N N . THR B 1 340 ? 12.32 6.949 -15.031 1 97.5 340 THR B N 1
ATOM 5767 C CA . THR B 1 340 ? 12.148 8.086 -14.133 1 97.5 340 THR B CA 1
ATOM 5768 C C . THR B 1 340 ? 10.891 8.875 -14.492 1 97.5 340 THR B C 1
ATOM 5770 O O . THR B 1 340 ? 10.125 8.469 -15.375 1 97.5 340 THR B O 1
ATOM 5773 N N . ALA B 1 341 ? 10.695 9.984 -13.789 1 97.94 341 ALA B N 1
ATOM 5774 C CA . ALA B 1 341 ? 9.547 10.836 -14.094 1 97.94 341 ALA B CA 1
ATOM 5775 C C . ALA B 1 341 ? 9.578 11.297 -15.547 1 97.94 341 ALA B C 1
ATOM 5777 O O . ALA B 1 341 ? 8.523 11.453 -16.172 1 97.94 341 ALA B O 1
ATOM 5778 N N . ALA B 1 342 ? 10.734 11.445 -16.078 1 98 342 ALA B N 1
ATOM 5779 C CA . ALA B 1 342 ? 10.883 11.945 -17.438 1 98 342 ALA B CA 1
ATOM 5780 C C . ALA B 1 342 ? 10.281 10.977 -18.453 1 98 342 ALA B C 1
ATOM 5782 O O . ALA B 1 342 ? 9.5 11.375 -19.312 1 98 342 ALA B O 1
ATOM 5783 N N . GLU B 1 343 ? 10.633 9.68 -18.328 1 97.69 343 GLU B N 1
ATOM 5784 C CA . GLU B 1 343 ? 10.086 8.68 -19.25 1 97.69 343 GLU B CA 1
ATOM 5785 C C . GLU B 1 343 ? 8.586 8.492 -19.016 1 97.69 343 GLU B C 1
ATOM 5787 O O . GLU B 1 343 ? 7.832 8.281 -19.969 1 97.69 343 GLU B O 1
ATOM 5792 N N . ILE B 1 344 ? 8.141 8.602 -17.828 1 98.44 344 ILE B N 1
ATOM 5793 C CA . ILE B 1 344 ? 6.75 8.359 -17.469 1 98.44 344 ILE B CA 1
ATOM 5794 C C . ILE B 1 344 ? 5.855 9.398 -18.141 1 98.44 344 ILE B C 1
ATOM 5796 O O . ILE B 1 344 ? 4.84 9.055 -18.75 1 98.44 344 ILE B O 1
ATOM 5800 N N . VAL B 1 345 ? 6.203 10.648 -18.078 1 98.06 345 VAL B N 1
ATOM 5801 C CA . VAL B 1 345 ? 5.359 11.742 -18.547 1 98.06 345 VAL B CA 1
ATOM 5802 C C . VAL B 1 345 ? 5.207 11.664 -20.062 1 98.06 345 VAL B C 1
ATOM 5804 O O . VAL B 1 345 ? 4.191 12.094 -20.625 1 98.06 345 VAL B O 1
ATOM 5807 N N . SER B 1 346 ? 6.16 11.008 -20.719 1 97.19 346 SER B N 1
ATOM 5808 C CA . SER B 1 346 ? 6.105 10.93 -22.172 1 97.19 346 SER B CA 1
ATOM 5809 C C . SER B 1 346 ? 5.645 9.555 -22.625 1 97.19 346 SER B C 1
ATOM 5811 O O . SER B 1 346 ? 5.52 9.305 -23.828 1 97.19 346 SER B O 1
ATOM 5813 N N . ASP B 1 347 ? 5.375 8.633 -21.766 1 97.5 347 ASP B N 1
ATOM 5814 C CA . ASP B 1 347 ? 5.027 7.258 -22.125 1 97.5 347 ASP B CA 1
ATOM 5815 C C . ASP B 1 347 ? 3.602 7.172 -22.656 1 97.5 347 ASP B C 1
ATOM 5817 O O . ASP B 1 347 ? 2.656 7.621 -22.016 1 97.5 347 ASP B O 1
ATOM 5821 N N . PRO B 1 348 ? 3.4 6.555 -23.812 1 97.75 348 PRO B N 1
ATOM 5822 C CA . PRO B 1 348 ? 2.072 6.52 -24.422 1 97.75 348 PRO B CA 1
ATOM 5823 C C . PRO B 1 348 ? 1.068 5.699 -23.609 1 97.75 348 PRO B C 1
ATOM 5825 O O . PRO B 1 348 ? -0.134 5.969 -23.656 1 97.75 348 PRO B O 1
ATOM 5828 N N . HIS B 1 349 ? 1.543 4.727 -22.922 1 98.12 349 HIS B N 1
ATOM 5829 C CA . HIS B 1 349 ? 0.635 3.887 -22.156 1 98.12 349 HIS B CA 1
ATOM 5830 C C . HIS B 1 349 ? 0.082 4.641 -20.953 1 98.12 349 HIS B C 1
ATOM 5832 O O . HIS B 1 349 ? -1.125 4.617 -20.703 1 98.12 349 HIS B O 1
ATOM 5838 N N . TYR B 1 350 ? 0.926 5.324 -20.203 1 98.56 350 TYR B N 1
ATOM 5839 C CA . TYR B 1 350 ? 0.462 6.113 -19.062 1 98.56 350 TYR B CA 1
ATOM 5840 C C . TYR B 1 350 ? -0.505 7.203 -19.516 1 98.56 350 TYR B C 1
ATOM 5842 O O . TYR B 1 350 ? -1.466 7.516 -18.812 1 98.56 350 TYR B O 1
ATOM 5850 N N . GLN B 1 351 ? -0.236 7.793 -20.672 1 98.12 351 GLN B N 1
ATOM 5851 C CA . GLN B 1 351 ? -1.154 8.781 -21.234 1 98.12 351 GLN B CA 1
ATOM 5852 C C . GLN B 1 351 ? -2.504 8.148 -21.562 1 98.12 351 GLN B C 1
ATOM 5854 O O . GLN B 1 351 ? -3.551 8.672 -21.188 1 98.12 351 GLN B O 1
ATOM 5859 N N . ALA B 1 352 ? -2.496 6.996 -22.156 1 98.44 352 ALA B N 1
ATOM 5860 C CA . ALA B 1 352 ? -3.717 6.324 -22.594 1 98.44 352 ALA B CA 1
ATOM 5861 C C . ALA B 1 352 ? -4.547 5.863 -21.391 1 98.44 352 ALA B C 1
ATOM 5863 O O . ALA B 1 352 ? -5.777 5.824 -21.469 1 98.44 352 ALA B O 1
ATOM 5864 N N . ARG B 1 353 ? -3.865 5.574 -20.312 1 98.38 353 ARG B N 1
ATOM 5865 C CA . ARG B 1 353 ? -4.523 5.035 -19.125 1 98.38 353 ARG B CA 1
ATOM 5866 C C . ARG B 1 353 ? -4.984 6.152 -18.203 1 98.38 353 ARG B C 1
ATOM 5868 O O . ARG B 1 353 ? -5.504 5.891 -17.109 1 98.38 353 ARG B O 1
ATOM 5875 N N . GLY B 1 354 ? -4.742 7.398 -18.609 1 97.94 354 GLY B N 1
ATOM 5876 C CA . GLY B 1 354 ? -5.195 8.531 -17.812 1 97.94 354 GLY B CA 1
ATOM 5877 C C . GLY B 1 354 ? -4.414 8.703 -16.516 1 97.94 354 GLY B C 1
ATOM 5878 O O . GLY B 1 354 ? -4.973 9.102 -15.5 1 97.94 354 GLY B O 1
ATOM 5879 N N . MET B 1 355 ? -3.111 8.445 -16.562 1 98.44 355 MET B N 1
ATOM 5880 C CA . MET B 1 355 ? -2.305 8.5 -15.344 1 98.44 355 MET B CA 1
ATOM 5881 C C . MET B 1 355 ? -1.548 9.828 -15.258 1 98.44 355 MET B C 1
ATOM 5883 O O . MET B 1 355 ? -0.836 10.078 -14.289 1 98.44 355 MET B O 1
ATOM 5887 N N . LEU B 1 356 ? -1.646 10.617 -16.312 1 98.38 356 LEU B N 1
ATOM 5888 C CA . LEU B 1 356 ? -1.096 11.969 -16.344 1 98.38 356 LEU B CA 1
ATOM 5889 C C . LEU B 1 356 ? -2.207 13.008 -16.484 1 98.38 356 LEU B C 1
ATOM 5891 O O . LEU B 1 356 ? -2.729 13.234 -17.578 1 98.38 356 LEU B O 1
ATOM 5895 N N . VAL B 1 357 ? -2.514 13.641 -15.344 1 98.38 357 VAL B N 1
ATOM 5896 C CA . VAL B 1 357 ? -3.701 14.484 -15.266 1 98.38 357 VAL B CA 1
ATOM 5897 C C . VAL B 1 357 ? -3.303 15.898 -14.852 1 98.38 357 VAL B C 1
ATOM 5899 O O . VAL B 1 357 ? -2.457 16.078 -13.969 1 98.38 357 VAL B O 1
ATOM 5902 N N . GLU B 1 358 ? -3.914 16.859 -15.453 1 98.31 358 GLU B N 1
ATOM 5903 C CA . GLU B 1 358 ? -3.666 18.25 -15.102 1 98.31 358 GLU B CA 1
ATOM 5904 C C . GLU B 1 358 ? -4.363 18.625 -13.797 1 98.31 358 GLU B C 1
ATOM 5906 O O . GLU B 1 358 ? -5.535 18.297 -13.594 1 98.31 358 GLU B O 1
ATOM 5911 N N . HIS B 1 359 ? -3.629 19.234 -12.906 1 98.44 359 HIS B N 1
ATOM 5912 C CA . HIS B 1 359 ? -4.098 19.859 -11.68 1 98.44 359 HIS B CA 1
ATOM 5913 C C . HIS B 1 359 ? -3.969 21.391 -11.75 1 98.44 359 HIS B C 1
ATOM 5915 O O . HIS B 1 359 ? -2.869 21.922 -11.617 1 98.44 359 HIS B O 1
ATOM 5921 N N . HIS B 1 360 ? -5.035 22.062 -11.922 1 98.38 360 HIS B N 1
ATOM 5922 C CA . HIS B 1 360 ? -4.93 23.516 -11.914 1 98.38 360 HIS B CA 1
ATOM 5923 C C . HIS B 1 360 ? -4.602 24.031 -10.516 1 98.38 360 HIS B C 1
ATOM 5925 O O . HIS B 1 360 ? -5.461 24.016 -9.625 1 98.38 360 HIS B O 1
ATOM 5931 N N . ASP B 1 361 ? -3.408 24.453 -10.336 1 98.12 361 ASP B N 1
ATOM 5932 C CA . ASP B 1 361 ? -2.957 25 -9.062 1 98.12 361 ASP B CA 1
ATOM 5933 C C . ASP B 1 361 ? -3.232 26.5 -8.984 1 98.12 361 ASP B C 1
ATOM 5935 O O . ASP B 1 361 ? -2.562 27.297 -9.656 1 98.12 361 ASP B O 1
ATOM 5939 N N . GLU B 1 362 ? -4.145 26.938 -8.188 1 97.75 362 GLU B N 1
ATOM 5940 C CA . GLU B 1 362 ? -4.574 28.328 -8.078 1 97.75 362 GLU B CA 1
ATOM 5941 C C . GLU B 1 362 ? -3.453 29.203 -7.535 1 97.75 362 GLU B C 1
ATOM 5943 O O . GLU B 1 362 ? -3.4 30.406 -7.824 1 97.75 362 GLU B O 1
ATOM 5948 N N . ARG B 1 363 ? -2.617 28.641 -6.754 1 96.88 363 ARG B N 1
ATOM 5949 C CA . ARG B 1 363 ? -1.496 29.406 -6.227 1 96.88 363 ARG B CA 1
ATOM 5950 C C . ARG B 1 363 ? -0.564 29.859 -7.344 1 96.88 363 ARG B C 1
ATOM 5952 O O . ARG B 1 363 ? -0.015 30.969 -7.297 1 96.88 363 ARG B O 1
ATOM 5959 N N . LEU B 1 364 ? -0.47 29.016 -8.344 1 97.06 364 LEU B N 1
ATOM 5960 C CA . LEU B 1 364 ? 0.421 29.266 -9.477 1 97.06 364 LEU B CA 1
ATOM 5961 C C . LEU B 1 364 ? -0.334 29.906 -10.633 1 97.06 364 LEU B C 1
ATOM 5963 O O . LEU B 1 364 ? 0.27 30.562 -11.484 1 97.06 364 LEU B O 1
ATOM 5967 N N . GLY B 1 365 ? -1.611 29.703 -10.703 1 97.31 365 GLY B N 1
ATOM 5968 C CA . GLY B 1 365 ? -2.426 30.156 -11.82 1 97.31 365 GLY B CA 1
ATOM 5969 C C . GLY B 1 365 ? -2.217 29.344 -13.078 1 97.31 365 GLY B C 1
ATOM 5970 O O . GLY B 1 365 ? -2.379 29.844 -14.188 1 97.31 365 GLY B O 1
ATOM 5971 N N . GLU B 1 366 ? -1.765 28.047 -12.914 1 97.5 366 GLU B N 1
ATOM 5972 C CA . GLU B 1 366 ? -1.495 27.219 -14.086 1 97.5 366 GLU B CA 1
ATOM 5973 C C . GLU B 1 366 ? -1.761 25.75 -13.789 1 97.5 366 GLU B C 1
ATOM 5975 O O . GLU B 1 366 ? -1.953 25.375 -12.633 1 97.5 366 GLU B O 1
ATOM 5980 N N . ALA B 1 367 ? -1.803 24.969 -14.883 1 98.12 367 ALA B N 1
ATOM 5981 C CA . ALA B 1 367 ? -1.97 23.516 -14.773 1 98.12 367 ALA B CA 1
ATOM 5982 C C . ALA B 1 367 ? -0.644 22.844 -14.453 1 98.12 367 ALA B C 1
ATOM 5984 O O . ALA B 1 367 ? 0.394 23.188 -15.023 1 98.12 367 ALA B O 1
ATOM 5985 N N . VAL B 1 368 ? -0.681 21.953 -13.484 1 98.5 368 VAL B N 1
ATOM 5986 C CA . VAL B 1 368 ? 0.456 21.141 -13.086 1 98.5 368 VAL B CA 1
ATOM 5987 C C . VAL B 1 368 ? 0.122 19.656 -13.289 1 98.5 368 VAL B C 1
ATOM 5989 O O . VAL B 1 368 ? -0.908 19.172 -12.812 1 98.5 368 VAL B O 1
ATOM 5992 N N . LEU B 1 369 ? 1.033 18.969 -14.008 1 98.56 369 LEU B N 1
ATOM 5993 C CA . LEU B 1 369 ? 0.779 17.547 -14.266 1 98.56 369 LEU B CA 1
ATOM 5994 C C . LEU B 1 369 ? 0.993 16.719 -13.008 1 98.56 369 LEU B C 1
ATOM 5996 O O . LEU B 1 369 ? 1.95 16.953 -12.258 1 98.56 369 LEU B O 1
ATOM 6000 N N . GLY B 1 370 ? 0.065 15.812 -12.734 1 98.44 370 GLY B N 1
ATOM 6001 C CA . GLY B 1 370 ? 0.166 14.867 -11.641 1 98.44 370 GLY B CA 1
ATOM 6002 C C . GLY B 1 370 ? -0.434 13.508 -11.969 1 98.44 370 GLY B C 1
ATOM 6003 O O . GLY B 1 370 ? -0.968 13.312 -13.062 1 98.44 370 GLY B O 1
ATOM 6004 N N . PRO B 1 371 ? -0.296 12.57 -11.07 1 98.38 371 PRO B N 1
ATOM 6005 C CA . PRO B 1 371 ? -0.815 11.219 -11.32 1 98.38 371 PRO B CA 1
ATOM 6006 C C . PRO B 1 371 ? -2.342 11.164 -11.328 1 98.38 371 PRO B C 1
ATOM 6008 O O . PRO B 1 371 ? -2.994 12 -10.695 1 98.38 371 PRO B O 1
ATOM 6011 N N . GLY B 1 372 ? -2.885 10.203 -12.07 1 98.44 372 GLY B N 1
ATOM 6012 C CA . GLY B 1 372 ? -4.32 9.961 -12.094 1 98.44 372 GLY B CA 1
ATOM 6013 C C . GLY B 1 372 ? -4.812 9.188 -10.883 1 98.44 372 GLY B C 1
ATOM 6014 O O . GLY B 1 372 ? -4.156 9.172 -9.844 1 98.44 372 GLY B O 1
ATOM 6015 N N . VAL B 1 373 ? -6.062 8.688 -11.031 1 98.56 373 VAL B N 1
ATOM 6016 C CA . VAL B 1 373 ? -6.727 7.973 -9.945 1 98.56 373 VAL B CA 1
ATOM 6017 C C . VAL B 1 373 ? -6.609 6.469 -10.164 1 98.56 373 VAL B C 1
ATOM 6019 O O . VAL B 1 373 ? -6.785 5.98 -11.281 1 98.56 373 VAL B O 1
ATOM 6022 N N . VAL B 1 374 ? -6.246 5.762 -9.133 1 98.56 374 VAL B N 1
ATOM 6023 C CA . VAL B 1 374 ? -6.215 4.305 -9.164 1 98.56 374 VAL B CA 1
ATOM 6024 C C . VAL B 1 374 ? -7.098 3.742 -8.055 1 98.56 374 VAL B C 1
ATOM 6026 O O . VAL B 1 374 ? -7.234 4.352 -6.992 1 98.56 374 VAL B O 1
ATOM 6029 N N . PRO B 1 375 ? -7.781 2.561 -8.258 1 98.62 375 PRO B N 1
ATOM 6030 C CA . PRO B 1 375 ? -7.898 1.837 -9.523 1 98.62 375 PRO B CA 1
ATOM 6031 C C . PRO B 1 375 ? -8.906 2.473 -10.477 1 98.62 375 PRO B C 1
ATOM 6033 O O . PRO B 1 375 ? -9.461 3.537 -10.18 1 98.62 375 PRO B O 1
ATOM 6036 N N . GLY B 1 376 ? -9.047 1.889 -11.703 1 98.56 376 GLY B N 1
ATOM 6037 C CA . GLY B 1 376 ? -10.141 2.246 -12.586 1 98.56 376 GLY B CA 1
ATOM 6038 C C . GLY B 1 376 ? -11.453 1.592 -12.203 1 98.56 376 GLY B C 1
ATOM 6039 O O . GLY B 1 376 ? -11.484 0.42 -11.82 1 98.56 376 GLY B O 1
ATOM 6040 N N . PHE B 1 377 ? -12.531 2.371 -12.219 1 98.69 377 PHE B N 1
ATOM 6041 C CA . PHE B 1 377 ? -13.891 1.885 -12.031 1 98.69 377 PHE B CA 1
ATOM 6042 C C . PHE B 1 377 ? -14.688 1.98 -13.328 1 98.69 377 PHE B C 1
ATOM 6044 O O . PHE B 1 377 ? -14.742 3.043 -13.953 1 98.69 377 PHE B O 1
ATOM 6051 N N . SER B 1 378 ? -15.305 0.903 -13.641 1 98.38 378 SER B N 1
ATOM 6052 C CA . SER B 1 378 ? -15.953 0.867 -14.953 1 98.38 378 SER B CA 1
ATOM 6053 C C . SER B 1 378 ? -17.219 1.712 -14.969 1 98.38 378 SER B C 1
ATOM 6055 O O . SER B 1 378 ? -17.547 2.34 -15.977 1 98.38 378 SER B O 1
ATOM 6057 N N . ALA B 1 379 ? -17.938 1.8 -13.82 1 98 379 ALA B N 1
ATOM 6058 C CA . ALA B 1 379 ? -19.25 2.439 -13.812 1 98 379 ALA B CA 1
ATOM 6059 C C . ALA B 1 379 ? -19.203 3.783 -13.094 1 98 379 ALA B C 1
ATOM 6061 O O . ALA B 1 379 ? -19.938 4.707 -13.438 1 98 379 ALA B O 1
ATOM 6062 N N . THR B 1 380 ? -18.344 3.922 -12.148 1 98.19 380 THR B N 1
ATOM 6063 C CA . THR B 1 380 ? -18.266 5.125 -11.328 1 98.19 380 THR B CA 1
ATOM 6064 C C . THR B 1 380 ? -16.812 5.59 -11.18 1 98.19 380 THR B C 1
ATOM 6066 O O . THR B 1 380 ? -16.266 5.605 -10.078 1 98.19 380 THR B O 1
ATOM 6069 N N . PRO B 1 381 ? -16.234 6.043 -12.242 1 97.88 381 PRO B N 1
ATOM 6070 C CA . PRO B 1 381 ? -14.82 6.406 -12.211 1 97.88 381 PRO B CA 1
ATOM 6071 C C . PRO B 1 381 ? -14.523 7.531 -11.227 1 97.88 381 PRO B C 1
ATOM 6073 O O . PRO B 1 381 ? -15.328 8.453 -11.07 1 97.88 381 PRO B O 1
ATOM 6076 N N . GLY B 1 382 ? -13.391 7.375 -10.477 1 97.31 382 GLY B N 1
ATOM 6077 C CA . GLY B 1 382 ? -12.859 8.516 -9.742 1 97.31 382 GLY B CA 1
ATOM 6078 C C . GLY B 1 382 ? -12.352 9.617 -10.641 1 97.31 382 GLY B C 1
ATOM 6079 O O . GLY B 1 382 ? -12.242 9.438 -11.859 1 97.31 382 GLY B O 1
ATOM 6080 N N . SER B 1 383 ? -12.047 10.773 -10.008 1 97.25 383 SER B N 1
ATOM 6081 C CA . SER B 1 383 ? -11.578 11.883 -10.82 1 97.25 383 SER B CA 1
ATOM 6082 C C . SER B 1 383 ? -10.773 12.875 -9.992 1 97.25 383 SER B C 1
ATOM 6084 O O . SER B 1 383 ? -10.891 12.914 -8.766 1 97.25 383 SER B O 1
ATOM 6086 N N . VAL B 1 384 ? -9.906 13.516 -10.664 1 98 384 VAL B N 1
ATOM 6087 C CA . VAL B 1 384 ? -9.266 14.711 -10.133 1 98 384 VAL B CA 1
ATOM 6088 C C . VAL B 1 384 ? -10.086 15.953 -10.492 1 98 384 VAL B C 1
ATOM 6090 O O . VAL B 1 384 ? -10.125 16.359 -11.656 1 98 384 VAL B O 1
ATOM 6093 N N . ARG B 1 385 ? -10.711 16.516 -9.539 1 97.62 385 ARG B N 1
ATOM 6094 C CA . ARG B 1 385 ? -11.625 17.625 -9.812 1 97.62 385 ARG B CA 1
ATOM 6095 C C . ARG B 1 385 ? -10.945 18.969 -9.602 1 97.62 385 ARG B C 1
ATOM 6097 O O . ARG B 1 385 ? -11.211 19.922 -10.336 1 97.62 385 ARG B O 1
ATOM 6104 N N . TRP B 1 386 ? -10.117 19.094 -8.594 1 98.12 386 TRP B N 1
ATOM 6105 C CA . TRP B 1 386 ? -9.312 20.297 -8.375 1 98.12 386 TRP B CA 1
ATOM 6106 C C . TRP B 1 386 ? -8.055 19.969 -7.582 1 98.12 386 TRP B C 1
ATOM 6108 O O . TRP B 1 386 ? -7.953 18.906 -6.969 1 98.12 386 TRP B O 1
ATOM 6118 N N . ALA B 1 387 ? -7.059 20.875 -7.637 1 98.56 387 ALA B N 1
ATOM 6119 C CA . ALA B 1 387 ? -5.797 20.734 -6.91 1 98.56 387 ALA B CA 1
ATOM 6120 C C . ALA B 1 387 ? -5.969 21.125 -5.445 1 98.56 387 ALA B C 1
ATOM 6122 O O . ALA B 1 387 ? -7.07 21.469 -5.012 1 98.56 387 ALA B O 1
ATOM 6123 N N . GLY B 1 388 ? -4.871 21 -4.695 1 98.44 388 GLY B N 1
ATOM 6124 C CA . GLY B 1 388 ? -4.926 21.422 -3.303 1 98.44 388 GLY B CA 1
ATOM 6125 C C . GLY B 1 388 ? -5.41 22.844 -3.125 1 98.44 388 GLY B C 1
ATOM 6126 O O . GLY B 1 388 ? -5.078 23.719 -3.924 1 98.44 388 GLY B O 1
ATOM 6127 N N . PRO B 1 389 ? -6.219 23.047 -2.098 1 98.31 389 PRO B N 1
ATOM 6128 C CA . PRO B 1 389 ? -6.707 24.406 -1.864 1 98.31 389 PRO B CA 1
ATOM 6129 C C . PRO B 1 389 ? -5.578 25.422 -1.694 1 98.31 389 PRO B C 1
ATOM 6131 O O . PRO B 1 389 ? -4.566 25.125 -1.054 1 98.31 389 PRO B O 1
ATOM 6134 N N . PRO B 1 390 ? -5.727 26.578 -2.223 1 97 390 PRO B N 1
ATOM 6135 C CA . PRO B 1 390 ? -4.613 27.516 -2.311 1 97 390 PRO B CA 1
ATOM 6136 C C . PRO B 1 390 ? -4.27 28.156 -0.967 1 97 390 PRO B C 1
ATOM 6138 O O . PRO B 1 390 ? -3.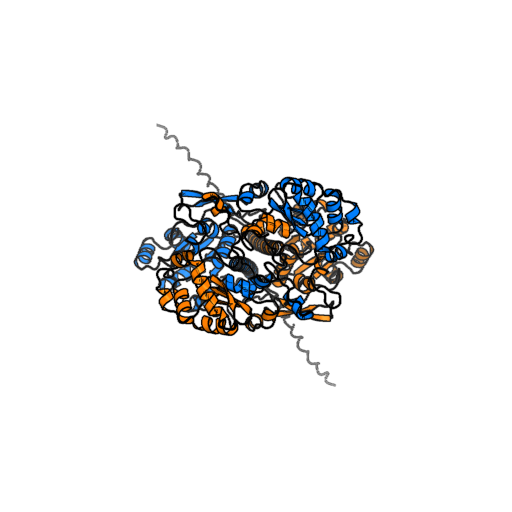117 28.531 -0.729 1 97 390 PRO B O 1
ATOM 6141 N N . LYS B 1 391 ? -5.324 28.391 -0.141 1 95.88 391 LYS B N 1
ATOM 6142 C CA . LYS B 1 391 ? -5.094 29.109 1.107 1 95.88 391 LYS B CA 1
ATOM 6143 C C . LYS B 1 391 ? -5.777 28.406 2.279 1 95.88 391 LYS B C 1
ATOM 6145 O O . LYS B 1 391 ? -6.738 27.672 2.09 1 95.88 391 LYS B O 1
ATOM 6150 N N . LEU B 1 392 ? -5.215 28.75 3.42 1 95.75 392 LEU B N 1
ATOM 6151 C CA . LEU B 1 392 ? -5.859 28.328 4.656 1 95.75 392 LEU B CA 1
ATOM 6152 C C . LEU B 1 392 ? -7.301 28.828 4.719 1 95.75 392 LEU B C 1
ATOM 6154 O O . LEU B 1 392 ? -7.566 30 4.453 1 95.75 392 LEU B O 1
ATOM 6158 N N . GLY B 1 393 ? -8.227 27.875 4.949 1 97.81 393 GLY B N 1
ATOM 6159 C CA . GLY B 1 393 ? -9.609 28.281 5.148 1 97.81 393 GLY B CA 1
ATOM 6160 C C . GLY B 1 393 ? -10.32 28.656 3.861 1 97.81 393 GLY B C 1
ATOM 6161 O O . GLY B 1 393 ? -11.352 29.328 3.887 1 97.81 393 GLY B O 1
ATOM 6162 N N . THR B 1 394 ? -9.82 28.234 2.74 1 98.06 394 THR B N 1
ATOM 6163 C CA . THR B 1 394 ? -10.375 28.531 1.426 1 98.06 394 THR B CA 1
ATOM 6164 C C . THR B 1 394 ? -11.875 28.25 1.404 1 98.06 394 THR B C 1
ATOM 6166 O O . THR B 1 394 ? -12.633 28.938 0.72 1 98.06 394 THR B O 1
ATOM 6169 N N . HIS B 1 395 ? -12.359 27.312 2.17 1 98.62 395 HIS B N 1
ATOM 6170 C CA . HIS B 1 395 ? -13.75 26.875 2.057 1 98.62 395 HIS B CA 1
ATOM 6171 C C . HIS B 1 395 ? -14.516 27.125 3.35 1 98.62 395 HIS B C 1
ATOM 6173 O O . HIS B 1 395 ? -15.539 26.484 3.6 1 98.62 395 HIS B O 1
ATOM 6179 N N . ASN B 1 396 ? -14.031 28.016 4.227 1 98.56 396 ASN B N 1
ATOM 6180 C CA . ASN B 1 396 ? -14.711 28.312 5.484 1 98.56 396 ASN B CA 1
ATOM 6181 C C . ASN B 1 396 ? -16.172 28.703 5.258 1 98.56 396 ASN B C 1
ATOM 6183 O O . ASN B 1 396 ? -17.078 28.062 5.793 1 98.56 396 ASN B O 1
ATOM 6187 N N . ASP B 1 397 ? -16.375 29.703 4.398 1 98.06 397 ASP B N 1
ATOM 6188 C CA . ASP B 1 397 ? -17.719 30.219 4.195 1 98.06 397 ASP B CA 1
ATOM 6189 C C . ASP B 1 397 ? -18.641 29.141 3.645 1 98.06 397 ASP B C 1
ATOM 6191 O O . ASP B 1 397 ? -19.781 28.984 4.105 1 98.06 397 ASP B O 1
ATOM 6195 N N . GLU B 1 398 ? -18.125 28.406 2.705 1 97.94 398 GLU B N 1
ATOM 6196 C CA . GLU B 1 398 ? -18.922 27.375 2.059 1 97.94 398 GLU B CA 1
ATOM 6197 C C . GLU B 1 398 ? -19.312 26.281 3.049 1 97.94 398 GLU B C 1
ATOM 6199 O O . GLU B 1 398 ? -20.484 25.938 3.182 1 97.94 398 GLU B O 1
ATOM 6204 N N . VAL B 1 399 ? -18.359 25.734 3.781 1 98.62 399 VAL B N 1
ATOM 6205 C CA . VAL B 1 399 ? -18.594 24.562 4.629 1 98.62 399 VAL B CA 1
ATOM 6206 C C . VAL B 1 399 ? -19.422 24.969 5.852 1 98.62 399 VAL B C 1
ATOM 6208 O O . VAL B 1 399 ? -20.422 24.328 6.16 1 98.62 399 VAL B O 1
ATOM 6211 N N . TYR B 1 400 ? -19 26.062 6.504 1 98.56 400 TYR B N 1
ATOM 6212 C CA . TYR B 1 400 ? -19.719 26.453 7.703 1 98.56 400 TYR B CA 1
ATOM 6213 C C . TYR B 1 400 ? -21.094 27 7.352 1 98.56 400 TYR B C 1
ATOM 6215 O O . TYR B 1 400 ? -22.062 26.812 8.102 1 98.56 400 TYR B O 1
ATOM 6223 N N . GLY B 1 401 ? -21.219 27.641 6.25 1 97.81 401 GLY B N 1
ATOM 6224 C CA . GLY B 1 401 ? -22.5 28.172 5.812 1 97.81 401 GLY B CA 1
ATOM 6225 C C . GLY B 1 401 ? -23.453 27.109 5.32 1 97.81 401 GLY B C 1
ATOM 6226 O O . GLY B 1 401 ? -24.641 27.125 5.664 1 97.81 401 GLY B O 1
ATOM 6227 N N . THR B 1 402 ? -22.984 26.109 4.516 1 96.56 402 THR B N 1
ATOM 6228 C CA . THR B 1 402 ? -23.859 25.172 3.848 1 96.56 402 THR B CA 1
ATOM 6229 C C . THR B 1 402 ? -24 23.891 4.668 1 96.56 402 THR B C 1
ATOM 6231 O O . THR B 1 402 ? -25.094 23.328 4.773 1 96.56 402 THR B O 1
ATOM 6234 N N . VAL B 1 403 ? -22.969 23.438 5.262 1 97.12 403 VAL B N 1
ATOM 6235 C CA . VAL B 1 403 ? -23.016 22.172 5.992 1 97.12 403 VAL B CA 1
ATOM 6236 C C . VAL B 1 403 ? -23.609 22.406 7.379 1 97.12 403 VAL B C 1
ATOM 6238 O O . VAL B 1 403 ? -24.438 21.609 7.84 1 97.12 403 VAL B O 1
ATOM 6241 N N . LEU B 1 404 ? -23.234 23.562 8.047 1 97.69 404 LEU B N 1
ATOM 6242 C CA . LEU B 1 404 ? -23.672 23.797 9.422 1 97.69 404 LEU B CA 1
ATOM 6243 C C . LEU B 1 404 ? -24.75 24.875 9.469 1 97.69 404 LEU B C 1
ATOM 6245 O O . LEU B 1 404 ? -25.297 25.172 10.539 1 97.69 404 LEU B O 1
ATOM 6249 N N . SER B 1 405 ? -25 25.531 8.344 1 97.62 405 SER B N 1
ATOM 6250 C CA . SER B 1 405 ? -26.047 26.547 8.219 1 97.62 405 SER B CA 1
ATOM 6251 C C . SER B 1 405 ? -25.766 27.719 9.148 1 97.62 405 SER B C 1
ATOM 6253 O O . SER B 1 405 ? -26.688 28.25 9.773 1 97.62 405 SER B O 1
ATOM 6255 N N . LEU B 1 406 ? -24.547 28.078 9.258 1 98 406 LEU B N 1
ATOM 6256 C CA . LEU B 1 406 ? -24.203 29.25 10.055 1 98 406 LEU B CA 1
ATOM 6257 C C . LEU B 1 406 ? -24.422 30.531 9.266 1 98 406 LEU B C 1
ATOM 6259 O O . LEU B 1 406 ? -24.156 30.578 8.062 1 98 406 LEU B O 1
ATOM 6263 N N . SER B 1 407 ? -24.859 31.578 9.938 1 97.88 407 SER B N 1
ATOM 6264 C CA . SER B 1 407 ? -25.094 32.875 9.297 1 97.88 407 SER B CA 1
ATOM 6265 C C . SER B 1 407 ? -23.781 33.594 9.07 1 97.88 407 SER B C 1
ATOM 6267 O O . SER B 1 407 ? -22.75 33.25 9.625 1 97.88 407 SER B O 1
ATOM 6269 N N . GLU B 1 408 ? -23.906 34.625 8.266 1 97.5 408 GLU B N 1
ATOM 6270 C CA . GLU B 1 408 ? -22.734 35.5 8.055 1 97.5 408 GLU B CA 1
ATOM 6271 C C . GLU B 1 408 ? -22.281 36.156 9.359 1 97.5 408 GLU B C 1
ATOM 6273 O O . GLU B 1 408 ? -21.094 36.344 9.57 1 97.5 408 GLU B O 1
ATOM 6278 N N . GLU B 1 409 ? -23.266 36.406 10.141 1 97.56 409 GLU B N 1
ATOM 6279 C CA . GLU B 1 409 ? -22.953 37 11.438 1 97.56 409 GLU B CA 1
ATOM 6280 C C . GLU B 1 409 ? -22.219 36 12.336 1 97.56 409 GLU B C 1
ATOM 6282 O O . GLU B 1 409 ? -21.25 36.375 13.008 1 97.56 409 GLU B O 1
ATOM 6287 N N . ASP B 1 410 ? -22.656 34.781 12.352 1 97.19 410 ASP B N 1
ATOM 6288 C CA . ASP B 1 410 ? -21.969 33.75 13.102 1 97.19 410 ASP B CA 1
ATOM 6289 C C . ASP B 1 410 ? -20.531 33.594 12.648 1 97.19 410 ASP B C 1
ATOM 6291 O O . ASP B 1 410 ? -19.625 33.469 13.469 1 97.19 410 ASP B O 1
ATOM 6295 N N . LEU B 1 411 ? -20.375 33.594 11.344 1 97.75 411 LEU B N 1
ATOM 6296 C CA . LEU B 1 411 ? -19.047 33.375 10.766 1 97.75 411 LEU B CA 1
ATOM 6297 C C . LEU B 1 411 ? -18.125 34.531 11.125 1 97.75 411 LEU B C 1
ATOM 6299 O O . LEU B 1 411 ? -16.938 34.344 11.406 1 97.75 411 LEU B O 1
ATOM 6303 N N . ALA B 1 412 ? -18.672 35.75 11.094 1 97.56 412 ALA B N 1
ATOM 6304 C CA . ALA B 1 412 ? -17.875 36.906 11.461 1 97.56 412 ALA B CA 1
ATOM 6305 C C . ALA B 1 412 ? -17.391 36.812 12.906 1 97.56 412 ALA B C 1
ATOM 6307 O O . ALA B 1 412 ? -16.25 37.188 13.211 1 97.56 412 ALA B O 1
ATOM 6308 N N . GLU B 1 413 ? -18.219 36.375 13.727 1 97.75 413 GLU B N 1
ATOM 6309 C CA . GLU B 1 413 ? -17.875 36.219 15.141 1 97.75 413 GLU B CA 1
ATOM 6310 C C . GLU B 1 413 ? -16.781 35.156 15.312 1 97.75 413 GLU B C 1
ATOM 6312 O O . GLU B 1 413 ? -15.859 35.344 16.109 1 97.75 413 GLU B O 1
ATOM 6317 N N . LEU B 1 414 ? -16.969 34.031 14.633 1 98 414 LEU B N 1
ATOM 6318 C CA . LEU B 1 414 ? -15.992 32.938 14.711 1 98 414 LEU B CA 1
ATOM 6319 C C . LEU B 1 414 ? -14.625 33.406 14.219 1 98 414 LEU B C 1
ATOM 6321 O O . LEU B 1 414 ? -13.602 33 14.781 1 98 414 LEU B O 1
ATOM 6325 N N . ARG B 1 415 ? -14.609 34.25 13.156 1 97.38 415 ARG B N 1
ATOM 6326 C CA . ARG B 1 415 ? -13.359 34.812 12.641 1 97.38 415 ARG B CA 1
ATOM 6327 C C . ARG B 1 415 ? -12.719 35.75 13.656 1 97.38 415 ARG B C 1
ATOM 6329 O O . ARG B 1 415 ? -11.516 35.656 13.914 1 97.38 415 ARG B O 1
ATOM 6336 N N . SER B 1 416 ? -13.57 36.562 14.195 1 97.44 416 SER B N 1
ATOM 6337 C CA . SER B 1 416 ? -13.078 37.594 15.125 1 97.44 416 SER B CA 1
ATOM 6338 C C . SER B 1 416 ? -12.508 36.938 16.391 1 97.44 416 SER B C 1
ATOM 6340 O O . SER B 1 416 ? -11.547 37.438 16.969 1 97.44 416 SER B O 1
ATOM 6342 N N . SER B 1 417 ? -13.07 35.844 16.812 1 97.31 417 SER B N 1
ATOM 6343 C CA . SER B 1 417 ? -12.633 35.156 18.031 1 97.31 417 SER B CA 1
ATOM 6344 C C . SER B 1 417 ? -11.438 34.25 17.75 1 97.31 417 SER B C 1
ATOM 6346 O O . SER B 1 417 ? -10.836 33.688 18.672 1 97.31 417 SER B O 1
ATOM 6348 N N . GLY B 1 418 ? -11.133 34 16.5 1 97.25 418 GLY B N 1
ATOM 6349 C CA . GLY B 1 418 ? -10.008 33.156 16.125 1 97.25 418 GLY B CA 1
ATOM 6350 C C . GLY B 1 418 ? -10.352 31.688 16.109 1 97.25 418 GLY B C 1
ATOM 6351 O O . GLY B 1 418 ? -9.469 30.828 15.984 1 97.25 418 GLY B O 1
ATOM 6352 N N . THR B 1 419 ? -11.641 31.422 16.219 1 98.12 419 THR B N 1
ATOM 6353 C CA . THR B 1 419 ? -12.078 30.031 16.219 1 98.12 419 THR B CA 1
ATOM 6354 C C . THR B 1 419 ? -11.875 29.406 14.828 1 98.12 419 THR B C 1
ATOM 6356 O O . THR B 1 419 ? -11.547 28.219 14.719 1 98.12 419 THR B O 1
ATOM 6359 N N . ILE B 1 420 ? -12.164 30.266 13.797 1 98.19 420 ILE B N 1
ATOM 6360 C CA . ILE B 1 420 ? -11.938 29.781 12.438 1 98.19 420 ILE B CA 1
ATOM 6361 C C . ILE B 1 420 ? -10.977 30.734 11.719 1 98.19 420 ILE B C 1
ATOM 6363 O O . ILE B 1 420 ? -10.781 31.875 12.141 1 98.19 420 ILE B O 1
#

Foldseek 3Di:
DDPPDDPDDPPDPPPPPPPDDFQAPLAPAEEEEAAADFQRLQLLLQSLLRHYAYEYEAAQPDDGPNQADDDDDDPRTDCSQFRSQFSYHFAYFDLQDPVSVVVVLLLLLSHQEYEYEDQQPPCVVSVNDPVSSCVSPQRYAYEYEAAAKNDDPCSRPHHALVVLCVLLCVQFQAAAPPDRRDDDPDSVLSNLQSVQSNVQSVVQVVVCVVVVGYYYHITHSNVSNNVPPPCQPVCCVVPVDHRGYDHFDDQLQPPFGWAAAQVRWIKTWHQLQLVSVCLVCVLLVNNCQCVPQCNVHSRSCNVVVVVRNVVVNVSRHHHGLVVVCVSSVVSVTDMDIDDDPVCQQVPVVQVVQQQWDWAQAPLVRGTDTGGFRPDADDPGGGGRDHTRDNDHRNCVCPCCCPVVVDDPVRSVVCVVVSRD/DDPPDPPDDPPDPPPPPPPPDFQAPLAPAEEEEAAADFQRLQLLLQSLLRHYAYEYEAAFPDDRPNQADDDDDDPRTDCSQFRSQFSYHFAYFDLQDPVSVVVVLLLLLSHQEYEYEDQQPPCVVSVNDPVSSCVSAQRYAYEYEAAAKNDDPCSRPHHALVVLCVLLCVQFQAAAPPDRRDDDPDSVLSNLQSVQSNVQSVVQVVVCVVVVGYYYHITHSNVSNNVPPPCQPVCCVVPVDHRGYDHFDDQLQPDFGWAAAQVRWIKTWHQLQLVSVCLVCVLLVNNCQCVPQCNVHSRSCNVVVVVRNVVSNVSRHHHGLVVVCVSSVVSVTDMDIDDDPVCQQVPPVQVVQQQWDWAQAPLVRGTDTGGFRPDADDPGGGGRDHTRDNDHRNCVCPCCCPVVVDDPVRSVVCVVVSRD

InterPro domains:
  IPR003673 CoA-transferase family III [PF02515] (26-396)
  IPR023606 CoA-transferase family III domain 1 superfamily [G3DSA:3.40.50.10540] (21-420)
  IPR023606 CoA-transferase family III domain 1 superfamily [SSF89796] (24-420)
  IPR044855 CoA-transferase family III domain 3 superfamily [G3DSA:3.30.1540.10] (247-336)
  IPR050483 CoA-transferase III domain-containing protein [PTHR48207] (22-419)

Sequence (840 aa):
MSTRDAPHEPPAERRTDAPAPVRGPLDGLRVLELGTLVAGPFAGRLLGDYGADVIKVEAPGRADPLRDWGQVSHQGHRLFWTVHARNKRCITLDLRSERGQQLVLDLVSTSDIVIENFRPGTLERWNLGYERLRHVNRGVILARISGYGQTGPYAGKPGYASVAEAMSGLRAINGYPGQAPPRMAISLGDSLAGMVAVQGVLAALHRRTVTGEGQVVDVALTESCLALLESTIPDFDRTGHVRGPGGTRLDGIAPSNLYQAADGTWVVVAANQDTVFRRLCDAMELPELADDPRFADHLARGEHQDAIDEIVAEWVAQYPSSEVQKRLDATGVIVGPLYTAAEIVSDPHYQARGMLVEHHDERLGEAVLGPGVVPGFSATPGSVRWAGPPKLGTHNDEVYGTVLSLSEEDLAELRSSGTIMSTRDAPHEPPAERRTDAPAPVRGPLDGLRVLELGTLVAGPFAGRLLGDYGADVIKVEAPGRADPLRDWGQVSHQGHRLFWTVHARNKRCITLDLRSERGQQLVLDLVSTSDIVIENFRPGTLERWNLGYERLRHVNRGVILARISGYGQTGPYAGKPGYASVAEAMSGLRAINGYPGQAPPRMAISLGDSLAGMVAVQGVLAALHRRTVTGEGQVVDVALTESCLALLESTIPDFDRTGHVRGPGGTRLDGIAPSNLYQAADGTWVVVAANQDTVFRRLCDAMELPELADDPRFADHLARGEHQDAIDEIVAEWVAQYPSSEVQKRLDATGVIVGPLYTAAEIVSDPHYQARGMLVEHHDERLGEAVLGPGVVPGFSATPGSVRWAGPPKLGTHNDEVYGTVLSLSEEDLAELRSSGTI